Protein AF-0000000087534239 (afdb_homodimer)

pLDDT: mean 96.31, std 4.28, range [53.25, 98.88]

Foldseek 3Di:
DDDDPLLVLLCLQFQVLQADDFDLKKKKKWKWFKDFLVLAADDVVLLQVLVVVLCVVVVWAQDDAAPVGGGAWTADPPFRWIWGLFFESRIIMIITHIDNFCVVVLVVVCVSQVSSQVSQVVVRMGIFFFQFRPSVVRYPLHTRRHQVSVLQLVQQCCVVVVPPLDQADNCSSRSSTGIWIKMKGFHHNVCPQLVQQLVLLCLLVCLLAFQGHADPVCNFFSHCVQVNCCRILCVSPVLQAEHDPDRDDHVSVVSVSLQQHWFAWADDPRWIWGHRTDRNVCLQPDQKDWTWTDPPPGIDIDIDGDDSVRSVRRHGHYQWDRGSNNITMHTRGRGFQPVLRCQVVLLVSLCSQVSVVSSVLSVPDPQQPPPPDGSVRSNRQSSTLDHDPPGPLQSQLVSSVVSLVSSLVSVVVSPNPCNVSNVSRNVCSNVSNYNSNVVSVVVVVPDDPSNNRVRSSDD/DDDDPLLVLLCLQFQVLQQDDFDLKKKKKWKWFKDFLVLAADDVVLLQVLVVVLCVVVVWAQDDAAPVGGGAWTADPPFRWIWGLFFESRIIMIITHIDNFCVVVLVVVCVSQVSSQVSQVVVRMGIFFFQFRPSVPRYPLHTRRHQVSVQQLVQQCCVVVVPPLDQADNCSSRSSTGIWIKMKGFHHNVCPQLVQQLVLLCLLVCLLAFQGHADPVCNFFSHCVQVNCCRILCVSPVLQAEHDPDRDDHVSVVSVSLQQHWFAWADDPRWIWGHRTDRNVCLQPDQKDWTWTDPPDGIDIDIDGDDSVRSVRRHGHYQWDRGSNNITMHTRGRGFQPVLRCQVVLLSSLCSQVSVVSSVLSVPDPQQPPPPDGSVRSNRQSSTLDHDPPGPLQSQLVSSLVSLVSSLVSVVVSPNPCNVSNVSRNVCSNVSNYNSNVVSVVVVVPDDPSNNRVRSSDD

InterPro domains:
  IPR006336 Glutamate--cysteine ligase, GCS2 [PF04107] (27-355)
  IPR014746 Glutamine synthetase/guanido kinase, catalytic domain [SSF55931] (20-455)
  IPR035434 Glutamate--cysteine ligase, bacteria and plant [PTHR34378] (22-440)

Structure (mmCIF, N/CA/C/O backbone):
data_AF-0000000087534239-model_v1
#
loop_
_entity.id
_entity.type
_entity.pdbx_description
1 polymer 'Glutamylcysteine synthetase'
#
loop_
_atom_site.group_PDB
_atom_site.id
_atom_site.type_symbol
_atom_site.label_atom_id
_atom_site.label_alt_id
_atom_site.label_comp_id
_atom_site.label_asym_id
_atom_site.label_entity_id
_atom_site.label_seq_id
_atom_site.pdbx_PDB_ins_code
_atom_site.Cartn_x
_atom_site.Cartn_y
_atom_site.Cartn_z
_atom_site.occupancy
_atom_site.B_iso_or_equiv
_atom_site.auth_seq_id
_atom_site.auth_comp_id
_atom_site.auth_asym_id
_atom_site.auth_atom_id
_atom_site.pdbx_PDB_model_num
ATOM 1 N N . MET A 1 1 ? 17.953 8.281 -22.891 1 53.25 1 MET A N 1
ATOM 2 C CA . MET A 1 1 ? 18.984 8.203 -21.875 1 53.25 1 MET A CA 1
ATOM 3 C C . MET A 1 1 ? 19.797 6.918 -22 1 53.25 1 MET A C 1
ATOM 5 O O . MET A 1 1 ? 19.234 5.859 -22.297 1 53.25 1 MET A O 1
ATOM 9 N N . GLU A 1 2 ? 21.031 7.059 -22 1 71.5 2 GLU A N 1
ATOM 10 C CA . GLU A 1 2 ? 21.891 5.883 -22.109 1 71.5 2 GLU A CA 1
ATOM 11 C C . GLU A 1 2 ? 21.719 4.957 -20.922 1 71.5 2 GLU A C 1
ATOM 13 O O . GLU A 1 2 ? 21.672 5.414 -19.766 1 71.5 2 GLU A O 1
ATOM 18 N N . ARG A 1 3 ? 21.453 3.658 -21.234 1 81.5 3 ARG A N 1
ATOM 19 C CA . ARG A 1 3 ? 21.312 2.648 -20.188 1 81.5 3 ARG A CA 1
ATOM 20 C C . ARG A 1 3 ? 22.641 2.375 -19.5 1 81.5 3 ARG A C 1
ATOM 22 O O . ARG A 1 3 ? 23.688 2.381 -20.141 1 81.5 3 ARG A O 1
ATOM 29 N N . SER A 1 4 ? 22.484 2.268 -18.188 1 88.81 4 SER A N 1
ATOM 30 C CA . SER A 1 4 ? 23.625 1.735 -17.469 1 88.81 4 SER A CA 1
ATOM 31 C C . SER A 1 4 ? 23.922 0.298 -17.875 1 88.81 4 SER A C 1
ATOM 33 O O . SER A 1 4 ? 23.141 -0.324 -18.594 1 88.81 4 SER A O 1
ATOM 35 N N . VAL A 1 5 ? 25.016 -0.26 -17.469 1 93.62 5 VAL A N 1
ATOM 36 C CA . VAL A 1 5 ? 25.406 -1.633 -17.766 1 93.62 5 VAL A CA 1
ATOM 37 C C . VAL A 1 5 ? 24.359 -2.6 -17.234 1 93.62 5 VAL A C 1
ATOM 39 O O . VAL A 1 5 ? 23.953 -3.535 -17.922 1 93.62 5 VAL A O 1
ATOM 42 N N . LEU A 1 6 ? 23.938 -2.352 -16 1 95.56 6 LEU A N 1
ATOM 43 C CA . LEU A 1 6 ? 22.922 -3.213 -15.398 1 95.56 6 LEU A CA 1
ATOM 44 C C . LEU A 1 6 ? 21.594 -3.102 -16.141 1 95.56 6 LEU A C 1
ATOM 46 O O . LEU A 1 6 ? 20.953 -4.113 -16.422 1 95.56 6 LEU A O 1
ATOM 50 N N . GLU A 1 7 ? 21.156 -1.909 -16.484 1 96.19 7 GLU A N 1
ATOM 51 C CA . GLU A 1 7 ? 19.906 -1.719 -17.219 1 96.19 7 GLU A CA 1
ATOM 52 C C . GLU A 1 7 ? 19.953 -2.406 -18.578 1 96.19 7 GLU A C 1
ATOM 54 O O . GLU A 1 7 ? 18.969 -2.994 -19.016 1 96.19 7 GLU A O 1
ATOM 59 N N . GLU A 1 8 ? 21.109 -2.332 -19.203 1 97.69 8 GLU A N 1
ATOM 60 C CA . GLU A 1 8 ? 21.266 -3 -20.484 1 97.69 8 GLU A CA 1
ATOM 61 C C . GLU A 1 8 ? 21.172 -4.516 -20.344 1 97.69 8 GLU A C 1
ATOM 63 O O . GLU A 1 8 ? 20.547 -5.184 -21.172 1 97.69 8 GLU A O 1
ATOM 68 N N . ALA A 1 9 ? 21.828 -4.992 -19.281 1 98.12 9 ALA A N 1
ATOM 69 C CA . ALA A 1 9 ? 21.75 -6.426 -19.031 1 98.12 9 ALA A CA 1
ATOM 70 C C . ALA A 1 9 ? 20.312 -6.867 -18.781 1 98.12 9 ALA A C 1
ATOM 72 O O . ALA A 1 9 ? 19.891 -7.914 -19.281 1 98.12 9 ALA A O 1
ATOM 73 N N . ILE A 1 10 ? 19.562 -6.098 -18.016 1 98.31 10 ILE A N 1
ATOM 74 C CA . ILE A 1 10 ? 18.156 -6.406 -17.734 1 98.31 10 ILE A CA 1
ATOM 75 C C . ILE A 1 10 ? 17.344 -6.324 -19.031 1 98.31 10 ILE A C 1
ATOM 77 O O . ILE A 1 10 ? 16.531 -7.199 -19.297 1 98.31 10 ILE A O 1
ATOM 81 N N . TYR A 1 11 ? 17.594 -5.273 -19.812 1 98.19 11 TYR A N 1
ATOM 82 C CA . TYR A 1 11 ? 16.906 -5.105 -21.078 1 98.19 11 TYR A CA 1
ATOM 83 C C . TYR A 1 11 ? 17.141 -6.309 -21.984 1 98.19 11 TYR A C 1
ATOM 85 O O . TYR A 1 11 ? 16.203 -6.848 -22.578 1 98.19 11 TYR A O 1
ATOM 93 N N . ASN A 1 12 ? 18.375 -6.758 -22.109 1 98.25 12 ASN A N 1
ATOM 94 C CA . ASN A 1 12 ? 18.734 -7.887 -22.953 1 98.25 12 ASN A CA 1
ATOM 95 C C . ASN A 1 12 ? 18.094 -9.18 -22.469 1 98.25 12 ASN A C 1
ATOM 97 O O . ASN A 1 12 ? 17.688 -10.023 -23.281 1 98.25 12 ASN A O 1
ATOM 101 N N . ARG A 1 13 ? 17.953 -9.273 -21.203 1 97.94 13 ARG A N 1
ATOM 102 C CA . ARG A 1 13 ? 17.453 -10.531 -20.641 1 97.94 13 ARG A CA 1
ATOM 103 C C . ARG A 1 13 ? 15.938 -10.617 -20.734 1 97.94 13 ARG A C 1
ATOM 105 O O . ARG A 1 13 ? 15.391 -11.688 -21.016 1 97.94 13 ARG A O 1
ATOM 112 N N . TYR A 1 14 ? 15.25 -9.477 -20.547 1 98.12 14 TYR A N 1
ATOM 113 C CA . TYR A 1 14 ? 13.812 -9.594 -20.344 1 98.12 14 TYR A CA 1
ATOM 114 C C . TYR A 1 14 ? 13.039 -8.953 -21.5 1 98.12 14 TYR A C 1
ATOM 116 O O . TYR A 1 14 ? 11.898 -9.328 -21.766 1 98.12 14 TYR A O 1
ATOM 124 N N . ILE A 1 15 ? 13.664 -7.957 -22.203 1 98.5 15 ILE A N 1
ATOM 125 C CA . ILE A 1 15 ? 12.922 -7.227 -23.219 1 98.5 15 ILE A CA 1
ATOM 126 C C . ILE A 1 15 ? 13.297 -7.758 -24.609 1 98.5 15 ILE A C 1
ATOM 128 O O . ILE A 1 15 ? 12.414 -8.023 -25.422 1 98.5 15 ILE A O 1
ATOM 132 N N . VAL A 1 16 ? 14.555 -8.016 -24.875 1 98.19 16 VAL A N 1
ATOM 133 C CA . VAL A 1 16 ? 15.031 -8.414 -26.203 1 98.19 16 VAL A CA 1
ATOM 134 C C . VAL A 1 16 ? 14.32 -9.68 -26.656 1 98.19 16 VAL A C 1
ATOM 136 O O . VAL A 1 16 ? 13.898 -9.789 -27.812 1 98.19 16 VAL A O 1
ATOM 139 N N . PRO A 1 17 ? 14.133 -10.664 -25.75 1 98 17 PRO A N 1
ATOM 140 C CA . PRO A 1 17 ? 13.461 -11.883 -26.188 1 98 17 PRO A CA 1
ATOM 141 C C . PRO A 1 17 ? 12.031 -11.633 -26.672 1 98 17 PRO A C 1
ATOM 143 O O . PRO A 1 17 ? 11.453 -12.461 -27.375 1 98 17 PRO A O 1
ATOM 146 N N . THR A 1 18 ? 11.43 -10.562 -26.344 1 97.69 18 THR A N 1
ATOM 147 C CA . THR A 1 18 ? 10.047 -10.273 -26.719 1 97.69 18 THR A CA 1
ATOM 148 C C . THR A 1 18 ? 9.992 -9.672 -28.125 1 97.69 18 THR A C 1
ATOM 150 O O . THR A 1 18 ? 8.914 -9.391 -28.641 1 97.69 18 THR A O 1
ATOM 153 N N . ARG A 1 19 ? 11.086 -9.477 -28.781 1 96.62 19 ARG A N 1
ATOM 154 C CA . ARG A 1 19 ? 11.125 -8.906 -30.125 1 96.62 19 ARG A CA 1
ATOM 155 C C . ARG A 1 19 ? 10.719 -9.938 -31.172 1 96.62 19 ARG A C 1
ATOM 157 O O . ARG A 1 19 ? 10.391 -9.586 -32.312 1 96.62 19 ARG A O 1
ATOM 164 N N . ARG A 1 20 ? 10.766 -11.117 -30.781 1 94.75 20 ARG A N 1
ATOM 165 C CA . ARG A 1 20 ? 10.266 -12.141 -31.688 1 94.75 20 ARG A CA 1
ATOM 166 C C . ARG A 1 20 ? 8.758 -12.055 -31.844 1 94.75 20 ARG A C 1
ATOM 168 O O . ARG A 1 20 ? 8.062 -11.609 -30.922 1 94.75 20 ARG A O 1
ATOM 175 N N . LYS A 1 21 ? 8.312 -12.516 -32.969 1 92.62 21 LYS A N 1
ATOM 176 C CA . LYS A 1 21 ? 6.875 -12.5 -33.219 1 92.62 21 LYS A CA 1
ATOM 177 C C . LYS A 1 21 ? 6.145 -13.438 -32.25 1 92.62 21 LYS A C 1
ATOM 179 O O . LYS A 1 21 ? 6.609 -14.547 -32 1 92.62 21 LYS A O 1
ATOM 184 N N . ARG A 1 22 ? 5.043 -12.93 -31.766 1 91.12 22 ARG A N 1
ATOM 185 C CA . ARG A 1 22 ? 4.23 -13.727 -30.859 1 91.12 22 ARG A CA 1
ATOM 186 C C . ARG A 1 22 ? 3.594 -14.914 -31.578 1 91.12 22 ARG A C 1
ATOM 188 O O . ARG A 1 22 ? 3.117 -14.773 -32.688 1 91.12 22 ARG A O 1
ATOM 195 N N . THR A 1 23 ? 3.637 -16.016 -30.938 1 91.75 23 THR A N 1
ATOM 196 C CA . THR A 1 23 ? 2.936 -17.219 -31.375 1 91.75 23 THR A CA 1
ATOM 197 C C . THR A 1 23 ? 1.733 -17.5 -30.484 1 91.75 23 THR A C 1
ATOM 199 O O . THR A 1 23 ? 1.406 -16.703 -29.609 1 91.75 23 THR A O 1
ATOM 202 N N . HIS A 1 24 ? 1.01 -18.594 -30.797 1 91.69 24 HIS A N 1
ATOM 203 C CA . HIS A 1 24 ? -0.13 -19 -29.984 1 91.69 24 HIS A CA 1
ATOM 204 C C . HIS A 1 24 ? 0.273 -20.062 -28.953 1 91.69 24 HIS A C 1
ATOM 206 O O . HIS A 1 24 ? -0.584 -20.656 -28.297 1 91.69 24 HIS A O 1
ATOM 212 N N . LEU A 1 25 ? 1.578 -20.219 -28.859 1 95.69 25 LEU A N 1
ATOM 213 C CA . LEU A 1 25 ? 2.051 -21.25 -27.938 1 95.69 25 LEU A CA 1
ATOM 214 C C . LEU A 1 25 ? 1.692 -20.922 -26.5 1 95.69 25 LEU A C 1
ATOM 216 O O . LEU A 1 25 ? 1.749 -19.75 -26.094 1 95.69 25 LEU A O 1
ATOM 220 N N . ALA A 1 26 ? 1.254 -21.938 -25.797 1 97.06 26 ALA A N 1
ATOM 221 C CA . ALA A 1 26 ? 0.932 -21.828 -24.391 1 97.06 26 ALA A CA 1
ATOM 222 C C . ALA A 1 26 ? 1.617 -22.938 -23.594 1 97.06 26 ALA A C 1
ATOM 224 O O . ALA A 1 26 ? 1.723 -24.078 -24.062 1 97.06 26 ALA A O 1
ATOM 225 N N . GLY A 1 27 ? 2.188 -22.594 -22.453 1 97.81 27 GLY A N 1
ATOM 226 C CA . GLY A 1 27 ? 2.633 -23.531 -21.438 1 97.81 27 GLY A CA 1
ATOM 227 C C . GLY A 1 27 ? 1.806 -23.484 -20.156 1 97.81 27 GLY A C 1
ATOM 228 O O . GLY A 1 27 ? 1.46 -22.406 -19.688 1 97.81 27 GLY A O 1
ATOM 229 N N . LEU A 1 28 ? 1.412 -24.641 -19.688 1 98.56 28 LEU A N 1
ATOM 230 C CA . LEU A 1 28 ? 0.59 -24.719 -18.484 1 98.56 28 LEU A CA 1
ATOM 231 C C . LEU A 1 28 ? 1.349 -25.406 -17.359 1 98.56 28 LEU A C 1
ATOM 233 O O . LEU A 1 28 ? 2.156 -26.297 -17.594 1 98.56 28 LEU A O 1
ATOM 237 N N . GLU A 1 29 ? 1.154 -24.922 -16.156 1 98.56 29 GLU A N 1
ATOM 238 C CA . GLU A 1 29 ? 1.672 -25.531 -14.938 1 98.56 29 GLU A CA 1
ATOM 239 C C . GLU A 1 29 ? 0.576 -25.688 -13.891 1 98.56 29 GLU A C 1
ATOM 241 O O . GLU A 1 29 ? -0.083 -24.703 -13.531 1 98.56 29 GLU A O 1
ATOM 246 N N . PHE A 1 30 ? 0.37 -26.906 -13.391 1 98.75 30 PHE A N 1
ATOM 247 C CA . PHE A 1 30 ? -0.624 -27.203 -12.367 1 98.75 30 PHE A CA 1
ATOM 248 C C . PHE A 1 30 ? 0.036 -27.781 -11.125 1 98.75 30 PHE A C 1
ATOM 250 O O . PHE A 1 30 ? 0.729 -28.797 -11.203 1 98.75 30 PHE A O 1
ATOM 257 N N . GLU A 1 31 ? -0.155 -27.109 -10.031 1 98.75 31 GLU A N 1
ATOM 258 C CA . GLU A 1 31 ? 0.289 -27.625 -8.734 1 98.75 31 GLU A CA 1
ATOM 259 C C . GLU A 1 31 ? -0.865 -28.266 -7.965 1 98.75 31 GLU A C 1
ATOM 261 O O . GLU A 1 31 ? -1.785 -27.562 -7.527 1 98.75 31 GLU A O 1
ATOM 266 N N . LEU A 1 32 ? -0.77 -29.578 -7.777 1 98.81 32 LEU A N 1
ATOM 267 C CA . LEU A 1 32 ? -1.872 -30.312 -7.164 1 98.81 32 LEU A CA 1
ATOM 268 C C . LEU A 1 32 ? -1.466 -30.859 -5.801 1 98.81 32 LEU A C 1
ATOM 270 O O . LEU A 1 32 ? -0.497 -31.625 -5.695 1 98.81 32 LEU A O 1
ATOM 274 N N . PRO A 1 33 ? -2.23 -30.531 -4.781 1 98.31 33 PRO A N 1
ATOM 275 C CA . PRO A 1 33 ? -1.925 -31.125 -3.479 1 98.31 33 PRO A CA 1
ATOM 276 C C . PRO A 1 33 ? -2.201 -32.625 -3.434 1 98.31 33 PRO A C 1
ATOM 278 O O . PRO A 1 33 ? -3.189 -33.094 -4.008 1 98.31 33 PRO A O 1
ATOM 281 N N . ILE A 1 34 ? -1.297 -33.344 -2.799 1 98.5 34 ILE A N 1
ATOM 282 C CA . ILE A 1 34 ? -1.49 -34.75 -2.475 1 98.5 34 ILE A CA 1
ATOM 283 C C . ILE A 1 34 ? -2.064 -34.875 -1.064 1 98.5 34 ILE A C 1
ATOM 285 O O . ILE A 1 34 ? -1.546 -34.281 -0.118 1 98.5 34 ILE A O 1
ATOM 289 N N . VAL A 1 35 ? -3.088 -35.656 -0.988 1 97.94 35 VAL A N 1
ATOM 290 C CA . VAL A 1 35 ? -3.758 -35.781 0.302 1 97.94 35 VAL A CA 1
ATOM 291 C C . VAL A 1 35 ? -3.893 -37.25 0.682 1 97.94 35 VAL A C 1
ATOM 293 O O . VAL A 1 35 ? -4.121 -38.125 -0.181 1 97.94 35 VAL A O 1
ATOM 296 N N . ASN A 1 36 ? -3.635 -37.531 1.987 1 97.69 36 ASN A N 1
ATOM 297 C CA . ASN A 1 36 ? -4.043 -38.812 2.578 1 97.69 36 ASN A CA 1
ATOM 298 C C . ASN A 1 36 ? -5.547 -38.844 2.842 1 97.69 36 ASN A C 1
ATOM 300 O O . ASN A 1 36 ? -6.09 -37.938 3.482 1 97.69 36 ASN A O 1
ATOM 304 N N . GLU A 1 37 ? -6.219 -39.875 2.43 1 95.44 37 GLU A N 1
ATOM 305 C CA . GLU A 1 37 ? -7.672 -39.938 2.51 1 95.44 37 GLU A CA 1
ATOM 306 C C . GLU A 1 37 ? -8.141 -40.062 3.957 1 95.44 37 GLU A C 1
ATOM 308 O O . GLU A 1 37 ? -9.289 -39.75 4.273 1 95.44 37 GLU A O 1
ATOM 313 N N . LYS A 1 38 ? -7.355 -40.562 4.984 1 92.94 38 LYS A N 1
ATOM 314 C CA . LYS A 1 38 ? -7.703 -40.781 6.387 1 92.94 38 LYS A CA 1
ATOM 315 C C . LYS A 1 38 ? -7.273 -39.594 7.246 1 92.94 38 LYS A C 1
ATOM 317 O O . LYS A 1 38 ? -7.117 -39.719 8.461 1 92.94 38 LYS A O 1
ATOM 322 N N . ASN A 1 39 ? -7.078 -38.406 6.734 1 93 39 ASN A N 1
ATOM 323 C CA . ASN A 1 39 ? -6.605 -37.219 7.438 1 93 39 ASN A CA 1
ATOM 324 C C . ASN A 1 39 ? -5.301 -37.5 8.188 1 93 39 ASN A C 1
ATOM 326 O O . ASN A 1 39 ? -5.195 -37.219 9.383 1 93 39 ASN A O 1
ATOM 330 N N . GLU A 1 40 ? -4.461 -38.156 7.641 1 96.44 40 GLU A N 1
ATOM 331 C CA . GLU A 1 40 ? -3.105 -38.469 8.086 1 96.44 40 GLU A CA 1
ATOM 332 C C . GLU A 1 40 ? -2.064 -37.875 7.152 1 96.44 40 GLU A C 1
ATOM 334 O O . GLU A 1 40 ? -2.4 -37.406 6.062 1 96.44 40 GLU A O 1
ATOM 339 N N . PRO A 1 41 ? -0.855 -37.75 7.648 1 97.75 41 PRO A N 1
ATOM 340 C CA . PRO A 1 41 ? 0.183 -37.219 6.77 1 97.75 41 PRO A CA 1
ATOM 341 C C . PRO A 1 41 ? 0.358 -38.031 5.492 1 97.75 41 PRO A C 1
ATOM 343 O O . PRO A 1 41 ? 0.204 -39.25 5.508 1 97.75 41 PRO A O 1
ATOM 346 N N . VAL A 1 42 ? 0.718 -37.406 4.449 1 98.19 42 VAL A N 1
ATOM 347 C CA . VAL A 1 42 ? 1.084 -38.094 3.211 1 98.19 42 VAL A CA 1
ATOM 348 C C . VAL A 1 42 ? 2.266 -39 3.467 1 98.19 42 VAL A C 1
ATOM 350 O O . VAL A 1 42 ? 3.246 -38.625 4.102 1 98.19 42 VAL A O 1
ATOM 353 N N . ASN A 1 43 ? 2.086 -40.25 3.047 1 98.06 43 ASN A N 1
ATOM 354 C CA . ASN A 1 43 ? 3.195 -41.188 3.098 1 98.06 43 ASN A CA 1
ATOM 355 C C . ASN A 1 43 ? 4.129 -41.031 1.902 1 98.06 43 ASN A C 1
ATOM 357 O O . ASN A 1 43 ? 3.816 -41.469 0.797 1 98.06 43 ASN A O 1
ATOM 361 N N . PHE A 1 44 ? 5.312 -40.531 2.109 1 98.19 44 PHE A N 1
ATOM 362 C CA . PHE A 1 44 ? 6.223 -40.188 1.019 1 98.19 44 PHE A CA 1
ATOM 363 C C . PHE A 1 44 ? 6.707 -41.469 0.313 1 98.19 44 PHE A C 1
ATOM 365 O O . PHE A 1 44 ? 7.047 -41.406 -0.872 1 98.19 44 PHE A O 1
ATOM 372 N N . GLU A 1 45 ? 6.738 -42.531 1.022 1 97.94 45 GLU A N 1
ATOM 373 C CA . GLU A 1 45 ? 7.113 -43.812 0.373 1 97.94 45 GLU A CA 1
ATOM 374 C C . GLU A 1 45 ? 6.16 -44.125 -0.769 1 97.94 45 GLU A C 1
ATOM 376 O O . GLU A 1 45 ? 6.57 -44.688 -1.787 1 97.94 45 GLU A O 1
ATOM 381 N N . VAL A 1 46 ? 4.926 -43.906 -0.537 1 98.19 46 VAL A N 1
ATOM 382 C CA . VAL A 1 46 ? 3.92 -44.094 -1.574 1 98.19 46 VAL A CA 1
ATOM 383 C C . VAL A 1 46 ? 4.211 -43.188 -2.766 1 98.19 46 VAL A C 1
ATOM 385 O O . VAL A 1 46 ? 4.121 -43.625 -3.918 1 98.19 46 VAL A O 1
ATOM 388 N N . ILE A 1 47 ? 4.578 -41.969 -2.527 1 98.5 47 ILE A N 1
ATOM 389 C CA . ILE A 1 47 ? 4.84 -40.969 -3.566 1 98.5 47 ILE A CA 1
ATOM 390 C C . ILE A 1 47 ? 6.055 -41.375 -4.387 1 98.5 47 ILE A C 1
ATOM 392 O O . ILE A 1 47 ? 6.043 -41.312 -5.617 1 98.5 47 ILE A O 1
ATOM 396 N N . TYR A 1 48 ? 7.109 -41.906 -3.721 1 98.25 48 TYR A N 1
ATOM 397 C CA . TYR A 1 48 ? 8.297 -42.375 -4.414 1 98.25 48 TYR A CA 1
ATOM 398 C C . TYR A 1 48 ? 7.949 -43.531 -5.375 1 98.25 48 TYR A C 1
ATOM 400 O O . TYR A 1 48 ? 8.367 -43.5 -6.535 1 98.25 48 TYR A O 1
ATOM 408 N N . GLN A 1 49 ? 7.176 -44.406 -4.926 1 98.19 49 GLN A N 1
ATOM 409 C CA . GLN A 1 49 ? 6.832 -45.594 -5.711 1 98.19 49 GLN A CA 1
ATOM 410 C C . GLN A 1 49 ? 5.945 -45.219 -6.898 1 98.19 49 GLN A C 1
ATOM 412 O O . GLN A 1 49 ? 6.164 -45.688 -8.016 1 98.19 49 GLN A O 1
ATOM 417 N N . VAL A 1 50 ? 4.977 -44.406 -6.605 1 98.5 50 VAL A N 1
ATOM 418 C CA . VAL A 1 50 ? 4.062 -43.969 -7.664 1 98.5 50 VAL A CA 1
ATOM 419 C C . VAL A 1 50 ? 4.832 -43.188 -8.727 1 98.5 50 VAL A C 1
ATOM 421 O O . VAL A 1 50 ? 4.555 -43.312 -9.922 1 98.5 50 VAL A O 1
ATOM 424 N N . THR A 1 51 ? 5.793 -42.375 -8.328 1 98.56 51 THR A N 1
ATOM 425 C CA . THR A 1 51 ? 6.621 -41.594 -9.242 1 98.56 51 THR A CA 1
ATOM 426 C C . THR A 1 51 ? 7.426 -42.531 -10.148 1 98.56 51 THR A C 1
ATOM 428 O O . THR A 1 51 ? 7.461 -42.312 -11.367 1 98.56 51 THR A O 1
ATOM 431 N N . ASP A 1 52 ? 7.988 -43.531 -9.547 1 97.81 52 ASP A N 1
ATOM 432 C CA . ASP A 1 52 ? 8.773 -44.469 -10.328 1 97.81 52 ASP A CA 1
ATOM 433 C C . ASP A 1 52 ? 7.906 -45.188 -11.352 1 97.81 52 ASP A C 1
ATOM 435 O O . ASP A 1 52 ? 8.305 -45.344 -12.508 1 97.81 52 ASP A O 1
ATOM 439 N N . ARG A 1 53 ? 6.77 -45.656 -10.93 1 98.12 53 ARG A N 1
ATOM 440 C CA . ARG A 1 53 ? 5.859 -46.344 -11.836 1 98.12 53 ARG A CA 1
ATOM 441 C C . ARG A 1 53 ? 5.414 -45.438 -12.977 1 98.12 53 ARG A C 1
ATOM 443 O O . ARG A 1 53 ? 5.312 -45.875 -14.125 1 98.12 53 ARG A O 1
ATOM 450 N N . PHE A 1 54 ? 5.145 -44.188 -12.656 1 98.44 54 PHE A N 1
ATOM 451 C CA . PHE A 1 54 ? 4.734 -43.219 -13.656 1 98.44 54 PHE A CA 1
ATOM 452 C C . PHE A 1 54 ? 5.824 -43.031 -14.703 1 98.44 54 PHE A C 1
ATOM 454 O O . PHE A 1 54 ? 5.547 -43.062 -15.906 1 98.44 54 PHE A O 1
ATOM 461 N N . ILE A 1 55 ? 7.008 -42.875 -14.258 1 98.06 55 ILE A N 1
ATOM 462 C CA . ILE A 1 55 ? 8.156 -42.625 -15.125 1 98.06 55 ILE A CA 1
ATOM 463 C C . ILE A 1 55 ? 8.352 -43.812 -16.062 1 98.06 55 ILE A C 1
ATOM 465 O O . ILE A 1 55 ? 8.602 -43.625 -17.266 1 98.06 55 ILE A O 1
ATOM 469 N N . ASP A 1 56 ? 8.172 -44.969 -15.516 1 97.5 56 ASP A N 1
ATOM 470 C CA . ASP A 1 56 ? 8.312 -46.156 -16.312 1 97.5 56 ASP A CA 1
ATOM 471 C C . ASP A 1 56 ? 7.18 -46.281 -17.344 1 97.5 56 ASP A C 1
ATOM 473 O O . ASP A 1 56 ? 7.418 -46.594 -18.516 1 97.5 56 ASP A O 1
ATOM 477 N N . THR A 1 57 ? 6.012 -46.094 -16.859 1 98.19 57 THR A N 1
ATOM 478 C CA . THR A 1 57 ? 4.824 -46.25 -17.688 1 98.19 57 THR A CA 1
ATOM 479 C C . THR A 1 57 ? 4.836 -45.281 -18.859 1 98.19 57 THR A C 1
ATOM 481 O O . THR A 1 57 ? 4.477 -45.656 -19.984 1 98.19 57 THR A O 1
ATOM 484 N N . PHE A 1 58 ? 5.242 -44.031 -18.625 1 98.25 58 PHE A N 1
ATOM 485 C CA . PHE A 1 58 ? 5.133 -43 -19.656 1 98.25 58 PHE A CA 1
ATOM 486 C C . PHE A 1 58 ? 6.492 -42.719 -20.266 1 98.25 58 PHE A C 1
ATOM 488 O O . PHE A 1 58 ? 6.613 -41.812 -21.125 1 98.25 58 PHE A O 1
ATOM 495 N N . SER A 1 59 ? 7.57 -43.406 -19.797 1 97.75 59 SER A N 1
ATOM 496 C CA . SER A 1 59 ? 8.922 -43.312 -20.328 1 97.75 59 SER A CA 1
ATOM 497 C C . SER A 1 59 ? 9.484 -41.906 -20.172 1 97.75 59 SER A C 1
ATOM 499 O O . SER A 1 59 ? 10.039 -41.344 -21.125 1 97.75 59 SER A O 1
ATOM 501 N N . PHE A 1 60 ? 9.156 -41.25 -19.062 1 98.44 60 PHE A N 1
ATOM 502 C CA . PHE A 1 60 ? 9.797 -39.969 -18.75 1 98.44 60 PHE A CA 1
ATOM 503 C C . PHE A 1 60 ? 11.273 -40.188 -18.422 1 98.44 60 PHE A C 1
ATOM 505 O O . PHE A 1 60 ? 11.688 -41.281 -18.031 1 98.44 60 PHE A O 1
ATOM 512 N N . LEU A 1 61 ? 12.031 -39.156 -18.594 1 98.06 61 LEU A N 1
ATOM 513 C CA . LEU A 1 61 ? 13.445 -39.188 -18.234 1 98.06 61 LEU A CA 1
ATOM 514 C C . LEU A 1 61 ? 13.672 -38.531 -16.875 1 98.06 61 LEU A C 1
ATOM 516 O O . LEU A 1 61 ? 13.133 -37.469 -16.594 1 98.06 61 LEU A O 1
ATOM 520 N N . ASN A 1 62 ? 14.414 -39.25 -16.109 1 97.06 62 ASN A N 1
ATOM 521 C CA . ASN A 1 62 ? 14.828 -38.656 -14.844 1 97.06 62 ASN A CA 1
ATOM 522 C C . ASN A 1 62 ? 15.711 -37.438 -15.055 1 97.06 62 ASN A C 1
ATOM 524 O O . ASN A 1 62 ? 16.688 -37.5 -15.797 1 97.06 62 ASN A O 1
ATOM 528 N N . VAL A 1 63 ? 15.375 -36.344 -14.461 1 96.5 63 VAL A N 1
ATOM 529 C CA . VAL A 1 63 ? 16.156 -35.125 -14.586 1 96.5 63 VAL A CA 1
ATOM 530 C C . VAL A 1 63 ? 16.859 -34.812 -13.266 1 96.5 63 VAL A C 1
ATOM 532 O O . VAL A 1 63 ? 18.016 -34.375 -13.266 1 96.5 63 VAL A O 1
ATOM 535 N N . SER A 1 64 ? 16.156 -34.938 -12.117 1 95.88 64 SER A N 1
ATOM 536 C CA . SER A 1 64 ? 16.766 -34.625 -10.828 1 95.88 64 SER A CA 1
ATOM 537 C C . SER A 1 64 ? 16.328 -35.625 -9.75 1 95.88 64 SER A C 1
ATOM 539 O O . SER A 1 64 ? 15.188 -36.062 -9.734 1 95.88 64 SER A O 1
ATOM 541 N N . ARG A 1 65 ? 17.25 -35.906 -8.875 1 96.81 65 ARG A N 1
ATOM 542 C CA . ARG A 1 65 ? 17.031 -36.688 -7.66 1 96.81 65 ARG A CA 1
ATOM 543 C C . ARG A 1 65 ? 17.391 -35.906 -6.418 1 96.81 65 ARG A C 1
ATOM 545 O O . ARG A 1 65 ? 18.25 -35 -6.473 1 96.81 65 ARG A O 1
ATOM 552 N N . ASP A 1 66 ? 16.656 -36.188 -5.398 1 96.62 66 ASP A N 1
ATOM 553 C CA . ASP A 1 66 ? 17 -35.5 -4.145 1 96.62 66 ASP A CA 1
ATOM 554 C C . ASP A 1 66 ? 18.203 -36.188 -3.48 1 96.62 66 ASP A C 1
ATOM 556 O O . ASP A 1 66 ? 18.828 -37.062 -4.062 1 96.62 66 ASP A O 1
ATOM 560 N N . ASP A 1 67 ? 18.609 -35.719 -2.338 1 94.38 67 ASP A N 1
ATOM 561 C CA . ASP A 1 67 ? 19.812 -36.219 -1.673 1 94.38 67 ASP A CA 1
ATOM 562 C C . ASP A 1 67 ? 19.641 -37.688 -1.258 1 94.38 67 ASP A C 1
ATOM 564 O O . ASP A 1 67 ? 20.625 -38.375 -0.975 1 94.38 67 ASP A O 1
ATOM 568 N N . ASN A 1 68 ? 18.422 -38.156 -1.129 1 96.19 68 ASN A N 1
ATOM 569 C CA . ASN A 1 68 ? 18.156 -39.562 -0.788 1 96.19 68 ASN A CA 1
ATOM 570 C C . ASN A 1 68 ? 17.906 -40.406 -2.035 1 96.19 68 ASN A C 1
ATOM 572 O O . ASN A 1 68 ? 17.391 -41.5 -1.943 1 96.19 68 ASN A O 1
ATOM 576 N N . GLU A 1 69 ? 18.062 -39.812 -3.141 1 96.75 69 GLU A N 1
ATOM 577 C CA . GLU A 1 69 ? 18.078 -40.5 -4.43 1 96.75 69 GLU A CA 1
ATOM 578 C C . GLU A 1 69 ? 16.672 -40.75 -4.938 1 96.75 69 GLU A C 1
ATOM 580 O O . GLU A 1 69 ? 16.453 -41.625 -5.785 1 96.75 69 GLU A O 1
ATOM 585 N N . HIS A 1 70 ? 15.703 -40.062 -4.449 1 97.44 70 HIS A N 1
ATOM 586 C CA . HIS A 1 70 ? 14.352 -40.125 -4.992 1 97.44 70 HIS A CA 1
ATOM 587 C C . HIS A 1 70 ? 14.164 -39.094 -6.105 1 97.44 70 HIS A C 1
ATOM 589 O O . HIS A 1 70 ? 14.68 -37.969 -6.023 1 97.44 70 HIS A O 1
ATOM 595 N N . ILE A 1 71 ? 13.484 -39.531 -7.133 1 97.25 71 ILE A N 1
ATOM 596 C CA . ILE A 1 71 ? 13.25 -38.656 -8.273 1 97.25 71 ILE A CA 1
ATOM 597 C C . ILE A 1 71 ? 12.219 -37.594 -7.902 1 97.25 71 ILE A C 1
ATOM 599 O O . ILE A 1 71 ? 11.117 -37.906 -7.461 1 97.25 71 ILE A O 1
ATOM 603 N N . TYR A 1 72 ? 12.602 -36.281 -8.086 1 97.38 72 TYR A N 1
ATOM 604 C CA . TYR A 1 72 ? 11.617 -35.25 -7.801 1 97.38 72 TYR A CA 1
ATOM 605 C C . TYR A 1 72 ? 11.359 -34.375 -9.031 1 97.38 72 TYR A C 1
ATOM 607 O O . TYR A 1 72 ? 10.547 -33.469 -8.992 1 97.38 72 TYR A O 1
ATOM 615 N N . LEU A 1 73 ? 12.039 -34.688 -10.164 1 98 73 LEU A N 1
ATOM 616 C CA . LEU A 1 73 ? 11.789 -34.031 -11.445 1 98 73 LEU A CA 1
ATOM 617 C C . LEU A 1 73 ? 12.055 -35 -12.602 1 98 73 LEU A C 1
ATOM 619 O O . LEU A 1 73 ? 13.133 -35.594 -12.688 1 98 73 LEU A O 1
ATOM 623 N N . ALA A 1 74 ? 11.117 -35.219 -13.438 1 98.62 74 ALA A N 1
ATOM 624 C CA . ALA A 1 74 ? 11.219 -36 -14.656 1 98.62 74 ALA A CA 1
ATOM 625 C C . ALA A 1 74 ? 10.555 -35.281 -15.828 1 98.62 74 ALA A C 1
ATOM 627 O O . ALA A 1 74 ? 9.641 -34.5 -15.641 1 98.62 74 ALA A O 1
ATOM 628 N N . VAL A 1 75 ? 11.062 -35.5 -17.047 1 98.56 75 VAL A N 1
ATOM 629 C CA . VAL A 1 75 ? 10.562 -34.812 -18.219 1 98.56 75 VAL A CA 1
ATOM 630 C C . VAL A 1 75 ? 10.391 -35.781 -19.375 1 98.56 75 VAL A C 1
ATOM 632 O O . VAL A 1 75 ? 11.172 -36.719 -19.531 1 98.56 75 VAL A O 1
ATOM 635 N N . ASP A 1 76 ? 9.375 -35.594 -20.109 1 98.44 76 ASP A N 1
ATOM 636 C CA . ASP A 1 76 ? 9.219 -36.281 -21.375 1 98.44 76 ASP A CA 1
ATOM 637 C C . ASP A 1 76 ? 10.031 -35.625 -22.484 1 98.44 76 ASP A C 1
ATOM 639 O O . ASP A 1 76 ? 9.82 -34.438 -22.781 1 98.44 76 ASP A O 1
ATOM 643 N N . ASP A 1 77 ? 10.906 -36.281 -23.078 1 96.25 77 ASP A N 1
ATOM 644 C CA . ASP A 1 77 ? 11.844 -35.688 -24.031 1 96.25 77 ASP A CA 1
ATOM 645 C C . ASP A 1 77 ? 11.148 -35.375 -25.359 1 96.25 77 ASP A C 1
ATOM 647 O O . ASP A 1 77 ? 11.656 -34.594 -26.156 1 96.25 77 ASP A O 1
ATOM 651 N N . LYS A 1 78 ? 10.062 -35.969 -25.656 1 96.56 78 LYS A N 1
ATOM 652 C CA . LYS A 1 78 ? 9.352 -35.719 -26.906 1 96.56 78 LYS A CA 1
ATOM 653 C C . LYS A 1 78 ? 8.43 -34.5 -26.781 1 96.56 78 LYS A C 1
ATOM 655 O O . LYS A 1 78 ? 8.445 -33.625 -27.641 1 96.56 78 LYS A O 1
ATOM 660 N N . THR A 1 79 ? 7.652 -34.406 -25.688 1 96.88 79 THR A N 1
ATOM 661 C CA . THR A 1 79 ? 6.641 -33.375 -25.531 1 96.88 79 THR A CA 1
ATOM 662 C C . THR A 1 79 ? 7.18 -32.219 -24.703 1 96.88 79 THR A C 1
ATOM 664 O O . THR A 1 79 ? 6.672 -31.094 -24.797 1 96.88 79 THR A O 1
ATOM 667 N N . GLY A 1 80 ? 8.156 -32.438 -23.906 1 97.88 80 GLY A N 1
ATOM 668 C CA . GLY A 1 80 ? 8.641 -31.453 -22.969 1 97.88 80 GLY A CA 1
ATOM 669 C C . GLY A 1 80 ? 7.832 -31.391 -21.688 1 97.88 80 GLY A C 1
ATOM 670 O O . GLY A 1 80 ? 8.062 -30.531 -20.844 1 97.88 80 GLY A O 1
ATOM 671 N N . ASP A 1 81 ? 6.898 -32.344 -21.516 1 98.69 81 ASP A N 1
ATOM 672 C CA . ASP A 1 81 ? 6.09 -32.375 -20.297 1 98.69 81 ASP A CA 1
ATOM 673 C C . ASP A 1 81 ? 6.949 -32.719 -19.094 1 98.69 81 ASP A C 1
ATOM 675 O O . ASP A 1 81 ? 7.859 -33.562 -19.172 1 98.69 81 ASP A O 1
ATOM 679 N N . GLY A 1 82 ? 6.656 -32.031 -17.969 1 98.5 82 GLY A N 1
ATOM 680 C CA . GLY A 1 82 ? 7.398 -32.281 -16.75 1 98.5 82 GLY A CA 1
ATOM 681 C C . GLY A 1 82 ? 6.52 -32.719 -15.594 1 98.5 82 GLY A C 1
ATOM 682 O O . GLY A 1 82 ? 5.387 -32.25 -15.453 1 98.5 82 GLY A O 1
ATOM 683 N N . LEU A 1 83 ? 6.984 -33.656 -14.781 1 98.56 83 LEU A N 1
ATOM 684 C CA . LEU A 1 83 ? 6.465 -34.031 -13.477 1 98.56 83 LEU A CA 1
ATOM 685 C C . LEU A 1 83 ? 7.453 -33.688 -12.375 1 98.56 83 LEU A C 1
ATOM 687 O O . LEU A 1 83 ? 8.625 -34.062 -12.43 1 98.56 83 LEU A O 1
ATOM 691 N N . SER A 1 84 ? 6.98 -32.938 -11.414 1 98.25 84 SER A N 1
ATOM 692 C CA . SER A 1 84 ? 7.867 -32.5 -10.328 1 98.25 84 SER A CA 1
ATOM 693 C C . SER A 1 84 ? 7.105 -32.375 -9.016 1 98.25 84 SER A C 1
ATOM 695 O O . SER A 1 84 ? 5.879 -32.469 -8.992 1 98.25 84 SER A O 1
ATOM 697 N N . TYR A 1 85 ? 7.809 -32.281 -7.918 1 97.31 85 TYR A N 1
ATOM 698 C CA . TYR A 1 85 ? 7.211 -32.094 -6.602 1 97.31 85 TYR A CA 1
ATOM 699 C C . TYR A 1 85 ? 7.551 -30.703 -6.039 1 97.31 85 TYR A C 1
ATOM 701 O O . TYR A 1 85 ? 7.406 -30.469 -4.836 1 97.31 85 TYR A O 1
ATOM 709 N N . ASP A 1 86 ? 7.727 -29.797 -6.848 1 86.75 86 ASP A N 1
ATOM 710 C CA . ASP A 1 86 ? 8.031 -28.422 -6.465 1 86.75 86 ASP A CA 1
ATOM 711 C C . ASP A 1 86 ? 8.867 -28.391 -5.188 1 86.75 86 ASP A C 1
ATOM 713 O O . ASP A 1 86 ? 9.922 -29.016 -5.109 1 86.75 86 ASP A O 1
ATOM 717 N N . CYS A 1 87 ? 8.258 -27.797 -4.047 1 93.06 87 CYS A N 1
ATOM 718 C CA . CYS A 1 87 ? 9.023 -27.609 -2.82 1 93.06 87 CYS A CA 1
ATOM 719 C C . CYS A 1 87 ? 8.875 -28.797 -1.887 1 93.06 87 CYS A C 1
ATOM 721 O O . CYS A 1 87 ? 9.688 -28.984 -0.976 1 93.06 87 CYS A O 1
ATOM 723 N N . SER A 1 88 ? 7.863 -29.672 -2.145 1 97.25 88 SER A N 1
ATOM 724 C CA . SER A 1 88 ? 7.574 -30.766 -1.215 1 97.25 88 SER A CA 1
ATOM 725 C C . SER A 1 88 ? 6.871 -31.922 -1.918 1 97.25 88 SER A C 1
ATOM 727 O O . SER A 1 88 ? 6.141 -31.703 -2.889 1 97.25 88 SER A O 1
ATOM 729 N N . TYR A 1 89 ? 7.078 -33.094 -1.309 1 98.12 89 TYR A N 1
ATOM 730 C CA . TYR A 1 89 ? 6.395 -34.281 -1.834 1 98.12 89 TYR A CA 1
ATOM 731 C C . TYR A 1 89 ? 4.914 -34.25 -1.472 1 98.12 89 TYR A C 1
ATOM 733 O O . TYR A 1 89 ? 4.172 -35.188 -1.804 1 98.12 89 TYR A O 1
ATOM 741 N N . ASN A 1 90 ? 4.465 -33.156 -0.904 1 98.06 90 ASN A N 1
ATOM 742 C CA . ASN A 1 90 ? 3.049 -32.938 -0.634 1 98.06 90 ASN A CA 1
ATOM 743 C C . ASN A 1 90 ? 2.336 -32.312 -1.837 1 98.06 90 ASN A C 1
ATOM 745 O O . ASN A 1 90 ? 1.107 -32.219 -1.858 1 98.06 90 ASN A O 1
ATOM 749 N N . THR A 1 91 ? 3.041 -31.906 -2.875 1 98.38 91 THR A N 1
ATOM 750 C CA . THR A 1 91 ? 2.471 -31.219 -4.031 1 98.38 91 THR A CA 1
ATOM 751 C C . THR A 1 91 ? 3.029 -31.797 -5.328 1 98.38 91 THR A C 1
ATOM 753 O O . THR A 1 91 ? 4.242 -31.781 -5.551 1 98.38 91 THR A O 1
ATOM 756 N N . LEU A 1 92 ? 2.209 -32.312 -6.141 1 98.62 92 LEU A N 1
ATOM 757 C CA . LEU A 1 92 ? 2.602 -32.781 -7.473 1 98.62 92 LEU A CA 1
ATOM 758 C C . LEU A 1 92 ? 2.383 -31.672 -8.508 1 98.62 92 LEU A C 1
ATOM 760 O O . LEU A 1 92 ? 1.305 -31.078 -8.57 1 98.62 92 LEU A O 1
ATOM 764 N N . GLU A 1 93 ? 3.365 -31.344 -9.273 1 98.69 93 GLU A N 1
ATOM 765 C CA . GLU A 1 93 ? 3.262 -30.312 -10.305 1 98.69 93 GLU A CA 1
ATOM 766 C C . GLU A 1 93 ? 3.426 -30.922 -11.695 1 98.69 93 GLU A C 1
ATOM 768 O O . GLU A 1 93 ? 4.398 -31.625 -11.969 1 98.69 93 GLU A O 1
ATOM 773 N N . PHE A 1 94 ? 2.514 -30.734 -12.516 1 98.69 94 PHE A N 1
ATOM 774 C CA . PHE A 1 94 ? 2.668 -30.953 -13.953 1 98.69 94 PHE A CA 1
ATOM 775 C C . PHE A 1 94 ? 3.059 -29.656 -14.656 1 98.69 94 PHE A C 1
ATOM 777 O O . PHE A 1 94 ? 2.402 -28.625 -14.484 1 98.69 94 PHE A O 1
ATOM 784 N N . SER A 1 95 ? 4.102 -29.656 -15.383 1 98.25 95 SER A N 1
ATOM 785 C CA . SER A 1 95 ? 4.504 -28.578 -16.281 1 98.25 95 SER A CA 1
ATOM 786 C C . SER A 1 95 ? 4.516 -29.047 -17.734 1 98.25 95 SER A C 1
ATOM 788 O O . SER A 1 95 ? 5.41 -29.797 -18.141 1 98.25 95 SER A O 1
ATOM 790 N N . PHE A 1 96 ? 3.705 -28.562 -18.516 1 98.5 96 PHE A N 1
ATOM 791 C CA . PHE A 1 96 ? 3.521 -29.125 -19.859 1 98.5 96 PHE A CA 1
ATOM 792 C C . PHE A 1 96 ? 4.418 -28.406 -20.859 1 98.5 96 PHE A C 1
ATOM 794 O O . PHE A 1 96 ? 4.637 -27.203 -20.766 1 98.5 96 PHE A O 1
ATOM 801 N N . GLY A 1 97 ? 4.949 -29.188 -21.781 1 97.25 97 GLY A N 1
ATOM 802 C CA . GLY A 1 97 ? 5.562 -28.578 -22.953 1 97.25 97 GLY A CA 1
ATOM 803 C C . GLY A 1 97 ? 4.605 -27.703 -23.734 1 97.25 97 GLY A C 1
ATOM 804 O O . GLY A 1 97 ? 3.393 -27.938 -23.719 1 97.25 97 GLY A O 1
ATOM 805 N N . LYS A 1 98 ? 5.109 -26.75 -24.469 1 95.81 98 LYS A N 1
ATOM 806 C CA . LYS A 1 98 ? 4.281 -25.734 -25.125 1 95.81 98 LYS A CA 1
ATOM 807 C C . LYS A 1 98 ? 3.537 -26.328 -26.312 1 95.81 98 LYS A C 1
ATOM 809 O O . LYS A 1 98 ? 4.074 -27.188 -27.031 1 95.81 98 LYS A O 1
ATOM 814 N N . GLU A 1 99 ? 2.334 -25.938 -26.469 1 97.12 99 GLU A N 1
ATOM 815 C CA . GLU A 1 99 ? 1.45 -26.281 -27.578 1 97.12 99 GLU A CA 1
ATOM 816 C C . GLU A 1 99 ? 0.612 -25.094 -28 1 97.12 99 GLU A C 1
ATOM 818 O O . GLU A 1 99 ? 0.334 -24.203 -27.203 1 97.12 99 GLU A O 1
ATOM 823 N N . GLU A 1 100 ? 0.273 -25.062 -29.234 1 97.31 100 GLU A N 1
ATOM 824 C CA . GLU A 1 100 ? -0.63 -24.016 -29.719 1 97.31 100 GLU A CA 1
ATOM 825 C C . GLU A 1 100 ? -2.068 -24.297 -29.281 1 97.31 100 GLU A C 1
ATOM 827 O O . GL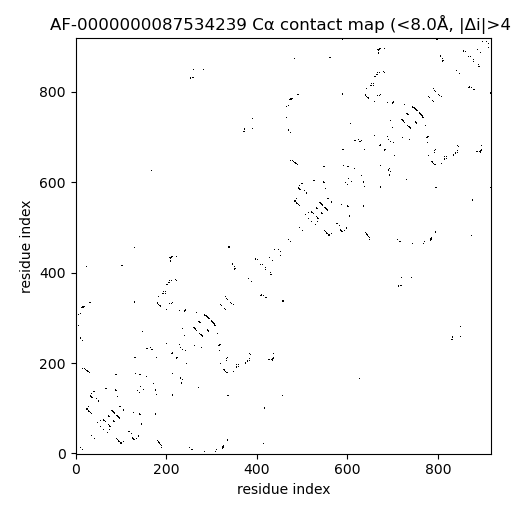U A 1 100 ? -2.785 -23.375 -28.875 1 97.31 100 GLU A O 1
ATOM 832 N N . ASP A 1 101 ? -2.471 -25.547 -29.375 1 98.25 101 ASP A N 1
ATOM 833 C CA . ASP A 1 101 ? -3.822 -25.984 -29.047 1 98.25 101 ASP A CA 1
ATOM 834 C C . ASP A 1 101 ? -3.891 -26.531 -27.625 1 98.25 101 ASP A C 1
ATOM 836 O O . ASP A 1 101 ? -3.383 -27.609 -27.344 1 98.25 101 ASP A O 1
ATOM 840 N N . MET A 1 102 ? -4.598 -25.875 -26.734 1 98.31 102 MET A N 1
ATOM 841 C CA . MET A 1 102 ? -4.652 -26.266 -25.328 1 98.31 102 MET A CA 1
ATOM 842 C C . MET A 1 102 ? -5.449 -27.562 -25.156 1 98.31 102 MET A C 1
ATOM 844 O O . MET A 1 102 ? -5.344 -28.219 -24.125 1 98.31 102 MET A O 1
ATOM 848 N N . ASN A 1 103 ? -6.273 -27.953 -26.172 1 98.62 103 ASN A N 1
ATOM 849 C CA . ASN A 1 103 ? -6.922 -29.266 -26.125 1 98.62 103 ASN A CA 1
ATOM 850 C C . ASN A 1 103 ? -5.902 -30.391 -26.078 1 98.62 103 ASN A C 1
ATOM 852 O O . ASN A 1 103 ? -6.145 -31.438 -25.469 1 98.62 103 ASN A O 1
ATOM 856 N N . VAL A 1 104 ? -4.812 -30.219 -26.766 1 98.62 104 VAL A N 1
ATOM 857 C CA . VAL A 1 104 ? -3.74 -31.203 -26.766 1 98.62 104 VAL A CA 1
ATOM 858 C C . VAL A 1 104 ? -3.135 -31.312 -25.359 1 98.62 104 VAL A C 1
ATOM 860 O O . VAL A 1 104 ? -2.908 -32.406 -24.859 1 98.62 104 VAL A O 1
ATOM 863 N N . LEU A 1 105 ? -2.889 -30.172 -24.734 1 98.62 105 LEU A N 1
ATOM 864 C CA . LEU A 1 105 ? -2.363 -30.141 -23.375 1 98.62 105 LEU A CA 1
ATOM 865 C C . LEU A 1 105 ? -3.334 -30.797 -22.406 1 98.62 105 LEU A C 1
ATOM 867 O O . LEU A 1 105 ? -2.914 -31.531 -21.5 1 98.62 105 LEU A O 1
ATOM 871 N N . TYR A 1 106 ? -4.637 -30.516 -22.609 1 98.62 106 TYR A N 1
ATOM 872 C CA . TYR A 1 106 ? -5.648 -31.109 -21.75 1 98.62 106 TYR A CA 1
ATOM 873 C C . TYR A 1 106 ? -5.672 -32.625 -21.891 1 98.62 106 TYR A C 1
ATOM 875 O O . TYR A 1 106 ? -5.812 -33.344 -20.891 1 98.62 106 TYR A O 1
ATOM 883 N N . LYS A 1 107 ? -5.566 -33.125 -23.062 1 98.44 107 LYS A N 1
ATOM 884 C CA . LYS A 1 107 ? -5.531 -34.562 -23.281 1 98.44 107 LYS A CA 1
ATOM 885 C C . LYS A 1 107 ? -4.352 -35.219 -22.562 1 98.44 107 LYS A C 1
ATOM 887 O O . LYS A 1 107 ? -4.492 -36.281 -21.938 1 98.44 107 LYS A O 1
ATOM 892 N N . ARG A 1 108 ? -3.193 -34.594 -22.688 1 98.56 108 ARG A N 1
ATOM 893 C CA . ARG A 1 108 ? -2.016 -35.125 -21.984 1 98.56 108 ARG A CA 1
ATOM 894 C C . ARG A 1 108 ? -2.213 -35.062 -20.484 1 98.56 108 ARG A C 1
ATOM 896 O O . ARG A 1 108 ? -1.876 -36.031 -19.766 1 98.56 108 ARG A O 1
ATOM 903 N N . PHE A 1 109 ? -2.803 -34.031 -20 1 98.69 109 PHE A N 1
ATOM 904 C CA . PHE A 1 109 ? -3.107 -33.906 -18.578 1 98.69 109 PHE A CA 1
ATOM 905 C C . PHE A 1 109 ? -3.99 -35.062 -18.109 1 98.69 109 PHE A C 1
ATOM 907 O O . PHE A 1 109 ? -3.707 -35.688 -17.094 1 98.69 109 PHE A O 1
ATOM 914 N N . CYS A 1 110 ? -5.074 -35.25 -18.844 1 98.62 110 CYS A N 1
ATOM 915 C CA . CYS A 1 110 ? -6.023 -36.312 -18.469 1 98.62 110 CYS A CA 1
ATOM 916 C C . CYS A 1 110 ? -5.332 -37.656 -18.375 1 98.62 110 CYS A C 1
ATOM 918 O O . CYS A 1 110 ? -5.602 -38.438 -17.453 1 98.62 110 CYS A O 1
ATOM 920 N N . GLN A 1 111 ? -4.434 -37.875 -19.266 1 98.44 111 GLN A N 1
ATOM 921 C CA . GLN A 1 111 ? -3.707 -39.125 -19.266 1 98.44 111 GLN A CA 1
ATOM 922 C C . GLN A 1 111 ? -2.848 -39.281 -18.016 1 98.44 111 GLN A C 1
ATOM 924 O O . GLN A 1 111 ? -2.918 -40.281 -17.312 1 98.44 111 GLN A O 1
ATOM 929 N N . TYR A 1 112 ? -2.059 -38.25 -17.75 1 98.75 112 TYR A N 1
ATOM 930 C CA . TYR A 1 112 ? -1.162 -38.281 -16.609 1 98.75 112 TYR A CA 1
ATOM 931 C C . TYR A 1 112 ? -1.949 -38.312 -15.297 1 98.75 112 TYR A C 1
ATOM 933 O O . TYR A 1 112 ? -1.651 -39.125 -14.406 1 98.75 112 TYR A O 1
ATOM 941 N N . TYR A 1 113 ? -2.939 -37.5 -15.203 1 98.75 113 TYR A N 1
ATOM 942 C CA . TYR A 1 113 ? -3.709 -37.344 -13.969 1 98.75 113 TYR A CA 1
ATOM 943 C C . TYR A 1 113 ? -4.449 -38.625 -13.625 1 98.75 113 TYR A C 1
ATOM 945 O O . TYR A 1 113 ? -4.434 -39.094 -12.477 1 98.75 113 TYR A O 1
ATOM 953 N N . THR A 1 114 ? -5.129 -39.188 -14.625 1 98.56 114 THR A N 1
ATOM 954 C CA . THR A 1 114 ? -5.895 -40.406 -14.406 1 98.56 114 THR A CA 1
ATOM 955 C C . THR A 1 114 ? -4.992 -41.531 -13.898 1 98.56 114 THR A C 1
ATOM 957 O O . THR A 1 114 ? -5.355 -42.25 -12.969 1 98.56 114 THR A O 1
ATOM 960 N N . TYR A 1 115 ? -3.852 -41.656 -14.508 1 98.75 115 TYR A N 1
ATOM 961 C CA . TYR A 1 115 ? -2.912 -42.688 -14.102 1 98.75 115 TYR A CA 1
ATOM 962 C C . TYR A 1 115 ? -2.451 -42.469 -12.664 1 98.75 115 TYR A C 1
ATOM 964 O O . TYR A 1 115 ? -2.521 -43.406 -11.844 1 98.75 115 TYR A O 1
ATOM 972 N N . ILE A 1 116 ? -1.988 -41.281 -12.32 1 98.62 116 ILE A N 1
ATOM 973 C CA . ILE A 1 116 ? -1.438 -41 -11 1 98.62 116 ILE A CA 1
ATOM 974 C C . ILE A 1 116 ? -2.531 -41.125 -9.945 1 98.62 116 ILE A C 1
ATOM 976 O O . ILE A 1 116 ? -2.301 -41.656 -8.867 1 98.62 116 ILE A O 1
ATOM 980 N N . GLN A 1 117 ? -3.703 -40.562 -10.289 1 98.56 117 GLN A N 1
ATOM 981 C CA . GLN A 1 117 ? -4.816 -40.625 -9.352 1 98.56 117 GLN A CA 1
ATOM 982 C C . GLN A 1 117 ? -5.152 -42.062 -9 1 98.56 117 GLN A C 1
ATOM 984 O O . GLN A 1 117 ? -5.391 -42.406 -7.836 1 98.56 117 GLN A O 1
ATOM 989 N N . LYS A 1 118 ? -5.211 -42.906 -10.008 1 98.38 118 LYS A N 1
ATOM 990 C CA . LYS A 1 118 ? -5.496 -44.312 -9.805 1 98.38 118 LYS A CA 1
ATOM 991 C C . LYS A 1 118 ? -4.441 -44.969 -8.906 1 98.38 118 LYS A C 1
ATOM 993 O O . LYS A 1 118 ? -4.773 -45.719 -7.984 1 98.38 118 LYS A O 1
ATOM 998 N N . GLU A 1 119 ? -3.178 -44.75 -9.188 1 98.5 119 GLU A N 1
ATOM 999 C CA . GLU A 1 119 ? -2.09 -45.344 -8.414 1 98.5 119 GLU A CA 1
ATOM 1000 C C . GLU A 1 119 ? -2.107 -44.844 -6.969 1 98.5 119 GLU A C 1
ATOM 1002 O O . GLU A 1 119 ? -1.85 -45.625 -6.043 1 98.5 119 GLU A O 1
ATOM 1007 N N . LEU A 1 120 ? -2.398 -43.594 -6.715 1 98.62 120 LEU A N 1
ATOM 1008 C CA . LEU A 1 120 ? -2.443 -43 -5.371 1 98.62 120 LEU A CA 1
ATOM 1009 C C . LEU A 1 120 ? -3.613 -43.594 -4.578 1 98.62 120 LEU A C 1
ATOM 1011 O O . LEU A 1 120 ? -3.475 -43.875 -3.389 1 98.62 120 LEU A O 1
ATOM 1015 N N . ARG A 1 121 ? -4.719 -43.75 -5.227 1 97.88 121 ARG A N 1
ATOM 1016 C CA . ARG A 1 121 ? -5.926 -44.219 -4.551 1 97.88 121 ARG A CA 1
ATOM 1017 C C . ARG A 1 121 ? -5.734 -45.656 -4.031 1 97.88 121 ARG A C 1
ATOM 1019 O O . ARG A 1 121 ? -6.277 -46 -2.986 1 97.88 121 ARG A O 1
ATOM 1026 N N . LYS A 1 122 ? -4.934 -46.406 -4.719 1 98.06 122 LYS A N 1
ATOM 1027 C CA . LYS A 1 122 ? -4.637 -47.75 -4.262 1 98.06 122 LYS A CA 1
ATOM 1028 C C . LYS A 1 122 ? -4.004 -47.75 -2.873 1 98.06 122 LYS A C 1
ATOM 1030 O O . LYS A 1 122 ? -4.125 -48.719 -2.117 1 98.06 122 LYS A O 1
ATOM 1035 N N . GLU A 1 123 ? -3.367 -46.656 -2.637 1 97.62 123 GLU A N 1
ATOM 1036 C CA . GLU A 1 123 ? -2.604 -46.594 -1.396 1 97.62 123 GLU A CA 1
ATOM 1037 C C . GLU A 1 123 ? -3.238 -45.594 -0.428 1 97.62 123 GLU A C 1
ATOM 1039 O O . GLU A 1 123 ? -2.57 -45.062 0.476 1 97.62 123 GLU A O 1
ATOM 1044 N N . GLY A 1 124 ? -4.434 -45.188 -0.658 1 97.88 124 GLY A N 1
ATOM 1045 C CA . GLY A 1 124 ? -5.172 -44.344 0.26 1 97.88 124 GLY A CA 1
ATOM 1046 C C . GLY A 1 124 ? -4.777 -42.875 0.167 1 97.88 124 GLY A C 1
ATOM 1047 O O . GLY A 1 124 ? -4.82 -42.156 1.162 1 97.88 124 GLY A O 1
ATOM 1048 N N . HIS A 1 125 ? -4.262 -42.5 -0.915 1 98.56 125 HIS A N 1
ATOM 1049 C CA . HIS A 1 125 ? -3.943 -41.094 -1.204 1 98.56 125 HIS A CA 1
ATOM 1050 C C . HIS A 1 125 ? -4.695 -40.594 -2.438 1 98.56 125 HIS A C 1
ATOM 1052 O O . HIS A 1 125 ? -5.277 -41.406 -3.172 1 98.56 125 HIS A O 1
ATOM 1058 N N . MET A 1 126 ? -4.719 -39.281 -2.684 1 98.56 126 MET A N 1
ATOM 1059 C CA . MET A 1 126 ? -5.312 -38.75 -3.9 1 98.56 126 MET A CA 1
ATOM 1060 C C . MET A 1 126 ? -4.781 -37.344 -4.18 1 98.56 126 MET A C 1
ATOM 1062 O O . MET A 1 126 ? -4.254 -36.688 -3.283 1 98.56 126 MET A O 1
ATOM 1066 N N . LEU A 1 127 ? -4.887 -36.938 -5.371 1 98.62 127 LEU A N 1
ATOM 1067 C CA . LEU A 1 127 ? -4.695 -35.562 -5.773 1 98.62 127 LEU A CA 1
ATOM 1068 C C . LEU A 1 127 ? -6.012 -34.781 -5.699 1 98.62 127 LEU A C 1
ATOM 1070 O O . LEU A 1 127 ? -7.086 -35.375 -5.82 1 98.62 127 LEU A O 1
ATOM 1074 N N . THR A 1 128 ? -5.93 -33.5 -5.465 1 98.56 128 THR A N 1
ATOM 1075 C CA . THR A 1 128 ? -7.102 -32.625 -5.512 1 98.56 128 THR A CA 1
ATOM 1076 C C . THR A 1 128 ? -6.738 -31.266 -6.074 1 98.56 128 THR A C 1
ATOM 1078 O O . THR A 1 128 ? -5.578 -31.016 -6.41 1 98.56 128 THR A O 1
ATOM 1081 N N . GLY A 1 129 ? -7.75 -30.422 -6.336 1 98.62 129 GLY A N 1
ATOM 1082 C CA . GLY A 1 129 ? -7.555 -29.109 -6.945 1 98.62 129 GLY A CA 1
ATOM 1083 C C . GLY A 1 129 ? -7.891 -27.969 -6.016 1 98.62 129 GLY A C 1
ATOM 1084 O O . GLY A 1 129 ? -8.836 -27.219 -6.27 1 98.62 129 GLY A O 1
ATOM 1085 N N . ILE A 1 130 ? -7.113 -27.828 -4.949 1 98.19 130 ILE A N 1
ATOM 1086 C CA . ILE A 1 130 ? -7.289 -26.781 -3.943 1 98.19 130 ILE A CA 1
ATOM 1087 C C . ILE A 1 130 ? -5.996 -25.984 -3.793 1 98.19 130 ILE A C 1
ATOM 1089 O O . ILE A 1 130 ? -4.902 -26.547 -3.887 1 98.19 130 ILE A O 1
ATOM 1093 N N . GLY A 1 131 ? -6.094 -24.672 -3.602 1 98.19 131 GLY A N 1
ATOM 1094 C CA . GLY A 1 131 ? -4.945 -23.781 -3.615 1 98.19 131 GLY A CA 1
ATOM 1095 C C . GLY A 1 131 ? -4.094 -23.875 -2.365 1 98.19 131 GLY A C 1
ATOM 1096 O O . GLY A 1 131 ? -2.947 -23.422 -2.35 1 98.19 131 GLY A O 1
ATOM 1097 N N . ILE A 1 132 ? -4.652 -24.422 -1.301 1 97.12 132 ILE A N 1
ATOM 1098 C CA . ILE A 1 132 ? -3.92 -24.797 -0.095 1 97.12 132 ILE A CA 1
ATOM 1099 C C . ILE A 1 132 ? -4.125 -26.281 0.197 1 97.12 132 ILE A C 1
ATOM 1101 O O . ILE A 1 132 ? -5.258 -26.766 0.2 1 97.12 132 ILE A O 1
ATOM 1105 N N . ASN A 1 133 ? -2.988 -27 0.371 1 96.94 133 ASN A N 1
ATOM 1106 C CA . ASN A 1 133 ? -3.156 -28.391 0.752 1 96.94 133 ASN A CA 1
ATOM 1107 C C . ASN A 1 133 ? -4.047 -28.547 1.983 1 96.94 133 ASN A C 1
ATOM 1109 O O . ASN A 1 133 ? -3.703 -28.062 3.062 1 96.94 133 ASN A O 1
ATOM 1113 N N . PRO A 1 134 ? -5.156 -29.203 1.823 1 95 134 PRO A N 1
ATOM 1114 C CA . PRO A 1 134 ? -6.098 -29.281 2.943 1 95 134 PRO A CA 1
ATOM 1115 C C . PRO A 1 134 ? -5.547 -30.062 4.129 1 95 134 PRO A C 1
ATOM 1117 O O . PRO A 1 134 ? -6.113 -30.016 5.223 1 95 134 PRO A O 1
ATOM 1120 N N . ARG A 1 135 ? -4.418 -30.734 3.994 1 94.62 135 ARG A N 1
ATOM 1121 C CA . ARG A 1 135 ? -3.791 -31.5 5.066 1 94.62 135 ARG A CA 1
ATOM 1122 C C . ARG A 1 135 ? -2.564 -30.781 5.613 1 94.62 135 ARG A C 1
ATOM 1124 O O . ARG A 1 135 ? -1.733 -31.375 6.293 1 94.62 135 ARG A O 1
ATOM 1131 N N . TYR A 1 136 ? -2.406 -29.531 5.352 1 93.94 136 TYR A N 1
ATOM 1132 C CA . TYR A 1 136 ? -1.201 -28.797 5.723 1 93.94 136 TYR A CA 1
ATOM 1133 C C . TYR A 1 136 ? -0.924 -28.922 7.215 1 93.94 136 TYR A C 1
ATOM 1135 O O . TYR A 1 136 ? 0.234 -28.969 7.633 1 93.94 136 TYR A O 1
ATOM 1143 N N . ALA A 1 137 ? -1.955 -29 8.008 1 92.5 137 ALA A N 1
ATOM 1144 C CA . ALA A 1 137 ? -1.804 -28.984 9.461 1 92.5 137 ALA A CA 1
ATOM 1145 C C . ALA A 1 137 ? -1.256 -30.312 9.969 1 92.5 137 ALA A C 1
ATOM 1147 O O . ALA A 1 137 ? -0.556 -30.359 10.984 1 92.5 137 ALA A O 1
ATOM 1148 N N . VAL A 1 138 ? -1.528 -31.438 9.258 1 95.5 138 VAL A N 1
ATOM 1149 C CA . VAL A 1 138 ? -1.133 -32.75 9.742 1 95.5 138 VAL A CA 1
ATOM 1150 C C . VAL A 1 138 ? 0.072 -33.25 8.953 1 95.5 138 VAL A C 1
ATOM 1152 O O . VAL A 1 138 ? 0.835 -34.094 9.43 1 95.5 138 VAL A O 1
ATOM 1155 N N . ASN A 1 139 ? 0.321 -32.719 7.797 1 96.62 139 ASN A N 1
ATOM 1156 C CA . ASN A 1 139 ? 1.39 -33.156 6.914 1 96.62 139 ASN A CA 1
ATOM 1157 C C . ASN A 1 139 ? 2.766 -32.906 7.52 1 96.62 139 ASN A C 1
ATOM 1159 O O . ASN A 1 139 ? 2.93 -32 8.336 1 96.62 139 ASN A O 1
ATOM 1163 N N . GLN A 1 140 ? 3.68 -33.781 7.148 1 93.44 140 GLN A N 1
ATOM 1164 C CA . GLN A 1 140 ? 5.082 -33.406 7.32 1 93.44 140 GLN A CA 1
ATOM 1165 C C . GLN A 1 140 ? 5.504 -32.344 6.316 1 93.44 140 GLN A C 1
ATOM 1167 O O . GLN A 1 140 ? 5.855 -32.656 5.18 1 93.44 140 GLN A O 1
ATOM 1172 N N . ASN A 1 141 ? 5.492 -31.156 6.758 1 92.31 141 ASN A N 1
ATOM 1173 C CA . ASN A 1 141 ? 5.812 -30.031 5.871 1 92.31 141 ASN A CA 1
ATOM 1174 C C . ASN A 1 141 ? 7.316 -29.766 5.82 1 92.31 141 ASN A C 1
ATOM 1176 O O . ASN A 1 141 ? 7.797 -28.781 6.371 1 92.31 141 ASN A O 1
ATOM 1180 N N . VAL A 1 142 ? 7.965 -30.609 5.086 1 94.06 142 VAL A N 1
ATOM 1181 C CA . VAL A 1 142 ? 9.406 -30.516 4.895 1 94.06 142 VAL A CA 1
ATOM 1182 C C . VAL A 1 142 ? 9.727 -30.406 3.406 1 94.06 142 VAL A C 1
ATOM 1184 O O . VAL A 1 142 ? 9.016 -30.953 2.566 1 94.06 142 VAL A O 1
ATOM 1187 N N . PRO A 1 143 ? 10.75 -29.719 3.107 1 96.75 143 PRO A N 1
ATOM 1188 C CA . PRO A 1 143 ? 11.125 -29.578 1.697 1 96.75 143 PRO A CA 1
ATOM 1189 C C . PRO A 1 143 ? 11.711 -30.875 1.116 1 96.75 143 PRO A C 1
ATOM 1191 O O . PRO A 1 143 ? 12.195 -31.734 1.862 1 96.75 143 PRO A O 1
ATOM 1194 N N . VAL A 1 144 ? 11.555 -30.953 -0.249 1 97.06 144 VAL A N 1
ATOM 1195 C CA . VAL A 1 144 ? 12.398 -31.906 -0.955 1 97.06 144 VAL A CA 1
ATOM 1196 C C . VAL A 1 144 ? 13.852 -31.719 -0.541 1 97.06 144 VAL A C 1
ATOM 1198 O O . VAL A 1 144 ? 14.352 -30.594 -0.493 1 97.06 144 VAL A O 1
ATOM 1201 N N . VAL A 1 145 ? 14.516 -32.812 -0.227 1 95.06 145 VAL A N 1
ATOM 1202 C CA . VAL A 1 145 ? 15.883 -32.719 0.274 1 95.06 145 VAL A CA 1
ATOM 1203 C C . VAL A 1 145 ? 16.844 -32.438 -0.885 1 95.06 145 VAL A C 1
ATOM 1205 O O . VAL A 1 145 ? 17.438 -33.375 -1.445 1 95.06 145 VAL A O 1
ATOM 1208 N N . SER A 1 146 ? 17 -31.219 -1.198 1 94 146 SER A N 1
ATOM 1209 C CA . SER A 1 146 ? 17.875 -30.766 -2.268 1 94 146 SER A CA 1
ATOM 1210 C C . SER A 1 146 ? 18.547 -29.438 -1.905 1 94 146 SER A C 1
ATOM 1212 O O . SER A 1 146 ? 18.109 -28.766 -0.975 1 94 146 SER A O 1
ATOM 1214 N N . GLU A 1 147 ? 19.625 -29.172 -2.664 1 93.31 147 GLU A N 1
ATOM 1215 C CA . GLU A 1 147 ? 20.406 -27.953 -2.438 1 93.31 147 GLU A CA 1
ATOM 1216 C C . GLU A 1 147 ? 19.531 -26.703 -2.518 1 93.31 147 GLU A C 1
ATOM 1218 O O . GLU A 1 147 ? 19.562 -25.859 -1.629 1 93.31 147 GLU A O 1
ATOM 1223 N N . ARG A 1 148 ? 18.656 -26.594 -3.477 1 94.31 148 ARG A N 1
ATOM 1224 C CA . ARG A 1 148 ? 17.844 -25.406 -3.732 1 94.31 148 ARG A CA 1
ATOM 1225 C C . ARG A 1 148 ? 16.781 -25.234 -2.652 1 94.31 148 ARG A C 1
ATOM 1227 O O . ARG A 1 148 ? 16.625 -24.141 -2.1 1 94.31 148 ARG A O 1
ATOM 1234 N N . TYR A 1 149 ? 16.094 -26.25 -2.34 1 95.69 149 TYR A N 1
ATOM 1235 C CA . TYR A 1 149 ? 14.938 -26.109 -1.452 1 95.69 149 TYR A CA 1
ATOM 1236 C C . TYR A 1 149 ? 15.383 -26.031 0.003 1 95.69 149 TYR A C 1
ATOM 1238 O O . TYR A 1 149 ? 14.711 -25.406 0.825 1 95.69 149 TYR A O 1
ATOM 1246 N N . ARG A 1 150 ? 16.562 -26.625 0.303 1 95.44 150 ARG A N 1
ATOM 1247 C CA . ARG A 1 150 ? 17.172 -26.391 1.608 1 95.44 150 ARG A CA 1
ATOM 1248 C C . ARG A 1 150 ? 17.516 -24.922 1.803 1 95.44 150 ARG A C 1
ATOM 1250 O O . ARG A 1 150 ? 17.188 -24.344 2.84 1 95.44 150 ARG A O 1
ATOM 1257 N N . MET A 1 151 ? 18.125 -24.359 0.811 1 97.44 151 MET A N 1
ATOM 1258 C CA . MET A 1 151 ? 18.5 -22.938 0.855 1 97.44 151 MET A CA 1
ATOM 1259 C C . MET A 1 151 ? 17.25 -22.062 0.957 1 97.44 151 MET A C 1
ATOM 1261 O O . MET A 1 151 ? 17.203 -21.125 1.762 1 97.44 151 MET A O 1
ATOM 1265 N N . LEU A 1 152 ? 16.234 -22.391 0.142 1 97.56 152 LEU A N 1
ATOM 1266 C CA . LEU A 1 152 ? 15.023 -21.578 0.098 1 97.56 152 LEU A CA 1
ATOM 1267 C C . LEU A 1 152 ? 14.32 -21.578 1.451 1 97.56 152 LEU A C 1
ATOM 1269 O O . LEU A 1 152 ? 13.898 -20.531 1.939 1 97.56 152 LEU A O 1
ATOM 1273 N N . PHE A 1 153 ? 14.18 -22.719 2.02 1 97.31 153 PHE A N 1
ATOM 1274 C CA . PHE A 1 153 ? 13.539 -22.828 3.324 1 97.31 153 PHE A CA 1
ATOM 1275 C C . PHE A 1 153 ? 14.352 -22.094 4.391 1 97.31 153 PHE A C 1
ATOM 1277 O O . PHE A 1 153 ? 13.789 -21.438 5.262 1 97.31 153 PHE A O 1
ATOM 1284 N N . HIS A 1 154 ? 15.648 -22.297 4.324 1 97.56 154 HIS A N 1
ATOM 1285 C CA . HIS A 1 154 ? 16.547 -21.578 5.227 1 97.56 154 HIS A CA 1
ATOM 1286 C C . HIS A 1 154 ? 16.375 -20.078 5.105 1 97.56 154 HIS A C 1
ATOM 1288 O O . HIS A 1 154 ? 16.266 -19.375 6.117 1 97.56 154 HIS A O 1
ATOM 1294 N N . HIS A 1 155 ? 16.312 -19.578 3.891 1 98.31 155 HIS A N 1
ATOM 1295 C CA . HIS A 1 155 ? 16.125 -18.172 3.623 1 98.31 155 HIS A CA 1
ATOM 1296 C C . HIS A 1 155 ? 14.805 -17.672 4.215 1 98.31 155 HIS A C 1
ATOM 1298 O O . HIS A 1 155 ? 14.789 -16.703 4.988 1 98.31 155 HIS A O 1
ATOM 1304 N N . LEU A 1 156 ? 13.734 -18.312 3.932 1 98.31 156 LEU A N 1
ATOM 1305 C CA . LEU A 1 156 ? 12.406 -17.875 4.363 1 98.31 156 LEU A CA 1
ATOM 1306 C C . LEU A 1 156 ? 12.273 -17.953 5.879 1 98.31 156 LEU A C 1
ATOM 1308 O O . LEU A 1 156 ? 11.586 -17.141 6.492 1 98.31 156 LEU A O 1
ATOM 1312 N N . SER A 1 157 ? 12.961 -18.875 6.469 1 97.94 157 SER A N 1
ATOM 1313 C CA . SER A 1 157 ? 12.898 -19.062 7.914 1 97.94 157 SER A CA 1
ATOM 1314 C C . SER A 1 157 ? 13.664 -17.969 8.648 1 97.94 157 SER A C 1
ATOM 1316 O O . SER A 1 157 ? 13.492 -17.781 9.852 1 97.94 157 SER A O 1
ATOM 1318 N N . SER A 1 158 ? 14.477 -17.234 7.969 1 98.06 158 SER A N 1
ATOM 1319 C CA . SER A 1 158 ? 15.281 -16.188 8.602 1 98.06 158 SER A CA 1
ATOM 1320 C C . SER A 1 158 ? 14.508 -14.883 8.727 1 98.06 158 SER A C 1
ATOM 1322 O O . SER A 1 158 ? 15.07 -13.859 9.133 1 98.06 158 SER A O 1
ATOM 1324 N N . TYR A 1 159 ? 13.172 -14.867 8.438 1 97.62 159 TYR A N 1
ATOM 1325 C CA . TYR A 1 159 ? 12.383 -13.641 8.422 1 97.62 159 TYR A CA 1
ATOM 1326 C C . TYR A 1 159 ? 12.43 -12.945 9.773 1 97.62 159 TYR A C 1
ATOM 1328 O O . TYR A 1 159 ? 12.328 -11.719 9.852 1 97.62 159 TYR A O 1
ATOM 1336 N N . LYS A 1 160 ? 12.633 -13.648 10.883 1 96.25 160 LYS A N 1
ATOM 1337 C CA . LYS A 1 160 ? 12.633 -13.094 12.234 1 96.25 160 LYS A CA 1
ATOM 1338 C C . LYS A 1 160 ? 13.758 -12.07 12.414 1 96.25 160 LYS A C 1
ATOM 1340 O O . LYS A 1 160 ? 13.656 -11.18 13.258 1 96.25 160 LYS A O 1
ATOM 1345 N N . LYS A 1 161 ? 14.797 -12.273 11.633 1 95.75 161 LYS A N 1
ATOM 1346 C CA . LYS A 1 161 ? 15.938 -11.367 11.711 1 95.75 161 LYS A CA 1
ATOM 1347 C C . LYS A 1 161 ? 15.539 -9.953 11.305 1 95.75 161 LYS A C 1
ATOM 1349 O O . LYS A 1 161 ? 16.266 -8.992 11.578 1 95.75 161 LYS A O 1
ATOM 1354 N N . TYR A 1 162 ? 14.422 -9.773 10.75 1 94.38 162 TYR A N 1
ATOM 1355 C CA . TYR A 1 162 ? 14.031 -8.484 10.195 1 94.38 162 TYR A CA 1
ATOM 1356 C C . TYR A 1 162 ? 12.93 -7.84 11.039 1 94.38 162 TYR A C 1
ATOM 1358 O O . TYR A 1 162 ? 12.359 -6.82 10.641 1 94.38 162 TYR A O 1
ATOM 1366 N N . GLY A 1 163 ? 12.656 -8.438 12.141 1 88.12 163 GLY A N 1
ATOM 1367 C CA . GLY A 1 163 ? 11.734 -7.852 13.102 1 88.12 163 GLY A CA 1
ATOM 1368 C C . GLY A 1 163 ? 10.359 -7.574 12.523 1 88.12 163 GLY A C 1
ATOM 1369 O O . GLY A 1 163 ? 9.75 -8.453 11.898 1 88.12 163 GLY A O 1
ATOM 1370 N N . ASN A 1 164 ? 9.922 -6.336 12.719 1 79.38 164 ASN A N 1
ATOM 1371 C CA . ASN A 1 164 ? 8.578 -5.953 12.289 1 79.38 164 ASN A CA 1
ATOM 1372 C C . ASN A 1 164 ? 8.625 -4.992 11.102 1 79.38 164 ASN A C 1
ATOM 1374 O O . ASN A 1 164 ? 7.773 -4.109 10.984 1 79.38 164 ASN A O 1
ATOM 1378 N N . SER A 1 165 ? 9.625 -5.18 10.305 1 83.25 165 SER A N 1
ATOM 1379 C CA . SER A 1 165 ? 9.773 -4.32 9.133 1 83.25 165 SER A CA 1
ATOM 1380 C C . SER A 1 165 ? 8.547 -4.402 8.234 1 83.25 165 SER A C 1
ATOM 1382 O O . SER A 1 165 ? 8.188 -3.422 7.582 1 83.25 165 SER A O 1
ATOM 1384 N N . ILE A 1 166 ? 7.988 -5.523 8.117 1 88 166 ILE A N 1
ATOM 1385 C CA . ILE A 1 166 ? 6.695 -5.773 7.492 1 88 166 ILE A CA 1
ATOM 1386 C C . ILE A 1 166 ? 5.871 -6.719 8.359 1 88 166 ILE A C 1
ATOM 1388 O O . ILE A 1 166 ? 6.387 -7.289 9.328 1 88 166 ILE A O 1
ATOM 1392 N N . PRO A 1 167 ? 4.586 -6.797 8.039 1 88.25 167 PRO A N 1
ATOM 1393 C CA . PRO A 1 167 ? 3.779 -7.715 8.844 1 88.25 167 PRO A CA 1
ATOM 1394 C C . PRO A 1 167 ? 3.988 -9.18 8.461 1 88.25 167 PRO A C 1
ATOM 1396 O O . PRO A 1 167 ? 3.078 -9.82 7.93 1 88.25 167 PRO A O 1
ATOM 1399 N N . PHE A 1 168 ? 5.102 -9.758 8.828 1 94.19 168 PHE A N 1
ATOM 1400 C CA . PHE A 1 168 ? 5.438 -11.148 8.531 1 94.19 168 PHE A CA 1
ATOM 1401 C C . PHE A 1 168 ? 4.426 -12.094 9.156 1 94.19 168 PHE A C 1
ATOM 1403 O O . PHE A 1 168 ? 3.99 -11.883 10.289 1 94.19 168 PHE A O 1
ATOM 1410 N N . HIS A 1 169 ? 4.008 -13.07 8.422 1 93.25 169 HIS A N 1
ATOM 1411 C CA . HIS A 1 169 ? 3.326 -14.195 9.047 1 93.25 169 HIS A CA 1
ATOM 1412 C C . HIS A 1 169 ? 4.328 -15.211 9.594 1 93.25 169 HIS A C 1
ATOM 1414 O O . HIS A 1 169 ? 5.527 -15.117 9.32 1 93.25 169 HIS A O 1
ATOM 1420 N N . SER A 1 170 ? 3.857 -16.25 10.297 1 93.94 170 SER A N 1
ATOM 1421 C CA . SER A 1 170 ? 4.73 -17.203 10.977 1 93.94 170 SER A CA 1
ATOM 1422 C C . SER A 1 170 ? 4.812 -18.516 10.219 1 93.94 170 SER A C 1
ATOM 1424 O O . SER A 1 170 ? 5.074 -19.562 10.812 1 93.94 170 SER A O 1
ATOM 1426 N N . TYR A 1 171 ? 4.59 -18.547 8.852 1 94.88 171 TYR A N 1
ATOM 1427 C CA . TYR A 1 171 ? 4.605 -19.766 8.047 1 94.88 171 TYR A CA 1
ATOM 1428 C C . TYR A 1 171 ? 5.656 -19.688 6.949 1 94.88 171 TYR A C 1
ATOM 1430 O O . TYR A 1 171 ? 5.324 -19.703 5.762 1 94.88 171 TYR A O 1
ATOM 1438 N N . PRO A 1 172 ? 6.926 -19.75 7.355 1 96.62 172 PRO A N 1
ATOM 1439 C CA . PRO A 1 172 ? 7.957 -19.703 6.316 1 96.62 172 PRO A CA 1
ATOM 1440 C C . PRO A 1 172 ? 7.902 -20.906 5.371 1 96.62 172 PRO A C 1
ATOM 1442 O O . PRO A 1 172 ? 8.531 -20.891 4.309 1 96.62 172 PRO A O 1
ATOM 1445 N N . ASN A 1 173 ? 7.133 -21.953 5.738 1 96.25 173 ASN A N 1
ATOM 1446 C CA . ASN A 1 173 ? 7.012 -23.156 4.941 1 96.25 173 ASN A CA 1
ATOM 1447 C C . ASN A 1 173 ? 5.789 -23.109 4.023 1 96.25 173 ASN A C 1
ATOM 1449 O O . ASN A 1 173 ? 5.363 -24.141 3.498 1 96.25 173 ASN A O 1
ATOM 1453 N N . PHE A 1 174 ? 5.211 -21.953 3.76 1 96.62 174 PHE A N 1
ATOM 1454 C CA . PHE A 1 174 ? 3.969 -21.812 3.01 1 96.62 174 PHE A CA 1
ATOM 1455 C C . PHE A 1 174 ? 4.121 -22.391 1.605 1 96.62 174 PHE A C 1
ATOM 1457 O O . PHE A 1 174 ? 3.139 -22.828 0.998 1 96.62 174 PHE A O 1
ATOM 1464 N N . GLY A 1 175 ? 5.32 -22.422 1.034 1 96 175 GLY A N 1
ATOM 1465 C CA . GLY A 1 175 ? 5.562 -22.984 -0.285 1 96 175 GLY A CA 1
ATOM 1466 C C . GLY A 1 175 ? 5.34 -24.484 -0.346 1 96 175 GLY A C 1
ATOM 1467 O O . GLY A 1 175 ? 5.219 -25.062 -1.433 1 96 175 GLY A O 1
ATOM 1468 N N . LEU A 1 176 ? 5.254 -25.141 0.829 1 96.69 176 LEU A N 1
ATOM 1469 C CA . LEU A 1 176 ? 5.145 -26.594 0.881 1 96.69 176 LEU A CA 1
ATOM 1470 C C . LEU A 1 176 ? 3.689 -27.031 0.767 1 96.69 176 LEU A C 1
ATOM 1472 O O . LEU A 1 176 ? 3.41 -28.219 0.563 1 96.69 176 LEU A O 1
ATOM 1476 N N . PHE A 1 177 ? 2.777 -26.031 0.809 1 96.56 177 PHE A N 1
ATOM 1477 C CA . PHE A 1 177 ? 1.379 -26.438 0.757 1 96.56 177 PHE A CA 1
ATOM 1478 C C . PHE A 1 177 ? 0.561 -25.469 -0.083 1 96.56 177 PHE A C 1
ATOM 1480 O O . PHE A 1 177 ? -0.634 -25.672 -0.301 1 96.56 177 PHE A O 1
ATOM 1487 N N . SER A 1 178 ? 1.09 -24.344 -0.58 1 96.88 178 SER A N 1
ATOM 1488 C CA . SER A 1 178 ? 0.414 -23.406 -1.468 1 96.88 178 SER A CA 1
ATOM 1489 C C . SER A 1 178 ? 0.511 -23.859 -2.922 1 96.88 178 SER A C 1
ATOM 1491 O O . SER A 1 178 ? 1.589 -24.219 -3.395 1 96.88 178 SER A O 1
ATOM 1493 N N . CYS A 1 179 ? -0.564 -23.812 -3.646 1 98.12 179 CYS A N 1
ATOM 1494 C CA . CYS A 1 179 ? -0.62 -24.391 -4.988 1 98.12 179 CYS A CA 1
ATOM 1495 C C . CYS A 1 179 ? -1.26 -23.406 -5.969 1 98.12 179 CYS A C 1
ATOM 1497 O O . CYS A 1 179 ? -2.291 -22.812 -5.668 1 98.12 179 CYS A O 1
ATOM 1499 N N . ALA A 1 180 ? -0.672 -23.297 -7.152 1 98.19 180 ALA A N 1
ATOM 1500 C CA . ALA A 1 180 ? -1.147 -22.344 -8.156 1 98.19 180 ALA A CA 1
ATOM 1501 C C . ALA A 1 180 ? -1.432 -23.047 -9.484 1 98.19 180 ALA A C 1
ATOM 1503 O O . ALA A 1 180 ? -0.949 -24.156 -9.719 1 98.19 180 ALA A O 1
ATOM 1504 N N . SER A 1 181 ? -2.299 -22.484 -10.25 1 98.62 181 SER A N 1
ATOM 1505 C CA . SER A 1 181 ? -2.494 -22.766 -11.664 1 98.62 181 SER A CA 1
ATOM 1506 C C . SER A 1 181 ? -1.875 -21.672 -12.531 1 98.62 181 SER A C 1
ATOM 1508 O O . SER A 1 181 ? -2.293 -20.516 -12.469 1 98.62 181 SER A O 1
ATOM 1510 N N . GLN A 1 182 ? -0.888 -22.031 -13.359 1 98.62 182 GLN A N 1
ATOM 1511 C CA . GLN A 1 182 ? -0.14 -21 -14.07 1 98.62 182 GLN A CA 1
ATOM 1512 C C . GLN A 1 182 ? -0.175 -21.234 -15.578 1 98.62 182 GLN A C 1
ATOM 1514 O O . GLN A 1 182 ? -0.317 -22.375 -16.031 1 98.62 182 GLN A O 1
ATOM 1519 N N . ILE A 1 183 ? -0.083 -20.234 -16.297 1 98.69 183 ILE A N 1
ATOM 1520 C CA . ILE A 1 183 ? 0.023 -20.297 -17.75 1 98.69 183 ILE A CA 1
ATOM 1521 C C . ILE A 1 183 ? 1.119 -19.359 -18.234 1 98.69 183 ILE A C 1
ATOM 1523 O O . ILE A 1 183 ? 1.29 -18.266 -17.688 1 98.69 183 ILE A O 1
ATOM 1527 N N . GLN A 1 184 ? 1.844 -19.797 -19.172 1 98.31 184 GLN A N 1
ATOM 1528 C CA . GLN A 1 184 ? 2.881 -19.016 -19.844 1 98.31 184 GLN A CA 1
ATOM 1529 C C . GLN A 1 184 ? 2.54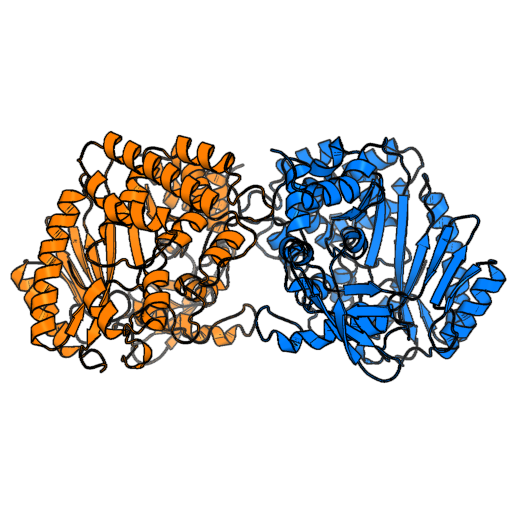1 -18.781 -21.312 1 98.31 184 GLN A C 1
ATOM 1531 O O . GLN A 1 184 ? 2.217 -19.734 -22.031 1 98.31 184 GLN A O 1
ATOM 1536 N N . LEU A 1 185 ? 2.561 -17.531 -21.734 1 98.38 185 LEU A N 1
ATOM 1537 C CA . LEU A 1 185 ? 2.211 -17.156 -23.094 1 98.38 185 LEU A CA 1
ATOM 1538 C C . LEU A 1 185 ? 3.299 -16.281 -23.719 1 98.38 185 LEU A C 1
ATOM 1540 O O . LEU A 1 185 ? 3.957 -15.516 -23 1 98.38 185 LEU A O 1
ATOM 1544 N N . ASP A 1 186 ? 3.459 -16.375 -25 1 97.06 186 ASP A N 1
ATOM 1545 C CA . ASP A 1 186 ? 4.348 -15.477 -25.719 1 97.06 186 ASP A CA 1
ATOM 1546 C C . ASP A 1 186 ? 3.816 -14.047 -25.688 1 97.06 186 ASP A C 1
ATOM 1548 O O . ASP A 1 186 ? 2.604 -13.828 -25.719 1 97.06 186 ASP A O 1
ATOM 1552 N N . VAL A 1 187 ? 4.699 -13.133 -25.641 1 96.94 187 VAL A N 1
ATOM 1553 C CA . VAL A 1 187 ? 4.328 -11.727 -25.688 1 96.94 187 VAL A CA 1
ATOM 1554 C C . VAL A 1 187 ? 5.297 -10.969 -26.594 1 96.94 187 VAL A C 1
ATOM 1556 O O . VAL A 1 187 ? 6.5 -11.242 -26.594 1 96.94 187 VAL A O 1
ATOM 1559 N N . GLU A 1 188 ? 4.789 -10.141 -27.453 1 96.75 188 GLU A N 1
ATOM 1560 C CA . GLU A 1 188 ? 5.621 -9.297 -28.312 1 96.75 188 GLU A CA 1
ATOM 1561 C C . GLU A 1 188 ? 5.941 -7.969 -27.625 1 96.75 188 GLU A C 1
ATOM 1563 O O . GLU A 1 188 ? 5.176 -7.496 -26.781 1 96.75 188 GLU A O 1
ATOM 1568 N N . GLU A 1 189 ? 7.016 -7.383 -28.062 1 96.94 189 GLU A N 1
ATOM 1569 C CA . GLU A 1 189 ? 7.543 -6.199 -27.375 1 96.94 189 GLU A CA 1
ATOM 1570 C C . GLU A 1 189 ? 6.473 -5.121 -27.25 1 96.94 189 GLU A C 1
ATOM 1572 O O . GLU A 1 189 ? 6.328 -4.512 -26.188 1 96.94 189 GLU A O 1
ATOM 1577 N N . GLU A 1 190 ? 5.676 -4.895 -28.312 1 96.38 190 GLU A N 1
ATOM 1578 C CA . GLU A 1 190 ? 4.668 -3.838 -28.312 1 96.38 190 GLU A CA 1
ATOM 1579 C C . GLU A 1 190 ? 3.541 -4.148 -27.328 1 96.38 190 GLU A C 1
ATOM 1581 O O . GLU A 1 190 ? 2.787 -3.254 -26.953 1 96.38 190 GLU A O 1
ATOM 1586 N N . GLN A 1 191 ? 3.463 -5.402 -26.906 1 97.12 191 GLN A N 1
ATOM 1587 C CA . GLN A 1 191 ? 2.377 -5.832 -26.031 1 97.12 191 GLN A CA 1
ATOM 1588 C C . GLN A 1 191 ? 2.807 -5.809 -24.578 1 97.12 191 GLN A C 1
ATOM 1590 O O . GLN A 1 191 ? 1.968 -5.871 -23.672 1 97.12 191 GLN A O 1
ATOM 1595 N N . VAL A 1 192 ? 4.113 -5.758 -24.312 1 98.19 192 VAL A N 1
ATOM 1596 C CA . VAL A 1 192 ? 4.633 -5.973 -22.969 1 98.19 192 VAL A CA 1
ATOM 1597 C C . VAL A 1 192 ? 4.012 -4.965 -22 1 98.19 192 VAL A C 1
ATOM 1599 O O . VAL A 1 192 ? 3.461 -5.344 -20.969 1 98.19 192 VAL A O 1
ATOM 1602 N N . VAL A 1 193 ? 4.035 -3.676 -22.344 1 98.19 193 VAL A N 1
ATOM 1603 C CA . VAL A 1 193 ? 3.557 -2.611 -21.469 1 98.19 193 VAL A CA 1
ATOM 1604 C C . VAL A 1 193 ? 2.045 -2.727 -21.297 1 98.19 193 VAL A C 1
ATOM 1606 O O . VAL A 1 193 ? 1.553 -2.838 -20.172 1 98.19 193 VAL A O 1
ATOM 1609 N N . PRO A 1 194 ? 1.244 -2.775 -22.422 1 98 194 PRO A N 1
ATOM 1610 C CA . PRO A 1 194 ? -0.201 -2.902 -22.219 1 98 194 PRO A CA 1
ATOM 1611 C C . PRO A 1 194 ? -0.585 -4.191 -21.5 1 98 194 PRO A C 1
ATOM 1613 O O . PRO A 1 194 ? -1.556 -4.215 -20.734 1 98 194 PRO A O 1
ATOM 1616 N N . MET A 1 195 ? 0.147 -5.27 -21.766 1 98.19 195 MET A N 1
ATOM 1617 C CA . MET A 1 195 ? -0.144 -6.539 -21.109 1 98.19 195 MET A CA 1
ATOM 1618 C C . MET A 1 195 ? 0.022 -6.422 -19.594 1 98.19 195 MET A C 1
ATOM 1620 O O . MET A 1 195 ? -0.889 -6.762 -18.828 1 98.19 195 MET A O 1
ATOM 1624 N N . LEU A 1 196 ? 1.128 -5.887 -19.109 1 98.44 196 LEU A N 1
ATOM 1625 C CA . LEU A 1 196 ? 1.381 -5.758 -17.672 1 98.44 196 LEU A CA 1
ATOM 1626 C C . LEU A 1 196 ? 0.358 -4.836 -17.016 1 98.44 196 LEU A C 1
ATOM 1628 O O . LEU A 1 196 ? -0.204 -5.168 -15.969 1 98.44 196 LEU A O 1
ATOM 1632 N N . ASN A 1 197 ? 0.097 -3.709 -17.656 1 98.12 197 ASN A N 1
ATOM 1633 C CA . ASN A 1 197 ? -0.837 -2.736 -17.109 1 98.12 197 ASN A CA 1
ATOM 1634 C C . ASN A 1 197 ? -2.26 -3.289 -17.062 1 98.12 197 ASN A C 1
ATOM 1636 O O . ASN A 1 197 ? -2.953 -3.146 -16.047 1 98.12 197 ASN A O 1
ATOM 1640 N N . THR A 1 198 ? -2.727 -3.936 -18.125 1 98.56 198 THR A N 1
ATOM 1641 C CA . THR A 1 198 ? -4.109 -4.383 -18.281 1 98.56 198 THR A CA 1
ATOM 1642 C C . THR A 1 198 ? -4.387 -5.582 -17.375 1 98.56 198 THR A C 1
ATOM 1644 O O . THR A 1 198 ? -5.418 -5.637 -16.703 1 98.56 198 THR A O 1
ATOM 1647 N N . PHE A 1 199 ? -3.498 -6.547 -17.359 1 98.69 199 PHE A N 1
ATOM 1648 C CA . PHE A 1 199 ? -3.744 -7.742 -16.562 1 98.69 199 PHE A CA 1
ATOM 1649 C C . PHE A 1 199 ? -3.631 -7.434 -15.07 1 98.69 199 PHE A C 1
ATOM 1651 O O . PHE A 1 199 ? -4.262 -8.094 -14.242 1 98.69 199 PHE A O 1
ATOM 1658 N N . THR A 1 200 ? -2.85 -6.41 -14.695 1 98.12 200 THR A N 1
ATOM 1659 C CA . THR A 1 200 ? -2.865 -5.926 -13.32 1 98.12 200 THR A CA 1
ATOM 1660 C C . THR A 1 200 ? -4.258 -5.43 -12.938 1 98.12 200 THR A C 1
ATOM 1662 O O . THR A 1 200 ? -4.762 -5.746 -11.859 1 98.12 200 THR A O 1
ATOM 1665 N N . LYS A 1 201 ? -4.895 -4.711 -13.82 1 97.88 201 LYS A N 1
ATOM 1666 C CA . LYS A 1 201 ? -6.227 -4.168 -13.57 1 97.88 201 LYS A CA 1
ATOM 1667 C C . LYS A 1 201 ? -7.277 -5.273 -13.562 1 97.88 201 LYS A C 1
ATOM 1669 O O . LYS A 1 201 ? -8.367 -5.102 -13.008 1 97.88 201 LYS A O 1
ATOM 1674 N N . LEU A 1 202 ? -6.969 -6.395 -14.141 1 98.69 202 LEU A N 1
ATOM 1675 C CA . LEU A 1 202 ? -7.902 -7.512 -14.242 1 98.69 202 LEU A CA 1
ATOM 1676 C C . LEU A 1 202 ? -7.938 -8.312 -12.938 1 98.69 202 LEU A C 1
ATOM 1678 O O . LEU A 1 202 ? -8.891 -9.039 -12.68 1 98.69 202 LEU A O 1
ATOM 1682 N N . GLU A 1 203 ? -6.945 -8.195 -12.07 1 98.69 203 GLU A N 1
ATOM 1683 C CA . GLU A 1 203 ? -6.695 -9.07 -10.93 1 98.69 203 GLU A CA 1
ATOM 1684 C C . GLU A 1 203 ? -7.887 -9.086 -9.977 1 98.69 203 GLU A C 1
ATOM 1686 O O . GLU A 1 203 ? -8.25 -10.141 -9.453 1 98.69 203 GLU A O 1
ATOM 1691 N N . PRO A 1 204 ? -8.57 -7.91 -9.734 1 98.31 204 PRO A N 1
ATOM 1692 C CA . PRO A 1 204 ? -9.727 -7.98 -8.844 1 98.31 204 PRO A CA 1
ATOM 1693 C C . PRO A 1 204 ? -10.844 -8.867 -9.398 1 98.31 204 PRO A C 1
ATOM 1695 O O . PRO A 1 204 ? -11.461 -9.625 -8.648 1 98.31 204 PRO A O 1
ATOM 1698 N N . PHE A 1 205 ? -11.086 -8.773 -10.664 1 98.62 205 PHE A N 1
ATOM 1699 C CA . PHE A 1 205 ? -12.102 -9.609 -11.289 1 98.62 205 PHE A CA 1
ATOM 1700 C C . PHE A 1 205 ? -11.727 -11.086 -11.188 1 98.62 205 PHE A C 1
ATOM 1702 O O . PHE A 1 205 ? -12.578 -11.93 -10.914 1 98.62 205 PHE A O 1
ATOM 1709 N N . LYS A 1 206 ? -10.461 -11.406 -11.398 1 98.56 206 LYS A N 1
ATOM 1710 C CA . LYS A 1 206 ? -10 -12.781 -11.266 1 98.56 206 LYS A CA 1
ATOM 1711 C C . LYS A 1 206 ? -10.227 -13.312 -9.859 1 98.56 206 LYS A C 1
ATOM 1713 O O . LYS A 1 206 ? -10.602 -14.477 -9.68 1 98.56 206 LYS A O 1
ATOM 1718 N N . ALA A 1 207 ? -9.969 -12.461 -8.875 1 98.06 207 ALA A N 1
ATOM 1719 C CA . ALA A 1 207 ? -10.148 -12.867 -7.488 1 98.06 207 ALA A CA 1
ATOM 1720 C C . ALA A 1 207 ? -11.57 -13.352 -7.238 1 98.06 207 ALA A C 1
ATOM 1722 O O . ALA A 1 207 ? -11.789 -14.32 -6.516 1 98.06 207 ALA A O 1
ATOM 1723 N N . LEU A 1 208 ? -12.562 -12.742 -7.875 1 98.12 208 LEU A N 1
ATOM 1724 C CA . LEU A 1 208 ? -13.977 -13.008 -7.629 1 98.12 208 LEU A CA 1
ATOM 1725 C C . LEU A 1 208 ? -14.367 -14.391 -8.148 1 98.12 208 LEU A C 1
ATOM 1727 O O . LEU A 1 208 ? -15.281 -15.023 -7.617 1 98.12 208 LEU A O 1
ATOM 1731 N N . ILE A 1 209 ? -13.609 -14.891 -9.148 1 98.62 209 ILE A N 1
ATOM 1732 C CA . ILE A 1 209 ? -14.148 -16.078 -9.789 1 98.62 209 ILE A CA 1
ATOM 1733 C C . ILE A 1 209 ? -13.109 -17.203 -9.742 1 98.62 209 ILE A C 1
ATOM 1735 O O . ILE A 1 209 ? -13.414 -18.359 -10.062 1 98.62 209 ILE A O 1
ATOM 1739 N N . LEU A 1 210 ? -11.82 -16.906 -9.281 1 98.81 210 LEU A N 1
ATOM 1740 C CA . LEU A 1 210 ? -10.789 -17.938 -9.391 1 98.81 210 LEU A CA 1
ATOM 1741 C C . LEU A 1 210 ? -10.133 -18.188 -8.039 1 98.81 210 LEU A C 1
ATOM 1743 O O . LEU A 1 210 ? -9.297 -19.078 -7.91 1 98.81 210 LEU A O 1
ATOM 1747 N N . ALA A 1 211 ? -10.453 -17.453 -6.949 1 98.38 211 ALA A N 1
ATOM 1748 C CA . ALA A 1 211 ? -9.906 -17.688 -5.617 1 98.38 211 ALA A CA 1
ATOM 1749 C C . ALA A 1 211 ? -10.242 -19.094 -5.133 1 98.38 211 ALA A C 1
ATOM 1751 O O . ALA A 1 211 ? -11.359 -19.578 -5.316 1 98.38 211 ALA A O 1
ATOM 1752 N N . ASN A 1 212 ? -9.234 -19.812 -4.551 1 98.38 212 ASN A N 1
ATOM 1753 C CA . ASN A 1 212 ? -9.438 -21.188 -4.113 1 98.38 212 ASN A CA 1
ATOM 1754 C C . ASN A 1 212 ? -8.398 -21.609 -3.08 1 98.38 212 ASN A C 1
ATOM 1756 O O . ASN A 1 212 ? -7.945 -22.75 -3.08 1 98.38 212 ASN A O 1
ATOM 1760 N N . SER A 1 213 ? -7.988 -20.703 -2.213 1 97.25 213 SER A N 1
ATOM 1761 C CA . SER A 1 213 ? -7.008 -21.016 -1.179 1 97.25 213 SER A CA 1
ATOM 1762 C C . SER A 1 213 ? -7.492 -20.578 0.197 1 97.25 213 SER A C 1
ATOM 1764 O O . SER A 1 213 ? -6.879 -19.719 0.834 1 97.25 213 SER A O 1
ATOM 1766 N N . LEU A 1 214 ? -8.531 -21.266 0.577 1 93.88 214 LEU A N 1
ATOM 1767 C CA . LEU A 1 214 ? -9.062 -21 1.913 1 93.88 214 LEU A CA 1
ATOM 1768 C C . LEU A 1 214 ? -8.055 -21.422 2.982 1 93.88 214 LEU A C 1
ATOM 1770 O O . LEU A 1 214 ? -7.383 -22.438 2.85 1 93.88 214 LEU A O 1
ATOM 1774 N N . TRP A 1 215 ? -8 -20.516 4.008 1 85.88 215 TRP A N 1
ATOM 1775 C CA . TRP A 1 215 ? -7.086 -20.766 5.117 1 85.88 215 TRP A CA 1
ATOM 1776 C C . TRP A 1 215 ? -7.855 -21 6.414 1 85.88 215 TRP A C 1
ATOM 1778 O O . TRP A 1 215 ? -8.602 -20.125 6.867 1 85.88 215 TRP A O 1
ATOM 1788 N N . GLY A 1 216 ? -7.852 -22.109 6.945 1 73.44 216 GLY A N 1
ATOM 1789 C CA . GLY A 1 216 ? -8.633 -22.531 8.102 1 73.44 216 GLY A CA 1
ATOM 1790 C C . GLY A 1 216 ? -8.516 -21.578 9.273 1 73.44 216 GLY A C 1
ATOM 1791 O O . GLY A 1 216 ? -9.5 -21.297 9.961 1 73.44 216 GLY A O 1
ATOM 1792 N N . GLU A 1 217 ? -7.387 -21.031 9.562 1 70.5 217 GLU A N 1
ATOM 1793 C CA . GLU A 1 217 ? -7.18 -20.141 10.695 1 70.5 217 GLU A CA 1
ATOM 1794 C C . GLU A 1 217 ? -7.844 -18.781 10.453 1 70.5 217 GLU A C 1
ATOM 1796 O O . GLU A 1 217 ? -8.148 -18.062 11.406 1 70.5 217 GLU A O 1
ATOM 1801 N N . ASN A 1 218 ? -8.117 -18.547 9.141 1 66.5 218 ASN A N 1
ATOM 1802 C CA . ASN A 1 218 ? -8.82 -17.328 8.766 1 66.5 218 ASN A CA 1
ATOM 1803 C C . ASN A 1 218 ? -9.789 -17.562 7.617 1 66.5 218 ASN A C 1
ATOM 1805 O O . ASN A 1 218 ? -9.477 -17.266 6.461 1 66.5 218 ASN A O 1
ATOM 1809 N N . ALA A 1 219 ? -10.852 -18.016 7.949 1 76.44 219 ALA A N 1
ATOM 1810 C CA . ALA A 1 219 ? -11.812 -18.469 6.941 1 76.44 219 ALA A CA 1
ATOM 1811 C C . ALA A 1 219 ? -12.438 -17.297 6.207 1 76.44 219 ALA A C 1
ATOM 1813 O O . ALA A 1 219 ? -13.203 -17.469 5.262 1 76.44 219 ALA A O 1
ATOM 1814 N N . GLU A 1 220 ? -11.961 -16.109 6.543 1 86.81 220 GLU A N 1
ATOM 1815 C CA . GLU A 1 220 ? -12.477 -14.922 5.863 1 86.81 220 GLU A CA 1
ATOM 1816 C C . GLU A 1 220 ? -11.703 -14.641 4.582 1 86.81 220 GLU A C 1
ATOM 1818 O O . GLU A 1 220 ? -12.18 -13.914 3.709 1 86.81 220 GLU A O 1
ATOM 1823 N N . ILE A 1 221 ? -10.602 -15.266 4.422 1 91.75 221 ILE A N 1
ATOM 1824 C CA . ILE A 1 221 ? -9.758 -15.016 3.26 1 91.75 221 ILE A CA 1
ATOM 1825 C C . ILE A 1 221 ? -9.914 -16.156 2.258 1 91.75 221 ILE A C 1
ATOM 1827 O O . ILE A 1 221 ? -9.633 -17.312 2.58 1 91.75 221 ILE A O 1
ATOM 1831 N N . LEU A 1 222 ? -10.305 -15.828 1.049 1 96.31 222 LEU A N 1
ATOM 1832 C CA . LEU A 1 222 ? -10.594 -16.812 0.022 1 96.31 222 LEU A CA 1
ATOM 1833 C C . LEU A 1 222 ? -9.344 -17.141 -0.795 1 96.31 222 LEU A C 1
ATOM 1835 O O . LEU A 1 222 ? -9.281 -18.172 -1.46 1 96.31 222 LEU A O 1
ATOM 1839 N N . CYS A 1 223 ? -8.375 -16.219 -0.823 1 96.75 223 CYS A N 1
ATOM 1840 C CA . CYS A 1 223 ? -7.09 -16.391 -1.481 1 96.75 223 CYS A CA 1
ATOM 1841 C C . CYS A 1 223 ? -5.941 -16.078 -0.528 1 96.75 223 CYS A C 1
ATOM 1843 O O . CYS A 1 223 ? -5.32 -15.023 -0.621 1 96.75 223 CYS A O 1
ATOM 1845 N N . SER A 1 224 ? -5.598 -16.984 0.317 1 96.06 224 SER A N 1
ATOM 1846 C CA . SER A 1 224 ? -4.582 -16.781 1.345 1 96.06 224 SER A CA 1
ATOM 1847 C C . SER A 1 224 ? -3.182 -16.75 0.74 1 96.06 224 SER A C 1
ATOM 1849 O O . SER A 1 224 ? -2.246 -16.234 1.354 1 96.06 224 SER A O 1
ATOM 1851 N N . ARG A 1 225 ? -3.023 -17.312 -0.458 1 97.06 225 ARG A N 1
ATOM 1852 C CA . ARG A 1 225 ? -1.728 -17.297 -1.132 1 97.06 225 ARG A CA 1
ATOM 1853 C C . ARG A 1 225 ? -1.187 -15.867 -1.249 1 97.06 225 ARG A C 1
ATOM 1855 O O . ARG A 1 225 ? 0.016 -15.648 -1.1 1 97.06 225 ARG A O 1
ATOM 1862 N N . ASP A 1 226 ? -2.133 -14.906 -1.494 1 96.31 226 ASP A N 1
ATOM 1863 C CA . ASP A 1 226 ? -1.715 -13.516 -1.588 1 96.31 226 ASP A CA 1
ATOM 1864 C C . ASP A 1 226 ? -0.95 -13.086 -0.338 1 96.31 226 ASP A C 1
ATOM 1866 O O . ASP A 1 226 ? 0.136 -12.508 -0.435 1 96.31 226 ASP A O 1
ATOM 1870 N N . ASN A 1 227 ? -1.506 -13.422 0.786 1 94 227 ASN A N 1
ATOM 1871 C CA . ASN A 1 227 ? -0.923 -13.031 2.066 1 94 227 ASN A CA 1
ATOM 1872 C C . ASN A 1 227 ? 0.383 -13.773 2.334 1 94 227 ASN A C 1
ATOM 1874 O O . ASN A 1 227 ? 1.329 -13.203 2.877 1 94 227 ASN A O 1
ATOM 1878 N N . PHE A 1 228 ? 0.422 -15.047 1.974 1 96.31 228 PHE A N 1
ATOM 1879 C CA . PHE A 1 228 ? 1.603 -15.859 2.23 1 96.31 228 PHE A CA 1
ATOM 1880 C C . PHE A 1 228 ? 2.809 -15.32 1.474 1 96.31 228 PHE A C 1
ATOM 1882 O O . PHE A 1 228 ? 3.896 -15.188 2.039 1 96.31 228 PHE A O 1
ATOM 1889 N N . TRP A 1 229 ? 2.605 -14.984 0.259 1 97.19 229 TRP A N 1
ATOM 1890 C CA . TRP A 1 229 ? 3.73 -14.484 -0.525 1 97.19 229 TRP A CA 1
ATOM 1891 C C . TRP A 1 229 ? 4.078 -13.055 -0.13 1 97.19 229 TRP A C 1
ATOM 1893 O O . TRP A 1 229 ? 5.246 -12.734 0.102 1 97.19 229 TRP A O 1
ATOM 1903 N N . ARG A 1 230 ? 3.121 -12.219 0.027 1 96.38 230 ARG A N 1
ATOM 1904 C CA . ARG A 1 230 ? 3.299 -10.789 0.29 1 96.38 230 ARG A CA 1
ATOM 1905 C C . ARG A 1 230 ? 3.992 -10.562 1.628 1 96.38 230 ARG A C 1
ATOM 1907 O O . ARG A 1 230 ? 4.84 -9.68 1.751 1 96.38 230 ARG A O 1
ATOM 1914 N N . ASN A 1 231 ? 3.609 -11.359 2.621 1 95.69 231 ASN A N 1
ATOM 1915 C CA . ASN A 1 231 ? 4.07 -11.109 3.982 1 95.69 231 ASN A CA 1
ATOM 1916 C C . ASN A 1 231 ? 5.094 -12.148 4.426 1 95.69 231 ASN A C 1
ATOM 1918 O O . ASN A 1 231 ? 5.238 -12.414 5.621 1 95.69 231 ASN A O 1
ATOM 1922 N N . SER A 1 232 ? 5.746 -12.781 3.477 1 97.81 232 SER A N 1
ATOM 1923 C CA . SER A 1 232 ? 6.941 -13.586 3.713 1 97.81 232 SER A CA 1
ATOM 1924 C C . SER A 1 232 ? 8.211 -12.766 3.494 1 97.81 232 SER A C 1
ATOM 1926 O O . SER A 1 232 ? 8.141 -11.57 3.199 1 97.81 232 SER A O 1
ATOM 1928 N N . LEU A 1 233 ? 9.359 -13.43 3.639 1 98.06 233 LEU A N 1
ATOM 1929 C CA . LEU A 1 233 ? 10.617 -12.727 3.422 1 98.06 233 LEU A CA 1
ATOM 1930 C C . LEU A 1 233 ? 10.766 -12.32 1.959 1 98.06 233 LEU A C 1
ATOM 1932 O O . LEU A 1 233 ? 11.492 -11.375 1.645 1 98.06 233 LEU A O 1
ATOM 1936 N N . HIS A 1 234 ? 10.062 -12.992 1.045 1 97.94 234 HIS A N 1
ATOM 1937 C CA . HIS A 1 234 ? 10.062 -12.578 -0.354 1 97.94 234 HIS A CA 1
ATOM 1938 C C . HIS A 1 234 ? 9.461 -11.188 -0.518 1 97.94 234 HIS A C 1
ATOM 1940 O O . HIS A 1 234 ? 9.75 -10.484 -1.491 1 97.94 234 HIS A O 1
ATOM 1946 N N . GLY A 1 235 ? 8.617 -10.836 0.43 1 97.56 235 GLY A N 1
ATOM 1947 C CA . GLY A 1 235 ? 7.926 -9.562 0.342 1 97.56 235 GLY A CA 1
ATOM 1948 C C . GLY A 1 235 ? 8.633 -8.445 1.086 1 97.56 235 GLY A C 1
ATOM 1949 O O . GLY A 1 235 ? 8.094 -7.344 1.213 1 97.56 235 GLY A O 1
ATOM 1950 N N . LEU A 1 236 ? 9.859 -8.734 1.662 1 97.19 236 LEU A N 1
ATOM 1951 C CA . LEU A 1 236 ? 10.609 -7.656 2.299 1 97.19 236 LEU A CA 1
ATOM 1952 C C . LEU A 1 236 ? 10.766 -6.473 1.351 1 97.19 236 LEU A C 1
ATOM 1954 O O . LEU A 1 236 ? 10.555 -5.324 1.744 1 97.19 236 LEU A O 1
ATOM 1958 N N . ASN A 1 237 ? 11.242 -6.742 0.143 1 96.25 237 ASN A N 1
ATOM 1959 C CA . ASN A 1 237 ? 11.094 -5.797 -0.958 1 96.25 237 ASN A CA 1
ATOM 1960 C C . ASN A 1 237 ? 9.789 -6.016 -1.714 1 96.25 237 ASN A C 1
ATOM 1962 O O . ASN A 1 237 ? 9.641 -7 -2.438 1 96.25 237 ASN A O 1
ATOM 1966 N N . ARG A 1 238 ? 8.867 -5.098 -1.596 1 96.44 238 ARG A N 1
ATOM 1967 C CA . ARG A 1 238 ? 7.531 -5.25 -2.152 1 96.44 238 ARG A CA 1
ATOM 1968 C C . ARG A 1 238 ? 7.578 -5.367 -3.672 1 96.44 238 ARG A C 1
ATOM 1970 O O . ARG A 1 238 ? 6.645 -5.883 -4.289 1 96.44 238 ARG A O 1
ATOM 1977 N N . HIS A 1 239 ? 8.625 -4.969 -4.32 1 97.12 239 HIS A N 1
ATOM 1978 C CA . HIS A 1 239 ? 8.727 -4.992 -5.777 1 97.12 239 HIS A CA 1
ATOM 1979 C C . HIS A 1 239 ? 8.906 -6.414 -6.293 1 97.12 239 HIS A C 1
ATOM 1981 O O . HIS A 1 239 ? 8.727 -6.676 -7.484 1 97.12 239 HIS A O 1
ATOM 1987 N N . ASN A 1 240 ? 9.258 -7.324 -5.371 1 98.19 240 ASN A N 1
ATOM 1988 C CA . ASN A 1 240 ? 9.469 -8.703 -5.797 1 98.19 240 ASN A CA 1
ATOM 1989 C C . ASN A 1 240 ? 8.164 -9.484 -5.855 1 98.19 240 ASN A C 1
ATOM 1991 O O . ASN A 1 240 ? 8.094 -10.539 -6.492 1 98.19 240 ASN A O 1
ATOM 1995 N N . VAL A 1 241 ? 7.133 -9 -5.191 1 97.88 241 VAL A N 1
ATOM 1996 C CA . VAL A 1 241 ? 5.961 -9.844 -5.004 1 97.88 241 VAL A CA 1
ATOM 1997 C C . VAL A 1 241 ? 4.707 -9.102 -5.449 1 97.88 241 VAL A C 1
ATOM 1999 O O . VAL A 1 241 ? 4.742 -7.891 -5.68 1 97.88 241 VAL A O 1
ATOM 2002 N N . ASP A 1 242 ? 3.654 -9.789 -5.602 1 96.88 242 ASP A N 1
ATOM 2003 C CA . ASP A 1 242 ? 2.301 -9.25 -5.691 1 96.88 242 ASP A CA 1
ATOM 2004 C C . ASP A 1 242 ? 2.107 -8.469 -6.988 1 96.88 242 ASP A C 1
ATOM 2006 O O . ASP A 1 242 ? 2.637 -8.852 -8.039 1 96.88 242 ASP A O 1
ATOM 2010 N N . MET A 1 243 ? 1.251 -7.547 -7.012 1 97.19 243 MET A N 1
ATOM 2011 C CA . MET A 1 243 ? 0.864 -6.77 -8.18 1 97.19 243 MET A CA 1
ATOM 2012 C C . MET A 1 243 ? 1.828 -5.609 -8.406 1 97.19 243 MET A C 1
ATOM 2014 O O . MET A 1 243 ? 2.611 -5.266 -7.52 1 97.19 243 MET A O 1
ATOM 2018 N N . TYR A 1 244 ? 1.826 -5.082 -9.648 1 96.56 244 TYR A N 1
ATOM 2019 C CA . TYR A 1 244 ? 2.512 -3.822 -9.922 1 96.56 244 TYR A CA 1
ATOM 2020 C C . TYR A 1 244 ? 1.683 -2.637 -9.438 1 96.56 244 TYR A C 1
ATOM 2022 O O . TYR A 1 244 ? 0.544 -2.451 -9.875 1 96.56 244 TYR A O 1
ATOM 2030 N N . ASN A 1 245 ? 2.193 -1.877 -8.547 1 95.44 245 ASN A N 1
ATOM 2031 C CA . ASN A 1 245 ? 1.485 -0.703 -8.047 1 95.44 245 ASN A CA 1
ATOM 2032 C C . ASN A 1 245 ? 1.922 0.566 -8.773 1 95.44 245 ASN A C 1
ATOM 2034 O O . ASN A 1 245 ? 1.966 1.644 -8.18 1 95.44 245 ASN A O 1
ATOM 2038 N N . VAL A 1 246 ? 2.422 0.433 -10 1 95.88 246 VAL A N 1
ATOM 2039 C CA . VAL A 1 246 ? 2.756 1.509 -10.922 1 95.88 246 VAL A CA 1
ATOM 2040 C C . VAL A 1 246 ? 2.16 1.213 -12.297 1 95.88 246 VAL A C 1
ATOM 2042 O O . VAL A 1 246 ? 1.805 0.07 -12.594 1 95.88 246 VAL A O 1
ATOM 2045 N N . VAL A 1 247 ? 1.939 2.225 -13.078 1 95.38 247 VAL A N 1
ATOM 2046 C CA . VAL A 1 247 ? 1.556 2.102 -14.477 1 95.38 247 VAL A CA 1
ATOM 2047 C C . VAL A 1 247 ? 2.76 2.391 -15.375 1 95.38 247 VAL A C 1
ATOM 2049 O O . VAL A 1 247 ? 3.418 3.422 -15.227 1 95.38 247 VAL A O 1
ATOM 2052 N N . PHE A 1 248 ? 3.09 1.471 -16.234 1 97.31 248 PHE A N 1
ATOM 2053 C CA . PHE A 1 248 ? 4.25 1.628 -17.109 1 97.31 248 PHE A CA 1
ATOM 2054 C C . PHE A 1 248 ? 3.867 2.348 -18.406 1 97.31 248 PHE A C 1
ATOM 2056 O O . PHE A 1 248 ? 2.793 2.109 -18.953 1 97.31 248 PHE A O 1
ATOM 2063 N N . ASP A 1 249 ? 4.777 3.201 -18.891 1 95.69 249 ASP A N 1
ATOM 2064 C CA . ASP A 1 249 ? 4.602 3.848 -20.188 1 95.69 249 ASP A CA 1
ATOM 2065 C C . ASP A 1 249 ? 5.516 3.223 -21.234 1 95.69 249 ASP A C 1
ATOM 2067 O O . ASP A 1 249 ? 5.203 3.242 -22.422 1 95.69 249 ASP A O 1
ATOM 2071 N N . THR A 1 250 ? 6.68 2.697 -20.781 1 96.69 250 THR A N 1
ATOM 2072 C CA . THR A 1 250 ? 7.676 2.184 -21.703 1 96.69 250 THR A CA 1
ATOM 2073 C C . THR A 1 250 ? 8.336 0.922 -21.156 1 96.69 250 THR A C 1
ATOM 2075 O O . THR A 1 250 ? 8.234 0.637 -19.953 1 96.69 250 THR A O 1
ATOM 2078 N N . THR A 1 251 ? 8.977 0.192 -22.031 1 97.62 251 THR A N 1
ATOM 2079 C CA . THR A 1 251 ? 9.734 -0.978 -21.609 1 97.62 251 THR A CA 1
ATOM 2080 C C . THR A 1 251 ? 10.922 -0.568 -20.734 1 97.62 251 THR A C 1
ATOM 2082 O O . THR A 1 251 ? 11.312 -1.302 -19.828 1 97.62 251 THR A O 1
ATOM 2085 N N . ASP A 1 252 ? 11.422 0.651 -20.906 1 96.31 252 ASP A N 1
ATOM 2086 C CA . ASP A 1 252 ? 12.508 1.134 -20.062 1 96.31 252 ASP A CA 1
ATOM 2087 C C . ASP A 1 252 ? 12.07 1.266 -18.609 1 96.31 252 ASP A C 1
ATOM 2089 O O . ASP A 1 252 ? 12.859 1.028 -17.688 1 96.31 252 ASP A O 1
ATOM 2093 N N . GLU A 1 253 ? 10.859 1.681 -18.391 1 96.62 253 GLU A N 1
ATOM 2094 C CA . GLU A 1 253 ? 10.336 1.769 -17.031 1 96.62 253 GLU A CA 1
ATOM 2095 C C . GLU A 1 253 ? 10.227 0.387 -16.391 1 96.62 253 GLU A C 1
ATOM 2097 O O . GLU A 1 253 ? 10.43 0.243 -15.188 1 96.62 253 GLU A O 1
ATOM 2102 N N . ILE A 1 254 ? 9.922 -0.579 -17.203 1 98.12 254 ILE A N 1
ATOM 2103 C CA . ILE A 1 254 ? 9.875 -1.953 -16.719 1 98.12 254 ILE A CA 1
ATOM 2104 C C . ILE A 1 254 ? 11.273 -2.402 -16.312 1 98.12 254 ILE A C 1
ATOM 2106 O O . ILE A 1 254 ? 11.453 -3.029 -15.266 1 98.12 254 ILE A O 1
ATOM 2110 N N . VAL A 1 255 ? 12.258 -2.08 -17.125 1 97.56 255 VAL A N 1
ATOM 2111 C CA . VAL A 1 255 ? 13.656 -2.398 -16.844 1 97.56 255 VAL A CA 1
ATOM 2112 C C . VAL A 1 255 ? 14.062 -1.768 -15.508 1 97.56 255 VAL A C 1
ATOM 2114 O O . VAL A 1 255 ? 14.68 -2.424 -14.664 1 97.56 255 VAL A O 1
ATOM 2117 N N . ARG A 1 256 ? 13.727 -0.522 -15.344 1 95.94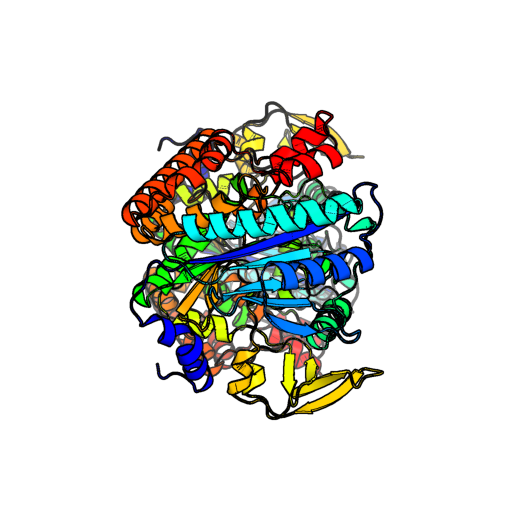 256 ARG A N 1
ATOM 2118 C CA . ARG A 1 256 ? 14.086 0.169 -14.109 1 95.94 256 ARG A CA 1
ATOM 2119 C C . ARG A 1 256 ? 13.328 -0.413 -12.922 1 95.94 256 ARG A C 1
ATOM 2121 O O . ARG A 1 256 ? 13.852 -0.456 -11.805 1 95.94 256 ARG A O 1
ATOM 2128 N N . TYR A 1 257 ? 12.078 -0.812 -13.133 1 97.19 257 TYR A N 1
ATOM 2129 C CA . TYR A 1 257 ? 11.352 -1.5 -12.07 1 97.19 257 TYR A CA 1
ATOM 2130 C C . TYR A 1 257 ? 12.062 -2.783 -11.664 1 97.19 257 TYR A C 1
ATOM 2132 O O . TYR A 1 257 ? 12.242 -3.051 -10.469 1 97.19 257 TYR A O 1
ATOM 2140 N N . ILE A 1 258 ? 12.477 -3.58 -12.664 1 97.88 258 ILE A N 1
ATOM 2141 C CA . ILE A 1 258 ? 13.188 -4.82 -12.375 1 97.88 258 ILE A CA 1
ATOM 2142 C C . ILE A 1 258 ? 14.477 -4.516 -11.625 1 97.88 258 ILE A C 1
ATOM 2144 O O . ILE A 1 258 ? 14.844 -5.23 -10.688 1 97.88 258 ILE A O 1
ATOM 2148 N N . LYS A 1 259 ? 15.102 -3.447 -12.016 1 96.44 259 LYS A N 1
ATOM 2149 C CA . LYS A 1 259 ? 16.344 -3.014 -11.367 1 96.44 259 LYS A CA 1
ATOM 2150 C C . LYS A 1 259 ? 16.109 -2.736 -9.883 1 96.44 259 LYS A C 1
ATOM 2152 O O . LYS A 1 259 ? 17.031 -2.865 -9.07 1 96.44 259 LYS A O 1
ATOM 2157 N N . SER A 1 260 ? 14.891 -2.424 -9.477 1 95.5 260 SER A N 1
ATOM 2158 C CA . SER A 1 260 ? 14.555 -2.092 -8.094 1 95.5 260 SER A CA 1
ATOM 2159 C C . SER A 1 260 ? 14.227 -3.344 -7.289 1 95.5 260 SER A C 1
ATOM 2161 O O . SER A 1 260 ? 13.953 -3.262 -6.09 1 95.5 260 SER A O 1
ATOM 2163 N N . MET A 1 261 ? 14.289 -4.523 -7.859 1 97.5 261 MET A N 1
ATOM 2164 C CA . MET A 1 261 ? 14.023 -5.781 -7.16 1 97.5 261 MET A CA 1
ATOM 2165 C C . MET A 1 261 ? 15.258 -6.242 -6.387 1 97.5 261 MET A C 1
ATOM 2167 O O . MET A 1 261 ? 16.328 -5.656 -6.52 1 97.5 261 MET A O 1
ATOM 2171 N N . SER A 1 262 ? 15.062 -7.25 -5.562 1 97.81 262 SER A N 1
ATOM 2172 C CA . SER A 1 262 ? 16.156 -7.758 -4.734 1 97.81 262 SER A CA 1
ATOM 2173 C C . SER A 1 262 ? 16.531 -9.18 -5.133 1 97.81 262 SER A C 1
ATOM 2175 O O . SER A 1 262 ? 15.68 -9.961 -5.566 1 97.81 262 SER A O 1
ATOM 2177 N N . LEU A 1 263 ? 17.781 -9.445 -4.984 1 98.25 263 LEU A N 1
ATOM 2178 C CA . LEU A 1 263 ? 18.344 -10.789 -5.086 1 98.25 263 LEU A CA 1
ATOM 2179 C C . LEU A 1 263 ? 18.641 -11.359 -3.703 1 98.25 263 LEU A C 1
ATOM 2181 O O . LEU A 1 263 ? 19 -10.617 -2.785 1 98.25 263 LEU A O 1
ATOM 2185 N N . TYR A 1 264 ? 18.484 -12.633 -3.512 1 98.62 264 TYR A N 1
ATOM 2186 C CA . TYR A 1 264 ? 18.75 -13.18 -2.188 1 98.62 264 TYR A CA 1
ATOM 2187 C C . TYR A 1 264 ? 19.594 -14.453 -2.283 1 98.62 264 TYR A C 1
ATOM 2189 O O . TYR A 1 264 ? 19.953 -15.039 -1.264 1 98.62 264 TYR A O 1
ATOM 2197 N N . CYS A 1 265 ? 19.891 -14.914 -3.545 1 98.69 265 CYS A N 1
ATOM 2198 C CA . CYS A 1 265 ? 20.719 -16.109 -3.688 1 98.69 265 CYS A CA 1
ATOM 2199 C C . CYS A 1 265 ? 21.391 -16.141 -5.055 1 98.69 265 CYS A C 1
ATOM 2201 O O . CYS A 1 265 ? 20.953 -15.453 -5.98 1 98.69 265 CYS A O 1
ATOM 2203 N N . VAL A 1 266 ? 22.438 -16.828 -5.148 1 98.44 266 VAL A N 1
ATOM 2204 C CA . VAL A 1 266 ? 23.109 -17.203 -6.387 1 98.44 266 VAL A CA 1
ATOM 2205 C C . VAL A 1 266 ? 23.656 -18.625 -6.258 1 98.44 266 VAL A C 1
ATOM 2207 O O . VAL A 1 266 ? 23.547 -19.25 -5.199 1 98.44 266 VAL A O 1
ATOM 2210 N N . GLU A 1 267 ? 24.047 -19.141 -7.355 1 97.38 267 GLU A N 1
ATOM 2211 C CA . GLU A 1 267 ? 24.688 -20.453 -7.34 1 97.38 267 GLU A CA 1
ATOM 2212 C C . GLU A 1 267 ? 26.125 -20.375 -7.844 1 97.38 267 GLU A C 1
ATOM 2214 O O . GLU A 1 267 ? 26.406 -19.688 -8.828 1 97.38 267 GLU A O 1
ATOM 2219 N N . ARG A 1 268 ? 27.062 -20.922 -7.059 1 96 268 ARG A N 1
ATOM 2220 C CA . ARG A 1 268 ? 28.469 -21.078 -7.434 1 96 268 ARG A CA 1
ATOM 2221 C C . ARG A 1 268 ? 28.922 -22.516 -7.266 1 96 268 ARG A C 1
ATOM 2223 O O . ARG A 1 268 ? 28.781 -23.094 -6.188 1 96 268 ARG A O 1
ATOM 2230 N N . GLU A 1 269 ? 29.391 -23.109 -8.352 1 91.94 269 GLU A N 1
ATOM 2231 C CA . GLU A 1 269 ? 29.953 -24.469 -8.32 1 91.94 269 GLU A CA 1
ATOM 2232 C C . GLU A 1 269 ? 28.969 -25.469 -7.723 1 91.94 269 GLU A C 1
ATOM 2234 O O . GLU A 1 269 ? 29.328 -26.219 -6.82 1 91.94 269 GLU A O 1
ATOM 2239 N N . GLY A 1 270 ? 27.781 -25.297 -8.023 1 88.94 270 GLY A N 1
ATOM 2240 C CA . GLY A 1 270 ? 26.766 -26.266 -7.66 1 88.94 270 GLY A CA 1
ATOM 2241 C C . GLY A 1 270 ? 26.156 -26.016 -6.293 1 88.94 270 GLY A C 1
ATOM 2242 O O . GLY A 1 270 ? 25.281 -26.75 -5.848 1 88.94 270 GLY A O 1
ATOM 2243 N N . LYS A 1 271 ? 26.625 -24.969 -5.648 1 94.56 271 LYS A N 1
ATOM 2244 C CA . LYS A 1 271 ? 26.094 -24.641 -4.324 1 94.56 271 LYS A CA 1
ATOM 2245 C C . LYS A 1 271 ? 25.344 -23.312 -4.348 1 94.56 271 LYS A C 1
ATOM 2247 O O . LYS A 1 271 ? 25.797 -22.344 -4.961 1 94.56 271 LYS A O 1
ATOM 2252 N N . TYR A 1 272 ? 24.219 -23.359 -3.693 1 97.56 272 TYR A N 1
ATOM 2253 C CA . TYR A 1 272 ? 23.484 -22.094 -3.547 1 97.56 272 TYR A CA 1
ATOM 2254 C C . TYR A 1 272 ? 24.078 -21.266 -2.418 1 97.56 272 TYR A C 1
ATOM 2256 O O . TYR A 1 272 ? 24.312 -21.766 -1.32 1 97.56 272 TYR A O 1
ATOM 2264 N N . ILE A 1 273 ? 24.344 -20.047 -2.699 1 98.44 273 ILE A N 1
ATOM 2265 C CA . ILE A 1 273 ? 24.75 -19.062 -1.707 1 98.44 273 ILE A CA 1
ATOM 2266 C C . ILE A 1 273 ? 23.562 -18.156 -1.362 1 98.44 273 ILE A C 1
ATOM 2268 O O . ILE A 1 273 ? 23.016 -17.484 -2.236 1 98.44 273 ILE A O 1
ATOM 2272 N N . ASN A 1 274 ? 23.188 -18.234 -0.116 1 98.69 274 ASN A N 1
ATOM 2273 C CA . ASN A 1 274 ? 22.094 -17.406 0.393 1 98.69 274 ASN A CA 1
ATOM 2274 C C . ASN A 1 274 ? 22.625 -16.156 1.106 1 98.69 274 ASN A C 1
ATOM 2276 O O . ASN A 1 274 ? 23.641 -16.219 1.804 1 98.69 274 ASN A O 1
ATOM 2280 N N . PHE A 1 275 ? 22.094 -15.047 0.932 1 98.5 275 PHE A N 1
ATOM 2281 C CA . PHE A 1 275 ? 22.391 -13.805 1.631 1 98.5 275 PHE A CA 1
ATOM 2282 C C . PHE A 1 275 ? 21.125 -12.984 1.86 1 98.5 275 PHE A C 1
ATOM 2284 O O . PHE A 1 275 ? 20.078 -13.281 1.291 1 98.5 275 PHE A O 1
ATOM 2291 N N . PRO A 1 276 ? 21.125 -11.977 2.828 1 97.5 276 PRO A N 1
ATOM 2292 C CA . PRO A 1 276 ? 19.969 -11.094 2.977 1 97.5 276 PRO A CA 1
ATOM 2293 C C . PRO A 1 276 ? 19.562 -10.43 1.663 1 97.5 276 PRO A C 1
ATOM 2295 O O . PRO A 1 276 ? 20.422 -10.086 0.848 1 97.5 276 PRO A O 1
ATOM 2298 N N . PRO A 1 277 ? 18.266 -10.305 1.468 1 97.88 277 PRO A N 1
ATOM 2299 C CA . PRO A 1 277 ? 17.844 -9.656 0.223 1 97.88 277 PRO A CA 1
ATOM 2300 C C . PRO A 1 277 ? 18.578 -8.344 -0.033 1 97.88 277 PRO A C 1
ATOM 2302 O O . PRO A 1 277 ? 18.625 -7.48 0.847 1 97.88 277 PRO A O 1
ATOM 2305 N N . VAL A 1 278 ? 19.125 -8.227 -1.236 1 96.94 278 VAL A N 1
ATOM 2306 C CA . VAL A 1 278 ? 19.891 -7.047 -1.638 1 96.94 278 VAL A CA 1
ATOM 2307 C C . VAL A 1 278 ? 19.328 -6.484 -2.941 1 96.94 278 VAL A C 1
ATOM 2309 O O . VAL A 1 278 ? 19.109 -7.227 -3.904 1 96.94 278 VAL A O 1
ATOM 2312 N N . LEU A 1 279 ? 19.062 -5.211 -2.986 1 95.44 279 LEU A N 1
ATOM 2313 C CA . LEU A 1 279 ? 18.625 -4.57 -4.219 1 95.44 279 LEU A CA 1
ATOM 2314 C C . LEU A 1 279 ? 19.594 -4.859 -5.363 1 95.44 279 LEU A C 1
ATOM 2316 O O . LEU A 1 279 ? 20.812 -4.844 -5.172 1 95.44 279 LEU A O 1
ATOM 2320 N N . LEU A 1 280 ? 19.078 -5.027 -6.574 1 96.88 280 LEU A N 1
ATOM 2321 C CA . LEU A 1 280 ? 19.922 -5.336 -7.719 1 96.88 280 LEU A CA 1
ATOM 2322 C C . LEU A 1 280 ? 20.953 -4.238 -7.941 1 96.88 280 LEU A C 1
ATOM 2324 O O . LEU A 1 280 ? 22.125 -4.527 -8.227 1 96.88 280 LEU A O 1
ATOM 2328 N N . SER A 1 281 ? 20.516 -2.984 -7.84 1 92.19 281 SER A N 1
ATOM 2329 C CA . SER A 1 281 ? 21.438 -1.867 -8.039 1 92.19 281 SER A CA 1
ATOM 2330 C C . SER A 1 281 ? 22.594 -1.927 -7.055 1 92.19 281 SER A C 1
ATOM 2332 O O . SER A 1 281 ? 23.75 -1.724 -7.438 1 92.19 281 SER A O 1
ATOM 2334 N N . LYS A 1 282 ? 22.344 -2.225 -5.824 1 93.31 282 LYS A N 1
ATOM 2335 C CA . LYS A 1 282 ? 23.391 -2.34 -4.801 1 93.31 282 LYS A CA 1
ATOM 2336 C C . LYS A 1 282 ? 24.234 -3.59 -5.016 1 93.31 282 LYS A C 1
ATOM 2338 O O . LYS A 1 282 ? 25.453 -3.545 -4.883 1 93.31 282 LYS A O 1
ATOM 2343 N N . TYR A 1 283 ? 23.594 -4.711 -5.324 1 96.81 283 TYR A N 1
ATOM 2344 C CA . TYR A 1 283 ? 24.297 -5.973 -5.551 1 96.81 283 TYR A CA 1
ATOM 2345 C C . TYR A 1 283 ? 25.375 -5.816 -6.625 1 96.81 283 TYR A C 1
ATOM 2347 O O . TYR A 1 283 ? 26.531 -6.152 -6.402 1 96.81 283 TYR A O 1
ATOM 2355 N N . PHE A 1 284 ? 25.047 -5.227 -7.715 1 96 284 PHE A N 1
ATOM 2356 C CA . PHE A 1 284 ? 25.938 -5.203 -8.867 1 96 284 PHE A CA 1
ATOM 2357 C C . PHE A 1 284 ? 26.938 -4.062 -8.75 1 96 284 PHE A C 1
ATOM 2359 O O . PHE A 1 284 ? 27.938 -4.027 -9.477 1 96 284 PHE A O 1
ATOM 2366 N N . SER A 1 285 ? 26.688 -3.098 -7.84 1 92.81 285 SER A N 1
ATOM 2367 C CA . SER A 1 285 ? 27.656 -2.037 -7.594 1 92.81 285 SER A CA 1
ATOM 2368 C C . SER A 1 285 ? 28.625 -2.426 -6.48 1 92.81 285 SER A C 1
ATOM 2370 O O . SER A 1 285 ? 29.625 -1.732 -6.246 1 92.81 285 SER A O 1
ATOM 2372 N N . SER A 1 286 ? 28.312 -3.514 -5.809 1 95.5 286 SER A N 1
ATOM 2373 C CA . SER A 1 286 ? 29.156 -3.971 -4.715 1 95.5 286 SER A CA 1
ATOM 2374 C C . SER A 1 286 ? 30.359 -4.758 -5.238 1 95.5 286 SER A C 1
ATOM 2376 O O . SER A 1 286 ? 30.25 -5.469 -6.242 1 95.5 286 SER A O 1
ATOM 2378 N N . ASP A 1 287 ? 31.562 -4.555 -4.508 1 96.5 287 ASP A N 1
ATOM 2379 C CA . ASP A 1 287 ? 32.75 -5.34 -4.855 1 96.5 287 ASP A CA 1
ATOM 2380 C C . ASP A 1 287 ? 32.594 -6.781 -4.379 1 96.5 287 ASP A C 1
ATOM 2382 O O . ASP A 1 287 ? 33.094 -7.707 -5.035 1 96.5 287 ASP A O 1
ATOM 2386 N N . ARG A 1 288 ? 32.094 -6.922 -3.162 1 96.81 288 ARG A N 1
ATOM 2387 C CA . ARG A 1 288 ? 31.938 -8.234 -2.545 1 96.81 288 ARG A CA 1
ATOM 2388 C C . ARG A 1 288 ? 30.594 -8.344 -1.842 1 96.81 288 ARG A C 1
ATOM 2390 O O . ARG A 1 288 ? 30.062 -7.352 -1.332 1 96.81 288 ARG A O 1
ATOM 2397 N N . ILE A 1 289 ? 29.953 -9.492 -1.797 1 98.12 289 ILE A N 1
ATOM 2398 C CA . ILE A 1 289 ? 28.734 -9.836 -1.084 1 98.12 289 ILE A CA 1
ATOM 2399 C C . ILE A 1 289 ? 29.016 -10.938 -0.068 1 98.12 289 ILE A C 1
ATOM 2401 O O . ILE A 1 289 ? 29.688 -11.93 -0.385 1 98.12 289 ILE A O 1
ATOM 2405 N N . LYS A 1 290 ? 28.672 -10.719 1.166 1 98.19 290 LYS A N 1
ATOM 2406 C CA . LYS A 1 290 ? 28.766 -11.75 2.197 1 98.19 290 LYS A CA 1
ATOM 2407 C C . LYS A 1 290 ? 27.516 -12.609 2.232 1 98.19 290 LYS A C 1
ATOM 2409 O O . LYS A 1 290 ? 26.391 -12.086 2.279 1 98.19 290 LYS A O 1
ATOM 2414 N N . GLY A 1 291 ? 27.609 -13.961 2.066 1 98.38 291 GLY A N 1
ATOM 2415 C CA . GLY A 1 291 ? 26.516 -14.914 2.145 1 98.38 291 GLY A CA 1
ATOM 2416 C C . GLY A 1 291 ? 26.906 -16.203 2.855 1 98.38 291 GLY A C 1
ATOM 2417 O O . GLY A 1 291 ? 27.844 -16.219 3.645 1 98.38 291 GLY A O 1
ATOM 2418 N N . GLU A 1 292 ? 26.078 -17.156 2.717 1 98.5 292 GLU A N 1
ATOM 2419 C CA . GLU A 1 292 ? 26.328 -18.453 3.336 1 98.5 292 GLU A CA 1
ATOM 2420 C C . GLU A 1 292 ? 25.891 -19.609 2.424 1 98.5 292 GLU A C 1
ATOM 2422 O O . GLU A 1 292 ? 25.031 -19.422 1.57 1 98.5 292 GLU A O 1
ATOM 2427 N N . TYR A 1 293 ? 26.516 -20.703 2.496 1 98.12 293 TYR A N 1
ATOM 2428 C CA . TYR A 1 293 ? 26.172 -21.922 1.769 1 98.12 293 TYR A CA 1
ATOM 2429 C C . TYR A 1 293 ? 26.188 -23.125 2.693 1 98.12 293 TYR A C 1
ATOM 2431 O O . TYR A 1 293 ? 26.844 -23.109 3.738 1 98.12 293 TYR A O 1
ATOM 2439 N N . PHE A 1 294 ? 25.406 -24.125 2.354 1 97.44 294 PHE A N 1
ATOM 2440 C CA . PHE A 1 294 ? 25.375 -25.359 3.119 1 97.44 294 PHE A CA 1
ATOM 2441 C C . PHE A 1 294 ? 26.516 -26.297 2.697 1 97.44 294 PHE A C 1
ATOM 2443 O O . PHE A 1 294 ? 26.625 -26.641 1.521 1 97.44 294 PHE A O 1
ATOM 2450 N N . ASP A 1 295 ? 27.344 -26.75 3.646 1 95.5 295 ASP A N 1
ATOM 2451 C CA . ASP A 1 295 ? 28.531 -27.531 3.307 1 95.5 295 ASP A CA 1
ATOM 2452 C C . ASP A 1 295 ? 28.266 -29.031 3.449 1 95.5 295 ASP A C 1
ATOM 2454 O O . ASP A 1 295 ? 29.188 -29.844 3.406 1 95.5 295 ASP A O 1
ATOM 2458 N N . GLY A 1 296 ? 27.047 -29.422 3.68 1 92.44 296 GLY A N 1
ATOM 2459 C CA . GLY A 1 296 ? 26.688 -30.812 3.93 1 92.44 296 GLY A CA 1
ATOM 2460 C C . GLY A 1 296 ? 26.297 -31.078 5.371 1 92.44 296 GLY A C 1
ATOM 2461 O O . GLY A 1 296 ? 25.562 -32.031 5.652 1 92.44 296 GLY A O 1
ATOM 2462 N N . ASN A 1 297 ? 26.844 -30.234 6.242 1 93.81 297 ASN A N 1
ATOM 2463 C CA . ASN A 1 297 ? 26.562 -30.391 7.668 1 93.81 297 ASN A CA 1
ATOM 2464 C C . ASN A 1 297 ? 25.969 -29.125 8.273 1 93.81 297 ASN A C 1
ATOM 2466 O O . ASN A 1 297 ? 25.078 -29.203 9.125 1 93.81 297 ASN A O 1
ATOM 2470 N N . ARG A 1 298 ? 26.531 -28.031 7.91 1 95.88 298 ARG A N 1
ATOM 2471 C CA . ARG A 1 298 ? 26.094 -26.75 8.445 1 95.88 298 ARG A CA 1
ATOM 2472 C C . ARG A 1 298 ? 26.297 -25.625 7.441 1 95.88 298 ARG A C 1
ATOM 2474 O O . ARG A 1 298 ? 26.953 -25.828 6.414 1 95.88 298 ARG A O 1
ATOM 2481 N N . TYR A 1 299 ? 25.688 -24.516 7.699 1 97.19 299 TYR A N 1
ATOM 2482 C CA . TYR A 1 299 ? 25.891 -23.328 6.879 1 97.19 299 TYR A CA 1
ATOM 2483 C C . TYR A 1 299 ? 27.219 -22.656 7.23 1 97.19 299 TYR A C 1
ATOM 2485 O O . TYR A 1 299 ? 27.562 -22.516 8.406 1 97.19 299 TYR A O 1
ATOM 2493 N N . ARG A 1 300 ? 27.969 -22.25 6.211 1 97.56 300 ARG A N 1
ATOM 2494 C CA . ARG A 1 300 ? 29.234 -21.547 6.348 1 97.56 300 ARG A CA 1
ATOM 2495 C C . ARG A 1 300 ? 29.203 -20.203 5.625 1 97.56 300 ARG A C 1
ATOM 2497 O O . ARG A 1 300 ? 28.625 -20.094 4.543 1 97.56 300 ARG A O 1
ATOM 2504 N N . GLU A 1 301 ? 29.969 -19.297 6.176 1 97.81 301 GLU A N 1
ATOM 2505 C CA . GLU A 1 301 ? 30.031 -17.984 5.562 1 97.81 301 GLU A CA 1
ATOM 2506 C C . GLU A 1 301 ? 30.938 -17.984 4.336 1 97.81 301 GLU A C 1
ATOM 2508 O O . GLU A 1 301 ? 31.906 -18.75 4.281 1 97.81 301 GLU A O 1
ATOM 2513 N N . ILE A 1 302 ? 30.641 -17.203 3.404 1 97.62 302 ILE A N 1
ATOM 2514 C CA . ILE A 1 302 ? 31.453 -17.031 2.201 1 97.62 302 ILE A CA 1
ATOM 2515 C C . ILE A 1 302 ? 31.328 -15.602 1.684 1 97.62 302 ILE A C 1
ATOM 2517 O O . ILE A 1 302 ? 30.281 -14.969 1.861 1 97.62 302 ILE A O 1
ATOM 2521 N N . THR A 1 303 ? 32.375 -15.039 1.131 1 97.88 303 THR A N 1
ATOM 2522 C CA . THR A 1 303 ? 32.344 -13.773 0.411 1 97.88 303 THR A CA 1
ATOM 2523 C C . THR A 1 303 ? 32.656 -13.984 -1.069 1 97.88 303 THR A C 1
ATOM 2525 O O . THR A 1 303 ? 33.531 -14.773 -1.42 1 97.88 303 THR A O 1
ATOM 2528 N N . PHE A 1 304 ? 31.906 -13.445 -1.938 1 97.62 304 PHE A N 1
ATOM 2529 C CA . PHE A 1 304 ? 32.094 -13.633 -3.371 1 97.62 304 PHE A CA 1
ATOM 2530 C C . PHE A 1 304 ? 31.891 -12.32 -4.117 1 97.62 304 PHE A C 1
ATOM 2532 O O . PHE A 1 304 ? 31.438 -11.328 -3.533 1 97.62 304 PHE A O 1
ATOM 2539 N N . HIS A 1 305 ? 32.281 -12.273 -5.371 1 97.88 305 HIS A N 1
ATOM 2540 C CA . HIS A 1 305 ? 32.125 -11.094 -6.219 1 97.88 305 HIS A CA 1
ATOM 2541 C C . HIS A 1 305 ? 30.922 -11.234 -7.145 1 97.88 305 HIS A C 1
ATOM 2543 O O . HIS A 1 305 ? 30.734 -12.273 -7.781 1 97.88 305 HIS A O 1
ATOM 2549 N N . PRO A 1 306 ? 30.078 -10.18 -7.203 1 97.75 306 PRO A N 1
ATOM 2550 C CA . PRO A 1 306 ? 28.953 -10.203 -8.141 1 97.75 306 PRO A CA 1
ATOM 2551 C C . PRO A 1 306 ? 29.406 -10.328 -9.594 1 97.75 306 PRO A C 1
ATOM 2553 O O . PRO A 1 306 ? 30.453 -9.805 -9.969 1 97.75 306 PRO A O 1
ATOM 2556 N N . LYS A 1 307 ? 28.672 -10.992 -10.375 1 96.94 307 LYS A N 1
ATOM 2557 C CA . LYS A 1 307 ? 28.797 -11.102 -11.828 1 96.94 307 LYS A CA 1
ATOM 2558 C C . LYS A 1 307 ? 27.484 -10.742 -12.523 1 96.94 307 LYS A C 1
ATOM 2560 O O . LYS A 1 307 ? 26.406 -11.039 -12.016 1 96.94 307 LYS A O 1
ATOM 2565 N N . ILE A 1 308 ? 27.578 -10.18 -13.664 1 96.5 308 ILE A N 1
ATOM 2566 C CA . ILE A 1 308 ? 26.391 -9.773 -14.391 1 96.5 308 ILE A CA 1
ATOM 2567 C C . ILE A 1 308 ? 25.5 -10.984 -14.648 1 96.5 308 ILE A C 1
ATOM 2569 O O . ILE A 1 308 ? 24.266 -10.875 -14.648 1 96.5 308 ILE A O 1
ATOM 2573 N N . SER A 1 309 ? 26.125 -12.172 -14.82 1 96.56 309 SER A N 1
ATOM 2574 C CA . SER A 1 309 ? 25.375 -13.398 -15.078 1 96.56 309 SER A CA 1
ATOM 2575 C C . SER A 1 309 ? 24.516 -13.789 -13.883 1 96.56 309 SER A C 1
ATOM 2577 O O . SER A 1 309 ? 23.609 -14.617 -14 1 96.56 309 SER A O 1
ATOM 2579 N N . ASP A 1 310 ? 24.766 -13.164 -12.68 1 98.25 310 ASP A N 1
ATOM 2580 C CA . ASP A 1 310 ? 23.969 -13.445 -11.492 1 98.25 310 ASP A CA 1
ATOM 2581 C C . ASP A 1 310 ? 22.516 -13.031 -11.688 1 98.25 310 ASP A C 1
ATOM 2583 O O . ASP A 1 310 ? 21.641 -13.461 -10.945 1 98.25 310 ASP A O 1
ATOM 2587 N N . LEU A 1 311 ? 22.266 -12.219 -12.711 1 97.81 311 LEU A N 1
ATOM 2588 C CA . LEU A 1 311 ? 20.922 -11.766 -13.008 1 97.81 311 LEU A CA 1
ATOM 2589 C C . LEU A 1 311 ? 19.984 -12.953 -13.25 1 97.81 311 LEU A C 1
ATOM 2591 O O . LEU A 1 311 ? 18.781 -12.859 -13.023 1 97.81 311 LEU A O 1
ATOM 2595 N N . GLN A 1 312 ? 20.594 -14.055 -13.633 1 97.44 312 GLN A N 1
ATOM 2596 C CA . GLN A 1 312 ? 19.781 -15.234 -13.938 1 97.44 312 GLN A CA 1
ATOM 2597 C C . GLN A 1 312 ? 19.125 -15.781 -12.68 1 97.44 312 GLN A C 1
ATOM 2599 O O . GLN A 1 312 ? 18.156 -16.547 -12.758 1 97.44 312 GLN A O 1
ATOM 2604 N N . TYR A 1 313 ? 19.594 -15.375 -11.484 1 97.81 313 TYR A N 1
ATOM 2605 C CA . TYR A 1 313 ? 19.062 -15.914 -10.234 1 97.81 313 TYR A CA 1
ATOM 2606 C C . TYR A 1 313 ? 18 -15 -9.656 1 97.81 313 TYR A C 1
ATOM 2608 O O . TYR A 1 313 ? 17.391 -15.312 -8.625 1 97.81 313 TYR A O 1
ATOM 2616 N N . LEU A 1 314 ? 17.688 -13.852 -10.367 1 97.94 314 LEU A N 1
ATOM 2617 C CA . LEU A 1 314 ? 16.578 -13.008 -9.938 1 97.94 314 LEU A CA 1
ATOM 2618 C C . LEU A 1 314 ? 15.25 -13.75 -10.062 1 97.94 314 LEU A C 1
ATOM 2620 O O . LEU A 1 314 ? 14.961 -14.328 -11.109 1 97.94 314 LEU A O 1
ATOM 2624 N N . ARG A 1 315 ? 14.562 -13.781 -8.977 1 94.88 315 ARG A N 1
ATOM 2625 C CA . ARG A 1 315 ? 13.227 -14.375 -8.969 1 94.88 315 ARG A CA 1
ATOM 2626 C C . ARG A 1 315 ? 12.164 -13.336 -8.656 1 94.88 315 ARG A C 1
ATOM 2628 O O . ARG A 1 315 ? 12.211 -12.688 -7.609 1 94.88 315 ARG A O 1
ATOM 2635 N N . SER A 1 316 ? 11.305 -13.203 -9.578 1 95.81 316 SER A N 1
ATOM 2636 C CA . SER A 1 316 ? 10.109 -12.398 -9.359 1 95.81 316 SER A CA 1
ATOM 2637 C C . SER A 1 316 ? 8.945 -13.258 -8.883 1 95.81 316 SER A C 1
ATOM 2639 O O . SER A 1 316 ? 8.773 -14.391 -9.344 1 95.81 316 SER A O 1
ATOM 2641 N N . PHE A 1 317 ? 8.234 -12.789 -7.953 1 97.62 317 PHE A N 1
ATOM 2642 C CA . PHE A 1 317 ? 7.012 -13.43 -7.488 1 97.62 317 PHE A CA 1
ATOM 2643 C C . PHE A 1 317 ? 5.797 -12.562 -7.797 1 97.62 317 PHE A C 1
ATOM 2645 O O . PHE A 1 317 ? 4.848 -12.508 -7.012 1 97.62 317 PHE A O 1
ATOM 2652 N N . LYS A 1 318 ? 5.918 -11.836 -8.938 1 98 318 LYS A N 1
ATOM 2653 C CA . LYS A 1 318 ? 4.824 -11 -9.43 1 98 318 LYS A CA 1
ATOM 2654 C C . LYS A 1 318 ? 3.709 -11.859 -10.023 1 98 318 LYS A C 1
ATOM 2656 O O . LYS A 1 318 ? 3.957 -12.961 -10.508 1 98 318 LYS A O 1
ATOM 2661 N N . PHE A 1 319 ? 2.504 -11.328 -9.984 1 98.44 319 PHE A N 1
ATOM 2662 C CA . PHE A 1 319 ? 1.353 -12.016 -10.555 1 98.44 319 PHE A CA 1
ATOM 2663 C C . PHE A 1 319 ? 1.497 -12.156 -12.062 1 98.44 319 PHE A C 1
ATOM 2665 O O . PHE A 1 319 ? 1.163 -13.195 -12.633 1 98.44 319 PHE A O 1
ATOM 2672 N N . GLU A 1 320 ? 1.9 -11.086 -12.727 1 98.44 320 GLU A N 1
ATOM 2673 C CA . GLU A 1 320 ? 2.324 -11.078 -14.125 1 98.44 320 GLU A CA 1
ATOM 2674 C C . GLU A 1 320 ? 3.846 -11.031 -14.242 1 98.44 320 GLU A C 1
ATOM 2676 O O . GLU A 1 320 ? 4.453 -9.977 -14.078 1 98.44 320 GLU A O 1
ATOM 2681 N N . ASP A 1 321 ? 4.406 -12.148 -14.586 1 98 321 ASP A N 1
ATOM 2682 C CA . ASP A 1 321 ? 5.859 -12.266 -14.578 1 98 321 ASP A CA 1
ATOM 2683 C C . ASP A 1 321 ? 6.422 -12.289 -15.992 1 98 321 ASP A C 1
ATOM 2685 O O . ASP A 1 321 ? 6.238 -13.258 -16.734 1 98 321 ASP A O 1
ATOM 2689 N N . LEU A 1 322 ? 7.055 -11.195 -16.344 1 98.12 322 LEU A N 1
ATOM 2690 C CA . LEU A 1 322 ? 7.797 -11.18 -17.609 1 98.12 322 LEU A CA 1
ATOM 2691 C C . LEU A 1 322 ? 9.039 -12.062 -17.516 1 98.12 322 LEU A C 1
ATOM 2693 O O . LEU A 1 322 ? 9.922 -11.805 -16.688 1 98.12 322 LEU A O 1
ATOM 2697 N N . THR A 1 323 ? 9.141 -13.094 -18.406 1 97.25 323 THR A N 1
ATOM 2698 C CA . THR A 1 323 ? 10.219 -14.062 -18.266 1 97.25 323 THR A CA 1
ATOM 2699 C C . THR A 1 323 ? 11.32 -13.781 -19.297 1 97.25 323 THR A C 1
ATOM 2701 O O . THR A 1 323 ? 11.125 -12.992 -20.219 1 97.25 323 THR A O 1
ATOM 2704 N N . PHE A 1 324 ? 12.477 -14.445 -19.094 1 96.44 324 PHE A N 1
ATOM 2705 C CA . PHE A 1 324 ? 13.633 -14.273 -19.969 1 96.44 324 PHE A CA 1
ATOM 2706 C C . PHE A 1 324 ? 13.43 -15 -21.297 1 96.44 324 PHE A C 1
ATOM 2708 O O . PHE A 1 324 ? 14.289 -14.945 -22.172 1 96.44 324 PHE A O 1
ATOM 2715 N N . ARG A 1 325 ? 12.297 -15.633 -21.516 1 95.25 325 ARG A N 1
ATOM 2716 C CA . ARG A 1 325 ? 12.031 -16.422 -22.703 1 95.25 325 ARG A CA 1
ATOM 2717 C C . ARG A 1 325 ? 11.195 -15.625 -23.719 1 95.25 325 ARG A C 1
ATOM 2719 O O . ARG A 1 325 ? 10.812 -16.156 -24.75 1 95.25 325 ARG A O 1
ATOM 2726 N N . GLY A 1 326 ? 10.852 -14.422 -23.375 1 96.31 326 GLY A N 1
ATOM 2727 C CA . GLY A 1 326 ? 9.93 -13.664 -24.203 1 96.31 326 GLY A CA 1
ATOM 2728 C C . GLY A 1 326 ? 8.477 -14 -23.938 1 96.31 326 GLY A C 1
ATOM 2729 O O . GLY A 1 326 ? 7.629 -13.875 -24.828 1 96.31 326 GLY A O 1
ATOM 2730 N N . THR A 1 327 ? 8.203 -14.484 -22.781 1 97.88 327 THR A N 1
ATOM 2731 C CA . THR A 1 327 ? 6.859 -14.883 -22.375 1 97.88 327 THR A CA 1
ATOM 2732 C C . THR A 1 327 ? 6.441 -14.164 -21.094 1 97.88 327 THR A C 1
ATOM 2734 O O . THR A 1 327 ? 7.277 -13.578 -20.406 1 97.88 327 THR A O 1
ATOM 2737 N N . VAL A 1 328 ? 5.168 -14.109 -20.891 1 98.19 328 VAL A N 1
ATOM 2738 C CA . VAL A 1 328 ? 4.613 -13.719 -19.609 1 98.19 328 VAL A CA 1
ATOM 2739 C C . VAL A 1 328 ? 3.994 -14.938 -18.922 1 98.19 328 VAL A C 1
ATOM 2741 O O . VAL A 1 328 ? 3.348 -15.766 -19.562 1 98.19 328 VAL A O 1
ATOM 2744 N N . GLU A 1 329 ? 4.328 -15.102 -17.703 1 98.44 329 GLU A N 1
ATOM 2745 C CA . GLU A 1 329 ? 3.713 -16.125 -16.859 1 98.44 329 GLU A CA 1
ATOM 2746 C C . GLU A 1 329 ? 2.691 -15.516 -15.906 1 98.44 329 GLU A C 1
ATOM 2748 O O . GLU A 1 329 ? 3.023 -14.625 -15.125 1 98.44 329 GLU A O 1
ATOM 2753 N N . PHE A 1 330 ? 1.444 -15.953 -16.016 1 98.56 330 PHE A N 1
ATOM 2754 C CA . PHE A 1 330 ? 0.393 -15.539 -15.086 1 98.56 330 PHE A CA 1
ATOM 2755 C C . PHE A 1 330 ? 0.296 -16.516 -13.914 1 98.56 330 PHE A C 1
ATOM 2757 O O . PHE A 1 330 ? -0.017 -17.688 -14.102 1 98.56 330 PHE A O 1
ATOM 2764 N N . ARG A 1 331 ? 0.504 -15.93 -12.641 1 96.94 331 ARG A N 1
ATOM 2765 C CA . ARG A 1 331 ? 0.749 -16.812 -11.5 1 96.94 331 ARG A CA 1
ATOM 2766 C C . ARG A 1 331 ? -0.209 -16.5 -10.359 1 96.94 331 ARG A C 1
ATOM 2768 O O . ARG A 1 331 ? -0.089 -17.078 -9.273 1 96.94 331 ARG A O 1
ATOM 2775 N N . SER A 1 332 ? -1.125 -15.656 -10.57 1 98 332 SER A N 1
ATOM 2776 C CA . SER A 1 332 ? -1.916 -15.148 -9.453 1 98 332 SER A CA 1
ATOM 2777 C C . SER A 1 332 ? -3.047 -16.109 -9.094 1 98 332 SER A C 1
ATOM 2779 O O . SER A 1 332 ? -3.674 -15.969 -8.047 1 98 332 SER A O 1
ATOM 2781 N N . VAL A 1 333 ? -3.293 -17.141 -9.898 1 98.62 333 VAL A N 1
ATOM 2782 C CA . VAL A 1 333 ? -4.484 -17.969 -9.742 1 98.62 333 VAL A CA 1
ATOM 2783 C C . VAL A 1 333 ? -4.164 -19.172 -8.875 1 98.62 333 VAL A C 1
ATOM 2785 O O . VAL A 1 333 ? -3.168 -19.859 -9.102 1 98.62 333 VAL A O 1
ATOM 2788 N N . CYS A 1 334 ? -5.012 -19.391 -7.859 1 98.44 334 CYS A N 1
ATOM 2789 C CA . CYS A 1 334 ? -4.93 -20.609 -7.07 1 98.44 334 CYS A CA 1
ATOM 2790 C C . CYS A 1 334 ? -5.18 -21.844 -7.938 1 98.44 334 CYS A C 1
ATOM 2792 O O . CYS A 1 334 ? -5.836 -21.75 -8.977 1 98.44 334 CYS A O 1
ATOM 2794 N N . GLU A 1 335 ? -4.629 -22.922 -7.469 1 98.69 335 GLU A N 1
ATOM 2795 C CA . GLU A 1 335 ? -5.008 -24.141 -8.188 1 98.69 335 GLU A CA 1
ATOM 2796 C C . GLU A 1 335 ? -6.523 -24.297 -8.25 1 98.69 335 GLU A C 1
ATOM 2798 O O . GLU A 1 335 ? -7.23 -23.906 -7.32 1 98.69 335 GLU A O 1
ATOM 2803 N N . GLN A 1 336 ? -6.961 -24.797 -9.375 1 98.81 336 GLN A N 1
ATOM 2804 C CA . GLN A 1 336 ? -8.391 -24.891 -9.656 1 98.81 336 GLN A CA 1
ATOM 2805 C C . GLN A 1 336 ? -8.883 -26.328 -9.539 1 98.81 336 GLN A C 1
ATOM 2807 O O . GLN A 1 336 ? -8.094 -27.281 -9.625 1 98.81 336 GLN A O 1
ATOM 2812 N N . PRO A 1 337 ? -10.188 -26.516 -9.32 1 98.81 337 PRO A N 1
ATOM 2813 C CA . PRO A 1 337 ? -10.727 -27.875 -9.336 1 98.81 337 PRO A CA 1
ATOM 2814 C C . PRO A 1 337 ? -10.359 -28.625 -10.609 1 98.81 337 PRO A C 1
ATOM 2816 O O . PRO A 1 337 ? -10.422 -28.062 -11.711 1 98.81 337 PRO A O 1
ATOM 2819 N N . VAL A 1 338 ? -10.055 -29.891 -10.445 1 98.81 338 VAL A N 1
ATOM 2820 C CA . VAL A 1 338 ? -9.469 -30.688 -11.516 1 98.81 338 VAL A CA 1
ATOM 2821 C C . VAL A 1 338 ? -10.43 -30.766 -12.695 1 98.81 338 VAL A C 1
ATOM 2823 O O . VAL A 1 338 ? -10.008 -30.656 -13.852 1 98.81 338 VAL A O 1
ATOM 2826 N N . GLY A 1 339 ? -11.688 -30.859 -12.453 1 98.56 339 GLY A N 1
ATOM 2827 C CA . GLY A 1 339 ? -12.672 -30.953 -13.516 1 98.56 339 GLY A CA 1
ATOM 2828 C C . GLY A 1 339 ? -12.781 -29.672 -14.336 1 98.56 339 GLY A C 1
ATOM 2829 O O . GLY A 1 339 ? -13.352 -29.672 -15.43 1 98.56 339 GLY A O 1
ATOM 2830 N N . GLU A 1 340 ? -12.219 -28.578 -13.82 1 98.31 340 GLU A N 1
ATOM 2831 C CA . GLU A 1 340 ? -12.281 -27.266 -14.438 1 98.31 340 GLU A CA 1
ATOM 2832 C C . GLU A 1 340 ? -10.891 -26.672 -14.617 1 98.31 340 GLU A C 1
ATOM 2834 O O . GLU A 1 340 ? -10.742 -25.453 -14.727 1 98.31 340 GLU A O 1
ATOM 2839 N N . ILE A 1 341 ? -9.891 -27.453 -14.633 1 98.62 341 ILE A N 1
ATOM 2840 C CA . ILE A 1 341 ? -8.508 -27.047 -14.383 1 98.62 341 ILE A CA 1
ATOM 2841 C C . ILE A 1 341 ? -8 -26.203 -15.539 1 98.62 341 ILE A C 1
ATOM 2843 O O . ILE A 1 341 ? -7.062 -25.406 -15.375 1 98.62 341 ILE A O 1
ATOM 2847 N N . MET A 1 342 ? -8.68 -26.281 -16.734 1 98.69 342 MET A N 1
ATOM 2848 C CA . MET A 1 342 ? -8.203 -25.562 -17.906 1 98.69 342 MET A CA 1
ATOM 2849 C C . MET A 1 342 ? -8.797 -24.156 -17.953 1 98.69 342 MET A C 1
ATOM 2851 O O . MET A 1 342 ? -8.359 -23.328 -18.75 1 98.69 342 MET A O 1
ATOM 2855 N N . ALA A 1 343 ? -9.758 -23.844 -17.062 1 98.62 343 ALA A N 1
ATOM 2856 C CA . ALA A 1 343 ? -10.539 -22.609 -17.156 1 98.62 343 ALA A CA 1
ATOM 2857 C C . ALA A 1 343 ? -9.648 -21.375 -17.031 1 98.62 343 ALA A C 1
ATOM 2859 O O . ALA A 1 343 ? -9.797 -20.422 -17.797 1 98.62 343 ALA A O 1
ATOM 2860 N N . SER A 1 344 ? -8.773 -21.359 -16.094 1 98.44 344 SER A N 1
ATOM 2861 C CA . SER A 1 344 ? -7.898 -20.203 -15.891 1 98.44 344 SER A CA 1
ATOM 2862 C C . SER A 1 344 ? -6.984 -19.984 -17.094 1 98.44 344 SER A C 1
ATOM 2864 O O . SER A 1 344 ? -6.793 -18.859 -17.531 1 98.44 344 SER A O 1
ATOM 2866 N N . GLY A 1 345 ? -6.398 -21.094 -17.625 1 98.62 345 GLY A N 1
ATOM 2867 C CA . GLY A 1 345 ? -5.559 -20.969 -18.797 1 98.62 345 GLY A CA 1
ATOM 2868 C C . GLY A 1 345 ? -6.293 -20.406 -20 1 98.62 345 GLY A C 1
ATOM 2869 O O . GLY A 1 345 ? -5.773 -19.531 -20.703 1 98.62 345 GLY A O 1
ATOM 2870 N N . ALA A 1 346 ? -7.5 -20.906 -20.203 1 98.75 346 ALA A N 1
ATOM 2871 C CA . ALA A 1 346 ? -8.32 -20.438 -21.312 1 98.75 346 ALA A CA 1
ATOM 2872 C C . ALA A 1 346 ? -8.648 -18.953 -21.172 1 98.75 346 ALA A C 1
ATOM 2874 O O . ALA A 1 346 ? -8.648 -18.203 -22.156 1 98.75 346 ALA A O 1
ATOM 2875 N N . LEU A 1 347 ? -8.961 -18.547 -19.969 1 98.88 347 LEU A N 1
ATOM 2876 C CA . LEU A 1 347 ? -9.242 -17.141 -19.672 1 98.88 347 LEU A CA 1
ATOM 2877 C C . LEU A 1 347 ? -8.078 -16.266 -20.109 1 98.88 347 LEU A C 1
ATOM 2879 O O . LEU A 1 347 ? -8.273 -15.289 -20.844 1 98.88 347 LEU A O 1
ATOM 2883 N N . HIS A 1 348 ? -6.879 -16.609 -19.75 1 98.75 348 HIS A N 1
ATOM 2884 C CA . HIS A 1 348 ? -5.707 -15.789 -20.047 1 98.75 348 HIS A CA 1
ATOM 2885 C C . HIS A 1 348 ? -5.367 -15.82 -21.531 1 98.75 348 HIS A C 1
ATOM 2887 O O . HIS A 1 348 ? -5.059 -14.789 -22.125 1 98.75 348 HIS A O 1
ATOM 2893 N N . ALA A 1 349 ? -5.418 -17 -22.125 1 98.62 349 ALA A N 1
ATOM 2894 C CA . ALA A 1 349 ? -5.105 -17.125 -23.547 1 98.62 349 ALA A CA 1
ATOM 2895 C C . ALA A 1 349 ? -6.07 -16.297 -24.391 1 98.62 349 ALA A C 1
ATOM 2897 O O . ALA A 1 349 ? -5.652 -15.633 -25.344 1 98.62 349 ALA A O 1
ATOM 2898 N N . GLY A 1 350 ? -7.344 -16.359 -24.047 1 98.62 350 GLY A N 1
ATOM 2899 C CA . GLY A 1 350 ? -8.328 -15.578 -24.781 1 98.62 350 GLY A CA 1
ATOM 2900 C C . GLY A 1 350 ? -8.125 -14.086 -24.641 1 98.62 350 GLY A C 1
ATOM 2901 O O . GLY A 1 350 ? -8.219 -13.352 -25.625 1 98.62 350 GLY A O 1
ATOM 2902 N N . LEU A 1 351 ? -7.836 -13.641 -23.453 1 98.44 351 LEU A N 1
ATOM 2903 C CA . LEU A 1 351 ? -7.684 -12.211 -23.203 1 98.44 351 LEU A CA 1
ATOM 2904 C C . LEU A 1 351 ? -6.41 -11.68 -23.859 1 98.44 351 LEU A C 1
ATOM 2906 O O . LEU A 1 351 ? -6.367 -10.531 -24.297 1 98.44 351 LEU A O 1
ATOM 2910 N N . MET A 1 352 ? -5.375 -12.531 -23.922 1 97.81 352 MET A N 1
ATOM 2911 C CA . MET A 1 352 ? -4.129 -12.133 -24.578 1 97.81 352 MET A CA 1
ATOM 2912 C C . MET A 1 352 ? -4.355 -11.797 -26.047 1 97.81 352 MET A C 1
ATOM 2914 O O . MET A 1 352 ? -3.645 -10.961 -26.609 1 97.81 352 MET A O 1
ATOM 2918 N N . GLU A 1 353 ? -5.375 -12.375 -26.672 1 97.44 353 GLU A N 1
ATOM 2919 C CA . GLU A 1 353 ? -5.715 -12.078 -28.062 1 97.44 353 GLU A CA 1
ATOM 2920 C C . GLU A 1 353 ? -6.422 -10.734 -28.188 1 97.44 353 GLU A C 1
ATOM 2922 O O . GLU A 1 353 ? -6.504 -10.164 -29.266 1 97.44 353 GLU A O 1
ATOM 2927 N N . ASN A 1 354 ? -6.906 -10.227 -27.094 1 97.75 354 ASN A N 1
ATOM 2928 C CA . ASN A 1 354 ? -7.719 -9.016 -27.094 1 97.75 354 ASN A CA 1
ATOM 2929 C C . ASN A 1 354 ? -7.246 -8.016 -26.047 1 97.75 354 ASN A C 1
ATOM 2931 O O . ASN A 1 354 ? -8.062 -7.414 -25.344 1 97.75 354 ASN A O 1
ATOM 2935 N N . ILE A 1 355 ? -5.961 -7.914 -25.922 1 97.31 355 ILE A N 1
ATOM 2936 C CA . ILE A 1 355 ? -5.398 -7.078 -24.875 1 97.31 355 ILE A CA 1
ATOM 2937 C C . ILE A 1 355 ? -5.883 -5.637 -25.047 1 97.31 355 ILE A C 1
ATOM 2939 O O . ILE A 1 355 ? -6.188 -4.957 -24.062 1 97.31 355 ILE A O 1
ATOM 2943 N N . ARG A 1 356 ? -5.879 -5.129 -26.312 1 95.88 356 ARG A N 1
ATOM 2944 C CA . ARG A 1 356 ? -6.289 -3.75 -26.562 1 95.88 356 ARG A CA 1
ATOM 2945 C C . ARG A 1 356 ? -7.746 -3.531 -26.172 1 95.88 356 ARG A C 1
ATOM 2947 O O . ARG A 1 356 ? -8.07 -2.545 -25.5 1 95.88 356 ARG A O 1
ATOM 2954 N N . GLU A 1 357 ? -8.578 -4.426 -26.594 1 97.69 357 GLU A N 1
ATOM 2955 C CA . GLU A 1 357 ? -10 -4.344 -26.266 1 97.69 357 GLU A CA 1
ATOM 2956 C C . GLU A 1 357 ? -10.234 -4.441 -24.766 1 97.69 357 GLU A C 1
ATOM 2958 O O . GLU A 1 357 ? -11.047 -3.701 -24.203 1 97.69 357 GLU A O 1
ATOM 2963 N N . LEU A 1 358 ? -9.516 -5.355 -24.141 1 98 358 LEU A N 1
ATOM 2964 C CA . LEU A 1 358 ? -9.625 -5.504 -22.703 1 98 358 LEU A CA 1
ATOM 2965 C C . LEU A 1 358 ? -9.219 -4.219 -21.984 1 98 358 LEU A C 1
ATOM 2967 O O . LEU A 1 358 ? -9.867 -3.799 -21.031 1 98 358 LEU A O 1
ATOM 2971 N N . SER A 1 359 ? -8.102 -3.627 -22.406 1 97.5 359 SER A N 1
ATOM 2972 C CA . SER A 1 359 ? -7.605 -2.389 -21.812 1 97.5 359 SER A CA 1
ATOM 2973 C C . SER A 1 359 ? -8.656 -1.284 -21.875 1 97.5 359 SER A C 1
ATOM 2975 O O . SER A 1 359 ? -8.922 -0.611 -20.891 1 97.5 359 SER A O 1
ATOM 2977 N N . GLU A 1 360 ? -9.242 -1.111 -23.047 1 97 360 GLU A N 1
ATOM 2978 C CA . GLU A 1 360 ? -10.273 -0.1 -23.234 1 97 360 GLU A CA 1
ATOM 2979 C C . GLU A 1 360 ? -11.5 -0.388 -22.375 1 97 360 GLU A C 1
ATOM 2981 O O . GLU A 1 360 ? -12.086 0.528 -21.781 1 97 360 GLU A O 1
ATOM 2986 N N . PHE A 1 361 ? -11.805 -1.653 -22.375 1 96.19 361 PHE A N 1
ATOM 2987 C CA . PHE A 1 361 ? -12.953 -2.1 -21.609 1 96.19 361 PHE A CA 1
ATOM 2988 C C . PHE A 1 361 ? -12.766 -1.774 -20.125 1 96.19 361 PHE A C 1
ATOM 2990 O O . PHE A 1 361 ? -13.672 -1.232 -19.484 1 96.19 361 PHE A O 1
ATOM 2997 N N . LEU A 1 362 ? -11.617 -2.049 -19.594 1 96.81 362 LEU A N 1
ATOM 2998 C CA . LEU A 1 362 ? -11.336 -1.84 -18.172 1 96.81 362 LEU A CA 1
ATOM 2999 C C . LEU A 1 362 ? -11.18 -0.354 -17.859 1 96.81 362 LEU A C 1
ATOM 3001 O O . LEU A 1 362 ? -11.484 0.088 -16.75 1 96.81 362 LEU A O 1
ATOM 3005 N N . GLU A 1 363 ? -10.68 0.413 -18.812 1 94.31 363 GLU A N 1
ATOM 3006 C CA . GLU A 1 363 ? -10.539 1.855 -18.641 1 94.31 363 GLU A CA 1
ATOM 3007 C C . GLU A 1 363 ? -11.898 2.518 -18.422 1 94.31 363 GLU A C 1
ATOM 3009 O O . GLU A 1 363 ? -12.008 3.518 -17.703 1 94.31 363 GLU A O 1
ATOM 3014 N N . LYS A 1 364 ? -12.953 1.94 -19 1 93.44 364 LYS A N 1
ATOM 3015 C CA . LYS A 1 364 ? -14.289 2.531 -18.938 1 93.44 364 LYS A CA 1
ATOM 3016 C C . LYS A 1 364 ? -15.125 1.898 -17.828 1 93.44 364 LYS A C 1
ATOM 3018 O O . LYS A 1 364 ? -16.281 2.277 -17.625 1 93.44 364 LYS A O 1
ATOM 3023 N N . ASP A 1 365 ? -14.531 0.975 -17.188 1 95.69 365 ASP A N 1
ATOM 3024 C CA . ASP A 1 365 ? -15.281 0.262 -16.156 1 95.69 365 ASP A CA 1
ATOM 3025 C C . ASP A 1 365 ? -15.672 1.2 -15.016 1 95.69 365 ASP A C 1
ATOM 3027 O O . ASP A 1 365 ? -14.844 1.974 -14.523 1 95.69 365 ASP A O 1
ATOM 3031 N N . THR A 1 366 ? -16.938 1.138 -14.57 1 92.69 366 THR A N 1
ATOM 3032 C CA . THR A 1 366 ? -17.406 1.912 -13.43 1 92.69 366 THR A CA 1
ATOM 3033 C C . THR A 1 366 ? -18.016 0.999 -12.367 1 92.69 366 THR A C 1
ATOM 3035 O O . THR A 1 366 ? -18.578 1.475 -11.383 1 92.69 366 THR A O 1
ATOM 3038 N N . SER A 1 367 ? -17.938 -0.333 -12.727 1 95.56 367 SER A N 1
ATOM 3039 C CA . SER A 1 367 ? -18.469 -1.267 -11.742 1 95.56 367 SER A CA 1
ATOM 3040 C C . SER A 1 367 ? -17.578 -1.333 -10.508 1 95.56 367 SER A C 1
ATOM 3042 O O . SER A 1 367 ? -18.078 -1.371 -9.375 1 95.56 367 SER A O 1
ATOM 3044 N N . ILE A 1 368 ? -16.266 -1.369 -10.75 1 96.56 368 ILE A N 1
ATOM 3045 C CA . ILE A 1 368 ? -15.375 -1.437 -9.586 1 96.56 368 ILE A CA 1
ATOM 3046 C C . ILE A 1 368 ? -14.336 -0.319 -9.664 1 96.56 368 ILE A C 1
ATOM 3048 O O . ILE A 1 368 ? -13.844 0.15 -8.641 1 96.56 368 ILE A O 1
ATOM 3052 N N . TYR A 1 369 ? -13.992 0.133 -10.844 1 95.94 369 TYR A N 1
ATOM 3053 C CA . TYR A 1 369 ? -13 1.188 -11.023 1 95.94 369 TYR A CA 1
ATOM 3054 C C . TYR A 1 369 ? -13.672 2.557 -11.086 1 95.94 369 TYR A C 1
ATOM 3056 O O . TYR A 1 369 ? -14.891 2.654 -11.234 1 95.94 369 TYR A O 1
ATOM 3064 N N . HIS A 1 370 ? -12.891 3.609 -10.883 1 93.25 370 HIS A N 1
ATOM 3065 C CA . HIS A 1 370 ? -13.344 4.996 -10.859 1 93.25 370 HIS A CA 1
ATOM 3066 C C . HIS A 1 370 ? -14.281 5.25 -9.688 1 93.25 370 HIS A C 1
ATOM 3068 O O . HIS A 1 370 ? -15.172 6.102 -9.766 1 93.25 370 HIS A O 1
ATOM 3074 N N . ASN A 1 371 ? -14.156 4.395 -8.617 1 91.19 371 ASN A N 1
ATOM 3075 C CA . ASN A 1 371 ? -14.938 4.539 -7.395 1 91.19 371 ASN A CA 1
ATOM 3076 C C . ASN A 1 371 ? -14.039 4.781 -6.184 1 91.19 371 ASN A C 1
ATOM 3078 O O . ASN A 1 371 ? -14.422 4.492 -5.051 1 91.19 371 ASN A O 1
ATOM 3082 N N . GLY A 1 372 ? -12.82 5.117 -6.5 1 92.25 372 GLY A N 1
ATOM 3083 C CA . GLY A 1 372 ? -11.938 5.535 -5.422 1 92.25 372 GLY A CA 1
ATOM 3084 C C . GLY A 1 372 ? -10.969 4.449 -4.992 1 92.25 372 GLY A C 1
ATOM 3085 O O . GLY A 1 372 ? -10.172 4.652 -4.074 1 92.25 372 GLY A O 1
ATOM 3086 N N . TYR A 1 373 ? -11 3.309 -5.668 1 95.62 373 TYR A N 1
ATOM 3087 C CA . TYR A 1 373 ? -10.141 2.203 -5.262 1 95.62 373 TYR A CA 1
ATOM 3088 C C . TYR A 1 373 ? -9.172 1.829 -6.375 1 95.62 373 TYR A C 1
ATOM 3090 O O . TYR A 1 373 ? -9.531 1.865 -7.555 1 95.62 373 TYR A O 1
ATOM 3098 N N . ASN A 1 374 ? -7.941 1.539 -6.035 1 95.94 374 ASN A N 1
ATOM 3099 C CA . ASN A 1 374 ? -7.004 0.997 -7.012 1 95.94 374 ASN A CA 1
ATOM 3100 C C . ASN A 1 374 ? -7.086 -0.525 -7.082 1 95.94 374 ASN A C 1
ATOM 3102 O O . ASN A 1 374 ? -7.812 -1.149 -6.305 1 95.94 374 ASN A O 1
ATOM 3106 N N . ALA A 1 375 ? -6.363 -1.118 -7.969 1 97.62 375 ALA A N 1
ATOM 3107 C CA . ALA A 1 375 ? -6.48 -2.545 -8.266 1 97.62 375 ALA A CA 1
ATOM 3108 C C . ALA A 1 375 ? -6.082 -3.387 -7.055 1 97.62 375 ALA A C 1
ATOM 3110 O O . ALA A 1 375 ? -6.73 -4.395 -6.75 1 97.62 375 ALA A O 1
ATOM 3111 N N . SER A 1 376 ? -5.035 -3.021 -6.375 1 96.94 376 SER A N 1
ATOM 3112 C CA . SER A 1 376 ? -4.559 -3.789 -5.23 1 96.94 376 SER A CA 1
ATOM 3113 C C . SER A 1 376 ? -5.582 -3.791 -4.102 1 96.94 376 SER A C 1
ATOM 3115 O O . SER A 1 376 ? -5.832 -4.828 -3.484 1 96.94 376 SER A O 1
ATOM 3117 N N . GLU A 1 377 ? -6.172 -2.625 -3.812 1 95.56 377 GLU A N 1
ATOM 3118 C CA . GLU A 1 377 ? -7.223 -2.529 -2.801 1 95.56 377 GLU A CA 1
ATOM 3119 C C . GLU A 1 377 ? -8.422 -3.393 -3.168 1 95.56 377 GLU A C 1
ATOM 3121 O O . GLU A 1 377 ? -8.977 -4.094 -2.316 1 95.56 377 GLU A O 1
ATOM 3126 N N . LEU A 1 378 ? -8.805 -3.312 -4.41 1 97.44 378 LEU A N 1
ATOM 3127 C CA . LEU A 1 378 ? -9.953 -4.066 -4.891 1 97.44 378 LEU A CA 1
ATOM 3128 C C . LEU A 1 378 ? -9.719 -5.566 -4.758 1 97.44 378 LEU A C 1
ATOM 3130 O O . LEU A 1 378 ? -10.586 -6.301 -4.285 1 97.44 378 LEU A O 1
ATOM 3134 N N . ARG A 1 379 ? -8.523 -6.051 -5.184 1 97.81 379 ARG A N 1
ATOM 3135 C CA . ARG A 1 379 ? -8.25 -7.48 -5.078 1 97.81 379 ARG A CA 1
ATOM 3136 C C . ARG A 1 379 ? -8.289 -7.941 -3.625 1 97.81 379 ARG A C 1
ATOM 3138 O O . ARG A 1 379 ? -8.82 -9.008 -3.324 1 97.81 379 ARG A O 1
ATOM 3145 N N . ARG A 1 380 ? -7.754 -7.172 -2.717 1 94.5 380 ARG A N 1
ATOM 3146 C CA . ARG A 1 380 ? -7.785 -7.527 -1.303 1 94.5 380 ARG A CA 1
ATOM 3147 C C . ARG A 1 380 ? -9.219 -7.641 -0.799 1 94.5 380 ARG A C 1
ATOM 3149 O O . ARG A 1 380 ? -9.539 -8.531 -0.013 1 94.5 380 ARG A O 1
ATOM 3156 N N . MET A 1 381 ? -10.039 -6.711 -1.243 1 94.31 381 MET A N 1
ATOM 3157 C CA . MET A 1 381 ? -11.438 -6.723 -0.824 1 94.31 381 MET A CA 1
ATOM 3158 C C . MET A 1 381 ? -12.172 -7.922 -1.413 1 94.31 381 MET A C 1
ATOM 3160 O O . MET A 1 381 ? -13.008 -8.531 -0.744 1 94.31 381 MET A O 1
ATOM 3164 N N . PHE A 1 382 ? -11.805 -8.242 -2.66 1 97 382 PHE A N 1
ATOM 3165 C CA . PHE A 1 382 ? -12.57 -9.242 -3.396 1 97 382 PHE A CA 1
ATOM 3166 C C . PHE A 1 382 ? -12.109 -10.648 -3.041 1 97 382 PHE A C 1
ATOM 3168 O O . PHE A 1 382 ? -12.789 -11.633 -3.348 1 97 382 PHE A O 1
ATOM 3175 N N . ASN A 1 383 ? -10.984 -10.766 -2.361 1 94.94 383 ASN A N 1
ATOM 3176 C CA . ASN A 1 383 ? -10.492 -12.047 -1.868 1 94.94 383 ASN A CA 1
ATOM 3177 C C . ASN A 1 383 ? -11.047 -12.367 -0.481 1 94.94 383 ASN A C 1
ATOM 317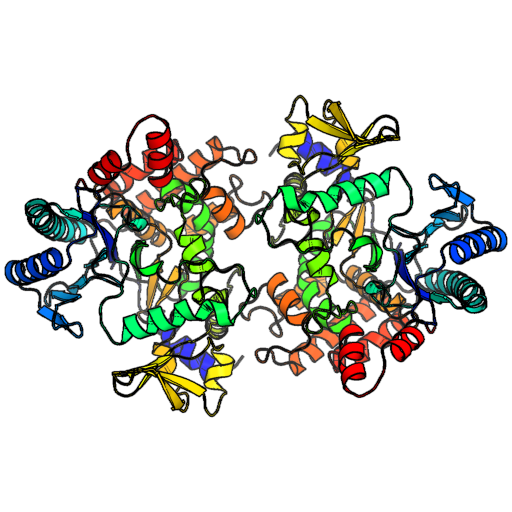9 O O . ASN A 1 383 ? -10.57 -13.281 0.19 1 94.94 383 ASN A O 1
ATOM 3183 N N . ARG A 1 384 ? -12.031 -11.656 -0.054 1 92.56 384 ARG A N 1
ATOM 3184 C CA . ARG A 1 384 ? -12.68 -11.898 1.229 1 92.56 384 ARG A CA 1
ATOM 3185 C C . ARG A 1 384 ? -14.07 -12.5 1.034 1 92.56 384 ARG A C 1
ATOM 3187 O O . ARG A 1 384 ? -14.75 -12.203 0.054 1 92.56 384 ARG A O 1
ATOM 3194 N N . ARG A 1 385 ? -14.453 -13.273 2.023 1 91.44 385 ARG A N 1
ATOM 3195 C CA . ARG A 1 385 ? -15.75 -13.938 1.979 1 91.44 385 ARG A CA 1
ATOM 3196 C C . ARG A 1 385 ? -16.891 -12.93 2.102 1 91.44 385 ARG A C 1
ATOM 3198 O O . ARG A 1 385 ? -17.859 -12.984 1.344 1 91.44 385 ARG A O 1
ATOM 3205 N N . ARG A 1 386 ? -16.781 -12.07 3.057 1 88 386 ARG A N 1
ATOM 3206 C CA . ARG A 1 386 ? -17.812 -11.039 3.215 1 88 386 ARG A CA 1
ATOM 3207 C C . ARG A 1 386 ? -17.719 -10.008 2.094 1 88 386 ARG A C 1
ATOM 3209 O O . ARG A 1 386 ? -16.703 -9.344 1.929 1 88 386 ARG A O 1
ATOM 3216 N N . LYS A 1 387 ? -18.734 -9.875 1.36 1 87.69 387 LYS A N 1
ATOM 3217 C CA . LYS A 1 387 ? -18.766 -8.914 0.265 1 87.69 387 LYS A CA 1
ATOM 3218 C C . LYS A 1 387 ? -18.938 -7.488 0.79 1 87.69 387 LYS A C 1
ATOM 3220 O O . LYS A 1 387 ? -19.75 -7.238 1.675 1 87.69 387 LYS A O 1
ATOM 3225 N N . ALA A 1 388 ? -18.156 -6.645 0.257 1 83.62 388 ALA A N 1
ATOM 3226 C CA . ALA A 1 388 ? -18.266 -5.238 0.635 1 83.62 388 ALA A CA 1
ATOM 3227 C C . ALA A 1 388 ? -19.578 -4.645 0.114 1 83.62 388 ALA A C 1
ATOM 3229 O O . ALA A 1 388 ? -19.922 -4.816 -1.058 1 83.62 388 ALA A O 1
ATOM 3230 N N . ASP A 1 389 ? -20.281 -3.936 0.876 1 83.5 389 ASP A N 1
ATOM 3231 C CA . ASP A 1 389 ? -21.594 -3.398 0.532 1 83.5 389 ASP A CA 1
ATOM 3232 C C . ASP A 1 389 ? -21.469 -2.139 -0.322 1 83.5 389 ASP A C 1
ATOM 3234 O O . ASP A 1 389 ? -22.469 -1.552 -0.726 1 83.5 389 ASP A O 1
ATOM 3238 N N . ILE A 1 390 ? -20.391 -1.897 -0.754 1 83.88 390 ILE A N 1
ATOM 3239 C CA . ILE A 1 390 ? -20.172 -0.641 -1.461 1 83.88 390 ILE A CA 1
ATOM 3240 C C . ILE A 1 390 ? -20.266 -0.872 -2.967 1 83.88 390 ILE A C 1
ATOM 3242 O O . ILE A 1 390 ? -20.344 0.083 -3.744 1 83.88 390 ILE A O 1
ATOM 3246 N N . PHE A 1 391 ? -20.344 -2.076 -3.412 1 91.75 391 PHE A N 1
ATOM 3247 C CA . PHE A 1 391 ? -20.391 -2.373 -4.84 1 91.75 391 PHE A CA 1
ATOM 3248 C C . PHE A 1 391 ? -21.797 -2.834 -5.25 1 91.75 391 PHE A C 1
ATOM 3250 O O . PHE A 1 391 ? -22.484 -3.482 -4.473 1 91.75 391 PHE A O 1
ATOM 3257 N N . ASP A 1 392 ? -22.219 -2.395 -6.43 1 93.31 392 ASP A N 1
ATOM 3258 C CA . ASP A 1 392 ? -23.359 -3.037 -7.082 1 93.31 392 ASP A CA 1
ATOM 3259 C C . ASP A 1 392 ? -22.953 -4.375 -7.695 1 93.31 392 ASP A C 1
ATOM 3261 O O . ASP A 1 392 ? -22.516 -4.43 -8.852 1 93.31 392 ASP A O 1
ATOM 3265 N N . TRP A 1 393 ? -23.234 -5.395 -6.992 1 96.31 393 TRP A N 1
ATOM 3266 C CA . TRP A 1 393 ? -22.703 -6.707 -7.352 1 96.31 393 TRP A CA 1
ATOM 3267 C C . TRP A 1 393 ? -23.375 -7.23 -8.617 1 96.31 393 TRP A C 1
ATOM 3269 O O . TRP A 1 393 ? -22.797 -8.062 -9.328 1 96.31 393 TRP A O 1
ATOM 3279 N N . LYS A 1 394 ? -24.578 -6.75 -8.938 1 96.88 394 LYS A N 1
ATOM 3280 C CA . LYS A 1 394 ? -25.188 -7.102 -10.219 1 96.88 394 LYS A CA 1
ATOM 3281 C C . LYS A 1 394 ? -24.422 -6.496 -11.383 1 96.88 394 LYS A C 1
ATOM 3283 O O . LYS A 1 394 ? -24.234 -7.141 -12.414 1 96.88 394 LYS A O 1
ATOM 3288 N N . LYS A 1 395 ? -24.016 -5.289 -11.172 1 96.44 395 LYS A N 1
ATOM 3289 C CA . LYS A 1 395 ? -23.203 -4.625 -12.188 1 96.44 395 LYS A CA 1
ATOM 3290 C C . LYS A 1 395 ? -21.844 -5.309 -12.344 1 96.44 395 LYS A C 1
ATOM 3292 O O . LYS A 1 395 ? -21.328 -5.426 -13.461 1 96.44 395 LYS A O 1
ATOM 3297 N N . VAL A 1 396 ? -21.266 -5.734 -11.211 1 98.19 396 VAL A N 1
ATOM 3298 C CA . VAL A 1 396 ? -19.969 -6.422 -11.234 1 98.19 396 VAL A CA 1
ATOM 3299 C C . VAL A 1 396 ? -20.109 -7.738 -11.992 1 98.19 396 VAL A C 1
ATOM 3301 O O . VAL A 1 396 ? -19.266 -8.062 -12.836 1 98.19 396 VAL A O 1
ATOM 3304 N N . SER A 1 397 ? -21.172 -8.484 -11.719 1 98.44 397 SER A N 1
ATOM 3305 C CA . SER A 1 397 ? -21.438 -9.734 -12.414 1 98.44 397 SER A CA 1
ATOM 3306 C C . SER A 1 397 ? -21.594 -9.508 -13.914 1 98.44 397 SER A C 1
ATOM 3308 O O . SER A 1 397 ? -21.031 -10.25 -14.719 1 98.44 397 SER A O 1
ATOM 3310 N N . THR A 1 398 ? -22.312 -8.492 -14.25 1 98.19 398 THR A N 1
ATOM 3311 C CA . THR A 1 398 ? -22.531 -8.164 -15.656 1 98.19 398 THR A CA 1
ATOM 3312 C C . THR A 1 398 ? -21.203 -7.844 -16.344 1 98.19 398 THR A C 1
ATOM 3314 O O . THR A 1 398 ? -20.969 -8.258 -17.484 1 98.19 398 THR A O 1
ATOM 3317 N N . GLN A 1 399 ? -20.375 -7.109 -15.625 1 98.12 399 GLN A N 1
ATOM 3318 C CA . GLN A 1 399 ? -19.078 -6.758 -16.172 1 98.12 399 GLN A CA 1
ATOM 3319 C C . GLN A 1 399 ? -18.203 -8 -16.359 1 98.12 399 GLN A C 1
ATOM 3321 O O . GLN A 1 399 ? -17.453 -8.102 -17.328 1 98.12 399 GLN A O 1
ATOM 3326 N N . LEU A 1 400 ? -18.266 -8.906 -15.453 1 98.56 400 LEU A N 1
ATOM 3327 C CA . LEU A 1 400 ? -17.516 -10.156 -15.547 1 98.56 400 LEU A CA 1
ATOM 3328 C C . LEU A 1 400 ? -17.969 -10.969 -16.75 1 98.56 400 LEU A C 1
ATOM 3330 O O . LEU A 1 400 ? -17.141 -11.539 -17.469 1 98.56 400 LEU A O 1
ATOM 3334 N N . LEU A 1 401 ? -19.266 -11.039 -16.969 1 98.75 401 LEU A N 1
ATOM 3335 C CA . LEU A 1 401 ? -19.797 -11.758 -18.125 1 98.75 401 LEU A CA 1
ATOM 3336 C C . LEU A 1 401 ? -19.312 -11.117 -19.422 1 98.75 401 LEU A C 1
ATOM 3338 O O . LEU A 1 401 ? -19 -11.82 -20.391 1 98.75 401 LEU A O 1
ATOM 3342 N N . SER A 1 402 ? -19.266 -9.781 -19.422 1 98.5 402 SER A N 1
ATOM 3343 C CA . SER A 1 402 ? -18.75 -9.078 -20.594 1 98.5 402 SER A CA 1
ATOM 3344 C C . SER A 1 402 ? -17.281 -9.406 -20.828 1 98.5 402 SER A C 1
ATOM 3346 O O . SER A 1 402 ? -16.859 -9.531 -21.984 1 98.5 402 SER A O 1
ATOM 3348 N N . ILE A 1 403 ? -16.516 -9.5 -19.781 1 98.62 403 ILE A N 1
ATOM 3349 C CA . ILE A 1 403 ? -15.117 -9.891 -19.891 1 98.62 403 ILE A CA 1
ATOM 3350 C C . ILE A 1 403 ? -15.016 -11.297 -20.484 1 98.62 403 ILE A C 1
ATOM 3352 O O . ILE A 1 403 ? -14.18 -11.555 -21.359 1 98.62 403 ILE A O 1
ATOM 3356 N N . LEU A 1 404 ? -15.875 -12.211 -20.016 1 98.75 404 LEU A N 1
ATOM 3357 C CA . LEU A 1 404 ? -15.859 -13.57 -20.531 1 98.75 404 LEU A CA 1
ATOM 3358 C C . LEU A 1 404 ? -16.203 -13.602 -22.016 1 98.75 404 LEU A C 1
ATOM 3360 O O . LEU A 1 404 ? -15.695 -14.438 -22.766 1 98.75 404 LEU A O 1
ATOM 3364 N N . GLU A 1 405 ? -17.062 -12.68 -22.453 1 98.62 405 GLU A N 1
ATOM 3365 C CA . GLU A 1 405 ? -17.328 -12.57 -23.875 1 98.62 405 GLU A CA 1
ATOM 3366 C C . GLU A 1 405 ? -16.078 -12.188 -24.656 1 98.62 405 GLU A C 1
ATOM 3368 O O . GLU A 1 405 ? -15.859 -12.688 -25.766 1 98.62 405 GLU A O 1
ATOM 3373 N N . LEU A 1 406 ? -15.32 -11.305 -24.109 1 98.62 406 LEU A N 1
ATOM 3374 C CA . LEU A 1 406 ? -14.055 -10.938 -24.734 1 98.62 406 LEU A CA 1
ATOM 3375 C C . LEU A 1 406 ? -13.109 -12.133 -24.781 1 98.62 406 LEU A C 1
ATOM 3377 O O . LEU A 1 406 ? -12.367 -12.305 -25.75 1 98.62 406 LEU A O 1
ATOM 3381 N N . VAL A 1 407 ? -13.094 -12.945 -23.672 1 98.75 407 VAL A N 1
ATOM 3382 C CA . VAL A 1 407 ? -12.289 -14.164 -23.641 1 98.75 407 VAL A CA 1
ATOM 3383 C C . VAL A 1 407 ? -12.711 -15.094 -24.766 1 98.75 407 VAL A C 1
ATOM 3385 O O . VAL A 1 407 ? -11.867 -15.594 -25.516 1 98.75 407 VAL A O 1
ATOM 3388 N N . GLU A 1 408 ? -13.977 -15.312 -24.859 1 98.75 408 GLU A N 1
ATOM 3389 C CA . GLU A 1 408 ? -14.516 -16.234 -25.859 1 98.75 408 GLU A CA 1
ATOM 3390 C C . GLU A 1 408 ? -14.148 -15.773 -27.266 1 98.75 408 GLU A C 1
ATOM 3392 O O . GLU A 1 408 ? -13.742 -16.578 -28.109 1 98.75 408 GLU A O 1
ATOM 3397 N N . SER A 1 409 ? -14.359 -14.5 -27.547 1 98.69 409 SER A N 1
ATOM 3398 C CA . SER A 1 409 ? -14 -13.945 -28.844 1 98.69 409 SER A CA 1
ATOM 3399 C C . SER A 1 409 ? -12.516 -14.148 -29.141 1 98.69 409 SER A C 1
ATOM 3401 O O . SER A 1 409 ? -12.133 -14.438 -30.266 1 98.69 409 SER A O 1
ATOM 3403 N N . GLY A 1 410 ? -11.68 -13.984 -28.094 1 98.56 410 GLY A N 1
ATOM 3404 C CA . GLY A 1 410 ? -10.25 -14.219 -28.25 1 98.56 410 GLY A CA 1
ATOM 3405 C C . GLY A 1 410 ? -9.914 -15.664 -28.562 1 98.56 410 GLY A C 1
ATOM 3406 O O . GLY A 1 410 ? -9.078 -15.938 -29.422 1 98.56 410 GLY A O 1
ATOM 3407 N N . LEU A 1 411 ? -10.555 -16.547 -27.859 1 98.69 411 LEU A N 1
ATOM 3408 C CA . LEU A 1 411 ? -10.32 -17.969 -28.109 1 98.69 411 LEU A CA 1
ATOM 3409 C C . LEU A 1 411 ? -10.789 -18.359 -29.516 1 98.69 411 LEU A C 1
ATOM 3411 O O . LEU A 1 411 ? -10.164 -19.188 -30.172 1 98.69 411 LEU A O 1
ATOM 3415 N N . LYS A 1 412 ? -11.867 -17.766 -29.984 1 98.62 412 LYS A N 1
ATOM 3416 C CA . LYS A 1 412 ? -12.328 -18 -31.359 1 98.62 412 LYS A CA 1
ATOM 3417 C C . LYS A 1 412 ? -11.305 -17.5 -32.375 1 98.62 412 LYS A C 1
ATOM 3419 O O . LYS A 1 412 ? -11.094 -18.141 -33.406 1 98.62 412 LYS A O 1
ATOM 3424 N N . LYS A 1 413 ? -10.695 -16.406 -32.094 1 97.5 413 LYS A N 1
ATOM 3425 C CA . LYS A 1 413 ? -9.633 -15.883 -32.938 1 97.5 413 LYS A CA 1
ATOM 3426 C C . LYS A 1 413 ? -8.469 -16.859 -33.031 1 97.5 413 LYS A C 1
ATOM 3428 O O . LYS A 1 413 ? -7.836 -17 -34.062 1 97.5 413 LYS A O 1
ATOM 3433 N N . ARG A 1 414 ? -8.156 -17.5 -31.891 1 96.81 414 ARG A N 1
ATOM 3434 C CA . ARG A 1 414 ? -7.109 -18.516 -31.891 1 96.81 414 ARG A CA 1
ATOM 3435 C C . ARG A 1 414 ? -7.473 -19.672 -32.812 1 96.81 414 ARG A C 1
ATOM 3437 O O . ARG A 1 414 ? -6.602 -20.266 -33.469 1 96.81 414 ARG A O 1
ATOM 3444 N N . GLY A 1 415 ? -8.727 -20.094 -32.812 1 97.75 415 GLY A N 1
ATOM 3445 C CA . GLY A 1 415 ? -9.234 -21 -33.844 1 97.75 415 GLY A CA 1
ATOM 3446 C C . GLY A 1 415 ? -9.039 -22.469 -33.5 1 97.75 415 GLY A C 1
ATOM 3447 O O . GLY A 1 415 ? -9.055 -23.328 -34.375 1 97.75 415 GLY A O 1
ATOM 3448 N N . TYR A 1 416 ? -8.852 -22.859 -32.219 1 98.19 416 TYR A N 1
ATOM 3449 C CA . TYR A 1 416 ? -8.57 -24.25 -31.859 1 98.19 416 TYR A CA 1
ATOM 3450 C C . TYR A 1 416 ? -9.766 -24.875 -31.156 1 98.19 416 TYR A C 1
ATOM 3452 O O . TYR A 1 416 ? -9.664 -25.984 -30.625 1 98.19 416 TYR A O 1
ATOM 3460 N N . GLY A 1 417 ? -10.898 -24.125 -31.031 1 98.31 417 GLY A N 1
ATOM 3461 C CA . GLY A 1 417 ? -12.094 -24.656 -30.375 1 98.31 417 GLY A CA 1
ATOM 3462 C C . GLY A 1 417 ? -11.93 -24.797 -28.875 1 98.31 417 GLY A C 1
ATOM 3463 O O . GLY A 1 417 ? -12.383 -25.781 -28.297 1 98.31 417 GLY A O 1
ATOM 3464 N N . GLU A 1 418 ? -11.281 -23.891 -28.188 1 98.69 418 GLU A N 1
ATOM 3465 C CA . GLU A 1 418 ? -10.93 -23.969 -26.766 1 98.69 418 GLU A CA 1
ATOM 3466 C C . GLU A 1 418 ? -12 -23.328 -25.891 1 98.69 418 GLU A C 1
ATOM 3468 O O . GLU A 1 418 ? -11.898 -23.344 -24.672 1 98.69 418 GLU A O 1
ATOM 3473 N N . GLU A 1 419 ? -13.117 -22.859 -26.438 1 98.62 419 GLU A N 1
ATOM 3474 C CA . GLU A 1 419 ? -14.125 -22.062 -25.734 1 98.62 419 GLU A CA 1
ATOM 3475 C C . GLU A 1 419 ? -14.82 -22.891 -24.672 1 98.62 419 GLU A C 1
ATOM 3477 O O . GLU A 1 419 ? -15.297 -22.359 -23.672 1 98.62 419 GLU A O 1
ATOM 3482 N N . HIS A 1 420 ? -14.891 -24.203 -24.891 1 98.38 420 HIS A N 1
ATOM 3483 C CA . HIS A 1 420 ? -15.609 -25.062 -23.969 1 98.38 420 HIS A CA 1
ATOM 3484 C C . HIS A 1 420 ? -14.953 -25.047 -22.594 1 98.38 420 HIS A C 1
ATOM 3486 O O . HIS A 1 420 ? -15.602 -25.328 -21.578 1 98.38 420 HIS A O 1
ATOM 3492 N N . PHE A 1 421 ? -13.68 -24.672 -22.484 1 98.75 421 PHE A N 1
ATOM 3493 C CA . PHE A 1 421 ? -12.984 -24.609 -21.203 1 98.75 421 PHE A CA 1
ATOM 3494 C C . PHE A 1 421 ? -13.547 -23.484 -20.328 1 98.75 421 PHE A C 1
ATOM 3496 O O . PHE A 1 421 ? -13.305 -23.453 -19.125 1 98.75 421 PHE A O 1
ATOM 3503 N N . LEU A 1 422 ? -14.336 -22.531 -20.906 1 98.56 422 LEU A N 1
ATOM 3504 C CA . LEU A 1 422 ? -14.836 -21.359 -20.188 1 98.56 422 LEU A CA 1
ATOM 3505 C C . LEU A 1 422 ? -16.141 -21.688 -19.453 1 98.56 422 LEU A C 1
ATOM 3507 O O . LEU A 1 422 ? -16.578 -20.906 -18.609 1 98.56 422 LEU A O 1
ATOM 3511 N N . ARG A 1 423 ? -16.719 -22.812 -19.719 1 97.94 423 ARG A N 1
ATOM 3512 C CA . ARG A 1 423 ? -18.062 -23.141 -19.281 1 97.94 423 ARG A CA 1
ATOM 3513 C C . ARG A 1 423 ? -18.219 -22.906 -17.781 1 97.94 423 ARG A C 1
ATOM 3515 O O . ARG A 1 423 ? -19.188 -22.281 -17.344 1 97.94 423 ARG A O 1
ATOM 3522 N N . PRO A 1 424 ? -17.297 -23.359 -16.953 1 98 424 PRO A N 1
ATOM 3523 C CA . PRO A 1 424 ? -17.484 -23.172 -15.523 1 98 424 PRO A CA 1
ATOM 3524 C C . PRO A 1 424 ? -17.453 -21.703 -15.102 1 98 424 PRO A C 1
ATOM 3526 O O . PRO A 1 424 ? -18.031 -21.344 -14.086 1 98 424 PRO A O 1
ATOM 3529 N N . LEU A 1 425 ? -16.797 -20.844 -15.875 1 98.75 425 LEU A N 1
ATOM 3530 C CA . LEU A 1 425 ? -16.562 -19.453 -15.477 1 98.75 425 LEU A CA 1
ATOM 3531 C C . LEU A 1 425 ? -17.844 -18.641 -15.617 1 98.75 425 LEU A C 1
ATOM 3533 O O . LEU A 1 425 ? -18.031 -17.641 -14.898 1 98.75 425 LEU A O 1
ATOM 3537 N N . TYR A 1 426 ? -18.719 -19.047 -16.562 1 98.5 426 TYR A N 1
ATOM 3538 C CA . TYR A 1 426 ? -19.953 -18.281 -16.734 1 98.5 426 TYR A CA 1
ATOM 3539 C C . TYR A 1 426 ? -20.828 -18.359 -15.5 1 98.5 426 TYR A C 1
ATOM 3541 O O . TYR A 1 426 ? -21.344 -17.344 -15.031 1 98.5 426 TYR A O 1
ATOM 3549 N N . GLY A 1 427 ? -21 -19.594 -14.945 1 98.12 427 GLY A N 1
ATOM 3550 C CA . GLY A 1 427 ? -21.75 -19.734 -13.703 1 98.12 427 GLY A CA 1
ATOM 3551 C C . GLY A 1 427 ? -21.109 -18.984 -12.547 1 98.12 427 GLY A C 1
ATOM 3552 O O . GLY A 1 427 ? -21.812 -18.359 -11.742 1 98.12 427 GLY A O 1
ATOM 3553 N N . ARG A 1 428 ? -19.781 -19.047 -12.453 1 98.5 428 ARG A N 1
ATOM 3554 C CA . ARG A 1 428 ? -19.062 -18.344 -11.398 1 98.5 428 ARG A CA 1
ATOM 3555 C C . ARG A 1 428 ? -19.25 -16.828 -11.516 1 98.5 428 ARG A C 1
ATOM 3557 O O . ARG A 1 428 ? -19.391 -16.141 -10.508 1 98.5 428 ARG A O 1
ATOM 3564 N N . ALA A 1 429 ? -19.156 -16.297 -12.75 1 98.69 429 ALA A N 1
ATOM 3565 C CA . ALA A 1 429 ? -19.328 -14.875 -13 1 98.69 429 ALA A CA 1
ATOM 3566 C C . ALA A 1 429 ? -20.734 -14.406 -12.648 1 98.69 429 ALA A C 1
ATOM 3568 O O . ALA A 1 429 ? -20.906 -13.352 -12.039 1 98.69 429 ALA A O 1
ATOM 3569 N N . GLU A 1 430 ? -21.719 -15.18 -13.016 1 98.31 430 GLU A N 1
ATOM 3570 C CA . GLU A 1 430 ? -23.109 -14.82 -12.766 1 98.31 430 GLU A CA 1
ATOM 3571 C C . GLU A 1 430 ? -23.406 -14.758 -11.273 1 98.31 430 GLU A C 1
ATOM 3573 O O . GLU A 1 430 ? -24.125 -13.859 -10.812 1 98.31 430 GLU A O 1
ATOM 3578 N N . LYS A 1 431 ? -22.797 -15.672 -10.57 1 97.62 431 LYS A N 1
ATOM 3579 C CA . LYS A 1 431 ? -23.125 -15.805 -9.156 1 97.62 431 LYS A CA 1
ATOM 3580 C C . LYS A 1 431 ? -22.047 -15.203 -8.273 1 97.62 431 LYS A C 1
ATOM 3582 O O . LYS A 1 431 ? -22.188 -15.133 -7.055 1 97.62 431 LYS A O 1
ATOM 3587 N N . LEU A 1 432 ? -20.953 -14.75 -8.906 1 97.62 432 LEU A N 1
ATOM 3588 C CA . LEU A 1 432 ? -19.781 -14.273 -8.172 1 97.62 432 LEU A CA 1
ATOM 3589 C C . LEU A 1 432 ? -19.328 -15.305 -7.152 1 97.62 432 LEU A C 1
ATOM 3591 O O . LEU A 1 432 ? -19.172 -14.992 -5.969 1 97.62 432 LEU A O 1
ATOM 3595 N N . LEU A 1 433 ? -19.094 -16.5 -7.703 1 97.62 433 LEU A N 1
ATOM 3596 C CA . LEU A 1 433 ? -18.812 -17.656 -6.867 1 97.62 433 LEU A CA 1
ATOM 3597 C C . LEU A 1 433 ? -17.516 -18.328 -7.301 1 97.62 433 LEU A C 1
ATOM 3599 O O . LEU A 1 433 ? -17.5 -19.172 -8.211 1 97.62 433 LEU A O 1
ATOM 3603 N N . SER A 1 434 ? -16.422 -18.016 -6.617 1 97.94 434 SER A N 1
ATOM 3604 C CA . SER A 1 434 ? -15.172 -18.734 -6.832 1 97.94 434 SER A CA 1
ATOM 3605 C C . SER A 1 434 ? -15.18 -20.094 -6.137 1 97.94 434 SER A C 1
ATOM 3607 O O . SER A 1 434 ? -16.016 -20.344 -5.266 1 97.94 434 SER A O 1
ATOM 3609 N N . PRO A 1 435 ? -14.25 -20.969 -6.512 1 98.06 435 PRO A N 1
ATOM 3610 C CA . PRO A 1 435 ? -14.195 -22.266 -5.812 1 98.06 435 PRO A CA 1
ATOM 3611 C C . PRO A 1 435 ? -13.938 -22.109 -4.312 1 98.06 435 PRO A C 1
ATOM 3613 O O . PRO A 1 435 ? -14.477 -22.875 -3.512 1 98.06 435 PRO A O 1
ATOM 3616 N N . GLY A 1 436 ? -13.125 -21.156 -3.934 1 96.94 436 GLY A N 1
ATOM 3617 C CA . GLY A 1 436 ? -12.914 -20.891 -2.52 1 96.94 436 GLY A CA 1
ATOM 3618 C C . GLY A 1 436 ? -14.18 -20.469 -1.798 1 96.94 436 GLY A C 1
ATOM 3619 O O . GLY A 1 436 ? -14.445 -20.922 -0.683 1 96.94 436 GLY A O 1
ATOM 3620 N N . ARG A 1 437 ? -14.938 -19.594 -2.408 1 96.5 437 ARG A N 1
ATOM 3621 C CA . ARG A 1 437 ? -16.203 -19.156 -1.817 1 96.5 437 ARG A CA 1
ATOM 3622 C C . ARG A 1 437 ? -17.188 -20.312 -1.739 1 96.5 437 ARG A C 1
ATOM 3624 O O . ARG A 1 437 ? -17.906 -20.453 -0.743 1 96.5 437 ARG A O 1
ATOM 3631 N N . GLN A 1 438 ? -17.234 -21.062 -2.803 1 96.56 438 GLN A N 1
ATOM 3632 C CA . GLN A 1 438 ? -18.109 -22.234 -2.812 1 96.56 438 GLN A CA 1
ATOM 3633 C C . GLN A 1 438 ? -17.781 -23.172 -1.654 1 96.56 438 GLN A C 1
ATOM 3635 O O . GLN A 1 438 ? -18.672 -23.672 -0.973 1 96.56 438 GLN A O 1
ATOM 3640 N N . MET A 1 439 ? -16.578 -23.438 -1.477 1 96.19 439 MET A N 1
ATOM 3641 C CA . MET A 1 439 ? -16.125 -24.297 -0.393 1 96.19 439 MET A CA 1
ATOM 3642 C C . MET A 1 439 ? -16.484 -23.719 0.965 1 96.19 439 MET A C 1
ATOM 3644 O O . MET A 1 439 ? -17.016 -24.406 1.829 1 96.19 439 MET A O 1
ATOM 3648 N N . ALA A 1 440 ? -16.172 -22.422 1.172 1 95.19 440 ALA A N 1
ATOM 3649 C CA . ALA A 1 440 ? -16.453 -21.766 2.443 1 95.19 440 ALA A CA 1
ATOM 3650 C C . ALA A 1 440 ? -17.953 -21.812 2.77 1 95.19 440 ALA A C 1
ATOM 3652 O O . ALA A 1 440 ? -18.328 -22.188 3.879 1 95.19 440 ALA A O 1
ATOM 3653 N N . GLU A 1 441 ? -18.781 -21.469 1.815 1 94 441 GLU A N 1
ATOM 3654 C CA . GLU A 1 441 ? -20.234 -21.438 2.018 1 94 441 GLU A CA 1
ATOM 3655 C C . GLU A 1 441 ? -20.797 -22.844 2.166 1 94 441 GLU A C 1
ATOM 3657 O O . GLU A 1 441 ? -21.703 -23.078 2.963 1 94 441 GLU A O 1
ATOM 3662 N N . GLY A 1 442 ? -20.266 -23.781 1.375 1 94.75 442 GLY A N 1
ATOM 3663 C CA . GLY A 1 442 ? -20.719 -25.156 1.486 1 94.75 442 GLY A CA 1
ATOM 3664 C C . GLY A 1 442 ? -20.406 -25.781 2.838 1 94.75 442 GLY A C 1
ATOM 3665 O O . GLY A 1 442 ? -21.219 -26.516 3.387 1 94.75 442 GLY A O 1
ATOM 3666 N N . MET A 1 443 ? -19.281 -25.484 3.32 1 93.12 443 MET A N 1
ATOM 3667 C CA . MET A 1 443 ? -18.906 -26 4.629 1 93.12 443 MET A CA 1
ATOM 3668 C C . MET A 1 443 ? -19.797 -25.422 5.723 1 93.12 443 MET A C 1
ATOM 3670 O O . MET A 1 443 ? -20.141 -26.109 6.688 1 93.12 443 MET A O 1
ATOM 3674 N N . GLU A 1 444 ? -20.156 -24.203 5.59 1 91.88 444 GLU A N 1
ATOM 3675 C CA . GLU A 1 444 ? -21.094 -23.578 6.523 1 91.88 444 GLU A CA 1
ATOM 3676 C C . GLU A 1 444 ? -22.469 -24.25 6.453 1 91.88 444 GLU A C 1
ATOM 3678 O O . GLU A 1 444 ? -23.203 -24.25 7.434 1 91.88 444 GLU A O 1
ATOM 3683 N N . ASN A 1 445 ? -22.781 -24.797 5.328 1 94.38 445 ASN A N 1
ATOM 3684 C CA . ASN A 1 445 ? -24.094 -25.375 5.105 1 94.38 445 ASN A CA 1
ATOM 3685 C C . ASN A 1 445 ? -24.062 -26.906 5.238 1 94.38 445 ASN A C 1
ATOM 3687 O O . ASN A 1 445 ? -24.922 -27.594 4.684 1 94.38 445 ASN A O 1
ATOM 3691 N N . GLY A 1 446 ? -23.016 -27.422 5.801 1 94.75 446 GLY A N 1
ATOM 3692 C CA . GLY A 1 446 ? -23.078 -28.812 6.211 1 94.75 446 GLY A CA 1
ATOM 3693 C C . GLY A 1 446 ? -22.125 -29.703 5.422 1 94.75 446 GLY A C 1
ATOM 3694 O O . GLY A 1 446 ? -21.859 -30.844 5.816 1 94.75 446 GLY A O 1
ATOM 3695 N N . LYS A 1 447 ? -21.562 -29.266 4.301 1 96 447 LYS A N 1
ATOM 3696 C CA . LYS A 1 447 ? -20.547 -30.062 3.602 1 96 447 LYS A CA 1
ATOM 3697 C C . LYS A 1 447 ? -19.234 -30.094 4.379 1 96 447 LYS A C 1
ATOM 3699 O O . LYS A 1 447 ? -18.969 -29.188 5.172 1 96 447 LYS A O 1
ATOM 3704 N N . THR A 1 448 ? -18.531 -31.141 4.148 1 95.12 448 THR A N 1
ATOM 3705 C CA . THR A 1 448 ? -17.266 -31.281 4.863 1 95.12 448 THR A CA 1
ATOM 3706 C C . THR A 1 448 ? -16.078 -30.984 3.936 1 95.12 448 THR A C 1
ATOM 3708 O O . THR A 1 448 ? -16.25 -30.922 2.717 1 95.12 448 THR A O 1
ATOM 3711 N N . LEU A 1 449 ? -14.961 -30.75 4.574 1 93.75 449 LEU A N 1
ATOM 3712 C CA . LEU A 1 449 ? -13.734 -30.594 3.797 1 93.75 449 LEU A CA 1
ATOM 3713 C C . LEU A 1 449 ? -13.469 -31.828 2.945 1 93.75 449 LEU A C 1
ATOM 3715 O O . LEU A 1 449 ? -12.992 -31.719 1.815 1 93.75 449 LEU A O 1
ATOM 3719 N N . GLU A 1 450 ? -13.797 -33 3.463 1 95.94 450 GLU A N 1
ATOM 3720 C CA . GLU A 1 450 ? -13.625 -34.25 2.748 1 95.94 450 GLU A CA 1
ATOM 3721 C C . GLU A 1 450 ? -14.469 -34.281 1.473 1 95.94 450 GLU A C 1
ATOM 3723 O O . GLU A 1 450 ? -14.016 -34.781 0.437 1 95.94 450 GLU A O 1
ATOM 3728 N N . ASP A 1 451 ? -15.609 -33.75 1.587 1 97.19 451 ASP A N 1
ATOM 3729 C CA . ASP A 1 451 ? -16.469 -33.656 0.411 1 97.19 451 ASP A CA 1
ATOM 3730 C C . ASP A 1 451 ? -15.805 -32.844 -0.696 1 97.19 451 ASP A C 1
ATOM 3732 O O . ASP A 1 451 ? -15.828 -33.25 -1.864 1 97.19 451 ASP A O 1
ATOM 3736 N N . TYR A 1 452 ? -15.195 -31.781 -0.345 1 96.81 452 TYR A N 1
ATOM 3737 C CA . TYR A 1 452 ? -14.602 -30.891 -1.339 1 96.81 452 TYR A CA 1
ATOM 3738 C C . TYR A 1 452 ? -13.281 -31.438 -1.854 1 96.81 452 TYR A C 1
ATOM 3740 O O . TYR A 1 452 ? -12.93 -31.25 -3.021 1 96.81 452 TYR A O 1
ATOM 3748 N N . ILE A 1 453 ? -12.508 -32.125 -0.971 1 97.62 453 ILE A N 1
ATOM 3749 C CA . ILE A 1 453 ? -11.297 -32.781 -1.424 1 97.62 453 ILE A CA 1
ATOM 3750 C C . ILE A 1 453 ? -11.641 -33.75 -2.559 1 97.62 453 ILE A C 1
ATOM 3752 O O . ILE A 1 453 ? -10.977 -33.75 -3.6 1 97.62 453 ILE A O 1
ATOM 3756 N N . GLU A 1 454 ? -12.719 -34.5 -2.377 1 97.81 454 GLU A N 1
ATOM 3757 C CA . GLU A 1 454 ? -13.164 -35.469 -3.387 1 97.81 454 GLU A CA 1
ATOM 3758 C C . GLU A 1 454 ? -13.703 -34.75 -4.621 1 97.81 454 GLU A C 1
ATOM 3760 O O . GLU A 1 454 ? -13.344 -35.094 -5.75 1 97.81 454 GLU A O 1
ATOM 3765 N N . GLU A 1 455 ? -14.508 -33.812 -4.422 1 98.25 455 GLU A N 1
ATOM 3766 C CA . GLU A 1 455 ? -15.156 -33.094 -5.516 1 98.25 455 GLU A CA 1
ATOM 3767 C C . GLU A 1 455 ? -14.141 -32.375 -6.391 1 98.25 455 GLU A C 1
ATOM 3769 O O . GLU A 1 455 ? -14.195 -32.438 -7.617 1 98.25 455 GLU A O 1
ATOM 3774 N N . TYR A 1 456 ? -13.203 -31.656 -5.758 1 98.69 456 TYR A N 1
ATOM 3775 C CA . TYR A 1 456 ? -12.242 -30.859 -6.5 1 98.69 456 TYR A CA 1
ATOM 3776 C C . TYR A 1 456 ? -11.117 -31.719 -7.059 1 98.69 456 TYR A C 1
ATOM 3778 O O . TYR A 1 456 ? -10.328 -31.266 -7.883 1 98.69 456 TYR A O 1
ATOM 3786 N N . GLY A 1 457 ? -11.109 -32.969 -6.664 1 98.56 457 GLY A N 1
ATOM 3787 C CA . GLY A 1 457 ? -10.172 -33.938 -7.223 1 98.56 457 GLY A CA 1
ATOM 3788 C C . GLY A 1 457 ? -10.758 -34.75 -8.375 1 98.56 457 GLY A C 1
ATOM 3789 O O . GLY A 1 457 ? -10.039 -35.469 -9.055 1 98.56 457 GLY A O 1
ATOM 3790 N N . GLY A 1 458 ? -12.031 -34.5 -8.602 1 97.12 458 GLY A N 1
ATOM 3791 C CA . GLY A 1 458 ? -12.711 -35.25 -9.641 1 97.12 458 GLY A CA 1
ATOM 3792 C C . GLY A 1 458 ? -12.578 -34.656 -11.023 1 97.12 458 GLY A C 1
ATOM 3793 O O . GLY A 1 458 ? -12.578 -33.406 -11.156 1 97.12 458 GLY A O 1
ATOM 3794 N N . MET A 1 459 ? -12.391 -35.5 -12.07 1 92.88 459 MET A N 1
ATOM 3795 C CA . MET A 1 459 ? -12.32 -35.062 -13.461 1 92.88 459 MET A CA 1
ATOM 3796 C C . MET A 1 459 ? -13.711 -35.031 -14.086 1 92.88 459 MET A C 1
ATOM 3798 O O . MET A 1 459 ? -14.539 -35.906 -13.82 1 92.88 459 MET A O 1
ATOM 3802 N N . MET B 1 1 ? -23.984 9.445 -15.391 1 54.5 1 MET B N 1
ATOM 3803 C CA . MET B 1 1 ? -24.719 8.617 -14.445 1 54.5 1 MET B CA 1
ATOM 3804 C C . MET B 1 1 ? -25.359 9.469 -13.359 1 54.5 1 MET B C 1
ATOM 3806 O O . MET B 1 1 ? -24.766 10.445 -12.891 1 54.5 1 MET B O 1
ATOM 3810 N N . GLU B 1 2 ? -26.578 9.273 -13.172 1 72.38 2 GLU B N 1
ATOM 3811 C CA . GLU B 1 2 ? -27.281 10.039 -12.141 1 72.38 2 GLU B CA 1
ATOM 3812 C C . GLU B 1 2 ? -26.688 9.766 -10.758 1 72.38 2 GLU B C 1
ATOM 3814 O O . GLU B 1 2 ? -26.406 8.617 -10.414 1 72.38 2 GLU B O 1
ATOM 3819 N N . ARG B 1 3 ? -26.391 10.891 -10.047 1 81.88 3 ARG B N 1
ATOM 3820 C CA . ARG B 1 3 ? -25.844 10.789 -8.695 1 81.88 3 ARG B CA 1
ATOM 3821 C C . ARG B 1 3 ? -26.906 10.281 -7.723 1 81.88 3 ARG B C 1
ATOM 3823 O O . ARG B 1 3 ? -28.094 10.625 -7.844 1 81.88 3 ARG B O 1
ATOM 3830 N N . SER B 1 4 ? -26.406 9.375 -6.887 1 88.94 4 SER B N 1
ATOM 3831 C CA . SER B 1 4 ? -27.266 9.039 -5.75 1 88.94 4 SER B CA 1
ATOM 3832 C C . SER B 1 4 ? -27.469 10.242 -4.84 1 88.94 4 SER B C 1
ATOM 3834 O O . SER B 1 4 ? -26.828 11.273 -5.012 1 88.94 4 SER B O 1
ATOM 3836 N N . VAL B 1 5 ? -28.328 10.156 -3.881 1 93.56 5 VAL B N 1
ATOM 3837 C CA . VAL B 1 5 ? -28.609 11.227 -2.93 1 93.56 5 VAL B CA 1
ATOM 3838 C C . VAL B 1 5 ? -27.344 11.57 -2.15 1 93.56 5 VAL B C 1
ATOM 3840 O O . VAL B 1 5 ? -27.016 12.75 -1.975 1 93.56 5 VAL B O 1
ATOM 3843 N N . LEU B 1 6 ? -26.656 10.547 -1.717 1 95.56 6 LEU B N 1
ATOM 3844 C CA . LEU B 1 6 ? -25.438 10.773 -0.965 1 95.56 6 LEU B CA 1
ATOM 3845 C C . LEU B 1 6 ? -24.375 11.422 -1.844 1 95.56 6 LEU B C 1
ATOM 3847 O O . LEU B 1 6 ? -23.688 12.359 -1.416 1 95.56 6 LEU B O 1
ATOM 3851 N N . GLU B 1 7 ? -24.172 10.953 -3.072 1 96.12 7 GLU B N 1
ATOM 3852 C CA . GLU B 1 7 ? -23.188 11.531 -3.984 1 96.12 7 GLU B CA 1
ATOM 3853 C C . GLU B 1 7 ? -23.516 13 -4.277 1 96.12 7 GLU B C 1
ATOM 3855 O O . GLU B 1 7 ? -22.609 13.828 -4.355 1 96.12 7 GLU B O 1
ATOM 3860 N N . GLU B 1 8 ? -24.781 13.289 -4.406 1 97.62 8 GLU B N 1
ATOM 3861 C CA . GLU B 1 8 ? -25.188 14.664 -4.637 1 97.62 8 GLU B CA 1
ATOM 3862 C C . GLU B 1 8 ? -24.875 15.547 -3.434 1 97.62 8 GLU B C 1
ATOM 3864 O O . GLU B 1 8 ? -24.422 16.688 -3.594 1 97.62 8 GLU B O 1
ATOM 3869 N N . ALA B 1 9 ? -25.172 14.969 -2.254 1 98.12 9 ALA B N 1
ATOM 3870 C CA . ALA B 1 9 ? -24.859 15.711 -1.038 1 98.12 9 ALA B CA 1
ATOM 3871 C C . ALA B 1 9 ? -23.359 15.992 -0.933 1 98.12 9 ALA B C 1
ATOM 3873 O O . ALA B 1 9 ? -22.953 17.094 -0.554 1 98.12 9 ALA B O 1
ATOM 3874 N N . ILE B 1 10 ? -22.531 15.008 -1.246 1 98.31 10 ILE B N 1
ATOM 3875 C CA . ILE B 1 10 ? -21.078 15.164 -1.213 1 98.31 10 ILE B CA 1
ATOM 3876 C C . ILE B 1 10 ? -20.641 16.188 -2.262 1 98.31 10 ILE B C 1
ATOM 3878 O O . ILE B 1 10 ? -19.828 17.062 -1.985 1 98.31 10 ILE B O 1
ATOM 3882 N N . TYR B 1 11 ? -21.203 16.078 -3.469 1 98.19 11 TYR B N 1
ATOM 3883 C CA . TYR B 1 11 ? -20.906 17.016 -4.543 1 98.19 11 TYR B CA 1
ATOM 3884 C C . TYR B 1 11 ? -21.219 18.453 -4.125 1 98.19 11 TYR B C 1
ATOM 3886 O O . TYR B 1 11 ? -20.406 19.344 -4.316 1 98.19 11 TYR B O 1
ATOM 3894 N N . ASN B 1 12 ? -22.391 18.672 -3.523 1 98.25 12 ASN B N 1
ATOM 3895 C CA . ASN B 1 12 ? -22.828 19.984 -3.086 1 98.25 12 ASN B CA 1
ATOM 3896 C C . ASN B 1 12 ? -21.922 20.547 -1.987 1 98.25 12 ASN B C 1
ATOM 3898 O O . ASN B 1 12 ? -21.656 21.75 -1.947 1 98.25 12 ASN B O 1
ATOM 3902 N N . ARG B 1 13 ? -21.438 19.672 -1.192 1 97.94 13 ARG B N 1
ATOM 3903 C CA . ARG B 1 13 ? -20.672 20.109 -0.036 1 97.94 13 ARG B CA 1
ATOM 3904 C C . ARG B 1 13 ? -19.234 20.438 -0.428 1 97.94 13 ARG B C 1
ATOM 3906 O O . ARG B 1 13 ? -18.641 21.406 0.068 1 97.94 13 ARG B O 1
ATOM 3913 N N . TYR B 1 14 ? -18.656 19.625 -1.354 1 98.12 14 TYR B N 1
ATOM 3914 C CA . TYR B 1 14 ? -17.203 19.734 -1.517 1 98.12 14 TYR B CA 1
ATOM 3915 C C . TYR B 1 14 ? -16.844 20.281 -2.895 1 98.12 14 TYR B C 1
ATOM 3917 O O . TYR B 1 14 ? -15.789 20.891 -3.074 1 98.12 14 TYR B O 1
ATOM 3925 N N . ILE B 1 15 ? -17.75 20.094 -3.912 1 98.5 15 ILE B N 1
ATOM 3926 C CA . ILE B 1 15 ? -17.406 20.484 -5.273 1 98.5 15 ILE B CA 1
ATOM 3927 C C . ILE B 1 15 ? -18.047 21.828 -5.609 1 98.5 15 ILE B C 1
ATOM 3929 O O . ILE B 1 15 ? -17.391 22.719 -6.141 1 98.5 15 ILE B O 1
ATOM 3933 N N . VAL B 1 16 ? -19.297 22.047 -5.246 1 98.19 16 VAL B N 1
ATOM 3934 C CA . VAL B 1 16 ? -20.062 23.234 -5.621 1 98.19 16 VAL B CA 1
ATOM 3935 C C . VAL B 1 16 ? -19.344 24.484 -5.121 1 98.19 16 VAL B C 1
ATOM 3937 O O . VAL B 1 16 ? -19.234 25.469 -5.848 1 98.19 16 VAL B O 1
ATOM 3940 N N . PRO B 1 17 ? -18.797 24.453 -3.893 1 98 17 PRO B N 1
ATOM 3941 C CA . PRO B 1 17 ? -18.109 25.656 -3.414 1 98 17 PRO B CA 1
ATOM 3942 C C . PRO B 1 17 ? -16.906 26.031 -4.27 1 98 17 PRO B C 1
ATOM 3944 O O . PRO B 1 17 ? -16.438 27.172 -4.211 1 98 17 PRO B O 1
ATOM 3947 N N . THR B 1 18 ? -16.391 25.172 -5.043 1 97.69 18 THR B N 1
ATOM 3948 C CA . THR B 1 18 ? -15.203 25.438 -5.855 1 97.69 18 THR B CA 1
ATOM 3949 C C . THR B 1 18 ? -15.594 26.109 -7.168 1 97.69 18 THR B C 1
ATOM 3951 O O . THR B 1 18 ? -14.727 26.453 -7.977 1 97.69 18 THR B O 1
ATOM 3954 N N . ARG B 1 19 ? -16.828 26.359 -7.426 1 96.5 19 ARG B N 1
ATOM 3955 C CA . ARG B 1 19 ? -17.297 26.984 -8.656 1 96.5 19 ARG B CA 1
ATOM 3956 C C . ARG B 1 19 ? -17.047 28.484 -8.625 1 96.5 19 ARG B C 1
ATOM 3958 O O . ARG B 1 19 ? -17.078 29.156 -9.664 1 96.5 19 ARG B O 1
ATOM 3965 N N . ARG B 1 20 ? -16.828 28.953 -7.496 1 94.44 20 ARG B N 1
ATOM 3966 C CA . ARG B 1 20 ? -16.453 30.359 -7.406 1 94.44 20 ARG B CA 1
ATOM 3967 C C . ARG B 1 20 ? -15.055 30.594 -7.961 1 94.44 20 ARG B C 1
ATOM 3969 O O . ARG B 1 20 ? -14.211 29.703 -7.93 1 94.44 20 ARG B O 1
ATOM 3976 N N . LYS B 1 21 ? -14.875 31.812 -8.398 1 92.5 21 LYS B N 1
ATOM 3977 C CA . LYS B 1 21 ? -13.555 32.156 -8.93 1 92.5 21 LYS B CA 1
ATOM 3978 C C . LYS B 1 21 ? -12.5 32.125 -7.832 1 92.5 21 LYS B C 1
ATOM 3980 O O . LYS B 1 21 ? -12.742 32.594 -6.715 1 92.5 21 LYS B O 1
ATOM 3985 N N . ARG B 1 22 ? -11.375 31.562 -8.188 1 90.69 22 ARG B N 1
ATOM 3986 C CA . ARG B 1 22 ? -10.258 31.484 -7.25 1 90.69 22 ARG B CA 1
ATOM 3987 C C . ARG B 1 22 ? -9.695 32.875 -6.957 1 90.69 22 ARG B C 1
ATOM 3989 O O . ARG B 1 22 ? -9.531 33.688 -7.867 1 90.69 22 ARG B O 1
ATOM 3996 N N . THR B 1 23 ? -9.445 33.094 -5.711 1 91.38 23 THR B N 1
ATOM 3997 C CA . THR B 1 23 ? -8.742 34.312 -5.266 1 91.38 23 THR B CA 1
ATOM 3998 C C . THR B 1 23 ? -7.32 33.969 -4.828 1 91.38 23 THR B C 1
ATOM 4000 O O . THR B 1 23 ? -6.867 32.844 -4.996 1 91.38 23 THR B O 1
ATOM 4003 N N . HIS B 1 24 ? -6.594 35 -4.383 1 91.38 24 HIS B N 1
ATOM 4004 C CA . HIS B 1 24 ? -5.238 34.781 -3.887 1 91.38 24 HIS B CA 1
ATOM 4005 C C . HIS B 1 24 ? -5.219 34.656 -2.367 1 91.38 24 HIS B C 1
ATOM 4007 O O . HIS B 1 24 ? -4.152 34.656 -1.752 1 91.38 24 HIS B O 1
ATOM 4013 N N . LEU B 1 25 ? -6.402 34.5 -1.831 1 95.44 25 LEU B N 1
ATOM 4014 C CA . LEU B 1 25 ? -6.488 34.438 -0.376 1 95.44 25 LEU B CA 1
ATOM 4015 C C . LEU B 1 25 ? -5.809 33.156 0.151 1 95.44 25 LEU B C 1
ATOM 4017 O O . LEU B 1 25 ? -5.902 32.094 -0.467 1 95.44 25 LEU B O 1
ATOM 4021 N N . ALA B 1 26 ? -5.09 33.344 1.203 1 96.94 26 ALA B N 1
ATOM 4022 C CA . ALA B 1 26 ? -4.422 32.25 1.903 1 96.94 26 ALA B CA 1
ATOM 4023 C C . ALA B 1 26 ? -4.734 32.281 3.396 1 96.94 26 ALA B C 1
ATOM 4025 O O . ALA B 1 26 ? -4.816 33.344 3.998 1 96.94 26 ALA B O 1
ATOM 4026 N N . GLY B 1 27 ? -5.027 31.125 3.969 1 97.75 27 GLY B N 1
ATOM 4027 C CA . GLY B 1 27 ? -5.078 30.922 5.406 1 97.75 27 GLY B CA 1
ATOM 4028 C C . GLY B 1 27 ? -3.963 30.031 5.918 1 97.75 27 GLY B C 1
ATOM 4029 O O . GLY B 1 27 ? -3.648 29.016 5.305 1 97.75 27 GLY B O 1
ATOM 4030 N N . LEU B 1 28 ? -3.311 30.469 6.977 1 98.56 28 LEU B N 1
ATOM 4031 C CA . LEU B 1 28 ? -2.203 29.719 7.547 1 98.56 28 LEU B CA 1
ATOM 4032 C C . LEU B 1 28 ? -2.551 29.219 8.945 1 98.56 28 LEU B C 1
ATOM 4034 O O . LEU B 1 28 ? -3.277 29.891 9.688 1 98.56 28 LEU B O 1
ATOM 4038 N N . GLU B 1 29 ? -2.107 28.031 9.25 1 98.56 29 GLU B N 1
ATOM 4039 C CA . GLU B 1 29 ? -2.215 27.438 10.586 1 98.56 29 GLU B CA 1
ATOM 4040 C C . GLU B 1 29 ? -0.874 26.875 11.047 1 98.56 29 GLU B C 1
ATOM 4042 O O . GLU B 1 29 ? -0.271 26.047 10.359 1 98.56 29 GLU B O 1
ATOM 4047 N N . PHE B 1 30 ? -0.398 27.328 12.211 1 98.75 30 PHE B N 1
ATOM 4048 C CA . PHE B 1 30 ? 0.856 26.859 12.789 1 98.75 30 PHE B CA 1
ATOM 4049 C C . PHE B 1 30 ? 0.617 26.219 14.148 1 98.75 30 PHE B C 1
ATOM 4051 O O . PHE B 1 30 ? 0.062 26.844 15.047 1 98.75 30 PHE B O 1
ATOM 4058 N N . GLU B 1 31 ? 1 24.984 14.258 1 98.75 31 GLU B N 1
ATOM 4059 C CA . GLU B 1 31 ? 0.973 24.281 15.539 1 98.75 31 GLU B CA 1
ATOM 4060 C C . GLU B 1 31 ? 2.357 24.25 16.172 1 98.75 31 GLU B C 1
ATOM 4062 O O . GLU B 1 31 ? 3.264 23.578 15.688 1 98.75 31 GLU B O 1
ATOM 4067 N N . LEU B 1 32 ? 2.484 24.953 17.297 1 98.81 32 LEU B N 1
ATOM 4068 C CA . LEU B 1 32 ? 3.789 25.109 17.938 1 98.81 32 LEU B CA 1
ATOM 4069 C C . LEU B 1 32 ? 3.822 24.391 19.281 1 98.81 32 LEU B C 1
ATOM 4071 O O . LEU B 1 32 ? 3.016 24.672 20.172 1 98.81 32 LEU B O 1
ATOM 4075 N N . PRO B 1 33 ? 4.773 23.484 19.453 1 98.31 33 PRO B N 1
ATOM 4076 C CA . PRO B 1 33 ? 4.891 22.859 20.766 1 98.31 33 PRO B CA 1
ATOM 4077 C C . PRO B 1 33 ? 5.355 23.828 21.844 1 98.31 33 PRO B C 1
ATOM 4079 O O . PRO B 1 33 ? 6.211 24.672 21.594 1 98.31 33 PRO B O 1
ATOM 4082 N N . ILE B 1 34 ? 4.758 23.703 23.016 1 98.5 34 ILE B N 1
ATOM 4083 C CA . ILE B 1 34 ? 5.203 24.391 24.219 1 98.5 34 ILE B CA 1
ATOM 4084 C C . ILE B 1 34 ? 6.137 23.484 25.016 1 98.5 34 ILE B C 1
ATOM 4086 O O . ILE B 1 34 ? 5.812 22.312 25.266 1 98.5 34 ILE B O 1
ATOM 4090 N N . VAL B 1 35 ? 7.227 24.047 25.391 1 97.94 35 VAL B N 1
ATOM 4091 C CA . VAL B 1 35 ? 8.211 23.234 26.094 1 97.94 35 VAL B CA 1
ATOM 4092 C C . VAL B 1 35 ? 8.617 23.906 27.391 1 97.94 35 VAL B C 1
ATOM 4094 O O . VAL B 1 35 ? 8.703 25.141 27.453 1 97.94 35 VAL B O 1
ATOM 4097 N N . ASN B 1 36 ? 8.773 23.078 28.438 1 97.75 36 ASN B N 1
ATOM 4098 C CA . ASN B 1 36 ? 9.469 23.5 29.656 1 97.75 36 ASN B CA 1
ATOM 4099 C C . ASN B 1 36 ? 10.984 23.5 29.453 1 97.75 36 ASN B C 1
ATOM 4101 O O . ASN B 1 36 ? 11.562 22.5 29.031 1 97.75 36 ASN B O 1
ATOM 4105 N N . GLU B 1 37 ? 11.641 24.547 29.781 1 95.62 37 GLU B N 1
ATOM 4106 C CA . GLU B 1 37 ? 13.062 24.719 29.5 1 95.62 37 GLU B CA 1
ATOM 4107 C C . GLU B 1 37 ? 13.914 23.781 30.344 1 95.62 37 GLU B C 1
ATOM 4109 O O . GLU B 1 37 ? 15.055 23.484 30 1 95.62 37 GLU B O 1
ATOM 4114 N N . LYS B 1 38 ? 13.453 23.219 31.5 1 93.62 38 LYS B N 1
ATOM 4115 C CA . LYS B 1 38 ? 14.195 22.359 32.438 1 93.62 38 LYS B CA 1
ATOM 4116 C C . LYS B 1 38 ? 13.859 20.891 32.188 1 93.62 38 LYS B C 1
ATOM 4118 O O . LYS B 1 38 ? 14.039 20.047 33.062 1 93.62 38 LYS B O 1
ATOM 4123 N N . ASN B 1 39 ? 13.32 20.516 31.031 1 93.62 39 ASN B N 1
ATOM 4124 C CA . ASN B 1 39 ? 12.93 19.156 30.703 1 93.62 39 ASN B CA 1
ATOM 4125 C C . ASN B 1 39 ? 11.922 18.594 31.703 1 93.62 39 ASN B C 1
ATOM 4127 O O . ASN B 1 39 ? 12.086 17.469 32.188 1 93.62 39 ASN B O 1
ATOM 4131 N N . GLU B 1 40 ? 11.078 19.375 32.125 1 96.56 40 GLU B N 1
ATOM 4132 C CA . GLU B 1 40 ? 9.938 19.047 33 1 96.56 40 GLU B CA 1
ATOM 4133 C C . GLU B 1 40 ? 8.625 19.219 32.25 1 96.56 40 GLU B C 1
ATOM 4135 O O . GLU B 1 40 ? 8.594 19.781 31.141 1 96.56 40 GLU B O 1
ATOM 4140 N N . PRO B 1 41 ? 7.578 18.609 32.75 1 97.81 41 PRO B N 1
ATOM 4141 C CA . PRO B 1 41 ? 6.285 18.797 32.094 1 97.81 41 PRO B CA 1
ATOM 4142 C C . PRO B 1 41 ? 5.883 20.266 31.984 1 97.81 41 PRO B C 1
ATOM 4144 O O . PRO B 1 41 ? 6.176 21.062 32.875 1 97.81 41 PRO B O 1
ATOM 4147 N N . VAL B 1 42 ? 5.195 20.609 30.969 1 98.19 42 VAL B N 1
ATOM 4148 C CA . VAL B 1 42 ? 4.609 21.938 30.828 1 98.19 42 VAL B CA 1
ATOM 4149 C C . VAL B 1 42 ? 3.658 22.203 32 1 98.19 42 VAL B C 1
ATOM 4151 O O . VAL B 1 42 ? 2.83 21.359 32.344 1 98.19 42 VAL B O 1
ATOM 4154 N N . ASN B 1 43 ? 3.889 23.328 32.625 1 98.12 43 ASN B N 1
ATOM 4155 C CA . ASN B 1 43 ? 2.957 23.766 33.656 1 98.12 43 ASN B CA 1
ATOM 4156 C C . ASN B 1 43 ? 1.729 24.453 33.062 1 98.12 43 ASN B C 1
ATOM 4158 O O . ASN B 1 43 ? 1.796 25.609 32.656 1 98.12 43 ASN B O 1
ATOM 4162 N N . PHE B 1 44 ? 0.578 23.828 33.125 1 98.19 44 PHE B N 1
ATOM 4163 C CA . PHE B 1 44 ? -0.618 24.328 32.438 1 98.19 44 PHE B CA 1
ATOM 4164 C C . PHE B 1 44 ? -1.11 25.609 33.094 1 98.19 44 PHE B C 1
ATOM 4166 O O . PHE B 1 44 ? -1.743 26.438 32.438 1 98.19 44 PHE B O 1
ATOM 4173 N N . GLU B 1 45 ? -0.821 25.781 34.344 1 97.88 45 GLU B N 1
ATOM 4174 C CA . GLU B 1 45 ? -1.191 27.031 35 1 97.88 45 GLU B CA 1
ATOM 4175 C C . GLU B 1 45 ? -0.531 28.219 34.312 1 97.88 45 GLU B C 1
ATOM 4177 O O . GLU B 1 45 ? -1.123 29.297 34.219 1 97.88 45 GLU B O 1
ATOM 4182 N N . VAL B 1 46 ? 0.683 28.047 33.969 1 98.25 46 VAL B N 1
ATOM 4183 C CA . VAL B 1 46 ? 1.402 29.094 33.219 1 98.25 46 VAL B CA 1
ATOM 4184 C C . VAL B 1 46 ? 0.706 29.359 31.891 1 98.25 46 VAL B C 1
ATOM 4186 O O . VAL B 1 46 ? 0.545 30.516 31.5 1 98.25 46 VAL B O 1
ATOM 4189 N N . ILE B 1 47 ? 0.259 28.328 31.203 1 98.5 47 ILE B N 1
ATOM 4190 C CA . ILE B 1 47 ? -0.381 28.438 29.906 1 98.5 47 ILE B CA 1
ATOM 4191 C C . ILE B 1 47 ? -1.707 29.188 30.047 1 98.5 47 ILE B C 1
ATOM 4193 O O . ILE B 1 47 ? -2.023 30.062 29.234 1 98.5 47 ILE B O 1
ATOM 4197 N N . TYR B 1 48 ? -2.48 28.891 31.109 1 98.25 48 TYR B N 1
ATOM 4198 C CA . TYR B 1 48 ? -3.74 29.578 31.359 1 98.25 48 TYR B CA 1
ATOM 4199 C C . TYR B 1 48 ? -3.518 31.078 31.531 1 98.25 48 TYR B C 1
ATOM 4201 O O . TYR B 1 48 ? -4.223 31.891 30.938 1 98.25 48 TYR B O 1
ATOM 4209 N N . GLN B 1 49 ? -2.555 31.406 32.281 1 98.19 49 GLN B N 1
ATOM 4210 C CA . GLN B 1 49 ? -2.283 32.812 32.594 1 98.19 49 GLN B CA 1
ATOM 4211 C C . GLN B 1 49 ? -1.786 33.562 31.375 1 98.19 49 GLN B C 1
ATOM 4213 O O . GLN B 1 49 ? -2.227 34.688 31.109 1 98.19 49 GLN B O 1
ATOM 4218 N N . VAL B 1 50 ? -0.883 32.938 30.688 1 98.5 50 VAL B N 1
ATOM 4219 C CA . VAL B 1 50 ? -0.334 33.562 29.484 1 98.5 50 VAL B CA 1
ATOM 4220 C C . VAL B 1 50 ? -1.441 33.781 28.453 1 98.5 50 VAL B C 1
ATOM 4222 O O . VAL B 1 50 ? -1.469 34.781 27.766 1 98.5 50 VAL B O 1
ATOM 4225 N N . THR B 1 51 ? -2.363 32.844 28.344 1 98.56 51 THR B N 1
ATOM 4226 C CA . THR B 1 51 ? -3.492 32.938 27.422 1 98.56 51 THR B CA 1
ATOM 4227 C C . THR B 1 51 ? -4.387 34.094 27.781 1 98.56 51 THR B C 1
ATOM 4229 O O . THR B 1 51 ? -4.758 34.906 26.906 1 98.56 51 THR B O 1
ATOM 4232 N N . ASP B 1 52 ? -4.645 34.219 29.031 1 97.81 52 ASP B N 1
ATOM 4233 C CA . ASP B 1 52 ? -5.484 35.344 29.484 1 97.81 52 ASP B CA 1
ATOM 4234 C C . ASP B 1 52 ? -4.832 36.688 29.188 1 97.81 52 ASP B C 1
ATOM 4236 O O . ASP B 1 52 ? -5.496 37.594 28.703 1 97.81 52 ASP B O 1
ATOM 4240 N N . ARG B 1 53 ? -3.568 36.812 29.484 1 98.12 53 ARG B N 1
ATOM 4241 C CA . ARG B 1 53 ? -2.842 38.031 29.219 1 98.12 53 ARG B CA 1
ATOM 4242 C C . ARG B 1 53 ? -2.828 38.375 27.734 1 98.12 53 ARG B C 1
ATOM 4244 O O . ARG B 1 53 ? -2.971 39.531 27.344 1 98.12 53 ARG B O 1
ATOM 4251 N N . PHE B 1 54 ? -2.643 37.344 26.938 1 98.44 54 PHE B N 1
ATOM 4252 C CA . PHE B 1 54 ? -2.637 37.531 25.484 1 98.44 54 PHE B CA 1
ATOM 4253 C C . PHE B 1 54 ? -3.975 38.062 25 1 98.44 54 PHE B C 1
ATOM 4255 O O . PHE B 1 54 ? -4.02 39.031 24.203 1 98.44 54 PHE B O 1
ATOM 4262 N N . ILE B 1 55 ? -5.008 37.469 25.438 1 98 55 ILE B N 1
ATOM 4263 C CA . ILE B 1 55 ? -6.363 37.844 25.031 1 98 55 ILE B CA 1
ATOM 4264 C C . ILE B 1 55 ? -6.652 39.281 25.406 1 98 55 ILE B C 1
ATOM 4266 O O . ILE B 1 55 ? -7.223 40.031 24.609 1 98 55 ILE B O 1
ATOM 4270 N N . ASP B 1 56 ? -6.191 39.625 26.562 1 97.44 56 ASP B N 1
ATOM 4271 C CA . ASP B 1 56 ? -6.383 41 27.016 1 97.44 56 ASP B CA 1
ATOM 4272 C C . ASP B 1 56 ? -5.551 41.969 26.203 1 97.44 56 ASP B C 1
ATOM 4274 O O . ASP B 1 56 ? -6.043 43.031 25.797 1 97.44 56 ASP B O 1
ATOM 4278 N N . THR B 1 57 ? -4.332 41.625 26.031 1 98.19 57 THR B N 1
ATOM 4279 C CA . THR B 1 57 ? -3.389 42.531 25.359 1 98.19 57 THR B CA 1
ATOM 4280 C C . THR B 1 57 ? -3.826 42.781 23.922 1 98.19 57 THR B C 1
ATOM 4282 O O . THR B 1 57 ? -3.727 43.906 23.422 1 98.19 57 THR B O 1
ATOM 4285 N N . PHE B 1 58 ? -4.312 41.75 23.219 1 98.25 58 PHE B N 1
ATOM 4286 C CA . PHE B 1 58 ? -4.602 41.875 21.797 1 98.25 58 PHE B CA 1
ATOM 4287 C C . PHE B 1 58 ? -6.102 41.969 21.562 1 98.25 58 PHE B C 1
ATOM 4289 O O . PHE B 1 58 ? -6.547 42.031 20.406 1 98.25 58 PHE B O 1
ATOM 4296 N N . SER B 1 59 ? -6.922 41.938 22.656 1 97.69 59 SER B N 1
ATOM 4297 C CA . SER B 1 59 ? -8.375 42.094 22.625 1 97.69 59 SER B CA 1
ATOM 4298 C C . SER B 1 59 ? -9.039 41 21.797 1 97.69 59 SER B C 1
ATOM 4300 O O . SER B 1 59 ? -9.891 41.312 20.953 1 97.69 59 SER B O 1
ATOM 4302 N N . PHE B 1 60 ? -8.523 39.781 21.875 1 98.38 60 PHE B N 1
ATOM 4303 C CA . PHE B 1 60 ? -9.211 38.656 21.281 1 98.38 60 PHE B CA 1
ATOM 4304 C C . PHE B 1 60 ? -10.516 38.344 22.016 1 98.38 60 PHE B C 1
ATOM 4306 O O . PHE B 1 60 ? -10.664 38.688 23.188 1 98.38 60 PHE B O 1
ATOM 4313 N N . LEU B 1 61 ? -11.398 37.75 21.344 1 98 61 LEU B N 1
ATOM 4314 C CA . LEU B 1 61 ? -12.656 37.312 21.953 1 98 61 LEU B CA 1
ATOM 4315 C C . LEU B 1 61 ? -12.594 35.844 22.344 1 98 61 LEU B C 1
ATOM 4317 O O . LEU B 1 61 ? -12.141 35 21.578 1 98 61 LEU B O 1
ATOM 4321 N N . ASN B 1 62 ? -13.023 35.656 23.547 1 96.94 62 ASN B N 1
ATOM 4322 C CA . ASN B 1 62 ? -13.164 34.25 23.969 1 96.94 62 ASN B CA 1
ATOM 4323 C C . ASN B 1 62 ? -14.219 33.531 23.156 1 96.94 62 ASN B C 1
ATOM 4325 O O . ASN B 1 62 ? -15.352 34 23.016 1 96.94 62 ASN B O 1
ATOM 4329 N N . VAL B 1 63 ? -13.883 32.406 22.609 1 96.38 63 VAL B N 1
ATOM 4330 C CA . VAL B 1 63 ? -14.812 31.609 21.812 1 96.38 63 VAL B CA 1
ATOM 4331 C C . VAL B 1 63 ? -15.188 30.328 22.562 1 96.38 63 VAL B C 1
ATOM 4333 O O . VAL B 1 63 ? -16.344 29.906 22.531 1 96.38 63 VAL B O 1
ATOM 4336 N N . SER B 1 64 ? -14.188 29.641 23.172 1 95.81 64 SER B N 1
ATOM 4337 C CA . SER B 1 64 ? -14.469 28.391 23.859 1 95.81 64 SER B CA 1
ATOM 4338 C C . SER B 1 64 ? -13.656 28.266 25.141 1 95.81 64 SER B C 1
ATOM 4340 O O . SER B 1 64 ? -12.5 28.688 25.203 1 95.81 64 SER B O 1
ATOM 4342 N N . ARG B 1 65 ? -14.266 27.688 26.141 1 96.75 65 ARG B N 1
ATOM 4343 C CA . ARG B 1 65 ? -13.648 27.297 27.406 1 96.75 65 ARG B CA 1
ATOM 4344 C C . ARG B 1 65 ? -13.773 25.797 27.641 1 96.75 65 ARG B C 1
ATOM 4346 O O . ARG B 1 65 ? -14.727 25.172 27.172 1 96.75 65 ARG B O 1
ATOM 4353 N N . ASP B 1 66 ? -12.766 25.297 28.281 1 96.62 66 ASP B N 1
ATOM 4354 C CA . ASP B 1 66 ? -12.852 23.875 28.625 1 96.62 66 ASP B CA 1
ATOM 4355 C C . ASP B 1 66 ? -13.742 23.672 29.844 1 96.62 66 ASP B C 1
ATOM 4357 O O . ASP B 1 66 ? -14.383 24.609 30.328 1 96.62 66 ASP B O 1
ATOM 4361 N N . ASP B 1 67 ? -13.883 22.469 30.297 1 94.38 67 ASP B N 1
ATOM 4362 C CA . ASP B 1 67 ? -14.797 22.141 31.391 1 94.38 67 ASP B CA 1
ATOM 4363 C C . ASP B 1 67 ? -14.344 22.797 32.688 1 94.38 67 ASP B C 1
ATOM 4365 O O . ASP B 1 67 ? -15.125 22.891 33.656 1 94.38 67 ASP B O 1
ATOM 4369 N N . ASN B 1 68 ? -13.094 23.172 32.812 1 96.19 68 ASN B N 1
ATOM 4370 C CA . ASN B 1 68 ? -12.57 23.844 33.969 1 96.19 68 ASN B CA 1
ATOM 4371 C C . ASN B 1 68 ? -12.555 25.359 33.812 1 96.19 68 ASN B C 1
ATOM 4373 O O . ASN B 1 68 ? -11.891 26.062 34.562 1 96.19 68 ASN B O 1
ATOM 4377 N N . GLU B 1 69 ? -13.062 25.797 32.75 1 96.69 69 GLU B N 1
ATOM 4378 C CA . GLU B 1 69 ? -13.328 27.203 32.5 1 96.69 69 GLU B CA 1
ATOM 4379 C C . GLU B 1 69 ? -12.07 27.938 32 1 96.69 69 GLU B C 1
ATOM 4381 O O . GLU B 1 69 ? -11.984 29.156 32.094 1 96.69 69 GLU B O 1
ATOM 4386 N N . HIS B 1 70 ? -11.117 27.219 31.516 1 97.38 70 HIS B N 1
ATOM 4387 C CA . HIS B 1 70 ? -9.953 27.828 30.875 1 97.38 70 HIS B CA 1
ATOM 4388 C C . HIS B 1 70 ? -10.188 28.031 29.391 1 97.38 70 HIS B C 1
ATOM 4390 O O . HIS B 1 70 ? -10.797 27.188 28.734 1 97.38 70 HIS B O 1
ATOM 4396 N N . ILE B 1 71 ? -9.758 29.172 28.922 1 97.19 71 ILE B N 1
ATOM 4397 C CA . ILE B 1 71 ? -9.938 29.5 27.516 1 97.19 71 ILE B CA 1
ATOM 4398 C C . ILE B 1 71 ? -8.992 28.641 26.656 1 97.19 71 ILE B C 1
ATOM 4400 O O . ILE B 1 71 ? -7.777 28.656 26.875 1 97.19 71 ILE B O 1
ATOM 4404 N N . TYR B 1 72 ? -9.57 27.906 25.672 1 97.31 72 TYR B N 1
ATOM 4405 C CA . TYR B 1 72 ? -8.68 27.141 24.797 1 97.31 72 TYR B CA 1
ATOM 4406 C C . TYR B 1 72 ? -8.867 27.531 23.344 1 97.31 72 TYR B C 1
ATOM 4408 O O . TYR B 1 72 ? -8.195 27 22.453 1 97.31 72 TYR B O 1
ATOM 4416 N N . LEU B 1 73 ? -9.773 28.5 23.062 1 97.94 73 LEU B N 1
ATOM 4417 C CA . LEU B 1 73 ? -9.953 29.078 21.734 1 97.94 73 LEU B CA 1
ATOM 4418 C C . LEU B 1 73 ? -10.383 30.531 21.828 1 97.94 73 LEU B C 1
ATOM 4420 O O . LEU B 1 73 ? -11.367 30.859 22.5 1 97.94 73 LEU B O 1
ATOM 4424 N N . ALA B 1 74 ? -9.672 31.422 21.234 1 98.56 74 ALA B N 1
ATOM 4425 C CA . ALA B 1 74 ? -9.984 32.844 21.125 1 98.56 74 ALA B CA 1
ATOM 4426 C C . ALA B 1 74 ? -9.75 33.344 19.703 1 98.56 74 ALA B C 1
ATOM 4428 O O . ALA B 1 74 ? -8.938 32.781 18.969 1 98.56 74 ALA B O 1
ATOM 4429 N N . VAL B 1 75 ? -10.531 34.344 19.281 1 98.56 75 VAL B N 1
ATOM 4430 C CA . VAL B 1 75 ? -10.445 34.844 17.906 1 98.56 75 VAL B CA 1
ATOM 4431 C C . VAL B 1 75 ? -10.453 36.375 17.891 1 98.56 75 VAL B C 1
ATOM 4433 O O . VAL B 1 75 ? -11.125 37 18.719 1 98.56 75 VAL B O 1
ATOM 4436 N N . ASP B 1 76 ? -9.688 36.906 17.047 1 98.44 76 ASP B N 1
ATOM 4437 C CA . ASP B 1 76 ? -9.781 38.344 16.766 1 98.44 76 ASP B CA 1
ATOM 4438 C C . ASP B 1 76 ? -10.93 38.625 15.805 1 98.44 76 ASP B C 1
ATOM 4440 O O . ASP B 1 76 ? -10.945 38.125 14.68 1 98.44 76 ASP B O 1
ATOM 4444 N N . ASP B 1 77 ? -11.852 39.406 16.172 1 96.31 77 ASP B N 1
ATOM 4445 C CA . ASP B 1 77 ? -13.07 39.625 15.391 1 96.31 77 ASP B CA 1
ATOM 4446 C C . ASP B 1 77 ? -12.789 40.5 14.164 1 96.31 77 ASP B C 1
ATOM 4448 O O . ASP B 1 77 ? -13.578 40.531 13.219 1 96.31 77 ASP B O 1
ATOM 4452 N N . LYS B 1 78 ? -11.758 41.25 14.141 1 96.56 78 LYS B N 1
ATOM 4453 C CA . LYS B 1 78 ? -11.422 42.094 13.016 1 96.56 78 LYS B CA 1
ATOM 4454 C C . LYS B 1 78 ? -10.664 41.344 11.938 1 96.56 78 LYS B C 1
ATOM 4456 O O . LYS B 1 78 ? -11.008 41.406 10.758 1 96.56 78 LYS B O 1
ATOM 4461 N N . THR B 1 79 ? -9.641 40.562 12.344 1 96.88 79 THR B N 1
ATOM 4462 C CA . THR B 1 79 ? -8.766 39.906 11.383 1 96.88 79 THR B CA 1
ATOM 4463 C C . THR B 1 79 ? -9.211 38.438 11.148 1 96.88 79 THR B C 1
ATOM 4465 O O . THR B 1 79 ? -8.883 37.844 10.117 1 96.88 79 THR B O 1
ATOM 4468 N N . GLY B 1 80 ? -9.914 37.875 12.062 1 97.81 80 GLY B N 1
ATOM 4469 C CA . GLY B 1 80 ? -10.25 36.469 12 1 97.81 80 GLY B CA 1
ATOM 4470 C C . GLY B 1 80 ? -9.148 35.562 12.523 1 97.81 80 GLY B C 1
ATOM 4471 O O . GLY B 1 80 ? -9.258 34.344 12.445 1 97.81 80 GLY B O 1
ATOM 4472 N N . ASP B 1 81 ? -8.086 36.156 13.102 1 98.69 81 ASP B N 1
ATOM 4473 C CA . ASP B 1 81 ? -6.992 35.344 13.656 1 98.69 81 ASP B CA 1
ATOM 4474 C C . ASP B 1 81 ? -7.457 34.562 14.875 1 98.69 81 ASP B C 1
ATOM 4476 O O . ASP B 1 81 ? -8.242 35.062 15.68 1 98.69 81 ASP B O 1
ATOM 4480 N N . GLY B 1 82 ? -6.973 33.312 14.945 1 98.44 82 GLY B N 1
ATOM 4481 C CA . GLY B 1 82 ? -7.332 32.469 16.062 1 98.44 82 GLY B CA 1
ATOM 4482 C C . GLY B 1 82 ? -6.137 31.984 16.875 1 98.44 82 GLY B C 1
ATOM 4483 O O . GLY B 1 82 ? -5.074 31.719 16.312 1 98.44 82 GLY B O 1
ATOM 4484 N N . LEU B 1 83 ? -6.262 31.938 18.188 1 98.56 83 LEU B N 1
ATOM 4485 C CA . LEU B 1 83 ? -5.375 31.25 19.125 1 98.56 83 LEU B CA 1
ATOM 4486 C C . LEU B 1 83 ? -6.082 30.078 19.781 1 98.56 83 LEU B C 1
ATOM 4488 O O . LEU B 1 83 ? -7.168 30.234 20.344 1 98.56 83 LEU B O 1
ATOM 4492 N N . SER B 1 84 ? -5.469 28.906 19.672 1 98.25 84 SER B N 1
ATOM 4493 C CA . SER B 1 84 ? -6.09 27.719 20.234 1 98.25 84 SER B CA 1
ATOM 4494 C C . SER B 1 84 ? -5.039 26.734 20.734 1 98.25 84 SER B C 1
ATOM 4496 O O . SER B 1 84 ? -3.84 26.922 20.516 1 98.25 84 SER B O 1
ATOM 4498 N N . TYR B 1 85 ? -5.418 25.75 21.5 1 97.12 85 TYR B N 1
ATOM 4499 C CA . TYR B 1 85 ? -4.531 24.688 21.984 1 97.12 85 TYR B CA 1
ATOM 4500 C C . TYR B 1 85 ? -4.898 23.344 21.375 1 97.12 85 TYR B C 1
ATOM 4502 O O . TYR B 1 85 ? -4.477 22.297 21.875 1 97.12 85 TYR B O 1
ATOM 4510 N N . ASP B 1 86 ? -5.352 23.359 20.234 1 85.38 86 ASP B N 1
ATOM 4511 C CA . ASP B 1 86 ? -5.719 22.156 19.5 1 85.38 86 ASP B CA 1
ATOM 4512 C C . ASP B 1 86 ? -6.215 21.062 20.438 1 85.38 86 ASP B C 1
ATOM 4514 O O . ASP B 1 86 ? -7.145 21.281 21.219 1 85.38 86 ASP B O 1
ATOM 4518 N N . CYS B 1 87 ? -5.379 19.906 20.578 1 92.81 87 CYS B N 1
ATOM 4519 C CA . CYS B 1 87 ? -5.816 18.75 21.359 1 92.81 87 CYS B CA 1
ATOM 4520 C C . CYS B 1 87 ? -5.297 18.844 22.797 1 92.81 87 CYS B C 1
ATOM 4522 O O . CYS B 1 87 ? -5.824 18.172 23.688 1 92.81 87 CYS B O 1
ATOM 4524 N N . SER B 1 88 ? -4.285 19.719 23.031 1 97.19 88 SER B N 1
ATOM 4525 C CA . SER B 1 88 ? -3.639 19.766 24.328 1 97.19 88 SER B CA 1
ATOM 4526 C C . SER B 1 88 ? -3.008 21.125 24.594 1 97.19 88 SER B C 1
ATOM 4528 O O . SER B 1 88 ? -2.586 21.812 23.672 1 97.19 88 SER B O 1
ATOM 4530 N N . TYR B 1 89 ? -2.906 21.406 25.906 1 98.06 89 TYR B N 1
ATOM 4531 C CA . TYR B 1 89 ? -2.242 22.641 26.297 1 98.06 89 TYR B CA 1
ATOM 4532 C C . TYR B 1 89 ? -0.732 22.531 26.125 1 98.06 89 TYR B C 1
ATOM 4534 O O . TYR B 1 89 ? 0.006 23.469 26.438 1 98.06 89 TYR B O 1
ATOM 4542 N N . ASN B 1 90 ? -0.297 21.438 25.516 1 98.06 90 ASN B N 1
ATOM 4543 C CA . ASN B 1 90 ? 1.103 21.266 25.141 1 98.06 90 ASN B CA 1
ATOM 4544 C C . ASN B 1 90 ? 1.395 21.875 23.766 1 98.06 90 ASN B C 1
ATOM 4546 O O . ASN B 1 90 ? 2.555 21.984 23.359 1 98.06 90 ASN B O 1
ATOM 4550 N N . THR B 1 91 ? 0.39 22.297 23 1 98.38 91 THR B N 1
ATOM 4551 C CA . THR B 1 91 ? 0.549 22.797 21.641 1 98.38 91 THR B CA 1
ATOM 4552 C C . THR B 1 91 ? -0.254 24.078 21.438 1 98.38 91 THR B C 1
ATOM 4554 O O . THR B 1 91 ? -1.476 24.094 21.609 1 98.38 91 THR B O 1
ATOM 4557 N N . LEU B 1 92 ? 0.393 25.141 21.141 1 98.62 92 LEU B N 1
ATOM 4558 C CA . LEU B 1 92 ? -0.273 26.375 20.781 1 98.62 92 LEU B CA 1
ATOM 4559 C C . LEU B 1 92 ? -0.47 26.484 19.266 1 98.62 92 LEU B C 1
ATOM 4561 O O . LEU B 1 92 ? 0.471 26.266 18.5 1 98.62 92 LEU B O 1
ATOM 4565 N N . GLU B 1 93 ? -1.656 26.719 18.812 1 98.69 93 GLU B N 1
ATOM 4566 C CA . GLU B 1 93 ? -1.955 26.844 17.391 1 98.69 93 GLU B CA 1
ATOM 4567 C C . GLU B 1 93 ? -2.398 28.266 17.047 1 98.69 93 GLU B C 1
ATOM 4569 O O . GLU B 1 93 ? -3.314 28.797 17.672 1 98.69 93 GLU B O 1
ATOM 4574 N N . PHE B 1 94 ? -1.757 28.875 16.172 1 98.69 94 PHE B N 1
ATOM 4575 C CA . PHE B 1 94 ? -2.25 30.062 15.508 1 98.69 94 PHE B CA 1
ATOM 4576 C C . PHE B 1 94 ? -2.969 29.719 14.211 1 98.69 94 PHE B C 1
ATOM 4578 O O . PHE B 1 94 ? -2.428 29 13.367 1 98.69 94 PHE B O 1
ATOM 4585 N N . SER B 1 95 ? -4.152 30.141 14.039 1 98.25 95 SER B N 1
ATOM 4586 C CA . SER B 1 95 ? -4.902 30.062 12.797 1 98.25 95 SER B CA 1
ATOM 4587 C C . SER B 1 95 ? -5.238 31.453 12.273 1 98.25 95 SER B C 1
ATOM 4589 O O . SER B 1 95 ? -6.109 32.125 12.82 1 98.25 95 SER B O 1
ATOM 4591 N N . PHE B 1 96 ? -4.727 31.844 11.227 1 98.5 96 PHE B N 1
ATOM 4592 C CA . PHE B 1 96 ? -4.832 33.25 10.797 1 98.5 96 PHE B CA 1
ATOM 4593 C C . PHE B 1 96 ? -6.039 33.438 9.891 1 98.5 96 PHE B C 1
ATOM 4595 O O . PHE B 1 96 ? -6.375 32.562 9.094 1 98.5 96 PHE B O 1
ATOM 4602 N N . GLY B 1 97 ? -6.691 34.562 10.047 1 97.19 97 GLY B N 1
ATOM 4603 C CA . GLY B 1 97 ? -7.66 34.969 9.047 1 97.19 97 GLY B CA 1
ATOM 4604 C C . GLY B 1 97 ? -7.055 35.125 7.66 1 97.19 97 GLY B C 1
ATOM 4605 O O . GLY B 1 97 ? -5.863 35.406 7.527 1 97.19 97 GLY B O 1
ATOM 4606 N N . LYS B 1 98 ? -7.844 35 6.637 1 95.69 98 LYS B N 1
ATOM 4607 C CA . LYS B 1 98 ? -7.352 34.938 5.266 1 95.69 98 LYS B CA 1
ATOM 4608 C C . LYS B 1 98 ? -6.875 36.312 4.797 1 95.69 98 LYS B C 1
ATOM 4610 O O . LYS B 1 98 ? -7.469 37.344 5.148 1 95.69 98 LYS B O 1
ATOM 4615 N N . GLU B 1 99 ? -5.801 36.312 4.113 1 97.06 99 GLU B N 1
ATOM 4616 C CA . GLU B 1 99 ? -5.199 37.469 3.475 1 97.06 99 GLU B CA 1
ATOM 4617 C C . GLU B 1 99 ? -4.648 37.125 2.094 1 97.06 99 GLU B C 1
ATOM 4619 O O . GLU B 1 99 ? -4.281 36 1.838 1 97.06 99 GLU B O 1
ATOM 4624 N N . GLU B 1 100 ? -4.652 38.062 1.239 1 97.19 100 GLU B N 1
ATOM 4625 C CA . GLU B 1 100 ? -4.039 37.875 -0.07 1 97.19 100 GLU B CA 1
ATOM 4626 C C . GLU B 1 100 ? -2.518 37.906 0.022 1 97.19 100 GLU B C 1
ATOM 4628 O O . GLU B 1 100 ? -1.835 37.094 -0.612 1 97.19 100 GLU B O 1
ATOM 4633 N N . ASP B 1 101 ? -2.01 38.844 0.804 1 98.19 101 ASP B N 1
ATOM 4634 C CA . ASP B 1 101 ? -0.575 39.031 0.983 1 98.19 101 ASP B CA 1
ATOM 4635 C C . ASP B 1 101 ? -0.072 38.312 2.232 1 98.19 101 ASP B C 1
ATOM 4637 O O . ASP B 1 101 ? -0.356 38.75 3.355 1 98.19 101 ASP B O 1
ATOM 4641 N N . MET B 1 102 ? 0.757 37.344 2.098 1 98.31 102 MET B N 1
ATOM 4642 C CA . MET B 1 102 ? 1.228 36.531 3.225 1 98.31 102 MET B CA 1
ATOM 4643 C C . MET B 1 102 ? 2.189 37.344 4.098 1 98.31 102 MET B C 1
ATOM 4645 O O . MET B 1 102 ? 2.434 36.969 5.25 1 98.31 102 MET B O 1
ATOM 4649 N N . ASN B 1 103 ? 2.76 38.469 3.562 1 98.62 103 ASN B N 1
ATOM 4650 C CA . ASN B 1 103 ? 3.557 39.344 4.41 1 98.62 103 ASN B CA 1
ATOM 4651 C C . ASN B 1 103 ? 2.727 39.906 5.551 1 98.62 103 ASN B C 1
ATOM 4653 O O . ASN B 1 103 ? 3.244 40.156 6.645 1 98.62 103 ASN B O 1
ATOM 4657 N N . VAL B 1 104 ? 1.486 40.188 5.277 1 98.62 104 VAL B N 1
ATOM 4658 C CA . VAL B 1 104 ? 0.583 40.688 6.305 1 98.62 104 VAL B CA 1
ATOM 4659 C C . VAL B 1 104 ? 0.379 39.625 7.383 1 98.62 104 VAL B C 1
ATOM 4661 O O . VAL B 1 104 ? 0.428 39.938 8.578 1 98.62 104 VAL B O 1
ATOM 4664 N N . LEU B 1 105 ? 0.168 38.375 6.969 1 98.56 105 LEU B N 1
ATOM 4665 C CA . LEU B 1 105 ? 0.017 37.281 7.906 1 98.56 105 LEU B CA 1
ATOM 4666 C C . LEU B 1 105 ? 1.279 37.094 8.742 1 98.56 105 LEU B C 1
ATOM 4668 O O . LEU B 1 105 ? 1.2 36.844 9.945 1 98.56 105 LEU B O 1
ATOM 4672 N N . TYR B 1 106 ? 2.443 37.219 8.07 1 98.62 106 TYR B N 1
ATOM 4673 C CA . TYR B 1 106 ? 3.713 37.062 8.773 1 98.62 106 TYR B CA 1
ATOM 4674 C C . TYR B 1 106 ? 3.883 38.156 9.828 1 98.62 106 TYR B C 1
ATOM 4676 O O . TYR B 1 106 ? 4.363 37.906 10.93 1 98.62 106 TYR B O 1
ATOM 4684 N N . LYS B 1 107 ? 3.529 39.375 9.523 1 98.44 107 LYS B N 1
ATOM 4685 C CA . LYS B 1 107 ? 3.615 40.469 10.484 1 98.44 107 LYS B CA 1
ATOM 4686 C C . LYS B 1 107 ? 2.748 40.188 11.711 1 98.44 107 LYS B C 1
ATOM 4688 O O . LYS B 1 107 ? 3.174 40.406 12.844 1 98.44 107 LYS B O 1
ATOM 4693 N N . ARG B 1 108 ? 1.534 39.75 11.469 1 98.56 108 ARG B N 1
ATOM 4694 C CA . ARG B 1 108 ? 0.65 39.406 12.578 1 98.56 108 ARG B CA 1
ATOM 4695 C C . ARG B 1 108 ? 1.227 38.25 13.406 1 98.56 108 ARG B C 1
ATOM 4697 O O . ARG B 1 108 ? 1.206 38.312 14.641 1 98.56 108 ARG B O 1
ATOM 4704 N N . PHE B 1 109 ? 1.782 37.312 12.766 1 98.69 109 PHE B N 1
ATOM 4705 C CA . PHE B 1 109 ? 2.426 36.188 13.445 1 98.69 109 PHE B CA 1
ATOM 4706 C C . PHE B 1 109 ? 3.535 36.688 14.367 1 98.69 109 PHE B C 1
ATOM 4708 O O . PHE B 1 109 ? 3.607 36.281 15.531 1 98.69 109 PHE B O 1
ATOM 4715 N N . CYS B 1 110 ? 4.414 37.5 13.789 1 98.62 110 CYS B N 1
ATOM 4716 C CA . CYS B 1 110 ? 5.547 38 14.555 1 98.62 110 CYS B CA 1
ATOM 4717 C C . CYS B 1 110 ? 5.078 38.719 15.82 1 98.62 110 CYS B C 1
ATOM 4719 O O . CYS B 1 110 ? 5.672 38.562 16.891 1 98.62 110 CYS B O 1
ATOM 4721 N N . GLN B 1 111 ? 4.012 39.438 15.664 1 98.44 111 GLN B N 1
ATOM 4722 C CA . GLN B 1 111 ? 3.477 40.156 16.812 1 98.44 111 GLN B CA 1
ATOM 4723 C C . GLN B 1 111 ? 2.996 39.188 17.891 1 98.44 111 GLN B C 1
ATOM 4725 O O . GLN B 1 111 ? 3.369 39.312 19.062 1 98.44 111 GLN B O 1
ATOM 4730 N N . TYR B 1 112 ? 2.189 38.25 17.5 1 98.75 112 TYR B N 1
ATOM 4731 C CA . TYR B 1 112 ? 1.634 37.281 18.453 1 98.75 112 TYR B CA 1
ATOM 4732 C C . TYR B 1 112 ? 2.732 36.406 19.062 1 98.75 112 TYR B C 1
ATOM 4734 O O . TYR B 1 112 ? 2.777 36.219 20.266 1 98.75 112 TYR B O 1
ATOM 4742 N N . TYR B 1 113 ? 3.605 35.938 18.234 1 98.75 113 TYR B N 1
ATOM 4743 C CA . TYR B 1 113 ? 4.645 35 18.656 1 98.75 113 TYR B CA 1
ATOM 4744 C C . TYR B 1 113 ? 5.602 35.656 19.641 1 98.75 113 TYR B C 1
ATOM 4746 O O . TYR B 1 113 ? 5.941 35.062 20.672 1 98.75 113 TYR B O 1
ATOM 4754 N N . THR B 1 114 ? 6.059 36.875 19.281 1 98.56 114 THR B N 1
ATOM 4755 C CA . THR B 1 114 ? 7.004 37.562 20.141 1 98.56 114 THR B CA 1
ATOM 4756 C C . THR B 1 114 ? 6.41 37.812 21.531 1 98.56 114 THR B C 1
ATOM 4758 O O . THR B 1 114 ? 7.09 37.625 22.531 1 98.56 114 THR B O 1
ATOM 4761 N N . TYR B 1 115 ? 5.168 38.188 21.547 1 98.75 115 TYR B N 1
ATOM 4762 C CA . TYR B 1 115 ? 4.504 38.438 22.812 1 98.75 115 TYR B CA 1
ATOM 4763 C C . TYR B 1 115 ? 4.414 37.156 23.641 1 98.75 115 TYR B C 1
ATOM 4765 O O . TYR B 1 115 ? 4.809 37.156 24.812 1 98.75 115 TYR B O 1
ATOM 4773 N N . ILE B 1 116 ? 3.924 36.062 23.078 1 98.62 116 ILE B N 1
ATOM 4774 C CA . ILE B 1 116 ? 3.705 34.812 23.797 1 98.62 116 ILE B CA 1
ATOM 4775 C C . ILE B 1 116 ? 5.047 34.25 24.234 1 98.62 116 ILE B C 1
ATOM 4777 O O . ILE B 1 116 ? 5.176 33.75 25.359 1 98.62 116 ILE B O 1
ATOM 4781 N N . GLN B 1 117 ? 6.004 34.281 23.297 1 98.56 117 GLN B N 1
ATOM 4782 C CA . GLN B 1 117 ? 7.324 33.75 23.625 1 98.56 117 GLN B CA 1
ATOM 4783 C C . GLN B 1 117 ? 7.91 34.469 24.844 1 98.56 117 GLN B C 1
ATOM 4785 O O . GLN B 1 117 ? 8.484 33.844 25.734 1 98.56 117 GLN B O 1
ATOM 4790 N N . LYS B 1 118 ? 7.805 35.781 24.844 1 98.38 118 LYS B N 1
ATOM 4791 C CA . LYS B 1 118 ? 8.305 36.562 25.969 1 98.38 118 LYS B CA 1
ATOM 4792 C C . LYS B 1 118 ? 7.605 36.188 27.266 1 98.38 118 LYS B C 1
ATOM 4794 O O . LYS B 1 118 ? 8.258 36 28.297 1 98.38 118 LYS B O 1
ATOM 4799 N N . GLU B 1 119 ? 6.297 36.094 27.25 1 98.5 119 GLU B N 1
ATOM 4800 C CA . GLU B 1 119 ? 5.527 35.75 28.453 1 98.5 119 GLU B CA 1
ATOM 4801 C C . GLU B 1 119 ? 5.859 34.344 28.953 1 98.5 119 GLU B C 1
ATOM 4803 O O . GLU B 1 119 ? 5.941 34.125 30.156 1 98.5 119 GLU B O 1
ATOM 4808 N N . LEU B 1 120 ? 6.055 33.375 28.078 1 98.62 120 LEU B N 1
ATOM 4809 C CA . LEU B 1 120 ? 6.375 32 28.453 1 98.62 120 LEU B CA 1
ATOM 4810 C C . LEU B 1 120 ? 7.773 31.922 29.047 1 98.62 120 LEU B C 1
ATOM 4812 O O . LEU B 1 120 ? 7.992 31.203 30.031 1 98.62 120 LEU B O 1
ATOM 4816 N N . ARG B 1 121 ? 8.688 32.656 28.5 1 97.88 121 ARG B N 1
ATOM 4817 C CA . ARG B 1 121 ? 10.07 32.594 28.953 1 97.88 121 ARG B CA 1
ATOM 4818 C C . ARG B 1 121 ? 10.203 33.094 30.375 1 97.88 121 ARG B C 1
ATOM 4820 O O . ARG B 1 121 ? 11.039 32.625 31.141 1 97.88 121 ARG B O 1
ATOM 4827 N N . LYS B 1 122 ? 9.352 34 30.75 1 98.12 122 LYS B N 1
ATOM 4828 C CA . LYS B 1 122 ? 9.352 34.5 32.125 1 98.12 122 LYS B CA 1
ATOM 4829 C C . LYS B 1 122 ? 9.109 33.344 33.125 1 98.12 122 LYS B C 1
ATOM 4831 O O . LYS B 1 122 ? 9.539 33.406 34.25 1 98.12 122 LYS B O 1
ATOM 4836 N N . GLU B 1 123 ? 8.43 32.406 32.625 1 97.62 123 GLU B N 1
ATOM 4837 C CA . GLU B 1 123 ? 8.008 31.328 33.5 1 97.62 123 GLU B CA 1
ATOM 4838 C C . GLU B 1 123 ? 8.75 30.031 33.156 1 97.62 123 GLU B C 1
ATOM 4840 O O . GLU B 1 123 ? 8.281 28.938 33.5 1 97.62 123 GLU B O 1
ATOM 4845 N N . GLY B 1 124 ? 9.789 30.094 32.406 1 97.88 124 GLY B N 1
ATOM 4846 C CA . GLY B 1 124 ? 10.625 28.938 32.125 1 97.88 124 GLY B CA 1
ATOM 4847 C C . GLY B 1 124 ? 10.039 28.016 31.062 1 97.88 124 GLY B C 1
ATOM 4848 O O . GLY B 1 124 ? 10.25 26.812 31.109 1 97.88 124 GLY B O 1
ATOM 4849 N N . HIS B 1 125 ? 9.219 28.531 30.266 1 98.56 125 HIS B N 1
ATOM 4850 C CA . HIS B 1 125 ? 8.664 27.812 29.125 1 98.56 125 HIS B CA 1
ATOM 4851 C C . HIS B 1 125 ? 9 28.516 27.812 1 98.56 125 HIS B C 1
ATOM 4853 O O . HIS B 1 125 ? 9.469 29.656 27.812 1 98.56 125 HIS B O 1
ATOM 4859 N N . MET B 1 126 ? 8.781 27.875 26.672 1 98.56 126 MET B N 1
ATOM 4860 C CA . MET B 1 126 ? 8.961 28.5 25.375 1 98.56 126 MET B CA 1
ATOM 4861 C C . MET B 1 126 ? 8.211 27.75 24.281 1 98.56 126 MET B C 1
ATOM 4863 O O . MET B 1 126 ? 7.859 26.578 24.469 1 98.56 126 MET B O 1
ATOM 4867 N N . LEU B 1 127 ? 7.965 28.406 23.219 1 98.69 127 LEU B N 1
ATOM 4868 C CA . LEU B 1 127 ? 7.508 27.781 21.984 1 98.69 127 LEU B CA 1
ATOM 4869 C C . LEU B 1 127 ? 8.688 27.391 21.109 1 98.69 127 LEU B C 1
ATOM 4871 O O . LEU B 1 127 ? 9.766 28 21.188 1 98.69 127 LEU B O 1
ATOM 4875 N N . THR B 1 128 ? 8.5 26.375 20.312 1 98.56 128 THR B N 1
ATOM 4876 C CA . THR B 1 128 ? 9.508 26 19.312 1 98.56 128 THR B CA 1
ATOM 4877 C C . THR B 1 128 ? 8.844 25.5 18.047 1 98.56 128 THR B C 1
ATOM 4879 O O . THR B 1 128 ? 7.613 25.453 17.938 1 98.56 128 THR B O 1
ATOM 4882 N N . GLY B 1 129 ? 9.641 25.266 16.984 1 98.62 129 GLY B N 1
ATOM 4883 C CA . GLY B 1 129 ? 9.133 24.859 15.68 1 98.62 129 GLY B CA 1
ATOM 4884 C C . GLY B 1 129 ? 9.562 23.453 15.289 1 98.62 129 GLY B C 1
ATOM 4885 O O . GLY B 1 129 ? 10.32 23.281 14.336 1 98.62 129 GLY B O 1
ATOM 4886 N N . ILE B 1 130 ? 9.062 22.469 16.016 1 98.25 130 ILE B N 1
ATOM 4887 C CA . ILE B 1 130 ? 9.367 21.047 15.797 1 98.25 130 ILE B CA 1
ATOM 4888 C C . ILE B 1 130 ? 8.07 20.266 15.625 1 98.25 130 ILE B C 1
ATOM 4890 O O . ILE B 1 130 ? 7.066 20.562 16.266 1 98.25 130 ILE B O 1
ATOM 4894 N N . GLY B 1 131 ? 8.062 19.281 14.734 1 98.19 131 GLY B N 1
ATOM 4895 C CA . GLY B 1 131 ? 6.848 18.578 14.352 1 98.19 131 GLY B CA 1
ATOM 4896 C C . GLY B 1 131 ? 6.371 17.594 15.398 1 98.19 131 GLY B C 1
ATOM 4897 O O . GLY B 1 131 ? 5.219 17.156 15.367 1 98.19 131 GLY B O 1
ATOM 4898 N N . ILE B 1 132 ? 7.242 17.219 16.312 1 97.12 132 ILE B N 1
ATOM 4899 C CA . ILE B 1 132 ? 6.898 16.453 17.516 1 97.12 132 ILE B CA 1
ATOM 4900 C C . ILE B 1 132 ? 7.355 17.219 18.75 1 97.12 132 ILE B C 1
ATOM 4902 O O . ILE B 1 132 ? 8.508 17.672 18.828 1 97.12 132 ILE B O 1
ATOM 4906 N N . ASN B 1 133 ? 6.41 17.422 19.688 1 96.94 133 ASN B N 1
ATOM 4907 C CA . ASN B 1 133 ? 6.848 18.062 20.922 1 96.94 133 ASN B CA 1
ATOM 4908 C C . ASN B 1 133 ? 8.039 17.328 21.547 1 96.94 133 ASN B C 1
ATOM 4910 O O . ASN B 1 133 ? 7.934 16.172 21.922 1 96.94 133 ASN B O 1
ATOM 4914 N N . PRO B 1 134 ? 9.141 18.016 21.656 1 95.06 134 PRO B N 1
ATOM 4915 C CA . PRO B 1 134 ? 10.344 17.328 22.141 1 95.06 134 PRO B CA 1
ATOM 4916 C C . PRO B 1 134 ? 10.227 16.875 23.594 1 95.06 134 PRO B C 1
ATOM 4918 O O . PRO B 1 134 ? 11.047 16.094 24.062 1 95.06 134 PRO B O 1
ATOM 4921 N N . ARG B 1 135 ? 9.195 17.266 24.312 1 94.69 135 ARG B N 1
ATOM 4922 C CA . ARG B 1 135 ? 8.969 16.875 25.703 1 94.69 135 ARG B CA 1
ATOM 4923 C C . ARG B 1 135 ? 7.848 15.852 25.812 1 94.69 135 ARG B C 1
ATOM 4925 O O . ARG B 1 135 ? 7.309 15.633 26.891 1 94.69 135 ARG B O 1
ATOM 4932 N N . TYR B 1 136 ? 7.473 15.211 24.75 1 93.94 136 TYR B N 1
ATOM 4933 C CA . TYR B 1 136 ? 6.324 14.312 24.734 1 93.94 136 TYR B CA 1
ATOM 4934 C C . TYR B 1 136 ? 6.461 13.234 25.812 1 93.94 136 TYR B C 1
ATOM 4936 O O . TYR B 1 136 ? 5.469 12.82 26.406 1 93.94 136 TYR B O 1
ATOM 4944 N N . ALA B 1 137 ? 7.668 12.82 26.094 1 92.44 137 ALA B N 1
ATOM 4945 C CA . ALA B 1 137 ? 7.898 11.703 27 1 92.44 137 ALA B CA 1
ATOM 4946 C C . ALA B 1 137 ? 7.664 12.109 28.453 1 92.44 137 ALA B C 1
ATOM 4948 O O . ALA B 1 137 ? 7.258 11.289 29.281 1 92.44 137 ALA B O 1
ATOM 4949 N N . VAL B 1 138 ? 7.875 13.391 28.797 1 95.5 138 VAL B N 1
ATOM 4950 C CA . VAL B 1 138 ? 7.781 13.836 30.172 1 95.5 138 VAL B CA 1
ATOM 4951 C C . VAL B 1 138 ? 6.484 14.609 30.391 1 95.5 138 VAL B C 1
ATOM 4953 O O . VAL B 1 138 ? 5.98 14.703 31.516 1 95.5 138 VAL B O 1
ATOM 4956 N N . ASN B 1 139 ? 5.875 15.102 29.344 1 96.62 139 ASN B N 1
ATOM 4957 C CA . ASN B 1 139 ? 4.684 15.93 29.438 1 96.62 139 ASN B CA 1
ATOM 4958 C C . ASN B 1 139 ? 3.486 15.148 29.969 1 96.62 139 ASN B C 1
ATOM 4960 O O . ASN B 1 139 ? 3.424 13.93 29.812 1 96.62 139 ASN B O 1
ATOM 4964 N N . GLN B 1 140 ? 2.627 15.891 30.625 1 93.38 140 GLN B N 1
ATOM 4965 C CA . GLN B 1 140 ? 1.281 15.359 30.828 1 93.38 140 GLN B CA 1
ATOM 4966 C C . GLN B 1 140 ? 0.486 15.367 29.516 1 93.38 140 GLN B C 1
ATOM 4968 O O . GLN B 1 140 ? -0.13 16.375 29.172 1 93.38 140 GLN B O 1
ATOM 4973 N N . ASN B 1 141 ? 0.475 14.258 28.859 1 92.12 141 ASN B N 1
ATOM 4974 C CA . ASN B 1 141 ? -0.201 14.164 27.578 1 92.12 141 ASN B CA 1
ATOM 4975 C C . ASN B 1 141 ? -1.687 13.859 27.75 1 92.12 141 ASN B C 1
ATOM 4977 O O . ASN B 1 141 ? -2.133 12.742 27.453 1 92.12 141 ASN B O 1
ATOM 4981 N N . VAL B 1 142 ? -2.393 14.883 28.125 1 94.06 142 VAL B N 1
ATOM 4982 C CA . VAL B 1 142 ? -3.836 14.789 28.312 1 94.06 142 VAL B CA 1
ATOM 4983 C C . VAL B 1 142 ? -4.543 15.797 27.406 1 94.06 142 VAL B C 1
ATOM 4985 O O . VAL B 1 142 ? -4.012 16.875 27.125 1 94.06 142 VAL B O 1
ATOM 4988 N N . PRO B 1 143 ? -5.688 15.445 26.969 1 96.69 143 PRO B N 1
ATOM 4989 C CA . PRO B 1 143 ? -6.438 16.375 26.125 1 96.69 143 PRO B CA 1
ATOM 4990 C C . PRO B 1 143 ? -6.988 17.578 26.891 1 96.69 143 PRO B C 1
ATOM 4992 O O . PRO B 1 143 ? -7.152 17.5 28.109 1 96.69 143 PRO B O 1
ATOM 4995 N N . VAL B 1 144 ? -7.18 18.672 26.094 1 97.06 144 VAL B N 1
ATOM 4996 C CA . VAL B 1 144 ? -8.055 19.719 26.609 1 97.06 144 VAL B CA 1
ATOM 4997 C C . VAL B 1 144 ? -9.359 19.109 27.109 1 97.06 144 VAL B C 1
ATOM 4999 O O . VAL B 1 144 ? -9.961 18.281 26.422 1 97.06 144 VAL B O 1
ATOM 5002 N N . VAL B 1 145 ? -9.773 19.484 28.312 1 95.06 145 VAL B N 1
ATOM 5003 C CA . VAL B 1 145 ? -10.961 18.875 28.891 1 95.06 145 VAL B CA 1
ATOM 5004 C C . VAL B 1 145 ? -12.211 19.453 28.234 1 95.06 145 VAL B C 1
ATOM 5006 O O . VAL B 1 145 ? -12.812 20.406 28.766 1 95.06 145 VAL B O 1
ATOM 5009 N N . SER B 1 146 ? -12.609 18.891 27.172 1 93.94 146 SER B N 1
ATOM 5010 C CA . SER B 1 146 ? -13.789 19.297 26.406 1 93.94 146 SER B CA 1
ATOM 5011 C C . SER B 1 146 ? -14.492 18.094 25.797 1 93.94 146 SER B C 1
ATOM 5013 O O . SER B 1 146 ? -13.922 17 25.734 1 93.94 146 SER B O 1
ATOM 5015 N N . GLU B 1 147 ? -15.75 18.344 25.406 1 93.31 147 GLU B N 1
ATOM 5016 C CA . GLU B 1 147 ? -16.578 17.297 24.828 1 93.31 147 GLU B CA 1
ATOM 5017 C C . GLU B 1 147 ? -15.914 16.656 23.609 1 93.31 147 GLU B C 1
ATOM 5019 O O . GLU B 1 147 ? -15.82 15.438 23.531 1 93.31 147 GLU B O 1
ATOM 5024 N N . ARG B 1 148 ? -15.344 17.406 22.719 1 94.25 148 ARG B N 1
ATOM 5025 C CA . ARG B 1 148 ? -14.773 16.922 21.469 1 94.25 148 ARG B CA 1
ATOM 5026 C C . ARG B 1 148 ? -13.5 16.125 21.719 1 94.25 148 ARG B C 1
ATOM 5028 O O . ARG B 1 148 ? -13.344 15.023 21.188 1 94.25 148 ARG B O 1
ATOM 5035 N N . TYR B 1 149 ? -12.633 16.656 22.484 1 95.62 149 TYR B N 1
ATOM 5036 C CA . TYR B 1 149 ? -11.32 16.031 22.625 1 95.62 149 TYR B CA 1
ATOM 5037 C C . TYR B 1 149 ? -11.375 14.828 23.547 1 95.62 149 TYR B C 1
ATOM 5039 O O . TYR B 1 149 ? -10.594 13.883 23.406 1 95.62 149 TYR B O 1
ATOM 5047 N N . ARG B 1 150 ? -12.359 14.836 24.5 1 95.44 150 ARG B N 1
ATOM 5048 C CA . ARG B 1 150 ? -12.625 13.633 25.266 1 95.44 150 ARG B CA 1
ATOM 5049 C C . ARG B 1 150 ? -13.078 12.492 24.375 1 95.44 150 ARG B C 1
ATOM 5051 O O . ARG B 1 150 ? -12.57 11.375 24.469 1 95.44 150 ARG B O 1
ATOM 5058 N N . MET B 1 151 ? -13.992 12.789 23.5 1 97.44 151 MET B N 1
ATOM 5059 C CA . MET B 1 151 ? -14.5 11.797 22.562 1 97.44 151 MET B CA 1
ATOM 5060 C C . MET B 1 151 ? -13.398 11.305 21.641 1 97.44 151 MET B C 1
ATOM 5062 O O . MET B 1 151 ? -13.266 10.102 21.406 1 97.44 151 MET B O 1
ATOM 5066 N N . LEU B 1 152 ? -12.609 12.258 21.125 1 97.56 152 LEU B N 1
ATOM 5067 C CA . LEU B 1 152 ? -11.555 11.922 20.172 1 97.56 152 LEU B CA 1
ATOM 5068 C C . LEU B 1 152 ? -10.531 10.984 20.797 1 97.56 152 LEU B C 1
ATOM 5070 O O . LEU B 1 152 ? -10.133 9.992 20.203 1 97.56 152 LEU B O 1
ATOM 5074 N N . PHE B 1 153 ? -10.109 11.305 21.969 1 97.31 153 PHE B N 1
ATOM 5075 C CA . PHE B 1 153 ? -9.141 10.469 22.656 1 97.31 153 PHE B CA 1
ATOM 5076 C C . PHE B 1 153 ? -9.734 9.094 22.969 1 97.31 153 PHE B C 1
ATOM 5078 O O . PHE B 1 153 ? -9.055 8.078 22.844 1 97.31 153 PHE B O 1
ATOM 5085 N N . HIS B 1 154 ? -10.969 9.109 23.422 1 97.56 154 HIS B N 1
ATOM 5086 C CA . HIS B 1 154 ? -11.68 7.859 23.672 1 97.56 154 HIS B CA 1
ATOM 5087 C C . HIS B 1 154 ? -11.719 6.996 22.406 1 97.56 154 HIS B C 1
ATOM 5089 O O . HIS B 1 154 ? -11.438 5.797 22.469 1 97.56 154 HIS B O 1
ATOM 5095 N N . HIS B 1 155 ? -12.039 7.609 21.297 1 98.31 155 HIS B N 1
ATOM 5096 C CA . HIS B 1 155 ? -12.102 6.918 20.016 1 98.31 155 HIS B CA 1
ATOM 5097 C C . HIS B 1 155 ? -10.75 6.309 19.656 1 98.31 155 HIS B C 1
ATOM 5099 O O . HIS B 1 155 ? -10.656 5.109 19.391 1 98.31 155 HIS B O 1
ATOM 5105 N N . LEU B 1 156 ? -9.727 7.07 19.672 1 98.31 156 LEU B N 1
ATOM 5106 C CA . LEU B 1 156 ? -8.398 6.625 19.25 1 98.31 156 LEU B CA 1
ATOM 5107 C C . LEU B 1 156 ? -7.863 5.555 20.203 1 98.31 156 LEU B C 1
ATOM 5109 O O . LEU B 1 156 ? -7.145 4.648 19.766 1 98.31 156 LEU B O 1
ATOM 5113 N N . SER B 1 157 ? -8.242 5.625 21.438 1 97.94 157 SER B N 1
ATOM 5114 C CA . SER B 1 157 ? -7.781 4.664 22.438 1 97.94 157 SER B CA 1
ATOM 5115 C C . SER B 1 157 ? -8.461 3.312 22.25 1 97.94 157 SER B C 1
ATOM 5117 O O . SER B 1 157 ? -8 2.305 22.797 1 97.94 157 SER B O 1
ATOM 5119 N N . SER B 1 158 ? -9.5 3.248 21.5 1 98.12 158 SER B N 1
ATOM 5120 C CA . SER B 1 158 ? -10.242 2.004 21.297 1 98.12 158 SER B CA 1
ATOM 5121 C C . SER B 1 158 ? -9.625 1.158 20.203 1 98.12 158 SER B C 1
ATOM 5123 O O . SER B 1 158 ? -10.18 0.126 19.812 1 98.12 158 SER B O 1
ATOM 5125 N N . TYR B 1 159 ? -8.438 1.529 19.656 1 97.62 159 TYR B N 1
ATOM 5126 C CA . TYR B 1 159 ? -7.828 0.852 18.516 1 97.62 159 TYR B CA 1
ATOM 5127 C C . TYR B 1 159 ? -7.605 -0.625 18.812 1 97.62 159 TYR B C 1
ATOM 5129 O O . TYR B 1 159 ? -7.633 -1.46 17.906 1 97.62 159 TYR B O 1
ATOM 5137 N N . LYS B 1 160 ? -7.422 -1.019 20.078 1 96.31 160 LYS B N 1
ATOM 5138 C CA . LYS B 1 160 ? -7.141 -2.395 20.469 1 96.31 160 LYS B CA 1
ATOM 5139 C C . LYS B 1 160 ? -8.297 -3.322 20.094 1 96.31 160 LYS B C 1
ATOM 5141 O O . LYS B 1 160 ? -8.094 -4.523 19.906 1 96.31 160 LYS B O 1
ATOM 5146 N N . LYS B 1 161 ? -9.484 -2.75 20.047 1 95.62 161 LYS B N 1
ATOM 5147 C CA . LYS B 1 161 ? -10.664 -3.537 19.703 1 95.62 161 LYS B CA 1
ATOM 5148 C C . LYS B 1 161 ? -10.555 -4.102 18.297 1 95.62 161 LYS B C 1
ATOM 5150 O O . LYS B 1 161 ? -11.305 -5.004 17.922 1 95.62 161 LYS B O 1
ATOM 5155 N N . TYR B 1 162 ? -9.648 -3.65 17.531 1 94.31 162 TYR B N 1
ATOM 5156 C CA . TYR B 1 162 ? -9.578 -4.02 16.125 1 94.31 162 TYR B CA 1
ATOM 5157 C C . TYR B 1 162 ? -8.391 -4.934 15.859 1 94.31 162 TYR B C 1
ATOM 5159 O O . TYR B 1 162 ? -8.062 -5.223 14.711 1 94.31 162 TYR B O 1
ATOM 5167 N N . GLY B 1 163 ? -7.762 -5.34 16.891 1 87.75 163 GLY B N 1
ATOM 5168 C CA . GLY B 1 163 ? -6.699 -6.328 16.797 1 87.75 163 GLY B CA 1
ATOM 5169 C C . GLY B 1 163 ? -5.57 -5.895 15.883 1 87.75 163 GLY B C 1
ATOM 5170 O O . GLY B 1 163 ? -5.043 -4.789 16.016 1 87.75 163 GLY B O 1
ATOM 5171 N N . ASN B 1 164 ? -5.25 -6.793 14.953 1 78.94 164 ASN B N 1
ATOM 5172 C CA . ASN B 1 164 ? -4.121 -6.551 14.055 1 78.94 164 ASN B CA 1
ATOM 5173 C C . ASN B 1 164 ? -4.586 -6.285 12.625 1 78.94 164 ASN B C 1
ATOM 5175 O O . ASN B 1 164 ? -3.906 -6.664 11.672 1 78.94 164 ASN B O 1
ATOM 5179 N N . SER B 1 165 ? -5.734 -5.695 12.555 1 82.75 165 SER B N 1
ATOM 5180 C CA . SER B 1 165 ? -6.281 -5.387 11.242 1 82.75 165 SER B CA 1
ATOM 5181 C C . SER B 1 165 ? -5.332 -4.5 10.438 1 82.75 165 SER B C 1
ATOM 5183 O O . SER B 1 165 ? -5.273 -4.598 9.211 1 82.75 165 SER B O 1
ATOM 5185 N N . ILE B 1 166 ? -4.691 -3.621 11.062 1 88 166 ILE B N 1
ATOM 5186 C CA . ILE B 1 166 ? -3.584 -2.83 10.539 1 88 166 ILE B CA 1
ATOM 5187 C C . ILE B 1 166 ? -2.455 -2.777 11.562 1 88 166 ILE B C 1
ATOM 5189 O O . ILE B 1 166 ? -2.627 -3.203 12.711 1 88 166 ILE B O 1
ATOM 5193 N N . PRO B 1 167 ? -1.292 -2.316 11.102 1 88.44 167 PRO B N 1
ATOM 5194 C CA . PRO B 1 167 ? -0.195 -2.234 12.07 1 88.44 167 PRO B CA 1
ATOM 5195 C C . PRO B 1 167 ? -0.315 -1.029 13 1 88.44 167 PRO B C 1
ATOM 5197 O O . PRO B 1 167 ? 0.499 -0.106 12.922 1 88.44 167 PRO B O 1
ATOM 5200 N N . PHE B 1 168 ? -1.219 -1.066 13.938 1 94.12 168 PHE B N 1
ATOM 5201 C CA . PHE B 1 168 ? -1.451 0.012 14.891 1 94.12 168 PHE B CA 1
ATOM 5202 C C . PHE B 1 168 ? -0.203 0.276 15.727 1 94.12 168 PHE B C 1
ATOM 5204 O O . PHE B 1 168 ? 0.487 -0.661 16.141 1 94.12 168 PHE B O 1
ATOM 5211 N N . HIS B 1 169 ? 0.122 1.508 15.914 1 93.25 169 HIS B N 1
ATOM 5212 C CA . HIS B 1 169 ? 1.074 1.844 16.969 1 93.25 169 HIS B CA 1
ATOM 5213 C C . HIS B 1 169 ? 0.38 1.971 18.312 1 93.25 169 HIS B C 1
ATOM 5215 O O . HIS B 1 169 ? -0.852 1.965 18.391 1 93.25 169 HIS B O 1
ATOM 5221 N N . SER B 1 170 ? 1.135 2.16 19.391 1 93.81 170 SER B N 1
ATOM 5222 C CA . SER B 1 170 ? 0.594 2.154 20.75 1 93.81 170 SER B CA 1
ATOM 5223 C C . SER B 1 170 ? 0.475 3.568 21.312 1 93.81 170 SER B C 1
ATOM 5225 O O . SER B 1 170 ? 0.502 3.77 22.531 1 93.81 170 SER B O 1
ATOM 5227 N N . TYR B 1 171 ? 0.348 4.645 20.438 1 94.81 171 TYR B N 1
ATOM 5228 C CA . TYR B 1 171 ? 0.271 6.035 20.875 1 94.81 171 TYR B CA 1
ATOM 5229 C C . TYR B 1 171 ? -1.032 6.68 20.422 1 94.81 171 TYR B C 1
ATOM 5231 O O . TYR B 1 171 ? -1.021 7.629 19.641 1 94.81 171 TYR B O 1
ATOM 5239 N N . PRO B 1 172 ? -2.127 6.258 21.047 1 96.62 172 PRO B N 1
ATOM 5240 C CA . PRO B 1 172 ? -3.391 6.879 20.656 1 96.62 172 PRO B CA 1
ATOM 5241 C C . PRO B 1 172 ? -3.443 8.375 20.969 1 96.62 172 PRO B C 1
ATOM 5243 O O . PRO B 1 172 ? -4.324 9.086 20.484 1 96.62 172 PRO B O 1
ATOM 5246 N N . ASN B 1 173 ? -2.486 8.867 21.781 1 96.25 173 ASN B N 1
ATOM 5247 C CA . ASN B 1 173 ? -2.43 10.266 22.188 1 96.25 173 ASN B CA 1
ATOM 5248 C C . ASN B 1 173 ? -1.51 11.07 21.281 1 96.25 173 ASN B C 1
ATOM 5250 O O . ASN B 1 173 ? -1.115 12.188 21.625 1 96.25 173 ASN B O 1
ATOM 5254 N N . PHE B 1 174 ? -1.159 10.594 20.078 1 96.62 174 PHE B N 1
ATOM 5255 C CA . PHE B 1 174 ? -0.183 11.227 19.203 1 96.62 174 PHE B CA 1
ATOM 5256 C C . PHE B 1 174 ? -0.627 12.641 18.828 1 96.62 174 PHE B C 1
ATOM 5258 O O . PHE B 1 174 ? 0.205 13.5 18.531 1 96.62 174 PHE B O 1
ATOM 5265 N N . GLY B 1 175 ? -1.93 12.938 18.828 1 96 175 GLY B N 1
ATOM 5266 C CA . GLY B 1 175 ? -2.439 14.266 18.516 1 96 175 GLY B CA 1
ATOM 5267 C C . GLY B 1 175 ? -2.059 15.312 19.547 1 96 175 GLY B C 1
ATOM 5268 O O . GLY B 1 175 ? -2.152 16.516 19.281 1 96 175 GLY B O 1
ATOM 5269 N N . LEU B 1 176 ? -1.582 14.867 20.719 1 96.69 176 LEU B N 1
ATOM 5270 C CA . LEU B 1 176 ? -1.283 15.781 21.828 1 96.69 176 LEU B CA 1
ATOM 5271 C C . LEU B 1 176 ? 0.136 16.328 21.703 1 96.69 176 LEU B C 1
ATOM 5273 O O . LEU B 1 176 ? 0.499 17.281 22.406 1 96.69 176 LEU B O 1
ATOM 5277 N N . PHE B 1 177 ? 0.899 15.75 20.734 1 96.5 177 PHE B N 1
ATOM 5278 C CA . PHE B 1 177 ? 2.277 16.219 20.641 1 96.5 177 PHE B CA 1
ATOM 5279 C C . PHE B 1 177 ? 2.719 16.328 19.188 1 96.5 177 PHE B C 1
ATOM 5281 O O . PHE B 1 177 ? 3.834 16.781 18.906 1 96.5 177 PHE B O 1
ATOM 5288 N N . SER B 1 178 ? 1.933 15.922 18.172 1 96.88 178 SER B N 1
ATOM 5289 C CA . SER B 1 178 ? 2.232 16.062 16.766 1 96.88 178 SER B CA 1
ATOM 5290 C C . SER B 1 178 ? 1.815 17.438 16.25 1 96.88 178 SER B C 1
ATOM 5292 O O . SER B 1 178 ? 0.705 17.906 16.516 1 96.88 178 SER B O 1
ATOM 5294 N N . CYS B 1 179 ? 2.656 18.109 15.508 1 98.12 179 CYS B N 1
ATOM 5295 C CA . CYS B 1 179 ? 2.43 19.484 15.117 1 98.12 179 CYS B CA 1
ATOM 5296 C C . CYS B 1 179 ? 2.666 19.672 13.617 1 98.12 179 CYS B C 1
ATOM 5298 O O . CYS B 1 179 ? 3.658 19.188 13.078 1 98.12 179 CYS B O 1
ATOM 5300 N N . ALA B 1 180 ? 1.782 20.406 12.969 1 98.19 180 ALA B N 1
ATOM 5301 C CA . ALA B 1 180 ? 1.86 20.609 11.531 1 98.19 180 ALA B CA 1
ATOM 5302 C C . ALA B 1 180 ? 1.872 22.094 11.188 1 98.19 180 ALA B C 1
ATOM 5304 O O . ALA B 1 180 ? 1.479 22.938 12.008 1 98.19 180 ALA B O 1
ATOM 5305 N N . SER B 1 181 ? 2.449 22.422 10.086 1 98.62 181 SER B N 1
ATOM 5306 C CA . SER B 1 181 ? 2.295 23.688 9.383 1 98.62 181 SER B CA 1
ATOM 5307 C C . SER B 1 181 ? 1.342 23.562 8.203 1 98.62 181 SER B C 1
ATOM 5309 O O . SER B 1 181 ? 1.609 22.812 7.262 1 98.62 181 SER B O 1
ATOM 5311 N N . GLN B 1 182 ? 0.224 24.297 8.219 1 98.62 182 GLN B N 1
ATOM 5312 C CA . GLN B 1 182 ? -0.808 24.078 7.215 1 98.62 182 GLN B CA 1
ATOM 5313 C C . GLN B 1 182 ? -1.138 25.375 6.473 1 98.62 182 GLN B C 1
ATOM 5315 O O . GLN B 1 182 ? -0.979 26.469 7.016 1 98.62 182 GLN B O 1
ATOM 5320 N N . ILE B 1 183 ? -1.541 25.25 5.297 1 98.69 183 ILE B N 1
ATOM 5321 C CA . ILE B 1 183 ? -2.016 26.375 4.504 1 98.69 183 ILE B CA 1
ATOM 5322 C C . ILE B 1 183 ? -3.305 26 3.781 1 98.69 183 ILE B C 1
ATOM 5324 O O . ILE B 1 183 ? -3.455 24.859 3.326 1 98.69 183 ILE B O 1
ATOM 5328 N N . GLN B 1 184 ? -4.191 26.891 3.748 1 98.25 184 GLN B N 1
ATOM 5329 C CA . GLN B 1 184 ? -5.453 26.766 3.027 1 98.25 184 GLN B CA 1
ATOM 5330 C C . GLN B 1 184 ? -5.539 27.766 1.882 1 98.25 184 GLN B C 1
ATOM 5332 O O . GLN B 1 184 ? -5.297 28.953 2.076 1 98.25 184 GLN B O 1
ATOM 5337 N N . LEU B 1 185 ? -5.828 27.281 0.687 1 98.31 185 LEU B N 1
ATOM 5338 C CA . LEU B 1 185 ? -5.898 28.109 -0.513 1 98.31 185 LEU B CA 1
ATOM 5339 C C . LEU B 1 185 ? -7.207 27.875 -1.258 1 98.31 185 LEU B C 1
ATOM 5341 O O . LEU B 1 185 ? -7.75 26.766 -1.242 1 98.31 185 LEU B O 1
ATOM 5345 N N . ASP B 1 186 ? -7.684 28.906 -1.921 1 96.94 186 ASP B N 1
ATOM 5346 C CA . ASP B 1 186 ? -8.836 28.75 -2.805 1 96.94 186 ASP B CA 1
ATOM 5347 C C . ASP B 1 186 ? -8.5 27.859 -4.004 1 96.94 186 ASP B C 1
ATOM 5349 O O . ASP B 1 186 ? -7.371 27.891 -4.496 1 96.94 186 ASP B O 1
ATOM 5353 N N . VAL B 1 187 ? -9.438 27.125 -4.426 1 96.75 187 VAL B N 1
ATOM 5354 C CA . VAL B 1 187 ? -9.273 26.297 -5.613 1 96.75 187 VAL B CA 1
ATOM 5355 C C . VAL B 1 187 ? -10.531 26.375 -6.477 1 96.75 187 VAL B C 1
ATOM 5357 O O . VAL B 1 187 ? -11.648 26.391 -5.953 1 96.75 187 VAL B O 1
ATOM 5360 N N . GLU B 1 188 ? -10.367 26.562 -7.75 1 96.62 188 GLU B N 1
ATOM 5361 C CA . GLU B 1 188 ? -11.492 26.547 -8.68 1 96.62 188 GLU B CA 1
ATOM 5362 C C . GLU B 1 188 ? -11.781 25.141 -9.188 1 96.62 188 GLU B C 1
ATOM 5364 O O . GLU B 1 188 ? -10.883 24.297 -9.234 1 96.62 188 GLU B O 1
ATOM 5369 N N . GLU B 1 189 ? -12.992 24.938 -9.609 1 96.81 189 GLU B N 1
ATOM 5370 C CA . GLU B 1 189 ? -13.461 23.609 -9.953 1 96.81 189 GLU B CA 1
ATOM 5371 C C . GLU B 1 189 ? -12.531 22.938 -10.961 1 96.81 189 GLU B C 1
ATOM 5373 O O . GLU B 1 189 ? -12.195 21.766 -10.82 1 96.81 189 GLU B O 1
ATOM 5378 N N . GLU B 1 190 ? -12.086 23.688 -11.984 1 96.25 190 GLU B N 1
ATOM 5379 C CA . GLU B 1 190 ? -11.25 23.141 -13.047 1 96.25 190 GLU B CA 1
ATOM 5380 C C . GLU B 1 190 ? -9.875 22.734 -12.516 1 96.25 190 GLU B C 1
ATOM 5382 O O . GLU B 1 190 ? -9.164 21.953 -13.148 1 96.25 190 GLU B O 1
ATOM 5387 N N . GLN B 1 191 ? -9.531 23.25 -11.336 1 97.06 191 GLN B N 1
ATOM 5388 C CA . GLN B 1 191 ? -8.203 23 -10.773 1 97.06 191 GLN B CA 1
ATOM 5389 C C . GLN B 1 191 ? -8.242 21.828 -9.789 1 97.06 191 GLN B C 1
ATOM 5391 O O . GLN B 1 191 ? -7.191 21.297 -9.414 1 97.06 191 GLN B O 1
ATOM 5396 N N . VAL B 1 192 ? -9.43 21.438 -9.32 1 98.19 192 VAL B N 1
ATOM 5397 C CA . VAL B 1 192 ? -9.547 20.5 -8.211 1 98.19 192 VAL B CA 1
ATOM 5398 C C . VAL B 1 192 ? -8.828 19.188 -8.555 1 98.19 192 VAL B C 1
ATOM 5400 O O . VAL B 1 192 ? -7.984 18.719 -7.785 1 98.19 192 VAL B O 1
ATOM 5403 N N . VAL B 1 193 ? -9.102 18.609 -9.734 1 98.12 193 VAL B N 1
ATOM 5404 C CA . VAL B 1 193 ? -8.547 17.328 -10.133 1 98.12 193 VAL B CA 1
ATOM 5405 C C . VAL B 1 193 ? -7.039 17.453 -10.328 1 98.12 193 VAL B C 1
ATOM 5407 O O . VAL B 1 193 ? -6.258 16.734 -9.695 1 98.12 193 VAL B O 1
ATOM 5410 N N . PRO B 1 194 ? -6.559 18.438 -11.188 1 98 194 PRO B N 1
ATOM 5411 C CA . PRO B 1 194 ? -5.105 18.547 -11.344 1 98 194 PRO B CA 1
ATOM 5412 C C . PRO B 1 194 ? -4.391 18.875 -10.039 1 98 194 PRO B C 1
ATOM 5414 O O . PRO B 1 194 ? -3.26 18.438 -9.812 1 98 194 PRO B O 1
ATOM 5417 N N . MET B 1 195 ? -5.027 19.688 -9.195 1 98.12 195 MET B N 1
ATOM 5418 C CA . MET B 1 195 ? -4.422 20.047 -7.914 1 98.12 195 MET B CA 1
ATOM 5419 C C . MET B 1 195 ? -4.199 18.812 -7.047 1 98.12 195 MET B C 1
ATOM 5421 O O . MET B 1 195 ? -3.088 18.578 -6.57 1 98.12 195 MET B O 1
ATOM 5425 N N . LEU B 1 196 ? -5.207 17.969 -6.875 1 98.44 196 LEU B N 1
ATOM 5426 C CA . LEU B 1 196 ? -5.09 16.766 -6.039 1 98.44 196 LEU B CA 1
ATOM 5427 C C . LEU B 1 196 ? -4.055 15.805 -6.609 1 98.44 196 LEU B C 1
ATOM 5429 O O . LEU B 1 196 ? -3.207 15.297 -5.875 1 98.44 196 LEU B O 1
ATOM 5433 N N . ASN B 1 197 ? -4.105 15.602 -7.91 1 98.12 197 ASN B N 1
ATOM 5434 C CA . ASN B 1 197 ? -3.184 14.664 -8.555 1 98.12 197 ASN B CA 1
ATOM 5435 C C . ASN B 1 197 ? -1.742 15.156 -8.477 1 98.12 197 ASN B C 1
ATOM 5437 O O . ASN B 1 197 ? -0.835 14.391 -8.156 1 98.12 197 ASN B O 1
ATOM 5441 N N . THR B 1 198 ? -1.497 16.438 -8.766 1 98.56 198 THR B N 1
ATOM 5442 C CA . THR B 1 198 ? -0.157 17.016 -8.875 1 98.56 198 THR B CA 1
ATOM 5443 C C . THR B 1 198 ? 0.491 17.141 -7.5 1 98.56 198 THR B C 1
ATOM 5445 O O . THR B 1 198 ? 1.659 16.797 -7.32 1 98.56 198 THR B O 1
ATOM 5448 N N . PHE B 1 199 ? -0.236 17.641 -6.52 1 98.69 199 PHE B N 1
ATOM 5449 C CA . PHE B 1 199 ? 0.356 17.844 -5.203 1 98.69 199 PHE B CA 1
ATOM 5450 C C . PHE B 1 199 ? 0.594 16.516 -4.504 1 98.69 199 PHE B C 1
ATOM 5452 O O . PHE B 1 199 ? 1.496 16.391 -3.674 1 98.69 199 PHE B O 1
ATOM 5459 N N . THR B 1 200 ? -0.187 15.469 -4.855 1 98.12 200 THR B N 1
ATOM 5460 C CA . THR B 1 200 ? 0.125 14.125 -4.391 1 98.12 200 THR B CA 1
ATOM 5461 C C . THR B 1 200 ? 1.494 13.68 -4.898 1 98.12 200 THR B C 1
ATOM 5463 O O . THR B 1 200 ? 2.295 13.133 -4.137 1 98.12 200 THR B O 1
ATOM 5466 N N . LYS B 1 201 ? 1.787 13.953 -6.141 1 97.88 201 LYS B N 1
ATOM 5467 C CA . LYS B 1 201 ? 3.059 13.578 -6.75 1 97.88 201 LYS B CA 1
ATOM 5468 C C . LYS B 1 201 ? 4.207 14.406 -6.191 1 97.88 201 LYS B C 1
ATOM 5470 O O . LYS B 1 201 ? 5.371 14.008 -6.27 1 97.88 201 LYS B O 1
ATOM 5475 N N . LEU B 1 202 ? 3.906 15.539 -5.609 1 98.69 202 LEU B N 1
ATOM 5476 C CA . LEU B 1 202 ? 4.914 16.453 -5.074 1 98.69 202 LEU B CA 1
ATOM 5477 C C . LEU B 1 202 ? 5.383 15.992 -3.697 1 98.69 202 LEU B C 1
ATOM 5479 O O . LEU B 1 202 ? 6.461 16.375 -3.242 1 98.69 202 LEU B O 1
ATOM 5483 N N . GLU B 1 203 ? 4.645 15.133 -3.002 1 98.69 203 GLU B N 1
ATOM 5484 C CA . GLU B 1 203 ? 4.812 14.812 -1.587 1 98.69 203 GLU B CA 1
ATOM 5485 C C . GLU B 1 203 ? 6.203 14.25 -1.307 1 98.69 203 GLU B C 1
ATOM 5487 O O . GLU B 1 203 ? 6.816 14.578 -0.289 1 98.69 203 GLU B O 1
ATOM 5492 N N . PRO B 1 204 ? 6.777 13.391 -2.219 1 98.25 204 PRO B N 1
ATOM 5493 C CA . PRO B 1 204 ? 8.133 12.906 -1.934 1 98.25 204 PRO B CA 1
ATOM 5494 C C . PRO B 1 204 ? 9.156 14.039 -1.888 1 98.25 204 PRO B C 1
ATOM 5496 O O . PRO B 1 204 ? 10.039 14.039 -1.026 1 98.25 204 PRO B O 1
ATOM 5499 N N . PHE B 1 205 ? 9.055 14.969 -2.785 1 98.62 205 PHE B N 1
ATOM 5500 C CA . PHE B 1 205 ? 9.969 16.109 -2.797 1 98.62 205 PHE B CA 1
ATOM 5501 C C . PHE B 1 205 ? 9.812 16.938 -1.527 1 98.62 205 PHE B C 1
ATOM 5503 O O . PHE B 1 205 ? 10.805 17.375 -0.948 1 98.62 205 PHE B O 1
ATOM 5510 N N . LYS B 1 206 ? 8.578 17.141 -1.083 1 98.5 206 LYS B N 1
ATOM 5511 C CA . LYS B 1 206 ? 8.336 17.875 0.152 1 98.5 206 LYS B CA 1
ATOM 5512 C C . LYS B 1 206 ? 8.992 17.188 1.345 1 98.5 206 LYS B C 1
ATOM 5514 O O . LYS B 1 206 ? 9.539 17.844 2.229 1 98.5 206 LYS B O 1
ATOM 5519 N N . ALA B 1 207 ? 8.891 15.859 1.357 1 98.06 207 ALA B N 1
ATOM 5520 C CA . ALA B 1 207 ? 9.477 15.102 2.459 1 98.06 207 ALA B CA 1
ATOM 5521 C C . ALA B 1 207 ? 10.969 15.398 2.598 1 98.06 207 ALA B C 1
ATOM 5523 O O . ALA B 1 207 ? 11.484 15.516 3.711 1 98.06 207 ALA B O 1
ATOM 5524 N N . LEU B 1 208 ? 11.672 15.602 1.498 1 98.12 208 LEU B N 1
ATOM 5525 C CA . LEU B 1 208 ? 13.125 15.758 1.478 1 98.12 208 LEU B CA 1
ATOM 5526 C C . LEU B 1 208 ? 13.531 17.094 2.1 1 98.12 208 LEU B C 1
ATOM 5528 O O . LEU B 1 208 ? 14.625 17.219 2.66 1 98.12 208 LEU B O 1
ATOM 5532 N N . ILE B 1 209 ? 12.617 18.078 2.068 1 98.62 209 ILE B N 1
ATOM 5533 C CA . ILE B 1 209 ? 13.109 19.406 2.445 1 98.62 209 ILE B CA 1
ATOM 5534 C C . ILE B 1 209 ? 12.266 19.969 3.584 1 98.62 209 ILE B C 1
ATOM 5536 O O . ILE B 1 209 ? 12.617 20.984 4.184 1 98.62 209 ILE B O 1
ATOM 5540 N N . LEU B 1 210 ? 11.117 19.25 3.977 1 98.81 210 LEU B N 1
ATOM 5541 C CA . LEU B 1 210 ? 10.234 19.875 4.957 1 98.81 210 LEU B CA 1
ATOM 5542 C C . LEU B 1 210 ? 9.984 18.938 6.137 1 98.81 210 LEU B C 1
ATOM 5544 O O . LEU B 1 210 ? 9.336 19.328 7.109 1 98.81 210 LEU B O 1
ATOM 5548 N N . ALA B 1 211 ? 10.492 17.688 6.145 1 98.31 211 ALA B N 1
ATOM 5549 C CA . ALA B 1 211 ? 10.336 16.766 7.273 1 98.31 211 ALA B CA 1
ATOM 5550 C C . ALA B 1 211 ? 10.953 17.344 8.539 1 98.31 211 ALA B C 1
ATOM 5552 O O . ALA B 1 211 ? 12.039 17.938 8.5 1 98.31 211 ALA B O 1
ATOM 5553 N N . ASN B 1 212 ? 10.234 17.25 9.68 1 98.38 212 ASN B N 1
ATOM 5554 C CA . ASN B 1 212 ? 10.711 17.844 10.93 1 98.38 212 ASN B CA 1
ATOM 5555 C C . ASN B 1 212 ? 10.031 17.203 12.141 1 98.38 212 ASN B C 1
ATOM 5557 O O . ASN B 1 212 ? 9.734 17.891 13.117 1 98.38 212 ASN B O 1
ATOM 5561 N N . SER B 1 213 ? 9.75 15.914 12.102 1 97.25 213 SER B N 1
ATOM 5562 C CA . SER B 1 213 ? 9.125 15.227 13.219 1 97.25 213 SER B CA 1
ATOM 5563 C C . SER B 1 213 ? 9.891 13.961 13.594 1 97.25 213 SER B C 1
ATOM 5565 O O . SER B 1 213 ? 9.359 12.852 13.492 1 97.25 213 SER B O 1
ATOM 5567 N N . LEU B 1 214 ? 11.07 14.242 14.062 1 93.81 214 LEU B N 1
ATOM 5568 C CA . LEU B 1 214 ? 11.891 13.141 14.547 1 93.81 214 LEU B CA 1
ATOM 5569 C C . LEU B 1 214 ? 11.25 12.477 15.766 1 93.81 214 LEU B C 1
ATOM 5571 O O . LEU B 1 214 ? 10.688 13.156 16.625 1 93.81 214 LEU B O 1
ATOM 5575 N N . TRP B 1 215 ? 11.352 11.117 15.719 1 85.56 215 TRP B N 1
ATOM 5576 C CA . TRP B 1 215 ? 10.805 10.336 16.828 1 85.56 215 TRP B CA 1
ATOM 5577 C C . TRP B 1 215 ? 11.914 9.609 17.594 1 85.56 215 TRP B C 1
ATOM 5579 O O . TRP B 1 215 ? 12.641 8.797 17.016 1 85.56 215 TRP B O 1
ATOM 5589 N N . GLY B 1 216 ? 12.188 9.953 18.719 1 73.06 216 GLY B N 1
ATOM 5590 C CA . GLY B 1 216 ? 13.289 9.461 19.531 1 73.06 216 GLY B CA 1
ATOM 5591 C C . GLY B 1 216 ? 13.375 7.941 19.547 1 73.06 216 GLY B C 1
ATOM 5592 O O . GLY B 1 216 ? 14.477 7.379 19.516 1 73.06 216 GLY B O 1
ATOM 5593 N N . GLU B 1 217 ? 12.328 7.223 19.609 1 70.38 217 GLU B N 1
ATOM 5594 C CA . GLU B 1 217 ? 12.328 5.766 19.672 1 70.38 217 GLU B CA 1
ATOM 5595 C C . GLU B 1 217 ? 12.734 5.156 18.344 1 70.38 217 GLU B C 1
ATOM 5597 O O . GLU B 1 217 ? 13.18 4.008 18.281 1 70.38 217 GLU B O 1
ATOM 5602 N N . ASN B 1 218 ? 12.625 6.027 17.297 1 66.19 218 ASN B N 1
ATOM 5603 C CA . ASN B 1 218 ? 13.055 5.602 15.961 1 66.19 218 ASN B CA 1
ATOM 5604 C C . ASN B 1 218 ? 13.703 6.75 15.195 1 66.19 218 ASN B C 1
ATOM 5606 O O . ASN B 1 218 ? 13.055 7.391 14.367 1 66.19 218 ASN B O 1
ATOM 5610 N N . ALA B 1 219 ? 14.875 6.918 15.445 1 75.81 219 ALA B N 1
ATOM 5611 C CA . ALA B 1 219 ? 15.57 8.086 14.922 1 75.81 219 ALA B CA 1
ATOM 5612 C C . ALA B 1 219 ? 15.828 7.941 13.422 1 75.81 219 ALA B C 1
ATOM 5614 O O . ALA B 1 219 ? 16.312 8.867 12.773 1 75.81 219 ALA B O 1
ATOM 5615 N N . GLU B 1 220 ? 15.312 6.867 12.875 1 86.5 220 GLU B N 1
ATOM 5616 C CA . GLU B 1 220 ? 15.477 6.664 11.438 1 86.5 220 GLU B CA 1
ATOM 5617 C C . GLU B 1 220 ? 14.359 7.348 10.656 1 86.5 220 GLU B C 1
ATOM 5619 O O . GLU B 1 220 ? 14.492 7.598 9.461 1 86.5 220 GLU B O 1
ATOM 5624 N N . ILE B 1 221 ? 13.344 7.727 11.32 1 91.62 221 ILE B N 1
ATOM 5625 C CA . ILE B 1 221 ? 12.195 8.336 10.664 1 91.62 221 ILE B CA 1
ATOM 5626 C C . ILE B 1 221 ? 12.219 9.852 10.875 1 91.62 221 ILE B C 1
ATOM 5628 O O . ILE B 1 221 ? 12.18 10.32 12.016 1 91.62 221 ILE B O 1
ATOM 5632 N N . LEU B 1 222 ? 12.234 10.602 9.797 1 96.31 222 LEU B N 1
ATOM 5633 C CA . LEU B 1 222 ? 12.367 12.055 9.852 1 96.31 222 LEU B CA 1
ATOM 5634 C C . LEU B 1 222 ? 10.992 12.719 9.922 1 96.31 222 LEU B C 1
ATOM 5636 O O . LEU B 1 222 ? 10.883 13.875 10.328 1 96.31 222 LEU B O 1
ATOM 5640 N N . CYS B 1 223 ? 9.945 12.016 9.461 1 96.75 223 CYS B N 1
ATOM 5641 C CA . CYS B 1 223 ? 8.562 12.477 9.531 1 96.75 223 CYS B CA 1
ATOM 5642 C C . CYS B 1 223 ? 7.676 11.414 10.172 1 96.75 223 CYS B C 1
ATOM 5644 O O . CYS B 1 223 ? 6.926 10.727 9.484 1 96.75 223 CYS B O 1
ATOM 5646 N N . SER B 1 224 ? 7.672 11.32 11.453 1 96.12 224 SER B N 1
ATOM 5647 C CA . SER B 1 224 ? 6.938 10.297 12.195 1 96.12 224 SER B CA 1
ATOM 5648 C C . SER B 1 224 ? 5.438 10.562 12.164 1 96.12 224 SER B C 1
ATOM 5650 O O . SER B 1 224 ? 4.637 9.648 12.383 1 96.12 224 SER B O 1
ATOM 5652 N N . ARG B 1 225 ? 5.043 11.789 11.891 1 97.06 225 ARG B N 1
ATOM 5653 C CA . ARG B 1 225 ? 3.629 12.133 11.805 1 97.06 225 ARG B CA 1
ATOM 5654 C C . ARG B 1 225 ? 2.91 11.227 10.805 1 97.06 225 ARG B C 1
ATOM 5656 O O . ARG B 1 225 ? 1.771 10.82 11.039 1 97.06 225 ARG B O 1
ATOM 5663 N N . ASP B 1 226 ? 3.627 10.906 9.695 1 96.44 226 ASP B N 1
ATOM 5664 C CA . ASP B 1 226 ? 3.033 10.023 8.695 1 96.44 226 ASP B CA 1
ATOM 5665 C C . ASP B 1 226 ? 2.576 8.711 9.328 1 96.44 226 ASP B C 1
ATOM 5667 O O . ASP B 1 226 ? 1.44 8.281 9.125 1 96.44 226 ASP B O 1
ATOM 5671 N N . ASN B 1 227 ? 3.451 8.148 10.109 1 93.94 227 ASN B N 1
ATOM 5672 C CA . ASN B 1 227 ? 3.178 6.863 10.742 1 93.94 227 ASN B CA 1
ATOM 5673 C C . ASN B 1 227 ? 2.088 6.984 11.805 1 93.94 227 ASN B C 1
ATOM 5675 O O . ASN B 1 227 ? 1.249 6.094 11.945 1 93.94 227 ASN B O 1
ATOM 5679 N N . PHE B 1 228 ? 2.111 8.078 12.562 1 96.38 228 PHE B N 1
ATOM 5680 C CA . PHE B 1 228 ? 1.146 8.266 13.641 1 96.38 228 PHE B CA 1
ATOM 5681 C C . PHE B 1 228 ? -0.272 8.336 13.086 1 96.38 228 PHE B C 1
ATOM 5683 O O . PHE B 1 228 ? -1.184 7.691 13.609 1 96.38 228 PHE B O 1
ATOM 5690 N N . TRP B 1 229 ? -0.432 9.062 12.047 1 97.19 229 TRP B N 1
ATOM 5691 C CA . TRP B 1 229 ? -1.773 9.195 11.484 1 97.19 229 TRP B CA 1
ATOM 5692 C C . TRP B 1 229 ? -2.178 7.93 10.742 1 97.19 229 TRP B C 1
ATOM 5694 O O . TRP B 1 229 ? -3.273 7.402 10.945 1 97.19 229 TRP B O 1
ATOM 5704 N N . ARG B 1 230 ? -1.325 7.395 9.953 1 96.44 230 ARG B N 1
ATOM 5705 C CA . ARG B 1 230 ? -1.602 6.254 9.086 1 96.44 230 ARG B CA 1
ATOM 5706 C C . ARG B 1 230 ? -1.947 5.012 9.906 1 96.44 230 ARG B C 1
ATOM 5708 O O . ARG B 1 230 ? -2.838 4.246 9.531 1 96.44 230 ARG B O 1
ATOM 5715 N N . ASN B 1 231 ? -1.229 4.824 11 1 95.69 231 ASN B N 1
ATOM 5716 C CA . ASN B 1 231 ? -1.346 3.578 11.758 1 95.69 231 ASN B CA 1
ATOM 5717 C C . ASN B 1 231 ? -2.082 3.791 13.07 1 95.69 231 ASN B C 1
ATOM 5719 O O . ASN B 1 231 ? -1.874 3.043 14.031 1 95.69 231 ASN B O 1
ATOM 5723 N N . SER B 1 232 ? -2.867 4.832 13.156 1 97.81 232 SER B N 1
ATOM 5724 C CA . SER B 1 232 ? -3.85 5.027 14.211 1 97.81 232 SER B CA 1
ATOM 5725 C C . SER B 1 232 ? -5.223 4.508 13.797 1 97.81 232 SER B C 1
ATOM 5727 O O . SER B 1 232 ? -5.383 3.967 12.703 1 97.81 232 SER B O 1
ATOM 5729 N N . LEU B 1 233 ? -6.199 4.695 14.695 1 98.12 233 LEU B N 1
ATOM 5730 C CA . LEU B 1 233 ? -7.547 4.25 14.359 1 98.12 233 LEU B CA 1
ATOM 5731 C C . LEU B 1 233 ? -8.125 5.074 13.219 1 98.12 233 LEU B C 1
ATOM 5733 O O . LEU B 1 233 ? -9.023 4.613 12.508 1 98.12 233 LEU B O 1
ATOM 5737 N N . HIS B 1 234 ? -7.605 6.277 12.977 1 98 234 HIS B N 1
ATOM 5738 C CA . HIS B 1 234 ? -8.031 7.062 11.82 1 98 234 HIS B CA 1
ATOM 5739 C C . HIS B 1 234 ? -7.664 6.363 10.516 1 98 234 HIS B C 1
ATOM 5741 O O . HIS B 1 234 ? -8.281 6.613 9.477 1 98 234 HIS B O 1
ATOM 5747 N N . GLY B 1 235 ? -6.656 5.527 10.609 1 97.62 235 GLY B N 1
ATOM 5748 C CA . GLY B 1 235 ? -6.172 4.855 9.414 1 97.62 235 GLY B CA 1
ATOM 5749 C C . GLY B 1 235 ? -6.789 3.486 9.203 1 97.62 235 GLY B C 1
ATOM 5750 O O . GLY B 1 235 ? -6.379 2.744 8.312 1 97.62 235 GLY B O 1
ATOM 5751 N N . LEU B 1 236 ? -7.777 3.094 10.086 1 97.19 236 LEU B N 1
ATOM 5752 C CA . LEU B 1 236 ? -8.453 1.824 9.859 1 97.19 236 LEU B CA 1
ATOM 5753 C C . LEU B 1 236 ? -9 1.751 8.438 1 97.19 236 LEU B C 1
ATOM 5755 O O . LEU B 1 236 ? -8.836 0.738 7.75 1 97.19 236 LEU B O 1
ATOM 5759 N N . ASN B 1 237 ? -9.742 2.771 8.031 1 96.31 237 ASN B N 1
ATOM 5760 C CA . ASN B 1 237 ? -10 3.004 6.613 1 96.31 237 ASN B CA 1
ATOM 5761 C C . ASN B 1 237 ? -8.922 3.879 5.98 1 96.31 237 ASN B C 1
ATOM 5763 O O . ASN B 1 237 ? -8.852 5.078 6.25 1 96.31 237 ASN B O 1
ATOM 5767 N N . ARG B 1 238 ? -8.125 3.311 5.117 1 96.44 238 ARG B N 1
ATOM 5768 C CA . ARG B 1 238 ? -6.969 3.996 4.547 1 96.44 238 ARG B CA 1
ATOM 5769 C C . ARG B 1 238 ? -7.398 5.207 3.73 1 96.44 238 ARG B C 1
ATOM 5771 O O . ARG B 1 238 ? -6.605 6.125 3.504 1 96.44 238 ARG B O 1
ATOM 5778 N N . HIS B 1 239 ? -8.617 5.309 3.312 1 97.12 239 HIS B N 1
ATOM 5779 C CA . HIS B 1 239 ? -9.094 6.406 2.477 1 97.12 239 HIS B CA 1
ATOM 5780 C C . HIS B 1 239 ? -9.234 7.695 3.283 1 97.12 239 HIS B C 1
ATOM 5782 O O . HIS B 1 239 ? -9.336 8.781 2.713 1 97.12 239 HIS B O 1
ATOM 5788 N N . ASN B 1 240 ? -9.219 7.547 4.617 1 98.19 240 ASN B N 1
ATOM 5789 C CA . ASN B 1 240 ? -9.367 8.734 5.453 1 98.19 240 ASN B CA 1
ATOM 5790 C C . ASN B 1 240 ? -8.039 9.445 5.668 1 98.19 240 ASN B C 1
ATOM 5792 O O . ASN B 1 240 ? -8.008 10.617 6.055 1 98.19 240 ASN B O 1
ATOM 5796 N N . VAL B 1 241 ? -6.934 8.758 5.43 1 97.88 241 VAL B N 1
ATOM 5797 C CA . VAL B 1 241 ? -5.656 9.305 5.879 1 97.88 241 VAL B CA 1
ATOM 5798 C C . VAL B 1 241 ? -4.66 9.312 4.719 1 97.88 241 VAL B C 1
ATOM 5800 O O . VAL B 1 241 ? -4.906 8.695 3.68 1 97.88 241 VAL B O 1
ATOM 5803 N N . ASP B 1 242 ? -3.613 10.016 4.867 1 96.94 242 ASP B N 1
ATOM 5804 C CA . ASP B 1 242 ? -2.406 9.906 4.059 1 96.94 242 ASP B CA 1
ATOM 5805 C C . ASP B 1 242 ? -2.654 10.398 2.633 1 96.94 242 ASP B C 1
ATOM 5807 O O . ASP B 1 242 ? -3.387 11.367 2.424 1 96.94 242 ASP B O 1
ATOM 5811 N N . MET B 1 243 ? -1.953 9.93 1.701 1 97.25 243 MET B N 1
ATOM 5812 C CA . MET B 1 243 ? -1.981 10.352 0.303 1 97.25 243 MET B CA 1
ATOM 5813 C C . MET B 1 243 ? -3.104 9.648 -0.454 1 97.25 243 MET B C 1
ATOM 5815 O O . MET B 1 243 ? -3.662 8.664 0.029 1 97.25 243 MET B O 1
ATOM 5819 N N . TYR B 1 244 ? -3.488 10.234 -1.601 1 96.62 244 TYR B N 1
ATOM 5820 C CA . TYR B 1 244 ? -4.371 9.539 -2.531 1 96.62 244 TYR B CA 1
ATOM 5821 C C . TYR B 1 244 ? -3.6 8.508 -3.35 1 96.62 244 TYR B C 1
ATOM 5823 O O . TYR B 1 244 ? -2.646 8.852 -4.051 1 96.62 244 TYR B O 1
ATOM 5831 N N . ASN B 1 245 ? -3.953 7.289 -3.256 1 95.38 245 ASN B N 1
ATOM 5832 C CA . ASN B 1 245 ? -3.291 6.238 -4.02 1 95.38 245 ASN B CA 1
ATOM 5833 C C . ASN B 1 245 ? -4.055 5.914 -5.305 1 95.38 245 ASN B C 1
ATOM 5835 O O . ASN B 1 245 ? -4.074 4.762 -5.742 1 95.38 245 ASN B O 1
ATOM 5839 N N . VAL B 1 246 ? -4.832 6.867 -5.809 1 95.94 246 VAL B N 1
ATOM 5840 C CA . VAL B 1 246 ? -5.523 6.824 -7.094 1 95.94 246 VAL B CA 1
ATOM 5841 C C . VAL B 1 246 ? -5.273 8.125 -7.855 1 95.94 246 VAL B C 1
ATOM 5843 O O . VAL B 1 246 ? -4.879 9.133 -7.266 1 95.94 246 VAL B O 1
ATOM 5846 N N . VAL B 1 247 ? -5.395 8.078 -9.148 1 95.38 247 VAL B N 1
ATOM 5847 C CA . VAL B 1 247 ? -5.375 9.266 -10 1 95.38 247 VAL B CA 1
ATOM 5848 C C . VAL B 1 247 ? -6.797 9.602 -10.445 1 95.38 247 VAL B C 1
ATOM 5850 O O . VAL B 1 247 ? -7.512 8.742 -10.969 1 95.38 247 VAL B O 1
ATOM 5853 N N . PHE B 1 248 ? -7.234 10.812 -10.188 1 97.31 248 PHE B N 1
ATOM 5854 C CA . PHE B 1 248 ? -8.594 11.219 -10.523 1 97.31 248 PHE B CA 1
ATOM 5855 C C . PHE B 1 248 ? -8.656 11.773 -11.945 1 97.31 248 PHE B C 1
ATOM 5857 O O . PHE B 1 248 ? -7.738 12.477 -12.375 1 97.31 248 PHE B O 1
ATOM 5864 N N . ASP B 1 249 ? -9.75 11.484 -12.641 1 95.75 249 ASP B N 1
ATOM 5865 C CA . ASP B 1 249 ? -10.008 12.07 -13.953 1 95.75 249 ASP B CA 1
ATOM 5866 C C . ASP B 1 249 ? -11.078 13.156 -13.875 1 95.75 249 ASP B C 1
ATOM 5868 O O . ASP B 1 249 ? -11.086 14.078 -14.695 1 95.75 249 ASP B O 1
ATOM 5872 N N . THR B 1 250 ? -12.008 13 -12.898 1 96.69 250 THR B N 1
ATOM 5873 C CA . THR B 1 250 ? -13.141 13.914 -12.812 1 96.69 250 THR B CA 1
ATOM 5874 C C . THR B 1 250 ? -13.477 14.234 -11.359 1 96.69 250 THR B C 1
ATOM 5876 O O . THR B 1 250 ? -13.031 13.523 -10.453 1 96.69 250 THR B O 1
ATOM 5879 N N . THR B 1 251 ? -14.227 15.289 -11.164 1 97.62 251 THR B N 1
ATOM 5880 C CA . THR B 1 251 ? -14.695 15.625 -9.828 1 97.62 251 THR B CA 1
ATOM 5881 C C . THR B 1 251 ? -15.648 14.562 -9.305 1 97.62 251 THR B C 1
ATOM 5883 O O . THR B 1 251 ? -15.703 14.305 -8.102 1 97.62 251 THR B O 1
ATOM 5886 N N . ASP B 1 252 ? -16.328 13.836 -10.195 1 96.38 252 ASP B N 1
ATOM 5887 C CA . ASP B 1 252 ? -17.203 12.758 -9.766 1 96.38 252 ASP B CA 1
ATOM 5888 C C . ASP B 1 252 ? -16.422 11.625 -9.109 1 96.38 252 ASP B C 1
ATOM 5890 O O . ASP B 1 252 ? -16.906 10.984 -8.172 1 96.38 252 ASP B O 1
ATOM 5894 N N . GLU B 1 253 ? -15.258 11.352 -9.609 1 96.62 253 GLU B N 1
ATOM 5895 C CA . GLU B 1 253 ? -14.406 10.336 -8.992 1 96.62 253 GLU B CA 1
ATOM 5896 C C . GLU B 1 253 ? -13.977 10.75 -7.59 1 96.62 253 GLU B C 1
ATOM 5898 O O . GLU B 1 253 ? -13.828 9.914 -6.699 1 96.62 253 GLU B O 1
ATOM 5903 N N . ILE B 1 254 ? -13.773 12.023 -7.434 1 98.12 254 ILE B N 1
ATOM 5904 C CA . ILE B 1 254 ? -13.438 12.547 -6.117 1 98.12 254 ILE B CA 1
ATOM 5905 C C . ILE B 1 254 ? -14.617 12.359 -5.168 1 98.12 254 ILE B C 1
ATOM 5907 O O . ILE B 1 254 ? -14.438 11.953 -4.016 1 98.12 254 ILE B O 1
ATOM 5911 N N . VAL B 1 255 ? -15.812 12.641 -5.648 1 97.56 255 VAL B N 1
ATOM 5912 C CA . VAL B 1 255 ? -17.031 12.453 -4.871 1 97.56 255 VAL B CA 1
ATOM 5913 C C . VAL B 1 255 ? -17.156 11 -4.438 1 97.56 255 VAL B C 1
ATOM 5915 O O . VAL B 1 255 ? -17.438 10.711 -3.273 1 97.56 255 VAL B O 1
ATOM 5918 N N . ARG B 1 256 ? -16.938 10.117 -5.359 1 95.94 256 ARG B N 1
ATOM 5919 C CA . ARG B 1 256 ? -17.031 8.695 -5.043 1 95.94 256 ARG B CA 1
ATOM 5920 C C . ARG B 1 256 ? -15.93 8.266 -4.086 1 95.94 256 ARG B C 1
ATOM 5922 O O . ARG B 1 256 ? -16.141 7.391 -3.242 1 95.94 256 ARG B O 1
ATOM 5929 N N . TYR B 1 257 ? -14.734 8.828 -4.23 1 97.25 257 TYR B N 1
ATOM 5930 C CA . TYR B 1 257 ? -13.68 8.562 -3.264 1 97.25 257 TYR B CA 1
ATOM 5931 C C . TYR B 1 257 ? -14.102 9 -1.864 1 97.25 257 TYR B C 1
ATOM 5933 O O . TYR B 1 257 ? -13.922 8.258 -0.897 1 97.25 257 TYR B O 1
ATOM 5941 N N . ILE B 1 258 ? -14.656 10.211 -1.762 1 97.94 258 ILE B N 1
ATOM 5942 C CA . ILE B 1 258 ? -15.109 10.711 -0.469 1 97.94 258 ILE B CA 1
ATOM 5943 C C . ILE B 1 258 ? -16.188 9.789 0.09 1 97.94 258 ILE B C 1
ATOM 5945 O O . ILE B 1 258 ? -16.203 9.5 1.289 1 97.94 258 ILE B O 1
ATOM 5949 N N . LYS B 1 259 ? -17.031 9.32 -0.785 1 96.44 259 LYS B N 1
ATOM 5950 C CA . LYS B 1 259 ? -18.094 8.398 -0.396 1 96.44 259 LYS B CA 1
ATOM 5951 C C . LYS B 1 259 ? -17.516 7.129 0.228 1 96.44 259 LYS B C 1
ATOM 5953 O O . LYS B 1 259 ? -18.172 6.488 1.053 1 96.44 259 LYS B O 1
ATOM 5958 N N . SER B 1 260 ? -16.281 6.777 -0.086 1 95.5 260 SER B N 1
ATOM 5959 C CA . SER B 1 260 ? -15.641 5.562 0.408 1 95.5 260 SER B CA 1
ATOM 5960 C C . SER B 1 260 ? -14.961 5.805 1.753 1 95.5 260 SER B C 1
ATOM 5962 O O . SER B 1 260 ? -14.398 4.879 2.342 1 95.5 260 SER B O 1
ATOM 5964 N N . MET B 1 261 ? -15.023 6.98 2.314 1 97.56 261 MET B N 1
ATOM 5965 C CA . MET B 1 261 ? -14.438 7.297 3.613 1 97.56 261 MET B CA 1
ATOM 5966 C C . MET B 1 261 ? -15.359 6.859 4.75 1 97.56 261 MET B C 1
ATOM 5968 O O . MET B 1 261 ? -16.5 6.457 4.508 1 97.56 261 MET B O 1
ATOM 5972 N N . SER B 1 262 ? -14.836 6.91 5.957 1 97.88 262 SER B N 1
ATOM 5973 C CA . SER B 1 262 ? -15.594 6.48 7.125 1 97.88 262 SER B CA 1
ATOM 5974 C C . SER B 1 262 ? -15.891 7.648 8.055 1 97.88 262 SER B C 1
ATOM 5976 O O . SER B 1 262 ? -15.094 8.586 8.156 1 97.88 262 SER B O 1
ATOM 5978 N N . LEU B 1 263 ? -17 7.559 8.672 1 98.25 263 LEU B N 1
ATOM 5979 C CA . LEU B 1 263 ? -17.422 8.43 9.766 1 98.25 263 LEU B CA 1
ATOM 5980 C C . LEU B 1 263 ? -17.281 7.727 11.109 1 98.25 263 LEU B C 1
ATOM 5982 O O . LEU B 1 263 ? -17.484 6.516 11.203 1 98.25 263 LEU B O 1
ATOM 5986 N N . TYR B 1 264 ? -16.922 8.422 12.148 1 98.62 264 TYR B N 1
ATOM 5987 C CA . TYR B 1 264 ? -16.766 7.75 13.438 1 98.62 264 TYR B CA 1
ATOM 5988 C C . TYR B 1 264 ? -17.438 8.539 14.547 1 98.62 264 TYR B C 1
ATOM 5990 O O . TYR B 1 264 ? -17.453 8.102 15.703 1 98.62 264 TYR B O 1
ATOM 5998 N N . CYS B 1 265 ? -18 9.758 14.219 1 98.69 265 CYS B N 1
ATOM 5999 C CA . CYS B 1 265 ? -18.672 10.531 15.25 1 98.69 265 CYS B CA 1
ATOM 6000 C C . CYS B 1 265 ? -19.672 11.508 14.633 1 98.69 265 CYS B C 1
ATOM 6002 O O . CYS B 1 265 ? -19.594 11.812 13.438 1 98.69 265 CYS B O 1
ATOM 6004 N N . VAL B 1 266 ? -20.609 11.883 15.359 1 98.44 266 VAL B N 1
ATOM 6005 C CA . VAL B 1 266 ? -21.531 12.977 15.078 1 98.44 266 VAL B CA 1
ATOM 6006 C C . VAL B 1 266 ? -21.844 13.734 16.375 1 98.44 266 VAL B C 1
ATOM 6008 O O . VAL B 1 266 ? -21.375 13.352 17.453 1 98.44 266 VAL B O 1
ATOM 6011 N N . GLU B 1 267 ? -22.469 14.836 16.203 1 97.38 267 GLU B N 1
ATOM 6012 C CA . GLU B 1 267 ? -22.906 15.594 17.375 1 97.38 267 GLU B CA 1
ATOM 6013 C C . GLU B 1 267 ? -24.422 15.734 17.391 1 97.38 267 GLU B C 1
ATOM 6015 O O . GLU B 1 267 ? -25.047 16.016 16.344 1 97.38 267 GLU B O 1
ATOM 6020 N N . ARG B 1 268 ? -25.062 15.398 18.5 1 95.94 268 ARG B N 1
ATOM 6021 C CA . ARG B 1 268 ? -26.469 15.602 18.766 1 95.94 268 ARG B CA 1
ATOM 6022 C C . ARG B 1 268 ? -26.688 16.359 20.078 1 95.94 268 ARG B C 1
ATOM 6024 O O . ARG B 1 268 ? -26.203 15.93 21.125 1 95.94 268 ARG B O 1
ATOM 6031 N N . GLU B 1 269 ? -27.359 17.5 19.984 1 91.94 269 GLU B N 1
ATOM 6032 C CA . GLU B 1 269 ? -27.719 18.281 21.172 1 91.94 269 GLU B CA 1
ATOM 6033 C C . GLU B 1 269 ? -26.5 18.594 22.031 1 91.94 269 GLU B C 1
ATOM 6035 O O . GLU B 1 269 ? -26.5 18.375 23.234 1 91.94 269 GLU B O 1
ATOM 6040 N N . GLY B 1 270 ? -25.453 18.875 21.406 1 89.12 270 GLY B N 1
ATOM 6041 C CA . GLY B 1 270 ? -24.266 19.344 22.078 1 89.12 270 GLY B CA 1
ATOM 6042 C C . GLY B 1 270 ? -23.359 18.234 22.547 1 89.12 270 GLY B C 1
ATOM 6043 O O . GLY B 1 270 ? -22.312 18.484 23.141 1 89.12 270 GLY B O 1
ATOM 6044 N N . LYS B 1 271 ? -23.734 17.016 22.281 1 94.69 271 LYS B N 1
ATOM 6045 C CA . LYS B 1 271 ? -22.938 15.867 22.688 1 94.69 271 LYS B CA 1
ATOM 6046 C C . LYS B 1 271 ? -22.375 15.117 21.484 1 94.69 271 LYS B C 1
ATOM 6048 O O . LYS B 1 271 ? -23.094 14.898 20.5 1 94.69 271 LYS B O 1
ATOM 6053 N N . TYR B 1 272 ? -21.125 14.789 21.609 1 97.56 272 TYR B N 1
ATOM 6054 C CA . TYR B 1 272 ? -20.562 13.953 20.562 1 97.56 272 TYR B CA 1
ATOM 6055 C C . TYR B 1 272 ? -20.938 12.484 20.766 1 97.56 272 TYR B C 1
ATOM 6057 O O . TYR B 1 272 ? -20.828 11.961 21.875 1 97.56 272 TYR B O 1
ATOM 6065 N N . ILE B 1 273 ? -21.391 11.891 19.75 1 98.44 273 ILE B N 1
ATOM 6066 C CA . ILE B 1 273 ? -21.641 10.461 19.719 1 98.44 273 ILE B CA 1
ATOM 6067 C C . ILE B 1 273 ? -20.547 9.758 18.938 1 98.44 273 ILE B C 1
ATOM 6069 O O . ILE B 1 273 ? -20.328 10.047 17.75 1 98.44 273 ILE B O 1
ATOM 6073 N N . ASN B 1 274 ? -19.844 8.906 19.641 1 98.69 274 ASN B N 1
ATOM 6074 C CA . ASN B 1 274 ? -18.766 8.117 19.031 1 98.69 274 ASN B CA 1
ATOM 6075 C C . ASN B 1 274 ? -19.234 6.715 18.672 1 98.69 274 ASN B C 1
ATOM 6077 O O . ASN B 1 274 ? -20.031 6.105 19.406 1 98.69 274 ASN B O 1
ATOM 6081 N N . PHE B 1 275 ? -18.906 6.191 17.578 1 98.5 275 PHE B N 1
ATOM 6082 C CA . PHE B 1 275 ? -19.156 4.824 17.156 1 98.5 275 PHE B CA 1
ATOM 6083 C C . PHE B 1 275 ? -18 4.281 16.344 1 98.5 275 PHE B C 1
ATOM 6085 O O . PHE B 1 275 ? -17.094 5.031 15.953 1 98.5 275 PHE B O 1
ATOM 6092 N N . PRO B 1 276 ? -17.859 2.904 16.156 1 97.5 276 PRO B N 1
ATOM 6093 C CA . PRO B 1 276 ? -16.812 2.361 15.273 1 97.5 276 PRO B CA 1
ATOM 6094 C C . PRO B 1 276 ? -16.844 2.973 13.875 1 97.5 276 PRO B C 1
ATOM 6096 O O . PRO B 1 276 ? -17.922 3.26 13.352 1 97.5 276 PRO B O 1
ATOM 6099 N N . PRO B 1 277 ? -15.688 3.201 13.328 1 97.88 277 PRO B N 1
ATOM 6100 C CA . PRO B 1 277 ? -15.688 3.773 11.984 1 97.88 277 PRO B CA 1
ATOM 6101 C C . PRO B 1 277 ? -16.609 3.023 11.023 1 97.88 277 PRO B C 1
ATOM 6103 O O . PRO B 1 277 ? -16.531 1.798 10.914 1 97.88 277 PRO B O 1
ATOM 6106 N N . VAL B 1 278 ? -17.469 3.779 10.359 1 97 278 VAL B N 1
ATOM 6107 C CA . VAL B 1 278 ? -18.453 3.227 9.43 1 97 278 VAL B CA 1
ATOM 6108 C C . VAL B 1 278 ? -18.328 3.914 8.07 1 97 278 VAL B C 1
ATOM 6110 O O . VAL B 1 278 ? -18.281 5.145 7.996 1 97 278 VAL B O 1
ATOM 6113 N N . LEU B 1 279 ? -18.25 3.162 7.02 1 95.44 279 LEU B N 1
ATOM 6114 C CA . LEU B 1 279 ? -18.219 3.73 5.676 1 95.44 279 LEU B CA 1
ATOM 6115 C C . LEU B 1 279 ? -19.406 4.66 5.457 1 95.44 279 LEU B C 1
ATOM 6117 O O . LEU B 1 279 ? -20.516 4.359 5.887 1 95.44 279 LEU B O 1
ATOM 6121 N N . LEU B 1 280 ? -19.219 5.75 4.723 1 96.88 280 LEU B N 1
ATOM 6122 C CA . LEU B 1 280 ? -20.297 6.711 4.488 1 96.88 280 LEU B CA 1
ATOM 6123 C C . LEU B 1 280 ? -21.469 6.039 3.797 1 96.88 280 LEU B C 1
ATOM 6125 O O . LEU B 1 280 ? -22.625 6.301 4.145 1 96.88 280 LEU B O 1
ATOM 6129 N N . SER B 1 281 ? -21.188 5.207 2.803 1 92.31 281 SER B N 1
ATOM 6130 C CA . SER B 1 281 ? -22.25 4.52 2.082 1 92.31 281 SER B CA 1
ATOM 6131 C C . SER B 1 281 ? -23.109 3.674 3.025 1 92.31 281 SER B C 1
ATOM 6133 O O . SER B 1 281 ? -24.328 3.691 2.945 1 92.31 281 SER B O 1
ATOM 6135 N N . LYS B 1 282 ? -22.5 2.967 3.93 1 93.38 282 LYS B N 1
ATOM 6136 C CA . LYS B 1 282 ? -23.203 2.143 4.906 1 93.38 282 LYS B CA 1
ATOM 6137 C C . LYS B 1 282 ? -23.922 3.008 5.938 1 93.38 282 LYS B C 1
ATOM 6139 O O . LYS B 1 282 ? -25.062 2.723 6.309 1 93.38 282 LYS B O 1
ATOM 6144 N N . TYR B 1 283 ? -23.266 4.047 6.418 1 96.94 283 TYR B N 1
ATOM 6145 C CA . TYR B 1 283 ? -23.844 4.945 7.414 1 96.94 283 TYR B CA 1
ATOM 6146 C C . TYR B 1 283 ? -25.172 5.52 6.93 1 96.94 283 TYR B C 1
ATOM 6148 O O . TYR B 1 283 ? -26.188 5.422 7.621 1 96.94 283 TYR B O 1
ATOM 6156 N N . PHE B 1 284 ? -25.203 6.012 5.746 1 96.12 284 PHE B N 1
ATOM 6157 C CA . PHE B 1 284 ? -26.359 6.754 5.266 1 96.12 284 PHE B CA 1
ATOM 6158 C C . PHE B 1 284 ? -27.438 5.805 4.742 1 96.12 284 PHE B C 1
ATOM 6160 O O . PHE B 1 284 ? -28.578 6.207 4.535 1 96.12 284 PHE B O 1
ATOM 6167 N N . SER B 1 285 ? -27.078 4.52 4.5 1 92.88 285 SER B N 1
ATOM 6168 C CA . SER B 1 285 ? -28.078 3.527 4.105 1 92.88 285 SER B CA 1
ATOM 6169 C C . SER B 1 285 ? -28.656 2.816 5.32 1 92.88 285 SER B C 1
ATOM 6171 O O . SER B 1 285 ? -29.625 2.066 5.203 1 92.88 285 SER B O 1
ATOM 6173 N N . SER B 1 286 ? -28.047 3.045 6.465 1 95.5 286 SER B N 1
ATOM 6174 C CA . SER B 1 286 ? -28.516 2.412 7.691 1 95.5 286 SER B CA 1
ATOM 6175 C C . SER B 1 286 ? -29.703 3.162 8.281 1 95.5 286 SER B C 1
ATOM 6177 O O . SER B 1 286 ? -29.781 4.387 8.188 1 95.5 286 SER B O 1
ATOM 6179 N N . ASP B 1 287 ? -30.688 2.342 8.891 1 96.5 287 ASP B N 1
ATOM 6180 C CA . ASP B 1 287 ? -31.812 2.963 9.578 1 96.5 287 ASP B CA 1
ATOM 6181 C C . ASP B 1 287 ? -31.375 3.559 10.914 1 96.5 287 ASP B C 1
ATOM 6183 O O . ASP B 1 287 ? -31.906 4.59 11.336 1 96.5 287 ASP B O 1
ATOM 6187 N N . ARG B 1 288 ? -30.562 2.807 11.625 1 96.94 288 ARG B N 1
ATOM 6188 C CA . ARG B 1 288 ? -30.078 3.217 12.938 1 96.94 288 ARG B CA 1
ATOM 6189 C C . ARG B 1 288 ? -28.594 2.922 13.094 1 96.94 288 ARG B C 1
ATOM 6191 O O . ARG B 1 288 ? -28.078 1.96 12.516 1 96.94 288 ARG B O 1
ATOM 6198 N N . ILE B 1 289 ? -27.828 3.697 13.828 1 98.12 289 ILE B N 1
ATOM 6199 C CA . ILE B 1 289 ? -26.438 3.529 14.188 1 98.12 289 ILE B CA 1
ATOM 6200 C C . ILE B 1 289 ? -26.297 3.445 15.711 1 98.12 289 ILE B C 1
ATOM 6202 O O . ILE B 1 289 ? -26.891 4.242 16.438 1 98.12 289 ILE B O 1
ATOM 6206 N N . LYS B 1 290 ? -25.672 2.414 16.203 1 98.19 290 LYS B N 1
ATOM 6207 C CA . LYS B 1 290 ? -25.359 2.291 17.625 1 98.19 290 LYS B CA 1
ATOM 6208 C C . LYS B 1 290 ? -24.047 2.979 17.953 1 98.19 290 LYS B C 1
ATOM 6210 O O . LYS B 1 290 ? -23.031 2.746 17.297 1 98.19 290 LYS B O 1
ATOM 6215 N N . GLY B 1 291 ? -24.031 3.949 18.906 1 98.38 291 GLY B N 1
ATOM 6216 C CA . GLY B 1 291 ? -22.844 4.641 19.375 1 98.38 291 GLY B CA 1
ATOM 6217 C C . GLY B 1 291 ? -22.859 4.891 20.875 1 98.38 291 GLY B C 1
ATOM 6218 O O . GLY B 1 291 ? -23.547 4.188 21.625 1 98.38 291 GLY B O 1
ATOM 6219 N N . GLU B 1 292 ? -22 5.738 21.297 1 98.5 292 GLU B N 1
ATOM 6220 C CA . GLU B 1 292 ? -21.922 6.082 22.719 1 98.5 292 GLU B CA 1
ATOM 6221 C C . GLU B 1 292 ? -21.609 7.559 22.922 1 98.5 292 GLU B C 1
ATOM 6223 O O . GLU B 1 292 ? -21.031 8.203 22.031 1 98.5 292 GLU B O 1
ATOM 6228 N N . TYR B 1 293 ? -22.047 8.125 23.953 1 98.12 293 TYR B N 1
ATOM 6229 C CA . TYR B 1 293 ? -21.75 9.5 24.344 1 98.12 293 TYR B CA 1
ATOM 6230 C C . TYR B 1 293 ? -21.375 9.586 25.812 1 98.12 293 TYR B C 1
ATOM 6232 O O . TYR B 1 293 ? -21.734 8.703 26.609 1 98.12 293 TYR B O 1
ATOM 6240 N N . PHE B 1 294 ? -20.609 10.578 26.172 1 97.5 294 PHE B N 1
ATOM 6241 C CA . PHE B 1 294 ? -20.219 10.805 27.562 1 97.5 294 PHE B CA 1
ATOM 6242 C C . PHE B 1 294 ? -21.297 11.578 28.297 1 97.5 294 PHE B C 1
ATOM 6244 O O . PHE B 1 294 ? -21.672 12.68 27.891 1 97.5 294 PHE B O 1
ATOM 6251 N N . ASP B 1 295 ? -21.797 11.055 29.422 1 95.5 295 ASP B N 1
ATOM 6252 C CA . ASP B 1 295 ? -22.922 11.664 30.125 1 95.5 295 ASP B CA 1
ATOM 6253 C C . ASP B 1 295 ? -22.453 12.555 31.266 1 95.5 295 ASP B C 1
ATOM 6255 O O . ASP B 1 295 ? -23.25 13 32.094 1 95.5 295 ASP B O 1
ATOM 6259 N N . GLY B 1 296 ? -21.188 12.797 31.391 1 92.56 296 GLY B N 1
ATOM 6260 C CA . GLY B 1 296 ? -20.609 13.547 32.5 1 92.56 296 GLY B CA 1
ATOM 6261 C C . GLY B 1 296 ? -19.812 12.688 33.438 1 92.56 296 GLY B C 1
ATOM 6262 O O . GLY B 1 296 ? -18.922 13.18 34.156 1 92.56 296 GLY B O 1
ATOM 6263 N N . ASN B 1 297 ? -20.188 11.414 33.469 1 93.88 297 ASN B N 1
ATOM 6264 C CA . ASN B 1 297 ? -19.531 10.484 34.375 1 93.88 297 ASN B CA 1
ATOM 6265 C C . ASN B 1 297 ? -18.953 9.281 33.625 1 93.88 297 ASN B C 1
ATOM 6267 O O . ASN B 1 297 ? -17.859 8.812 33.969 1 93.88 297 ASN B O 1
ATOM 6271 N N . ARG B 1 298 ? -19.734 8.781 32.75 1 95.94 298 ARG B N 1
ATOM 6272 C CA . ARG B 1 298 ? -19.312 7.602 31.984 1 95.94 298 ARG B CA 1
ATOM 6273 C C . ARG B 1 298 ? -19.938 7.605 30.594 1 95.94 298 ARG B C 1
ATOM 6275 O O . ARG B 1 298 ? -20.812 8.422 30.281 1 95.94 298 ARG B O 1
ATOM 6282 N N . TYR B 1 299 ? -19.422 6.758 29.734 1 97.19 299 TYR B N 1
ATOM 6283 C CA . TYR B 1 299 ? -19.984 6.586 28.406 1 97.19 299 TYR B CA 1
ATOM 6284 C C . TYR B 1 299 ? -21.234 5.723 28.453 1 97.19 299 TYR B C 1
ATOM 6286 O O . TYR B 1 299 ? -21.266 4.703 29.156 1 97.19 299 TYR B O 1
ATOM 6294 N N . ARG B 1 300 ? -22.281 6.145 27.734 1 97.62 300 ARG B N 1
ATOM 6295 C CA . ARG B 1 300 ? -23.547 5.434 27.625 1 97.62 300 ARG B CA 1
ATOM 6296 C C . ARG B 1 300 ? -23.875 5.117 26.172 1 97.62 300 ARG B C 1
ATOM 6298 O O . ARG B 1 300 ? -23.609 5.93 25.281 1 97.62 300 ARG B O 1
ATOM 6305 N N . GLU B 1 301 ? -24.562 4.02 26 1 97.81 301 GLU B N 1
ATOM 6306 C CA . GLU B 1 301 ? -24.953 3.617 24.656 1 97.81 301 GLU B CA 1
ATOM 6307 C C . GLU B 1 301 ? -26.141 4.441 24.172 1 97.81 301 GLU B C 1
ATOM 6309 O O . GLU B 1 301 ? -26.984 4.859 24.953 1 97.81 301 GLU B O 1
ATOM 6314 N N . ILE B 1 302 ? -26.188 4.672 22.938 1 97.69 302 ILE B N 1
ATOM 6315 C CA . ILE B 1 302 ? -27.297 5.371 22.297 1 97.69 302 ILE B CA 1
ATOM 6316 C C . ILE B 1 302 ? -27.484 4.852 20.875 1 97.69 302 ILE B C 1
ATOM 6318 O O . ILE B 1 302 ? -26.531 4.426 20.234 1 97.69 302 ILE B O 1
ATOM 6322 N N . THR B 1 303 ? -28.703 4.777 20.391 1 97.88 303 THR B N 1
ATOM 6323 C CA . THR B 1 303 ? -29.031 4.504 19 1 97.88 303 THR B CA 1
ATOM 6324 C C . THR B 1 303 ? -29.688 5.719 18.344 1 97.88 303 THR B C 1
ATOM 6326 O O . THR B 1 303 ? -30.516 6.387 18.953 1 97.88 303 THR B O 1
ATOM 6329 N N . PHE B 1 304 ? -29.25 6.121 17.219 1 97.62 304 PHE B N 1
ATOM 6330 C CA . PHE B 1 304 ? -29.781 7.301 16.547 1 97.62 304 PHE B CA 1
ATOM 6331 C C . PHE B 1 304 ? -29.938 7.039 15.047 1 97.62 304 PHE B C 1
ATOM 6333 O O . PHE B 1 304 ? -29.484 6.016 14.539 1 97.62 304 PHE B O 1
ATOM 6340 N N . HIS B 1 305 ? -30.641 7.891 14.352 1 97.88 305 HIS B N 1
ATOM 6341 C CA . HIS B 1 305 ? -30.859 7.793 12.906 1 97.88 305 HIS B CA 1
ATOM 6342 C C . HIS B 1 305 ? -29.938 8.727 12.141 1 97.88 305 HIS B C 1
ATOM 6344 O O . HIS B 1 305 ? -29.797 9.898 12.492 1 97.88 305 HIS B O 1
ATOM 6350 N N . PRO B 1 306 ? -29.266 8.203 11.086 1 97.75 306 PRO B N 1
ATOM 6351 C CA . PRO B 1 306 ? -28.438 9.07 10.242 1 97.75 306 PRO B CA 1
ATOM 6352 C C . PRO B 1 306 ? -29.234 10.195 9.578 1 97.75 306 PRO B C 1
ATOM 6354 O O . PRO B 1 306 ? -30.391 10 9.227 1 97.75 306 PRO B O 1
ATOM 6357 N N . LYS B 1 307 ? -28.641 11.312 9.422 1 96.88 307 LYS B N 1
ATOM 6358 C CA . LYS B 1 307 ? -29.141 12.453 8.664 1 96.88 307 LYS B CA 1
ATOM 6359 C C . LYS B 1 307 ? -28.109 12.914 7.633 1 96.88 307 LYS B C 1
ATOM 6361 O O . LYS B 1 307 ? -26.906 12.844 7.883 1 96.88 307 LYS B O 1
ATOM 6366 N N . ILE B 1 308 ? -28.562 13.391 6.551 1 96.5 308 ILE B N 1
ATOM 6367 C CA . ILE B 1 308 ? -27.656 13.82 5.492 1 96.5 308 ILE B CA 1
ATOM 6368 C C . ILE B 1 308 ? -26.719 14.906 6.02 1 96.5 308 ILE B C 1
ATOM 6370 O O . ILE B 1 308 ? -25.562 14.984 5.617 1 96.5 308 ILE B O 1
ATOM 6374 N N . SER B 1 309 ? -27.234 15.734 6.973 1 96.5 309 SER B N 1
ATOM 6375 C CA . SER B 1 309 ? -26.438 16.812 7.543 1 96.5 309 SER B CA 1
ATOM 6376 C C . SER B 1 309 ? -25.25 16.266 8.328 1 96.5 309 SER B C 1
ATOM 6378 O O . SER B 1 309 ? -24.312 17 8.641 1 96.5 309 SER B O 1
ATOM 6380 N N . ASP B 1 310 ? -25.25 14.922 8.656 1 98.25 310 ASP B N 1
ATOM 6381 C CA . ASP B 1 310 ? -24.156 14.297 9.383 1 98.25 310 ASP B CA 1
ATOM 6382 C C . ASP B 1 310 ? -22.859 14.352 8.57 1 98.25 310 ASP B C 1
ATOM 6384 O O . ASP B 1 310 ? -21.766 14.188 9.117 1 98.25 310 ASP B O 1
ATOM 6388 N N . LEU B 1 311 ? -22.984 14.633 7.273 1 97.75 311 LEU B N 1
ATOM 6389 C CA . LEU B 1 311 ? -21.828 14.734 6.398 1 97.75 311 LEU B CA 1
ATOM 6390 C C . LEU B 1 311 ? -20.859 15.797 6.906 1 97.75 311 LEU B C 1
ATOM 6392 O O . LEU B 1 311 ? -19.656 15.703 6.656 1 97.75 311 LEU B O 1
ATOM 6396 N N . GLN B 1 312 ? -21.391 16.719 7.66 1 97.44 312 GLN B N 1
ATOM 6397 C CA . GLN B 1 312 ? -20.547 17.812 8.156 1 97.44 312 GLN B CA 1
ATOM 6398 C C . GLN B 1 312 ? -19.531 17.297 9.156 1 97.44 312 GLN B C 1
ATOM 6400 O O . GLN B 1 312 ? -18.531 17.969 9.438 1 97.44 312 GLN B O 1
ATOM 6405 N N . TYR B 1 313 ? -19.719 16.078 9.695 1 97.81 313 TYR B N 1
ATOM 6406 C CA . TYR B 1 313 ? -18.828 15.531 10.719 1 97.81 313 TYR B CA 1
ATOM 6407 C C . TYR B 1 313 ? -17.766 14.633 10.102 1 97.81 313 TYR B C 1
ATOM 6409 O O . TYR B 1 313 ? -16.875 14.133 10.797 1 97.81 313 TYR B O 1
ATOM 6417 N N . LEU B 1 314 ? -17.797 14.469 8.719 1 98 314 LEU B N 1
ATOM 6418 C CA . LEU B 1 314 ? -16.719 13.734 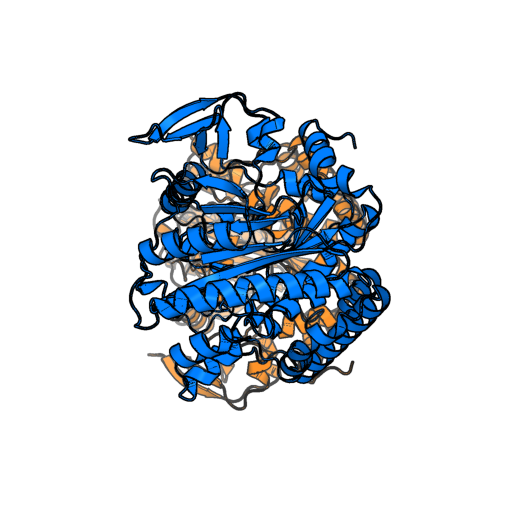8.055 1 98 314 LEU B CA 1
ATOM 6419 C C . LEU B 1 314 ? -15.398 14.469 8.188 1 98 314 LEU B C 1
ATOM 6421 O O . LEU B 1 314 ? -15.32 15.672 7.914 1 98 314 LEU B O 1
ATOM 6425 N N . ARG B 1 315 ? -14.445 13.758 8.695 1 95.06 315 ARG B N 1
ATOM 6426 C CA . ARG B 1 315 ? -13.094 14.312 8.805 1 95.06 315 ARG B CA 1
ATOM 6427 C C . ARG B 1 315 ? -12.117 13.547 7.926 1 95.06 315 ARG B C 1
ATOM 6429 O O . ARG B 1 315 ? -11.961 12.328 8.062 1 95.06 315 ARG B O 1
ATOM 6436 N N . SER B 1 316 ? -11.555 14.266 7.055 1 95.88 316 SER B N 1
ATOM 6437 C CA . SER B 1 316 ? -10.461 13.742 6.25 1 95.88 316 SER B CA 1
ATOM 6438 C C . SER B 1 316 ? -9.109 14.086 6.875 1 95.88 316 SER B C 1
ATOM 6440 O O . SER B 1 316 ? -8.922 15.18 7.398 1 95.88 316 SER B O 1
ATOM 6442 N N . PHE B 1 317 ? -8.242 13.156 6.902 1 97.62 317 PHE B N 1
ATOM 6443 C CA . PHE B 1 317 ? -6.867 13.367 7.344 1 97.62 317 PHE B CA 1
ATOM 6444 C C . PHE B 1 317 ? -5.895 13.188 6.188 1 97.62 317 PHE B C 1
ATOM 6446 O O . PHE B 1 317 ? -4.789 12.672 6.371 1 97.62 317 PHE B O 1
ATOM 6453 N N . LYS B 1 318 ? -6.387 13.562 4.992 1 98 318 LYS B N 1
ATOM 6454 C CA . LYS B 1 318 ? -5.574 13.531 3.779 1 98 318 LYS B CA 1
ATOM 6455 C C . LYS B 1 318 ? -4.551 14.664 3.777 1 98 318 LYS B C 1
ATOM 6457 O O . LYS B 1 318 ? -4.781 15.719 4.375 1 98 318 LYS B O 1
ATOM 6462 N N . PHE B 1 319 ? -3.455 14.438 3.09 1 98.44 319 PHE B N 1
ATOM 6463 C CA . PHE B 1 319 ? -2.418 15.453 2.963 1 98.44 319 PHE B CA 1
ATOM 6464 C C . PHE B 1 319 ? -2.936 16.656 2.188 1 98.44 319 PHE B C 1
ATOM 6466 O O . PHE B 1 319 ? -2.641 17.812 2.537 1 98.44 319 PHE B O 1
ATOM 6473 N N . GLU B 1 320 ? -3.627 16.422 1.084 1 98.44 320 GLU B N 1
ATOM 6474 C CA . GLU B 1 320 ? -4.398 17.406 0.343 1 98.44 320 GLU B CA 1
ATOM 6475 C C . GLU B 1 320 ? -5.891 17.281 0.636 1 98.44 320 GLU B C 1
ATOM 6477 O O . GLU B 1 320 ? -6.562 16.406 0.085 1 98.44 320 GLU B O 1
ATOM 6482 N N . ASP B 1 321 ? -6.383 18.188 1.411 1 98 321 ASP B N 1
ATOM 6483 C CA . ASP B 1 321 ? -7.758 18.078 1.89 1 98 321 ASP B CA 1
ATOM 6484 C C . ASP B 1 321 ? -8.664 19.094 1.196 1 98 321 ASP B C 1
ATOM 6486 O O . ASP B 1 321 ? -8.562 20.297 1.441 1 98 321 ASP B O 1
ATOM 6490 N N . LEU B 1 322 ? -9.5 18.578 0.322 1 98.12 322 LEU B N 1
ATOM 6491 C CA . LEU B 1 322 ? -10.539 19.422 -0.247 1 98.12 322 LEU B CA 1
ATOM 6492 C C . LEU B 1 322 ? -11.594 19.766 0.8 1 98.12 322 LEU B C 1
ATOM 6494 O O . LEU B 1 322 ? -12.266 18.875 1.333 1 98.12 322 LEU B O 1
ATOM 6498 N N . THR B 1 323 ? -11.797 21.094 1.07 1 97.25 323 THR B N 1
ATOM 6499 C CA . THR B 1 323 ? -12.688 21.484 2.16 1 97.25 323 THR B CA 1
ATOM 6500 C C . THR B 1 323 ? -14.039 21.953 1.618 1 97.25 323 THR B C 1
ATOM 6502 O O . THR B 1 323 ? -14.188 22.156 0.414 1 97.25 323 THR B O 1
ATOM 6505 N N . PHE B 1 324 ? -15.016 22.094 2.533 1 96.44 324 PHE B N 1
ATOM 6506 C CA . PHE B 1 324 ? -16.375 22.5 2.17 1 96.44 324 PHE B CA 1
ATOM 6507 C C . PHE B 1 324 ? -16.422 23.984 1.863 1 96.44 324 PHE B C 1
ATOM 6509 O O . PHE B 1 324 ? -17.484 24.516 1.514 1 96.44 324 PHE B O 1
ATOM 6516 N N . ARG B 1 325 ? -15.32 24.703 1.916 1 95.19 325 ARG B N 1
ATOM 6517 C CA . ARG B 1 325 ? -15.281 26.141 1.715 1 95.19 325 ARG B CA 1
ATOM 6518 C C . ARG B 1 325 ? -14.836 26.484 0.299 1 95.19 325 ARG B C 1
ATOM 6520 O O . ARG B 1 325 ? -14.648 27.656 -0.032 1 95.19 325 ARG B O 1
ATOM 6527 N N . GLY B 1 326 ? -14.57 25.5 -0.495 1 96.25 326 GLY B N 1
ATOM 6528 C CA . GLY B 1 326 ? -13.992 25.734 -1.807 1 96.25 326 GLY B CA 1
ATOM 6529 C C . GLY B 1 326 ? -12.492 25.938 -1.767 1 96.25 326 GLY B C 1
ATOM 6530 O O . GLY B 1 326 ? -11.93 26.625 -2.613 1 96.25 326 GLY B O 1
ATOM 6531 N N . THR B 1 327 ? -11.875 25.406 -0.777 1 97.88 327 THR B N 1
ATOM 6532 C CA . THR B 1 327 ? -10.43 25.531 -0.59 1 97.88 327 THR B CA 1
ATOM 6533 C C . THR B 1 327 ? -9.781 24.156 -0.461 1 97.88 327 THR B C 1
ATOM 6535 O O . THR B 1 327 ? -10.477 23.156 -0.269 1 97.88 327 THR B O 1
ATOM 6538 N N . VAL B 1 328 ? -8.523 24.109 -0.707 1 98.19 328 VAL B N 1
ATOM 6539 C CA . VAL B 1 328 ? -7.699 22.953 -0.368 1 98.19 328 VAL B CA 1
ATOM 6540 C C . VAL B 1 328 ? -6.781 23.297 0.801 1 98.19 328 VAL B C 1
ATOM 6542 O O . VAL B 1 328 ? -6.227 24.406 0.86 1 98.19 328 VAL B O 1
ATOM 6545 N N . GLU B 1 329 ? -6.762 22.453 1.746 1 98.44 329 GLU B N 1
ATOM 6546 C CA . GLU B 1 329 ? -5.828 22.562 2.861 1 98.44 329 GLU B CA 1
ATOM 6547 C C . GLU B 1 329 ? -4.676 21.578 2.715 1 98.44 329 GLU B C 1
ATOM 6549 O O . GLU B 1 329 ? -4.898 20.359 2.604 1 98.44 329 GLU B O 1
ATOM 6554 N N . PHE B 1 330 ? -3.463 22.094 2.65 1 98.56 330 PHE B N 1
ATOM 6555 C CA . PHE B 1 330 ? -2.264 21.266 2.627 1 98.56 330 PHE B CA 1
ATOM 6556 C C . PHE B 1 330 ? -1.744 21.016 4.039 1 98.56 330 PHE B C 1
ATOM 6558 O O . PHE B 1 330 ? -1.356 21.953 4.734 1 98.56 330 PHE B O 1
ATOM 6565 N N . ARG B 1 331 ? -1.673 19.656 4.422 1 97.06 331 ARG B N 1
ATOM 6566 C CA . ARG B 1 331 ? -1.5 19.344 5.836 1 97.06 331 ARG B CA 1
ATOM 6567 C C . ARG B 1 331 ? -0.327 18.391 6.043 1 97.06 331 ARG B C 1
ATOM 6569 O O . ARG B 1 331 ? -0.097 17.906 7.156 1 97.06 331 ARG B O 1
ATOM 6576 N N . SER B 1 332 ? 0.398 18.109 5.039 1 98.06 332 SER B N 1
ATOM 6577 C CA . SER B 1 332 ? 1.383 17.031 5.117 1 98.06 332 SER B CA 1
ATOM 6578 C C . SER B 1 332 ? 2.678 17.516 5.762 1 98.06 332 SER B C 1
ATOM 6580 O O . SER B 1 332 ? 3.541 16.719 6.113 1 98.06 332 SER B O 1
ATOM 6582 N N . VAL B 1 333 ? 2.828 18.828 6.008 1 98.62 333 VAL B N 1
ATOM 6583 C CA . VAL B 1 333 ? 4.109 19.391 6.414 1 98.62 333 VAL B CA 1
ATOM 6584 C C . VAL B 1 333 ? 4.176 19.484 7.938 1 98.62 333 VAL B C 1
ATOM 6586 O O . VAL B 1 333 ? 3.252 19.984 8.578 1 98.62 333 VAL B O 1
ATOM 6589 N N . CYS B 1 334 ? 5.273 18.953 8.492 1 98.44 334 CYS B N 1
ATOM 6590 C CA . CYS B 1 334 ? 5.547 19.141 9.914 1 98.44 334 CYS B CA 1
ATOM 6591 C C . CYS B 1 334 ? 5.711 20.609 10.25 1 98.44 334 CYS B C 1
ATOM 6593 O O . CYS B 1 334 ? 6.062 21.422 9.383 1 98.44 334 CYS B O 1
ATOM 6595 N N . GLU B 1 335 ? 5.438 20.906 11.484 1 98.69 335 GLU B N 1
ATOM 6596 C CA . GLU B 1 335 ? 5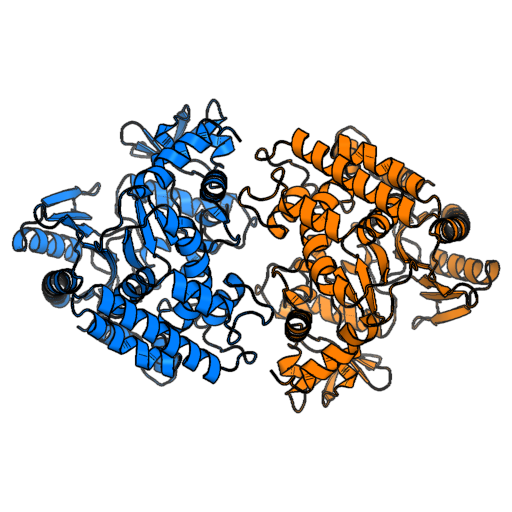.762 22.281 11.867 1 98.69 335 GLU B CA 1
ATOM 6597 C C . GLU B 1 335 ? 7.219 22.609 11.547 1 98.69 335 GLU B C 1
ATOM 6599 O O . GLU B 1 335 ? 8.086 21.734 11.617 1 98.69 335 GLU B O 1
ATOM 6604 N N . GLN B 1 336 ? 7.406 23.844 11.141 1 98.81 336 GLN B N 1
ATOM 6605 C CA . GLN B 1 336 ? 8.711 24.281 10.664 1 98.81 336 GLN B CA 1
ATOM 6606 C C . GLN B 1 336 ? 9.398 25.188 11.695 1 98.81 336 GLN B C 1
ATOM 6608 O O . GLN B 1 336 ? 8.734 25.766 12.555 1 98.81 336 GLN B O 1
ATOM 6613 N N . PRO B 1 337 ? 10.719 25.281 11.609 1 98.81 337 PRO B N 1
ATOM 6614 C CA . PRO B 1 337 ? 11.398 26.25 12.484 1 98.81 337 PRO B CA 1
ATOM 6615 C C . PRO B 1 337 ? 10.805 27.656 12.383 1 98.81 337 PRO B C 1
ATOM 6617 O O . PRO B 1 337 ? 10.508 28.125 11.281 1 98.81 337 PRO B O 1
ATOM 6620 N N . VAL B 1 338 ? 10.719 28.297 13.516 1 98.81 338 VAL B N 1
ATOM 6621 C CA . VAL B 1 338 ? 9.969 29.547 13.625 1 98.81 338 VAL B CA 1
ATOM 6622 C C . VAL B 1 338 ? 10.586 30.609 12.719 1 98.81 338 VAL B C 1
ATOM 6624 O O . VAL B 1 338 ? 9.875 31.359 12.055 1 98.81 338 VAL B O 1
ATOM 6627 N N . GLY B 1 339 ? 11.867 30.641 12.617 1 98.56 339 GLY B N 1
ATOM 6628 C CA . GLY B 1 339 ? 12.547 31.625 11.781 1 98.56 339 GLY B CA 1
ATOM 6629 C C . GLY B 1 339 ? 12.281 31.422 10.297 1 98.56 339 GLY B C 1
ATOM 6630 O O . GLY B 1 339 ? 12.539 32.312 9.492 1 98.56 339 GLY B O 1
ATOM 6631 N N . GLU B 1 340 ? 11.742 30.266 9.922 1 98.38 340 GLU B N 1
ATOM 6632 C CA . GLU B 1 340 ? 11.484 29.891 8.539 1 98.38 340 GLU B CA 1
ATOM 6633 C C . GLU B 1 340 ? 10.031 29.469 8.344 1 98.38 340 GLU B C 1
ATOM 6635 O O . GLU B 1 340 ? 9.703 28.75 7.398 1 98.38 340 GLU B O 1
ATOM 6640 N N . ILE B 1 341 ? 9.164 29.859 9.195 1 98.62 341 ILE B N 1
ATOM 6641 C CA . ILE B 1 341 ? 7.859 29.25 9.406 1 98.62 341 ILE B CA 1
ATOM 6642 C C . ILE B 1 341 ? 6.965 29.5 8.195 1 98.62 341 ILE B C 1
ATOM 6644 O O . ILE B 1 341 ? 6.016 28.75 7.945 1 98.62 341 ILE B O 1
ATOM 6648 N N . MET B 1 342 ? 7.312 30.547 7.363 1 98.69 342 MET B N 1
ATOM 6649 C CA . MET B 1 342 ? 6.465 30.906 6.23 1 98.69 342 MET B CA 1
ATOM 6650 C C . MET B 1 342 ? 6.844 30.109 4.988 1 98.69 342 MET B C 1
ATOM 6652 O O . MET B 1 342 ? 6.117 30.109 3.992 1 98.69 342 MET B O 1
ATOM 6656 N N . ALA B 1 343 ? 7.953 29.344 5.035 1 98.62 343 ALA B N 1
ATOM 6657 C CA . ALA B 1 343 ? 8.531 28.719 3.848 1 98.62 343 ALA B CA 1
ATOM 6658 C C . ALA B 1 343 ? 7.562 27.719 3.225 1 98.62 343 ALA B C 1
ATOM 6660 O O . ALA B 1 343 ? 7.387 27.703 2.006 1 98.62 343 ALA B O 1
ATOM 6661 N N . SER B 1 344 ? 6.961 26.906 4 1 98.5 344 SER B N 1
ATOM 6662 C CA . SER B 1 344 ? 6.035 25.906 3.484 1 98.5 344 SER B CA 1
ATOM 6663 C C . SER B 1 344 ? 4.82 26.547 2.834 1 98.5 344 SER B C 1
ATOM 6665 O O . SER B 1 344 ? 4.379 26.125 1.763 1 98.5 344 SER B O 1
ATOM 6667 N N . GLY B 1 345 ? 4.258 27.578 3.502 1 98.62 345 GLY B N 1
ATOM 6668 C CA . GLY B 1 345 ? 3.133 28.297 2.924 1 98.62 345 GLY B CA 1
ATOM 6669 C C . GLY B 1 345 ? 3.451 28.922 1.578 1 98.62 345 GLY B C 1
ATOM 6670 O O . GLY B 1 345 ? 2.664 28.812 0.636 1 98.62 345 GLY B O 1
ATOM 6671 N N . ALA B 1 346 ? 4.613 29.547 1.52 1 98.75 346 ALA B N 1
ATOM 6672 C CA . ALA B 1 346 ? 5.047 30.188 0.279 1 98.75 346 ALA B CA 1
ATOM 6673 C C . ALA B 1 346 ? 5.219 29.156 -0.835 1 98.75 346 ALA B C 1
ATOM 6675 O O . ALA B 1 346 ? 4.867 29.406 -1.988 1 98.75 346 ALA B O 1
ATOM 6676 N N . LEU B 1 347 ? 5.781 28.016 -0.494 1 98.88 347 LEU B N 1
ATOM 6677 C CA . LEU B 1 347 ? 5.953 26.938 -1.451 1 98.88 347 LEU B CA 1
ATOM 6678 C C . LEU B 1 347 ? 4.621 26.547 -2.078 1 98.88 347 LEU B C 1
ATOM 6680 O O . LEU B 1 347 ? 4.496 26.5 -3.305 1 98.88 347 LEU B O 1
ATOM 6684 N N . HIS B 1 348 ? 3.605 26.344 -1.291 1 98.75 348 HIS B N 1
ATOM 6685 C CA . HIS B 1 348 ? 2.307 25.891 -1.778 1 98.75 348 HIS B CA 1
ATOM 6686 C C . HIS B 1 348 ? 1.597 27 -2.559 1 98.75 348 HIS B C 1
ATOM 6688 O O . HIS B 1 348 ? 1.019 26.734 -3.617 1 98.75 348 HIS B O 1
ATOM 6694 N N . ALA B 1 349 ? 1.636 28.219 -2.039 1 98.56 349 ALA B N 1
ATOM 6695 C CA . ALA B 1 349 ? 0.983 29.328 -2.721 1 98.56 349 ALA B CA 1
ATOM 6696 C C . ALA B 1 349 ? 1.582 29.547 -4.105 1 98.56 349 ALA B C 1
ATOM 6698 O O . ALA B 1 349 ? 0.853 29.781 -5.074 1 98.56 349 ALA B O 1
ATOM 6699 N N . GLY B 1 350 ? 2.904 29.5 -4.188 1 98.62 350 GLY B N 1
ATOM 6700 C CA . GLY B 1 350 ? 3.566 29.656 -5.473 1 98.62 350 GLY B CA 1
ATOM 6701 C C . GLY B 1 350 ? 3.217 28.562 -6.469 1 98.62 350 GLY B C 1
ATOM 6702 O O . GLY B 1 350 ? 2.965 28.844 -7.641 1 98.62 350 GLY B O 1
ATOM 6703 N N . LEU B 1 351 ? 3.201 27.328 -6 1 98.44 351 LEU B N 1
ATOM 6704 C CA . LEU B 1 351 ? 2.943 26.203 -6.887 1 98.44 351 LEU B CA 1
ATOM 6705 C C . LEU B 1 351 ? 1.489 26.203 -7.348 1 98.44 351 LEU B C 1
ATOM 6707 O O . LEU B 1 351 ? 1.191 25.797 -8.469 1 98.44 351 LEU B O 1
ATOM 6711 N N . MET B 1 352 ? 0.583 26.672 -6.477 1 97.81 352 MET B N 1
ATOM 6712 C CA . MET B 1 352 ? -0.83 26.75 -6.84 1 97.81 352 MET B CA 1
ATOM 6713 C C . MET B 1 352 ? -1.037 27.672 -8.039 1 97.81 352 MET B C 1
ATOM 6715 O O . MET B 1 352 ? -1.97 27.469 -8.82 1 97.81 352 MET B O 1
ATOM 6719 N N . GLU B 1 353 ? -0.152 28.656 -8.25 1 97.38 353 GLU B N 1
ATOM 6720 C CA . GLU B 1 353 ? -0.227 29.547 -9.398 1 97.38 353 GLU B CA 1
ATOM 6721 C C . GLU B 1 353 ? 0.255 28.859 -10.672 1 97.38 353 GLU B C 1
ATOM 6723 O O . GLU B 1 353 ? -0.022 29.312 -11.781 1 97.38 353 GLU B O 1
ATOM 6728 N N . ASN B 1 354 ? 0.944 27.75 -10.523 1 97.69 354 ASN B N 1
ATOM 6729 C CA . ASN B 1 354 ? 1.569 27.078 -11.648 1 97.69 354 ASN B CA 1
ATOM 6730 C C . ASN B 1 354 ? 1.27 25.578 -11.641 1 97.69 354 ASN B C 1
ATOM 6732 O O . ASN B 1 354 ? 2.158 24.766 -11.891 1 97.69 354 ASN B O 1
ATOM 6736 N N . ILE B 1 355 ? 0.063 25.266 -11.312 1 97.25 355 ILE B N 1
ATOM 6737 C CA . ILE B 1 355 ? -0.301 23.859 -11.164 1 97.25 355 ILE B CA 1
ATOM 6738 C C . ILE B 1 355 ? -0.062 23.125 -12.477 1 97.25 355 ILE B C 1
ATOM 6740 O O . ILE B 1 355 ? 0.402 21.984 -12.477 1 97.25 355 ILE B O 1
ATOM 6744 N N . ARG B 1 356 ? -0.457 23.75 -13.625 1 95.81 356 ARG B N 1
ATOM 6745 C CA . ARG B 1 356 ? -0.302 23.109 -14.922 1 95.81 356 ARG B CA 1
ATOM 6746 C C . ARG B 1 356 ? 1.168 22.844 -15.227 1 95.81 356 ARG B C 1
ATOM 6748 O O . ARG B 1 356 ? 1.529 21.734 -15.656 1 95.81 356 ARG B O 1
ATOM 6755 N N . GLU B 1 357 ? 1.96 23.844 -15.031 1 97.69 357 GLU B N 1
ATOM 6756 C CA . GLU B 1 357 ? 3.395 23.719 -15.266 1 97.69 357 GLU B CA 1
ATOM 6757 C C . GLU B 1 357 ? 4.02 22.672 -14.352 1 97.69 357 GLU B C 1
ATOM 6759 O O . GLU B 1 357 ? 4.855 21.875 -14.781 1 97.69 357 GLU B O 1
ATOM 6764 N N . LEU B 1 358 ? 3.615 22.703 -13.102 1 98 358 LEU B N 1
ATOM 6765 C CA . LEU B 1 358 ? 4.117 21.734 -12.148 1 98 358 LEU B CA 1
ATOM 6766 C C . LEU B 1 358 ? 3.746 20.312 -12.57 1 98 358 LEU B C 1
ATOM 6768 O O . LEU B 1 358 ? 4.566 19.391 -12.484 1 98 358 LEU B O 1
ATOM 6772 N N . SER B 1 359 ? 2.498 20.109 -12.984 1 97.5 359 SER B N 1
ATOM 6773 C CA . SER B 1 359 ? 2.025 18.797 -13.43 1 97.5 359 SER B CA 1
ATOM 6774 C C . SER B 1 359 ? 2.875 18.266 -14.578 1 97.5 359 SER B C 1
ATOM 6776 O O . SER B 1 359 ? 3.309 17.109 -14.555 1 97.5 359 SER B O 1
ATOM 6778 N N . GLU B 1 360 ? 3.115 19.109 -15.555 1 96.94 360 GLU B N 1
ATOM 6779 C CA . GLU B 1 360 ? 3.93 18.719 -16.703 1 96.94 360 GLU B CA 1
ATOM 6780 C C . GLU B 1 360 ? 5.363 18.406 -16.281 1 96.94 360 GLU B C 1
ATOM 6782 O O . GLU B 1 360 ? 5.961 17.438 -16.781 1 96.94 360 GLU B O 1
ATOM 6787 N N . PHE B 1 361 ? 5.809 19.281 -15.414 1 96.12 361 PHE B N 1
ATOM 6788 C CA . PHE B 1 361 ? 7.168 19.109 -14.906 1 96.12 361 PHE B CA 1
ATOM 6789 C C . PHE B 1 361 ? 7.332 17.766 -14.211 1 96.12 361 PHE B C 1
ATOM 6791 O O . PHE B 1 361 ? 8.297 17.047 -14.469 1 96.12 361 PHE B O 1
ATOM 6798 N N . LEU B 1 362 ? 6.402 17.391 -13.383 1 96.69 362 LEU B N 1
ATOM 6799 C CA . LEU B 1 362 ? 6.477 16.156 -12.617 1 96.69 362 LEU B CA 1
ATOM 6800 C C . LEU B 1 362 ? 6.227 14.945 -13.508 1 96.69 362 LEU B C 1
ATOM 6802 O O . LEU B 1 362 ? 6.758 13.859 -13.25 1 96.69 362 LEU B O 1
ATOM 6806 N N . GLU B 1 363 ? 5.406 15.102 -14.516 1 94.19 363 GLU B N 1
ATOM 6807 C CA . GLU B 1 363 ? 5.145 14.023 -15.461 1 94.19 363 GLU B CA 1
ATOM 6808 C C . GLU B 1 363 ? 6.418 13.602 -16.188 1 94.19 363 GLU B C 1
ATOM 6810 O O . GLU B 1 363 ? 6.586 12.43 -16.547 1 94.19 363 GLU B O 1
ATOM 6815 N N . LYS B 1 364 ? 7.344 14.523 -16.375 1 93.44 364 LYS B N 1
ATOM 6816 C CA . LYS B 1 364 ? 8.562 14.273 -17.141 1 93.44 364 LYS B CA 1
ATOM 6817 C C . LYS B 1 364 ? 9.734 13.945 -16.219 1 93.44 364 LYS B C 1
ATOM 6819 O O . LYS B 1 364 ? 10.844 13.695 -16.672 1 93.44 364 LYS B O 1
ATOM 6824 N N . ASP B 1 365 ? 9.445 13.992 -14.977 1 95.56 365 ASP B N 1
ATOM 6825 C CA . ASP B 1 365 ? 10.523 13.766 -14.008 1 95.56 365 ASP B CA 1
ATOM 6826 C C . ASP B 1 365 ? 11.078 12.352 -14.133 1 95.56 365 ASP B C 1
ATOM 6828 O O . ASP B 1 365 ? 10.32 11.383 -14.203 1 95.56 365 ASP B O 1
ATOM 6832 N N . THR B 1 366 ? 12.414 12.211 -14.156 1 92.75 366 THR B N 1
ATOM 6833 C CA . THR B 1 366 ? 13.062 10.906 -14.164 1 92.75 366 THR B CA 1
ATOM 6834 C C . THR B 1 366 ? 14.039 10.773 -13 1 92.75 366 THR B C 1
ATOM 6836 O O . THR B 1 366 ? 14.781 9.797 -12.914 1 92.75 366 THR B O 1
ATOM 6839 N N . SER B 1 367 ? 14.031 11.898 -12.188 1 95.62 367 SER B N 1
ATOM 6840 C CA . SER B 1 367 ? 14.914 11.82 -11.031 1 95.62 367 SER B CA 1
ATOM 6841 C C . SER B 1 367 ? 14.398 10.82 -10 1 95.62 367 SER B C 1
ATOM 6843 O O . SER B 1 367 ? 15.172 10.062 -9.422 1 95.62 367 SER B O 1
ATOM 6845 N N . ILE B 1 368 ? 13.078 10.875 -9.781 1 96.56 368 ILE B N 1
ATOM 6846 C CA . ILE B 1 368 ? 12.547 9.938 -8.805 1 96.56 368 ILE B CA 1
ATOM 6847 C C . ILE B 1 368 ? 11.391 9.148 -9.414 1 96.56 368 ILE B C 1
ATOM 6849 O O . ILE B 1 368 ? 11.133 8.008 -9.016 1 96.56 368 ILE B O 1
ATOM 6853 N N . TYR B 1 369 ? 10.695 9.695 -10.375 1 95.88 369 TYR B N 1
ATOM 6854 C CA . TYR B 1 369 ? 9.578 9.023 -11.023 1 95.88 369 TYR B CA 1
ATOM 6855 C C . TYR B 1 369 ? 10.031 8.266 -12.266 1 95.88 369 TYR B C 1
ATOM 6857 O O . TYR B 1 369 ? 11.148 8.469 -12.75 1 95.88 369 TYR B O 1
ATOM 6865 N N . HIS B 1 370 ? 9.211 7.336 -12.727 1 93.31 370 HIS B N 1
ATOM 6866 C CA . HIS B 1 370 ? 9.484 6.48 -13.883 1 93.31 370 HIS B CA 1
ATOM 6867 C C . HIS B 1 370 ? 10.656 5.547 -13.602 1 93.31 370 HIS B C 1
ATOM 6869 O O . HIS B 1 370 ? 11.375 5.156 -14.531 1 93.31 370 HIS B O 1
ATOM 6875 N N . ASN B 1 371 ? 10.922 5.289 -12.289 1 91.19 371 ASN B N 1
ATOM 6876 C CA . ASN B 1 371 ? 11.969 4.367 -11.859 1 91.19 371 ASN B CA 1
ATOM 6877 C C . ASN B 1 371 ? 11.391 3.189 -11.078 1 91.19 371 ASN B C 1
ATOM 6879 O O . ASN B 1 371 ? 12.094 2.562 -10.281 1 91.19 371 ASN B O 1
ATOM 6883 N N . GLY B 1 372 ? 10.102 3.064 -11.195 1 92.31 372 GLY B N 1
ATOM 6884 C CA . GLY B 1 372 ? 9.484 1.875 -10.633 1 92.31 372 GLY B CA 1
ATOM 6885 C C . GLY B 1 372 ? 8.797 2.133 -9.305 1 92.31 372 GLY B C 1
ATOM 6886 O O . GLY B 1 372 ? 8.242 1.215 -8.695 1 92.31 372 GLY B O 1
ATOM 6887 N N . TYR B 1 373 ? 8.797 3.375 -8.852 1 95.69 373 TYR B N 1
ATOM 6888 C CA . TYR B 1 373 ? 8.211 3.68 -7.551 1 95.69 373 TYR B CA 1
ATOM 6889 C C . TYR B 1 373 ? 7.039 4.645 -7.688 1 95.69 373 TYR B C 1
ATOM 6891 O O . TYR B 1 373 ? 7.07 5.551 -8.523 1 95.69 373 TYR B O 1
ATOM 6899 N N . ASN B 1 374 ? 5.988 4.422 -6.945 1 95.88 374 ASN B N 1
ATOM 6900 C CA . ASN B 1 374 ? 4.902 5.395 -6.879 1 95.88 374 ASN B CA 1
ATOM 6901 C C . ASN B 1 374 ? 5.148 6.441 -5.797 1 95.88 374 ASN B C 1
ATOM 6903 O O . ASN B 1 374 ? 6.125 6.348 -5.047 1 95.88 374 ASN B O 1
ATOM 6907 N N . ALA B 1 375 ? 4.301 7.41 -5.691 1 97.56 375 ALA B N 1
ATOM 6908 C CA . ALA B 1 375 ? 4.512 8.562 -4.824 1 97.56 375 ALA B CA 1
ATOM 6909 C C . ALA B 1 375 ? 4.551 8.148 -3.355 1 97.56 375 ALA B C 1
ATOM 6911 O O . ALA B 1 375 ? 5.371 8.648 -2.584 1 97.56 375 ALA B O 1
ATOM 6912 N N . SER B 1 376 ? 3.678 7.266 -2.951 1 96.88 376 SER B N 1
ATOM 6913 C CA . SER B 1 376 ? 3.613 6.836 -1.557 1 96.88 376 SER B CA 1
ATOM 6914 C C . SER B 1 376 ? 4.891 6.109 -1.143 1 96.88 376 SER B C 1
ATOM 6916 O O . SER B 1 376 ? 5.414 6.344 -0.052 1 96.88 376 SER B O 1
ATOM 6918 N N . GLU B 1 377 ? 5.387 5.219 -2.006 1 95.62 377 GLU B N 1
ATOM 6919 C CA . GLU B 1 377 ? 6.645 4.523 -1.743 1 95.62 377 GLU B CA 1
ATOM 6920 C C . GLU B 1 377 ? 7.805 5.504 -1.627 1 95.62 377 GLU B C 1
ATOM 6922 O O . GLU B 1 377 ? 8.641 5.383 -0.728 1 95.62 377 GLU B O 1
ATOM 6927 N N . LEU B 1 378 ? 7.836 6.441 -2.535 1 97.44 378 LEU B N 1
ATOM 6928 C CA . LEU B 1 378 ? 8.906 7.434 -2.559 1 97.44 378 LEU B CA 1
ATOM 6929 C C . LEU B 1 378 ? 8.898 8.273 -1.285 1 97.44 378 LEU B C 1
ATOM 6931 O O . LEU B 1 378 ? 9.945 8.492 -0.675 1 97.44 378 LEU B O 1
ATOM 6935 N N . ARG B 1 379 ? 7.699 8.75 -0.862 1 97.81 379 ARG B N 1
ATOM 6936 C CA . ARG B 1 379 ? 7.641 9.562 0.349 1 97.81 379 ARG B CA 1
ATOM 6937 C C . ARG B 1 379 ? 8.109 8.766 1.563 1 97.81 379 ARG B C 1
ATOM 6939 O O . ARG B 1 379 ? 8.828 9.297 2.414 1 97.81 379 ARG B O 1
ATOM 6946 N N . ARG B 1 380 ? 7.746 7.531 1.674 1 94.38 380 ARG B N 1
ATOM 6947 C CA . ARG B 1 380 ? 8.188 6.699 2.787 1 94.38 380 ARG B CA 1
ATOM 6948 C C . ARG B 1 380 ? 9.703 6.562 2.803 1 94.38 380 ARG B C 1
ATOM 6950 O O . ARG B 1 380 ? 10.328 6.586 3.869 1 94.38 380 ARG B O 1
ATOM 6957 N N . MET B 1 381 ? 10.258 6.398 1.615 1 94.25 381 MET B N 1
ATOM 6958 C CA . MET B 1 381 ? 11.711 6.258 1.511 1 94.25 381 MET B CA 1
ATOM 6959 C C . MET B 1 381 ? 12.406 7.566 1.866 1 94.25 381 MET B C 1
ATOM 6961 O O . MET B 1 381 ? 13.453 7.559 2.518 1 94.25 381 MET B O 1
ATOM 6965 N N . PHE B 1 382 ? 11.773 8.68 1.455 1 97 382 PHE B N 1
ATOM 6966 C CA . PHE B 1 382 ? 12.438 9.977 1.565 1 97 382 PHE B CA 1
ATOM 6967 C C . PHE B 1 382 ? 12.258 10.555 2.963 1 97 382 PHE B C 1
ATOM 6969 O O . PHE B 1 382 ? 12.953 11.5 3.338 1 97 382 PHE B O 1
ATOM 6976 N N . ASN B 1 383 ? 11.375 9.969 3.748 1 94.88 383 ASN B N 1
ATOM 6977 C CA . ASN B 1 383 ? 11.188 10.367 5.141 1 94.88 383 ASN B CA 1
ATOM 6978 C C . ASN B 1 383 ? 12.117 9.594 6.07 1 94.88 383 ASN B C 1
ATOM 6980 O O . ASN B 1 383 ? 11.945 9.625 7.289 1 94.88 383 ASN B O 1
ATOM 6984 N N . ARG B 1 384 ? 13.086 8.945 5.543 1 92.5 384 ARG B N 1
ATOM 6985 C CA . 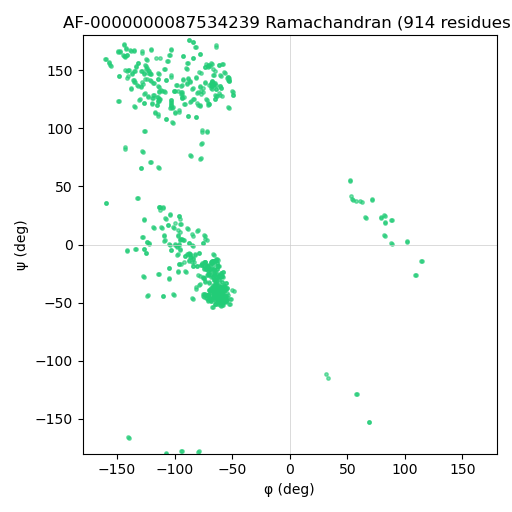ARG B 1 384 ? 14.07 8.219 6.328 1 92.5 384 ARG B CA 1
ATOM 6986 C C . ARG B 1 384 ? 15.422 8.922 6.293 1 92.5 384 ARG B C 1
ATOM 6988 O O . ARG B 1 384 ? 15.781 9.547 5.293 1 92.5 384 ARG B O 1
ATOM 6995 N N . ARG B 1 385 ? 16.141 8.727 7.367 1 91.38 385 ARG B N 1
ATOM 6996 C CA . ARG B 1 385 ? 17.469 9.344 7.496 1 91.38 385 ARG B CA 1
ATOM 6997 C C . ARG B 1 385 ? 18.453 8.742 6.512 1 91.38 385 ARG B C 1
ATOM 6999 O O . ARG B 1 385 ? 19.188 9.461 5.844 1 91.38 385 ARG B O 1
ATOM 7006 N N . ARG B 1 386 ? 18.484 7.445 6.469 1 87.75 386 ARG B N 1
ATOM 7007 C CA . ARG B 1 386 ? 19.375 6.785 5.52 1 87.75 386 ARG B CA 1
ATOM 7008 C C . ARG B 1 386 ? 18.875 6.953 4.09 1 87.75 386 ARG B C 1
ATOM 7010 O O . ARG B 1 386 ? 17.781 6.52 3.76 1 87.75 386 ARG B O 1
ATOM 7017 N N . LYS B 1 387 ? 19.688 7.531 3.268 1 88.88 387 LYS B N 1
ATOM 7018 C CA . LYS B 1 387 ? 19.328 7.734 1.87 1 88.88 387 LYS B CA 1
ATOM 7019 C C . LYS B 1 387 ? 19.453 6.441 1.071 1 88.88 387 LYS B C 1
ATOM 7021 O O . LYS B 1 387 ? 20.438 5.723 1.202 1 88.88 387 LYS B O 1
ATOM 7026 N N . ALA B 1 388 ? 18.406 6.215 0.333 1 83.38 388 ALA B N 1
ATOM 7027 C CA . ALA B 1 388 ? 18.453 5.039 -0.528 1 83.38 388 ALA B CA 1
ATOM 7028 C C . ALA B 1 388 ? 19.484 5.207 -1.634 1 83.38 388 ALA B C 1
ATOM 7030 O O . ALA B 1 388 ? 19.547 6.254 -2.283 1 83.38 388 ALA B O 1
ATOM 7031 N N . ASP B 1 389 ? 20.266 4.258 -1.875 1 83.38 389 ASP B N 1
ATOM 7032 C CA . ASP B 1 389 ? 21.375 4.328 -2.832 1 83.38 389 ASP B CA 1
ATOM 7033 C C . ASP B 1 389 ? 20.859 4.141 -4.262 1 83.38 389 ASP B C 1
ATOM 7035 O O . ASP B 1 389 ? 21.656 4.176 -5.211 1 83.38 389 ASP B O 1
ATOM 7039 N N . ILE B 1 390 ? 19.688 4.195 -4.43 1 83.94 390 ILE B N 1
ATOM 7040 C CA . ILE B 1 390 ? 19.141 3.893 -5.746 1 83.94 390 ILE B CA 1
ATOM 7041 C C . ILE B 1 390 ? 18.875 5.191 -6.508 1 83.94 390 ILE B C 1
ATOM 7043 O O . ILE B 1 390 ? 18.625 5.168 -7.715 1 83.94 390 ILE B O 1
ATOM 7047 N N . PHE B 1 391 ? 18.984 6.301 -5.879 1 91.88 391 PHE B N 1
ATOM 7048 C CA . PHE B 1 391 ? 18.703 7.574 -6.527 1 91.88 391 PHE B CA 1
ATOM 7049 C C . PHE B 1 391 ? 19.984 8.352 -6.793 1 91.88 391 PHE B C 1
ATOM 7051 O O . PHE B 1 391 ? 20.938 8.273 -6.016 1 91.88 391 PHE B O 1
ATOM 7058 N N . ASP B 1 392 ? 20.031 9.008 -7.941 1 93.38 392 ASP B N 1
ATOM 7059 C CA . ASP B 1 392 ? 21.031 10.055 -8.156 1 93.38 392 ASP B CA 1
ATOM 7060 C C . ASP B 1 392 ? 20.656 11.336 -7.414 1 93.38 392 ASP B C 1
ATOM 7062 O O . ASP B 1 392 ? 19.938 12.188 -7.961 1 93.38 392 ASP B O 1
ATOM 7066 N N . TRP B 1 393 ? 21.219 11.492 -6.285 1 96.31 393 TRP B N 1
ATOM 7067 C CA . TRP B 1 393 ? 20.781 12.547 -5.379 1 96.31 393 TRP B CA 1
ATOM 7068 C C . TRP B 1 393 ? 21.156 13.922 -5.93 1 96.31 393 TRP B C 1
ATOM 7070 O O . TRP B 1 393 ? 20.516 14.922 -5.59 1 96.31 393 TRP B O 1
ATOM 7080 N N . LYS B 1 394 ? 22.172 14 -6.793 1 96.88 394 LYS B N 1
ATOM 7081 C CA . LYS B 1 394 ? 22.469 15.266 -7.461 1 96.88 394 LYS B CA 1
ATOM 7082 C C . LYS B 1 394 ? 21.344 15.656 -8.422 1 96.88 394 LYS B C 1
ATOM 7084 O O . LYS B 1 394 ? 20.984 16.828 -8.508 1 96.88 394 LYS B O 1
ATOM 7089 N N . LYS B 1 395 ? 20.859 14.672 -9.086 1 96.44 395 LYS B N 1
ATOM 7090 C CA . LYS B 1 395 ? 19.734 14.914 -9.992 1 96.44 395 LYS B CA 1
ATOM 7091 C C . LYS B 1 395 ? 18.484 15.305 -9.219 1 96.44 395 LYS B C 1
ATOM 7093 O O . LYS B 1 395 ? 17.719 16.156 -9.664 1 96.44 395 LYS B O 1
ATOM 7098 N N . VAL B 1 396 ? 18.266 14.641 -8.07 1 98.12 396 VAL B N 1
ATOM 7099 C CA . VAL B 1 396 ? 17.109 14.953 -7.23 1 98.12 396 VAL B CA 1
ATOM 7100 C C . VAL B 1 396 ? 17.203 16.391 -6.73 1 98.12 396 VAL B C 1
ATOM 7102 O O . VAL B 1 396 ? 16.219 17.141 -6.777 1 98.12 396 VAL B O 1
ATOM 7105 N N . SER B 1 397 ? 18.391 16.797 -6.277 1 98.38 397 SER B N 1
ATOM 7106 C CA . SER B 1 397 ? 18.625 18.172 -5.832 1 98.38 397 SER B CA 1
ATOM 7107 C C . SER B 1 397 ? 18.359 19.172 -6.945 1 98.38 397 SER B C 1
ATOM 7109 O O . SER B 1 397 ? 17.688 20.188 -6.727 1 98.38 397 SER B O 1
ATOM 7111 N N . THR B 1 398 ? 18.828 18.859 -8.109 1 98.19 398 THR B N 1
ATOM 7112 C CA . THR B 1 398 ? 18.625 19.719 -9.258 1 98.19 398 THR B CA 1
ATOM 7113 C C . THR B 1 398 ? 17.141 19.875 -9.57 1 98.19 398 THR B C 1
ATOM 7115 O O . THR B 1 398 ? 16.672 20.969 -9.883 1 98.19 398 THR B O 1
ATOM 7118 N N . GLN B 1 399 ? 16.438 18.766 -9.469 1 98.12 399 GLN B N 1
ATOM 7119 C CA . GLN B 1 399 ? 15.008 18.781 -9.711 1 98.12 399 GLN B CA 1
ATOM 7120 C C . GLN B 1 399 ? 14.281 19.625 -8.664 1 98.12 399 GLN B C 1
ATOM 7122 O O . GLN B 1 399 ? 13.32 20.328 -8.984 1 98.12 399 GLN B O 1
ATOM 7127 N N . LEU B 1 400 ? 14.688 19.531 -7.449 1 98.56 400 LEU B N 1
ATOM 7128 C CA . LEU B 1 400 ? 14.102 20.312 -6.371 1 98.56 400 LEU B CA 1
ATOM 7129 C C . LEU B 1 400 ? 14.32 21.812 -6.609 1 98.56 400 LEU B C 1
ATOM 7131 O O . LEU B 1 400 ? 13.414 22.609 -6.391 1 98.56 400 LEU B O 1
ATOM 7135 N N . LEU B 1 401 ? 15.516 22.172 -7.023 1 98.75 401 LEU B N 1
ATOM 7136 C CA . LEU B 1 401 ? 15.812 23.562 -7.32 1 98.75 401 LEU B CA 1
ATOM 7137 C C . LEU B 1 401 ? 14.938 24.062 -8.469 1 98.75 401 LEU B C 1
ATOM 7139 O O . LEU B 1 401 ? 14.477 25.219 -8.438 1 98.75 401 LEU B O 1
ATOM 7143 N N . SER B 1 402 ? 14.727 23.203 -9.461 1 98.5 402 SER B N 1
ATOM 7144 C CA . SER B 1 402 ? 13.836 23.562 -10.562 1 98.5 402 SER B CA 1
ATOM 7145 C C . SER B 1 402 ? 12.414 23.781 -10.078 1 98.5 402 SER B C 1
ATOM 7147 O O . SER B 1 402 ? 11.711 24.672 -10.562 1 98.5 402 SER B O 1
ATOM 7149 N N . ILE B 1 403 ? 11.961 22.953 -9.172 1 98.56 403 ILE B N 1
ATOM 7150 C CA . ILE B 1 403 ? 10.633 23.125 -8.578 1 98.56 403 ILE B CA 1
ATOM 7151 C C . ILE B 1 403 ? 10.555 24.453 -7.848 1 98.56 403 ILE B C 1
ATOM 7153 O O . ILE B 1 403 ? 9.562 25.172 -7.957 1 98.56 403 ILE B O 1
ATOM 7157 N N . LEU B 1 404 ? 11.617 24.812 -7.109 1 98.75 404 LEU B N 1
ATOM 7158 C CA . LEU B 1 404 ? 11.633 26.078 -6.383 1 98.75 404 LEU B CA 1
ATOM 7159 C C . LEU B 1 404 ? 11.586 27.266 -7.348 1 98.75 404 LEU B C 1
ATOM 7161 O O . LEU B 1 404 ? 11 28.297 -7.035 1 98.75 404 LEU B O 1
ATOM 7165 N N . GLU B 1 405 ? 12.164 27.094 -8.523 1 98.62 405 GLU B N 1
ATOM 7166 C CA . GLU B 1 405 ? 12.047 28.125 -9.539 1 98.62 405 GLU B CA 1
ATOM 7167 C C . GLU B 1 405 ? 10.594 28.312 -9.969 1 98.62 405 GLU B C 1
ATOM 7169 O O . GLU B 1 405 ? 10.156 29.453 -10.203 1 98.62 405 GLU B O 1
ATOM 7174 N N . LEU B 1 406 ? 9.898 27.25 -10.109 1 98.56 406 LEU B N 1
ATOM 7175 C CA . LEU B 1 406 ? 8.477 27.328 -10.43 1 98.56 406 LEU B CA 1
ATOM 7176 C C . LEU B 1 406 ? 7.703 28.016 -9.32 1 98.56 406 LEU B C 1
ATOM 7178 O O . LEU B 1 406 ? 6.766 28.766 -9.586 1 98.56 406 LEU B O 1
ATOM 7182 N N . VAL B 1 407 ? 8.086 27.703 -8.023 1 98.75 407 VAL B N 1
ATOM 7183 C CA . VAL B 1 407 ? 7.473 28.375 -6.883 1 98.75 407 VAL B CA 1
ATOM 7184 C C . VAL B 1 407 ? 7.699 29.875 -6.969 1 98.75 407 VAL B C 1
ATOM 7186 O O . VAL B 1 407 ? 6.758 30.656 -6.824 1 98.75 407 VAL B O 1
ATOM 7189 N N . GLU B 1 408 ? 8.922 30.219 -7.191 1 98.75 408 GLU B N 1
ATOM 7190 C CA . GLU B 1 408 ? 9.281 31.641 -7.246 1 98.75 408 GLU B CA 1
ATOM 7191 C C . GLU B 1 408 ? 8.516 32.375 -8.344 1 98.75 408 GLU B C 1
ATOM 7193 O O . GLU B 1 408 ? 8 33.469 -8.125 1 98.75 408 GLU B O 1
ATOM 7198 N N . SER B 1 409 ? 8.484 31.766 -9.531 1 98.69 409 SER B N 1
ATOM 7199 C CA . SER B 1 409 ? 7.727 32.344 -10.633 1 98.69 409 SER B CA 1
ATOM 7200 C C . SER B 1 409 ? 6.258 32.531 -10.266 1 98.69 409 SER B C 1
ATOM 7202 O O . SER B 1 409 ? 5.633 33.531 -10.641 1 98.69 409 SER B O 1
ATOM 7204 N N . GLY B 1 410 ? 5.711 31.531 -9.539 1 98.5 410 GLY B N 1
ATOM 7205 C CA . GLY B 1 410 ? 4.332 31.625 -9.086 1 98.5 410 GLY B CA 1
ATOM 7206 C C . GLY B 1 410 ? 4.102 32.75 -8.094 1 98.5 410 GLY B C 1
ATOM 7207 O O . GLY B 1 410 ? 3.111 33.469 -8.188 1 98.5 410 GLY B O 1
A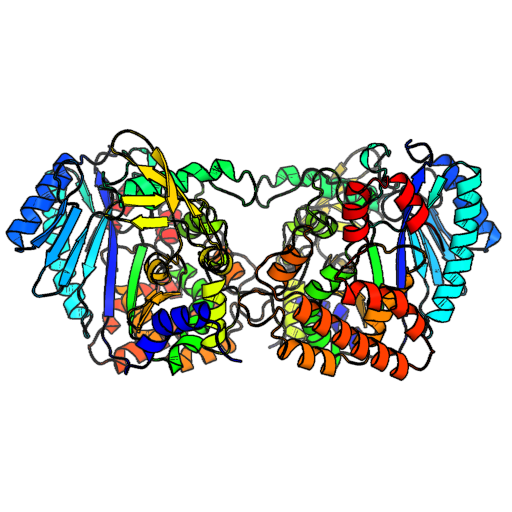TOM 7208 N N . LEU B 1 411 ? 5.004 32.875 -7.176 1 98.69 411 LEU B N 1
ATOM 7209 C CA . LEU B 1 411 ? 4.891 33.969 -6.203 1 98.69 411 LEU B CA 1
ATOM 7210 C C . LEU B 1 411 ? 5.02 35.312 -6.879 1 98.69 411 LEU B C 1
ATOM 7212 O O . LEU B 1 411 ? 4.348 36.281 -6.488 1 98.69 411 LEU B O 1
ATOM 7216 N N . LYS B 1 412 ? 5.855 35.438 -7.891 1 98.62 412 LYS B N 1
ATOM 7217 C CA . LYS B 1 412 ? 5.973 36.656 -8.664 1 98.62 412 LYS B CA 1
ATOM 7218 C C . LYS B 1 412 ? 4.664 37 -9.383 1 98.62 412 LYS B C 1
ATOM 7220 O O . LYS B 1 412 ? 4.27 38.156 -9.469 1 98.62 412 LYS B O 1
ATOM 7225 N N . LYS B 1 413 ? 4.016 35.969 -9.875 1 97.44 413 LYS B N 1
ATOM 7226 C CA . LYS B 1 413 ? 2.713 36.156 -10.508 1 97.44 413 LYS B CA 1
ATOM 7227 C C . LYS B 1 413 ? 1.695 36.719 -9.516 1 97.44 413 LYS B C 1
ATOM 7229 O O . LYS B 1 413 ? 0.833 37.531 -9.883 1 97.44 413 LYS B O 1
ATOM 7234 N N . ARG B 1 414 ? 1.774 36.25 -8.266 1 96.75 414 ARG B N 1
ATOM 7235 C CA . ARG B 1 414 ? 0.901 36.781 -7.223 1 96.75 414 ARG B CA 1
ATOM 7236 C C . ARG B 1 414 ? 1.151 38.281 -7.008 1 96.75 414 ARG B C 1
ATOM 7238 O O . ARG B 1 414 ? 0.22 39.031 -6.727 1 96.75 414 ARG B O 1
ATOM 7245 N N . GLY B 1 415 ? 2.406 38.688 -7.016 1 97.69 415 GLY B N 1
ATOM 7246 C CA . GLY B 1 415 ? 2.744 40.125 -7.082 1 97.69 415 GLY B CA 1
ATOM 7247 C C . GLY B 1 415 ? 2.824 40.781 -5.719 1 97.69 415 GLY B C 1
ATOM 7248 O O . GLY B 1 415 ? 2.727 42 -5.605 1 97.69 415 GLY B O 1
ATOM 7249 N N . TYR B 1 416 ? 3.016 40.031 -4.609 1 98.19 416 TYR B N 1
ATOM 7250 C CA . TYR B 1 416 ? 3.018 40.625 -3.277 1 98.19 416 TYR B CA 1
ATOM 7251 C C . TYR B 1 416 ? 4.422 40.656 -2.688 1 98.19 416 TYR B C 1
ATOM 7253 O O . TYR B 1 416 ? 4.605 40.969 -1.507 1 98.19 416 TYR B O 1
ATOM 7261 N N . GLY B 1 417 ? 5.453 40.219 -3.467 1 98.25 417 GLY B N 1
ATOM 7262 C CA . GLY B 1 417 ? 6.824 40.219 -2.99 1 98.25 417 GLY B CA 1
ATOM 7263 C C . GLY B 1 417 ? 7.082 39.156 -1.932 1 98.25 417 GLY B C 1
ATOM 7264 O O . GLY B 1 417 ? 7.797 39.406 -0.959 1 98.25 417 GLY B O 1
ATOM 7265 N N . GLU B 1 418 ? 6.535 37.969 -2.027 1 98.69 418 GLU B N 1
ATOM 7266 C CA . GLU B 1 418 ? 6.578 36.906 -1.02 1 98.69 418 GLU B CA 1
ATOM 7267 C C . GLU B 1 418 ? 7.75 35.969 -1.259 1 98.69 418 GLU B C 1
ATOM 7269 O O . GLU B 1 418 ? 7.977 35.031 -0.478 1 98.69 418 GLU B O 1
ATOM 7274 N N . GLU B 1 419 ? 8.609 36.219 -2.238 1 98.62 419 GLU B N 1
ATOM 7275 C CA . GLU B 1 419 ? 9.656 35.281 -2.668 1 98.62 419 GLU B CA 1
ATOM 7276 C C . GLU B 1 419 ? 10.711 35.094 -1.578 1 98.62 419 GLU B C 1
ATOM 7278 O O . GLU B 1 419 ? 11.359 34.062 -1.506 1 98.62 419 GLU B O 1
ATOM 7283 N N . HIS B 1 420 ? 10.875 36.125 -0.745 1 98.38 420 HIS B N 1
ATOM 7284 C CA . HIS B 1 420 ? 11.914 36.062 0.279 1 98.38 420 HIS B CA 1
ATOM 7285 C C . HIS B 1 420 ? 11.641 34.938 1.271 1 98.38 420 HIS B C 1
ATOM 7287 O O . HIS B 1 420 ? 12.562 34.438 1.919 1 98.38 420 HIS B O 1
ATOM 7293 N N . PHE B 1 421 ? 10.406 34.469 1.385 1 98.75 421 PHE B N 1
ATOM 7294 C CA . PHE B 1 421 ? 10.062 33.375 2.289 1 98.75 421 PHE B CA 1
ATOM 7295 C C . PHE B 1 421 ? 10.688 32.062 1.815 1 98.75 421 PHE B C 1
ATOM 7297 O O . PHE B 1 421 ? 10.766 31.078 2.576 1 98.75 421 PHE B O 1
ATOM 7304 N N . LEU B 1 422 ? 11.18 31.953 0.544 1 98.56 422 LEU B N 1
ATOM 7305 C CA . LEU B 1 422 ? 11.703 30.719 -0.037 1 98.56 422 LEU B CA 1
ATOM 7306 C C . LEU B 1 422 ? 13.18 30.547 0.302 1 98.56 422 LEU B C 1
ATOM 7308 O O . LEU B 1 422 ? 13.734 29.469 0.117 1 98.56 422 LEU B O 1
ATOM 7312 N N . ARG B 1 423 ? 13.812 31.547 0.841 1 98 423 ARG B N 1
ATOM 7313 C CA . ARG B 1 423 ? 15.266 31.594 1 1 98 423 ARG B CA 1
ATOM 7314 C C . ARG B 1 423 ? 15.773 30.328 1.692 1 98 423 ARG B C 1
ATOM 7316 O O . ARG B 1 423 ? 16.734 29.703 1.229 1 98 423 ARG B O 1
ATOM 7323 N N . PRO B 1 424 ? 15.148 29.891 2.77 1 98 424 PRO B N 1
ATOM 7324 C CA . PRO B 1 424 ? 15.68 28.703 3.449 1 98 424 PRO B CA 1
ATOM 7325 C C . PRO B 1 424 ? 15.578 27.438 2.604 1 98 424 PRO B C 1
ATOM 7327 O O . PRO B 1 424 ? 16.359 26.5 2.789 1 98 424 PRO B O 1
ATOM 7330 N N . LEU B 1 425 ? 14.648 27.375 1.65 1 98.75 425 LEU B N 1
ATOM 7331 C CA . LEU B 1 425 ? 14.359 26.156 0.911 1 98.75 425 LEU B CA 1
ATOM 7332 C C . LEU B 1 425 ? 15.445 25.875 -0.127 1 98.75 425 LEU B C 1
ATOM 7334 O O . LEU B 1 425 ? 15.688 24.734 -0.486 1 98.75 425 LEU B O 1
ATOM 7338 N N . TYR B 1 426 ? 16.094 26.969 -0.617 1 98.5 426 TYR B N 1
ATOM 7339 C CA . TYR B 1 426 ? 17.125 26.766 -1.621 1 98.5 426 TYR B CA 1
ATOM 7340 C C . TYR B 1 426 ? 18.297 26 -1.04 1 98.5 426 TYR B C 1
ATOM 7342 O O . TYR B 1 426 ? 18.797 25.047 -1.658 1 98.5 426 TYR B O 1
ATOM 7350 N N . GLY B 1 427 ? 18.75 26.391 0.172 1 98.12 427 GLY B N 1
ATOM 7351 C CA . GLY B 1 427 ? 19.812 25.641 0.829 1 98.12 427 GLY B CA 1
ATOM 7352 C C . GLY B 1 427 ? 19.406 24.203 1.135 1 98.12 427 GLY B C 1
ATOM 7353 O O . GLY B 1 427 ? 20.219 23.281 0.97 1 98.12 427 GLY B O 1
ATOM 7354 N N . ARG B 1 428 ? 18.172 24 1.589 1 98.5 428 ARG B N 1
ATOM 7355 C CA . ARG B 1 428 ? 17.672 22.656 1.888 1 98.5 428 ARG B CA 1
ATOM 7356 C C . ARG B 1 428 ? 17.625 21.797 0.63 1 98.5 428 ARG B C 1
ATOM 7358 O O . ARG B 1 428 ? 17.953 20.609 0.676 1 98.5 428 ARG B O 1
ATOM 7365 N N . ALA B 1 429 ? 17.172 22.391 -0.489 1 98.62 429 ALA B N 1
ATOM 7366 C CA . ALA B 1 429 ? 17.078 21.672 -1.758 1 98.62 429 ALA B CA 1
ATOM 7367 C C . ALA B 1 429 ? 18.469 21.266 -2.264 1 98.62 429 ALA B C 1
ATOM 7369 O O . ALA B 1 429 ? 18.656 20.156 -2.74 1 98.62 429 ALA B O 1
ATOM 7370 N N . GLU B 1 430 ? 19.391 22.188 -2.162 1 98.31 430 GLU B N 1
ATOM 7371 C CA . GLU B 1 430 ? 20.75 21.938 -2.643 1 98.31 430 GLU B CA 1
ATOM 7372 C C . GLU B 1 430 ? 21.422 20.797 -1.865 1 98.31 430 GLU B C 1
ATOM 7374 O O . GLU B 1 430 ? 22.109 19.969 -2.449 1 98.31 430 GLU B O 1
ATOM 7379 N N . LYS B 1 431 ? 21.141 20.797 -0.585 1 97.62 431 LYS B N 1
ATOM 7380 C CA . LYS B 1 431 ? 21.859 19.859 0.279 1 97.62 431 LYS B CA 1
ATOM 7381 C C . LYS B 1 431 ? 20.969 18.672 0.643 1 97.62 431 LYS B C 1
ATOM 7383 O O . LYS B 1 431 ? 21.422 17.719 1.282 1 97.62 431 LYS B O 1
ATOM 7388 N N . LEU B 1 432 ? 19.703 18.719 0.214 1 97.56 432 LEU B N 1
ATOM 7389 C CA . LEU B 1 432 ? 18.719 17.719 0.6 1 97.56 432 LEU B CA 1
ATOM 7390 C C . LEU B 1 432 ? 18.672 17.547 2.115 1 97.56 432 LEU B C 1
ATOM 7392 O O . LEU B 1 432 ? 18.797 16.438 2.633 1 97.56 432 LEU B O 1
ATOM 7396 N N . LEU B 1 433 ? 18.453 18.719 2.736 1 97.56 433 LEU B N 1
ATOM 7397 C CA . LEU B 1 433 ? 18.531 18.797 4.191 1 97.56 433 LEU B CA 1
ATOM 7398 C C . LEU B 1 433 ? 17.266 19.391 4.773 1 97.56 433 LEU B C 1
ATOM 7400 O O . LEU B 1 433 ? 17.125 20.625 4.859 1 97.56 433 LEU B O 1
ATOM 7404 N N . SER B 1 434 ? 16.359 18.547 5.223 1 97.88 434 SER B N 1
ATOM 7405 C CA . SER B 1 434 ? 15.188 19.016 5.953 1 97.88 434 SER B CA 1
ATOM 7406 C C . SER B 1 434 ? 15.539 19.359 7.395 1 97.88 434 SER B C 1
ATOM 7408 O O . SER B 1 434 ? 16.594 18.969 7.895 1 97.88 434 SER B O 1
ATOM 7410 N N . PRO B 1 435 ? 14.664 20.109 8.078 1 98.06 435 PRO B N 1
ATOM 7411 C CA . PRO B 1 435 ? 14.953 20.406 9.484 1 98.06 435 PRO B CA 1
ATOM 7412 C C . PRO B 1 435 ? 15.086 19.141 10.344 1 98.06 435 PRO B C 1
ATOM 7414 O O . PRO B 1 435 ? 15.898 19.109 11.266 1 98.06 435 PRO B O 1
ATOM 7417 N N . GLY B 1 436 ? 14.281 18.141 10.07 1 96.94 436 GLY B N 1
ATOM 7418 C CA . GLY B 1 436 ? 14.422 16.875 10.773 1 96.94 436 GLY B CA 1
ATOM 7419 C C . GLY B 1 436 ? 15.773 16.219 10.562 1 96.94 436 GLY B C 1
ATOM 7420 O O . GLY B 1 436 ? 16.375 15.703 11.508 1 96.94 436 GLY B O 1
ATOM 7421 N N . ARG B 1 437 ? 16.219 16.203 9.336 1 96.44 437 ARG B N 1
ATOM 7422 C CA . ARG B 1 437 ? 17.531 15.641 9.031 1 96.44 437 ARG B CA 1
ATOM 7423 C C . ARG B 1 437 ? 18.641 16.438 9.688 1 96.44 437 ARG B C 1
ATOM 7425 O O . ARG B 1 437 ? 19.609 15.875 10.211 1 96.44 437 ARG B O 1
ATOM 7432 N N . GLN B 1 438 ? 18.516 17.734 9.609 1 96.5 438 GLN B N 1
ATOM 7433 C CA . GLN B 1 438 ? 19.484 18.609 10.258 1 96.5 438 GLN B CA 1
ATOM 7434 C C . GLN B 1 438 ? 19.594 18.297 11.75 1 96.5 438 GLN B C 1
ATOM 7436 O O . GLN B 1 438 ? 20.688 18.219 12.297 1 96.5 438 GLN B O 1
ATOM 7441 N N . MET B 1 439 ? 18.516 18.172 12.359 1 96.12 439 MET B N 1
ATOM 7442 C CA . MET B 1 439 ? 18.469 17.875 13.789 1 96.12 439 MET B CA 1
ATOM 7443 C C . MET B 1 439 ? 19.109 16.516 14.07 1 96.12 439 MET B C 1
ATOM 7445 O O . MET B 1 439 ? 19.922 16.375 14.977 1 96.12 439 MET B O 1
ATOM 7449 N N . ALA B 1 440 ? 18.703 15.484 13.305 1 95.06 440 ALA B N 1
ATOM 7450 C CA . ALA B 1 440 ? 19.219 14.133 13.492 1 95.06 440 ALA B CA 1
ATOM 7451 C C . ALA B 1 440 ? 20.734 14.102 13.344 1 95.06 440 ALA B C 1
ATOM 7453 O O . ALA B 1 440 ? 21.438 13.555 14.188 1 95.06 440 ALA B O 1
ATOM 7454 N N . GLU B 1 441 ? 21.25 14.703 12.289 1 93.88 441 GLU B N 1
ATOM 7455 C CA . GLU B 1 441 ? 22.672 14.711 12.008 1 93.88 441 GLU B CA 1
ATOM 7456 C C . GLU B 1 441 ? 23.422 15.586 13.016 1 93.88 441 GLU B C 1
ATOM 7458 O O . GLU B 1 441 ? 24.531 15.242 13.438 1 93.88 441 GLU B O 1
ATOM 7463 N N . GLY B 1 442 ? 22.844 16.703 13.375 1 94.62 442 GLY B N 1
ATOM 7464 C CA . GLY B 1 442 ? 23.453 17.562 14.367 1 94.62 442 GLY B CA 1
ATOM 7465 C C . GLY B 1 442 ? 23.594 16.906 15.727 1 94.62 442 GLY B C 1
ATOM 7466 O O . GLY B 1 442 ? 24.609 17.078 16.406 1 94.62 442 GLY B O 1
ATOM 7467 N N . MET B 1 443 ? 22.609 16.219 16.078 1 93.06 443 MET B N 1
ATOM 7468 C CA . MET B 1 443 ? 22.656 15.523 17.375 1 93.06 443 MET B CA 1
ATOM 7469 C C . MET B 1 443 ? 23.719 14.422 17.359 1 93.06 443 MET B C 1
ATOM 7471 O O . MET B 1 443 ? 24.391 14.18 18.359 1 93.06 443 MET B O 1
ATOM 7475 N N . GLU B 1 444 ? 23.891 13.789 16.266 1 91.81 444 GLU B N 1
ATOM 7476 C CA . GLU B 1 444 ? 24.953 12.805 16.109 1 91.81 444 GLU B CA 1
ATOM 7477 C C . GLU B 1 444 ? 26.328 13.453 16.219 1 91.81 444 GLU B C 1
ATOM 7479 O O . GLU B 1 444 ? 27.297 12.805 16.625 1 91.81 444 GLU B O 1
ATOM 7484 N N . ASN B 1 445 ? 26.391 14.688 15.867 1 94.12 445 ASN B N 1
ATOM 7485 C CA . ASN B 1 445 ? 27.672 15.391 15.82 1 94.12 445 ASN B CA 1
ATOM 7486 C C . ASN B 1 445 ? 27.875 16.266 17.062 1 94.12 445 ASN B C 1
ATOM 7488 O O . ASN B 1 445 ? 28.641 17.234 17.016 1 94.12 445 ASN B O 1
ATOM 7492 N N . GLY B 1 446 ? 27.078 16.062 18.062 1 94.56 446 GLY B N 1
ATOM 7493 C CA . GLY B 1 446 ? 27.406 16.656 19.344 1 94.56 446 GLY B CA 1
ATOM 7494 C C . GLY B 1 446 ? 26.406 17.703 19.797 1 94.56 446 GLY B C 1
ATOM 7495 O O . GLY B 1 446 ? 26.391 18.109 20.953 1 94.56 446 GLY B O 1
ATOM 7496 N N . LYS B 1 447 ? 25.516 18.203 18.953 1 95.81 447 LYS B N 1
ATOM 7497 C CA . LYS B 1 447 ? 24.453 19.125 19.391 1 95.81 447 LYS B CA 1
ATOM 7498 C C . LYS B 1 447 ? 23.406 18.391 20.219 1 95.81 447 LYS B C 1
ATOM 7500 O O . LYS B 1 447 ? 23.25 17.172 20.078 1 95.81 447 LYS B O 1
ATOM 7505 N N . THR B 1 448 ? 22.797 19.156 21.062 1 95.06 448 THR B N 1
ATOM 7506 C CA . THR B 1 448 ? 21.781 18.547 21.922 1 95.06 448 THR B CA 1
ATOM 7507 C C . THR B 1 448 ? 20.375 18.906 21.438 1 95.06 448 THR B C 1
ATOM 7509 O O . THR B 1 448 ? 20.219 19.812 20.609 1 95.06 448 THR B O 1
ATOM 7512 N N . LEU B 1 449 ? 19.438 18.125 21.922 1 93.75 449 LEU B N 1
ATOM 7513 C CA . LEU B 1 449 ? 18.047 18.453 21.656 1 93.75 449 LEU B CA 1
ATOM 7514 C C . LEU B 1 449 ? 17.719 19.859 22.141 1 93.75 449 LEU B C 1
ATOM 7516 O O . LEU B 1 449 ? 16.953 20.578 21.5 1 93.75 449 LEU B O 1
ATOM 7520 N N . GLU B 1 450 ? 18.312 20.281 23.266 1 95.88 450 GLU B N 1
ATOM 7521 C CA . GLU B 1 450 ? 18.109 21.609 23.828 1 95.88 450 GLU B CA 1
ATOM 7522 C C . GLU B 1 450 ? 18.594 22.688 22.859 1 95.88 450 GLU B C 1
ATOM 7524 O O . GLU B 1 450 ? 17.953 23.734 22.719 1 95.88 450 GLU B O 1
ATOM 7529 N N . ASP B 1 451 ? 19.656 22.406 22.219 1 97.12 451 ASP B N 1
ATOM 7530 C CA . ASP B 1 451 ? 20.156 23.328 21.219 1 97.12 451 ASP B CA 1
ATOM 7531 C C . ASP B 1 451 ? 19.141 23.562 20.109 1 97.12 451 ASP B C 1
ATOM 7533 O O . ASP B 1 451 ? 18.906 24.703 19.703 1 97.12 451 ASP B O 1
ATOM 7537 N N . TYR B 1 452 ? 18.516 22.531 19.672 1 96.75 452 TYR B N 1
ATOM 7538 C CA . TYR B 1 452 ? 17.594 22.641 18.547 1 96.75 452 TYR B CA 1
ATOM 7539 C C . TYR B 1 452 ? 16.25 23.219 19 1 96.75 452 TYR B C 1
ATOM 7541 O O . TYR B 1 452 ? 15.594 23.938 18.25 1 96.75 452 TYR B O 1
ATOM 7549 N N . ILE B 1 453 ? 15.828 22.875 20.25 1 97.62 453 ILE B N 1
ATOM 7550 C CA . ILE B 1 453 ? 14.633 23.516 20.797 1 97.62 453 ILE B CA 1
ATOM 7551 C C . ILE B 1 453 ? 14.781 25.031 20.75 1 97.62 453 ILE B C 1
ATOM 7553 O O . ILE B 1 453 ? 13.875 25.734 20.297 1 97.62 453 ILE B O 1
ATOM 7557 N N . GLU B 1 454 ? 15.938 25.531 21.156 1 97.81 454 GLU B N 1
ATOM 7558 C CA . GLU B 1 454 ? 16.219 26.953 21.156 1 97.81 454 GLU B CA 1
ATOM 7559 C C . GLU B 1 454 ? 16.328 27.5 19.734 1 97.81 454 GLU B C 1
ATOM 7561 O O . GLU B 1 454 ? 15.734 28.531 19.406 1 97.81 454 GLU B O 1
ATOM 7566 N N . GLU B 1 455 ? 17.031 26.828 18.938 1 98.25 455 GLU B N 1
ATOM 7567 C CA . GLU B 1 455 ? 17.281 27.281 17.562 1 98.25 455 GLU B CA 1
ATOM 7568 C C . GLU B 1 455 ? 15.984 27.344 16.766 1 98.25 455 GLU B C 1
ATOM 7570 O O . GLU B 1 455 ? 15.727 28.328 16.062 1 98.25 455 GLU B O 1
ATOM 7575 N N . TYR B 1 456 ? 15.172 26.297 16.844 1 98.69 456 TYR B N 1
ATOM 7576 C CA . TYR B 1 456 ? 13.953 26.219 16.031 1 98.69 456 TYR B CA 1
ATOM 7577 C C . TYR B 1 456 ? 12.836 27.062 16.641 1 98.69 456 TYR B C 1
ATOM 7579 O O . TYR B 1 456 ? 11.812 27.297 16 1 98.69 456 TYR B O 1
ATOM 7587 N N . GLY B 1 457 ? 13.086 27.578 17.844 1 98.5 457 GLY B N 1
ATOM 7588 C CA . GLY B 1 457 ? 12.164 28.5 18.469 1 98.5 457 GLY B CA 1
ATOM 7589 C C . GLY B 1 457 ? 12.523 29.953 18.234 1 98.5 457 GLY B C 1
ATOM 7590 O O . GLY B 1 457 ? 11.742 30.859 18.562 1 98.5 457 GLY B O 1
ATOM 7591 N N . GLY B 1 458 ? 13.656 30.141 17.578 1 97.19 458 GLY B N 1
ATOM 7592 C CA . GLY B 1 458 ? 14.125 31.484 17.344 1 97.19 458 GLY B CA 1
ATOM 7593 C C . GLY B 1 458 ? 13.555 32.094 16.078 1 97.19 458 GLY B C 1
ATOM 7594 O O . GLY B 1 458 ? 13.375 31.406 15.07 1 97.19 458 GLY B O 1
ATOM 7595 N N . MET B 1 459 ? 13.219 33.406 16.141 1 92.94 459 MET B N 1
ATOM 7596 C CA . MET B 1 459 ? 12.734 34.156 14.977 1 92.94 459 MET B CA 1
ATOM 7597 C C . MET B 1 459 ? 13.891 34.781 14.195 1 92.94 459 MET B C 1
ATOM 7599 O O . MET B 1 459 ? 14.875 35.219 14.789 1 92.94 459 MET B O 1
#

Nearest PDB structures (foldseek):
  2gwc-assembly1_B  TM=8.111E-01  e=3.832E-17  Brassica juncea
  1r8g-assembly1_A  TM=6.979E-01  e=1.203E-09  Escherichia coli
  1r8g-assembly1_B  TM=6.919E-01  e=1.087E-09  Escherichia coli
  1tt4-assembly1_B  TM=6.915E-01  e=1.266E-09  Salmonella enterica subsp. enterica serovar Typhimurium str. LT2
  7ssv-assembly1_L  TM=4.477E-01  e=5.203E+00  unidentified

Secondary structure (DSSP, 8-state):
-PPPHHHHHHHHHHTGGGGSPP---EEEEEEEEEEETTSS---HHHHHHHHHHHHHHHTPEEEEE-TTS-EEEEE-TTT--EEE-TT-TTEEEEEPPPBS-HHHHHHHHHHHHHHHHHHHHTTTEEE---SB-TTTTTS-----SSHHHHHHHHHHHGGGGGTTSS---S-TTGGGTB-BEEEEEE--HHHHHHHHHHHHHHHHHHHHHH--B-BTTBTTBSBHHHHHHHTSGGGSSGGGEE---S--SSHHHHHHHHHTSEEEEEEETTEEEEEEEEEHHHHHH-S-EEEEEE-SSSEEEEEE---GGGGGG---EESEEE-TTSEEEE--PBP--GGGTTHHHHHHHHHHTTHHHHHHHHHT--SSSSSS--HHHHHHHHTBSSPPTTS-HHHHHHHHHHHHHHHHHHHHHHTS--GGGGHHHHHHHHHT--HHHHHHHHHHTT--HHHHHHHHH--/-PPPHHHHHHIIIIIGGGGSPP---EEEEEEEEEEETTSS---HHHHHHHHHHHHHHHTPEEEEE-TTS-EEEEE-TTT--EEE-TT-TTEEEEEPPPBS-HHHHHHHHHHHHHHHHHHHHTTTEEE---SB-TTTTTS-----SSHHHHHHHHHHHGGGGGTTSS---S-TTGGGTB-BEEEEEE--HHHHHHHHHHHHHHHHHHHHHH--B-BTTBTTBSBHHHHHHHTSGGGSSGGGEE---S--SSHHHHHHHHHTSEEEEEEETTEEEEEEEEEHHHHHH-S-EEEEEE-SSSEEEEEE---GGGGGG---EESEEE-TTSEEEE--PBP--GGGTTHHHHHHHHHHTTHHHHHHHHHT--SSSSSS--HHHHHHHHTBSSPPTTS-HHHHHHHHHHHHHHHHHHHHHHTS--GGGGHHHHHHHHHT--HHHHHHHHHHTT--HHHHHHHHH--

Sequence (918 aa):
MERSVLEEAIYNRYIVPTRRKRTHLAGLEFELPIVNEKNEPVNFEVIYQVTDRFIDTFSFLNVSRDDNEHIYLAVDDKTGDGLSYDCSYNTLEFSFGKEEDMNVLYKRFCQYYTYIQKELRKEGHMLTGIGINPRYAVNQNVPVVSERYRMLFHHLSSYKKYGNSIPFHSYPNFGLFSCASQIQLDVEEEQVVPMLNTFTKLEPFKALILANSLWGENAEILCSRDNFWRNSLHGLNRHNVDMYNVVFDTTDEIVRYIKSMSLYCVEREGKYINFPPVLLSKYFSSDRIKGEYFDGNRYREITFHPKISDLQYLRSFKFEDLTFRGTVEFRSVCEQPVGEIMASGALHAGLMENIRELSEFLEKDTSIYHNGYNASELRRMFNRRRKADIFDWKKVSTQLLSILELVESGLKKRGYGEEHFLRPLYGRAEKLLSPGRQMAEGMENGKTLEDYIEEYGGMMERSVLEEAIYNRYIVPTRRKRTHLAGLEFELPIVNEKNEPVNFEVIYQVTDRFIDTFSFLNVSRDDNEHIYLAVDDKTGDGLSYDCSYNTLEFSFGKEEDMNVLYKRFCQYYTYIQKELRKEGHMLTGIGINPRYAVNQNVPVVSERYRMLFHHLSSYKKYGNSIPFHSYPNFGLFSCASQIQLDVEEEQVVPMLNTFTKLEPFKALILANSLWGENAEILCSRDNFWRNSLHGLNRHNVDMYNVVFDTTDEIVRYIKSMSLYCVEREGKYINFPPVLLSKYFSSDRIKGEYFDGNRYREITFHPKISDLQYLRSFKFEDLTFRGTVEFRSVCEQPVGEIMASGALHAGLMENIRELSEFLEKDTSIYHNGYNASELRRMFNRRRKADIFDWKKVSTQLLSILELVESGLKKRGYGEEHFLRPLYGRAEKLLSPGRQMAEGMENGKTLEDYIEEYGGM

Solvent-accessible surface area (backbone atoms only — not comparable to full-atom values): 47312 Å² total; per-residue (Å²): 129,86,68,51,72,66,46,44,51,46,34,55,41,44,47,53,43,8,68,46,80,59,60,67,41,36,28,45,33,42,29,26,22,49,40,28,72,82,81,46,46,62,59,60,69,57,52,54,52,49,49,52,51,49,31,62,75,72,61,36,39,84,73,40,58,32,81,85,67,45,77,47,31,31,32,28,86,86,63,50,32,29,45,31,22,82,45,8,87,41,26,45,27,44,36,45,32,68,35,64,44,63,66,59,54,48,53,53,45,52,54,54,48,53,51,52,38,53,58,31,46,77,72,49,26,36,52,26,20,36,10,34,32,91,49,55,88,63,32,79,82,52,57,43,56,37,71,66,41,49,51,50,45,55,55,30,59,50,42,70,81,55,63,76,78,53,81,61,64,94,57,55,61,47,67,39,35,52,23,35,34,31,33,33,33,51,36,27,54,90,42,49,45,58,47,55,48,38,55,47,61,42,44,25,63,45,29,34,44,42,20,18,12,57,32,85,97,44,72,51,32,21,40,38,61,60,55,53,49,42,26,34,54,64,18,72,52,56,77,22,20,46,71,75,83,62,80,62,89,43,70,65,29,50,35,35,31,57,43,61,19,49,36,42,49,44,74,57,96,90,37,50,33,40,35,76,75,33,40,41,62,57,46,71,70,35,76,62,47,73,31,30,32,72,75,86,84,51,76,41,79,46,73,47,65,66,51,80,75,51,60,76,50,55,63,75,55,32,30,73,31,77,32,68,77,14,27,37,33,42,52,72,37,26,8,42,33,46,60,51,52,52,26,65,49,44,46,51,58,3,34,65,69,32,47,68,60,48,39,55,52,59,72,67,36,68,52,70,35,73,47,60,50,40,48,70,60,43,25,61,50,40,26,30,64,70,74,67,86,84,51,57,62,68,51,40,21,52,51,44,48,52,50,49,50,48,18,42,55,18,26,56,69,72,62,68,76,54,54,73,42,44,60,69,52,55,60,14,25,70,65,61,41,8,63,18,50,46,49,56,55,37,42,74,72,70,46,50,70,69,56,49,47,53,56,21,37,33,113,130,86,69,50,71,66,46,44,52,46,34,56,41,44,46,54,44,8,68,46,82,59,61,67,42,36,28,46,33,43,30,27,24,48,40,28,74,80,79,46,46,63,58,63,69,57,51,53,51,50,49,52,51,48,31,63,73,69,61,36,39,84,72,41,58,32,80,82,67,46,76,48,30,30,33,29,87,86,62,48,30,29,46,32,21,82,44,7,86,42,24,44,26,43,35,44,32,68,35,64,44,64,67,60,55,50,53,52,46,51,53,54,49,53,52,51,39,54,57,31,45,77,71,50,26,36,53,26,22,37,9,33,31,91,50,55,89,62,32,80,81,52,56,41,57,38,71,65,43,49,50,50,46,53,56,30,59,48,40,70,79,53,62,77,79,53,80,59,65,96,56,56,61,47,66,40,33,53,21,35,34,30,32,33,34,50,36,27,54,88,43,48,45,60,48,56,48,37,54,46,61,42,44,26,64,46,29,34,45,42,21,18,12,56,33,85,95,43,71,51,31,22,39,39,61,59,56,54,50,43,25,33,52,64,18,71,52,58,74,21,20,46,69,75,83,63,80,62,88,42,68,65,29,50,34,34,31,59,43,61,20,48,36,42,48,44,74,58,96,90,37,50,33,40,34,76,75,33,41,41,62,57,46,70,70,36,75,63,47,74,32,30,32,74,76,86,84,51,76,41,79,46,74,47,63,64,53,81,75,52,61,75,51,55,63,75,54,31,30,73,31,77,33,67,78,13,27,36,33,43,52,73,37,28,8,41,33,46,61,51,51,54,26,64,49,43,46,52,57,4,34,65,67,31,47,68,59,50,39,55,52,58,71,68,37,68,53,69,34,73,46,58,50,39,47,69,58,42,25,60,51,39,25,29,64,70,74,67,85,84,51,57,62,68,51,40,20,52,50,44,48,52,51,50,50,46,18,43,54,19,26,58,69,72,63,68,77,53,54,73,44,44,58,70,52,56,60,14,24,69,66,60,42,10,61,18,50,47,50,54,54,38,43,74,70,70,47,50,72,67,56,47,47,54,55,22,36,34,114

Radius of gyration: 30.37 Å; Cα contacts (8 Å, |Δi|>4): 1817; chains: 2; bounding box: 65×90×69 Å

Organism: NCBI:txid39488